Protein AF-A0A8J5MNU3-F1 (afdb_monomer_lite)

Radius of gyration: 29.32 Å; chains: 1; bounding box: 78×86×75 Å

Structure (mmCIF, N/CA/C/O backbone):
data_AF-A0A8J5MNU3-F1
#
_entry.id   AF-A0A8J5MNU3-F1
#
loop_
_atom_site.group_PDB
_atom_site.id
_atom_site.type_symbol
_atom_site.label_atom_id
_atom_site.label_alt_id
_atom_site.label_comp_id
_atom_site.label_asym_id
_atom_site.label_entity_id
_atom_site.label_seq_id
_atom_site.pdbx_PDB_ins_code
_atom_site.Cartn_x
_atom_site.Cartn_y
_atom_site.Cartn_z
_atom_site.occupancy
_atom_site.B_iso_or_equiv
_atom_site.auth_seq_id
_atom_site.auth_comp_id
_atom_site.auth_asym_id
_atom_site.auth_atom_id
_atom_site.pdbx_PDB_model_num
ATOM 1 N N . MET A 1 1 ? -39.053 -19.309 34.374 1.00 37.97 1 MET A N 1
ATOM 2 C CA . MET A 1 1 ? -39.693 -18.197 33.636 1.00 37.97 1 MET A CA 1
ATOM 3 C C . MET A 1 1 ? -39.287 -16.808 34.149 1.00 37.97 1 MET A C 1
ATOM 5 O O . MET A 1 1 ? -39.331 -15.891 33.351 1.00 37.97 1 MET A O 1
ATOM 9 N N . ALA A 1 2 ? -38.875 -16.617 35.416 1.00 39.12 2 ALA A N 1
ATOM 10 C CA . ALA A 1 2 ? -38.415 -15.305 35.912 1.00 39.12 2 ALA A CA 1
ATOM 11 C C . ALA A 1 2 ? -36.931 -14.970 35.604 1.00 39.12 2 ALA A C 1
ATOM 13 O O . ALA A 1 2 ? -36.588 -13.795 35.562 1.00 39.12 2 ALA A O 1
ATOM 14 N N . ASP A 1 3 ? -36.072 -15.970 35.352 1.00 49.69 3 ASP A N 1
ATOM 15 C CA . ASP A 1 3 ? -34.642 -15.746 35.058 1.00 49.69 3 ASP A CA 1
ATOM 16 C C . ASP A 1 3 ? -34.383 -15.204 33.642 1.00 49.69 3 ASP A C 1
ATOM 18 O O . ASP A 1 3 ? -33.615 -14.257 33.486 1.00 49.69 3 ASP A O 1
ATOM 22 N N . GLU A 1 4 ? -35.068 -15.725 32.615 1.00 47.81 4 GLU A N 1
ATOM 23 C CA . GLU A 1 4 ? -34.841 -15.342 31.206 1.00 47.81 4 GLU A CA 1
ATOM 24 C C . GLU A 1 4 ? -35.091 -13.845 30.943 1.00 47.81 4 GLU A C 1
ATOM 26 O O . GLU A 1 4 ? -34.334 -13.215 30.209 1.00 47.81 4 GLU A O 1
ATOM 31 N N . GLY A 1 5 ? -36.084 -13.239 31.608 1.00 55.91 5 GLY A N 1
ATOM 32 C CA . GLY A 1 5 ? -36.366 -11.802 31.486 1.00 55.91 5 GLY A CA 1
ATOM 33 C C . GLY A 1 5 ? -35.295 -10.894 32.105 1.00 55.91 5 GLY A C 1
ATOM 34 O O . GLY A 1 5 ? -35.147 -9.752 31.683 1.00 55.91 5 GLY A O 1
ATOM 35 N N . SER A 1 6 ? -34.524 -11.393 33.079 1.00 66.56 6 SER A N 1
ATOM 36 C CA . SER A 1 6 ? -33.448 -10.626 33.725 1.00 66.56 6 SER A CA 1
ATOM 37 C C . SER A 1 6 ? -32.132 -10.669 32.943 1.00 66.56 6 SER A C 1
ATOM 39 O O . SER A 1 6 ? -31.375 -9.697 32.962 1.00 66.56 6 SER A O 1
ATOM 41 N N . HIS A 1 7 ? -31.880 -11.769 32.222 1.00 76.38 7 HIS A N 1
ATOM 42 C CA . HIS A 1 7 ? -30.719 -11.916 31.345 1.00 76.38 7 HIS A CA 1
ATOM 43 C C . HIS A 1 7 ? -30.853 -11.056 30.083 1.00 76.38 7 HIS A C 1
ATOM 45 O O . HIS A 1 7 ? -29.865 -10.450 29.670 1.00 76.38 7 HIS A O 1
ATOM 51 N N . GLU A 1 8 ? -32.055 -10.944 29.509 1.00 78.94 8 GLU A N 1
ATOM 52 C CA . GLU A 1 8 ? -32.279 -10.098 28.330 1.00 78.94 8 GLU A CA 1
ATOM 53 C C . GLU A 1 8 ? -32.210 -8.596 28.675 1.00 78.94 8 GLU A C 1
ATOM 55 O O . GLU A 1 8 ? -31.521 -7.856 27.979 1.00 78.94 8 GLU A O 1
ATOM 60 N N . ASP A 1 9 ? -32.788 -8.146 29.803 1.00 82.44 9 ASP A N 1
ATOM 61 C CA . ASP A 1 9 ? -32.654 -6.749 30.288 1.00 82.44 9 ASP A CA 1
ATOM 62 C C . ASP A 1 9 ? -31.181 -6.387 30.576 1.00 82.44 9 ASP A C 1
ATOM 64 O O . ASP A 1 9 ? -30.699 -5.302 30.238 1.00 82.44 9 ASP A O 1
ATOM 68 N N . LEU A 1 10 ? -30.407 -7.315 31.154 1.00 86.06 10 LEU A N 1
ATOM 69 C CA . LEU A 1 10 ? -28.972 -7.111 31.378 1.00 86.06 10 LEU A CA 1
ATOM 70 C C . LEU A 1 10 ? -28.184 -7.054 30.056 1.00 86.06 10 LEU A C 1
ATOM 72 O O . LEU A 1 10 ? -27.324 -6.185 29.894 1.00 86.06 10 LEU A O 1
ATOM 76 N N . LYS A 1 11 ? -28.503 -7.931 29.094 1.00 86.19 11 LYS A N 1
ATOM 77 C CA . LYS A 1 11 ? -27.911 -7.942 27.746 1.00 86.19 11 LYS A CA 1
ATOM 78 C C . LYS A 1 11 ? -28.176 -6.637 27.001 1.00 86.19 11 LYS A C 1
ATOM 80 O O . LYS A 1 11 ? -27.247 -6.059 26.432 1.00 86.19 11 LYS A O 1
ATOM 85 N N . GLU A 1 12 ? -29.425 -6.177 26.993 1.00 84.88 12 GLU A N 1
ATOM 86 C CA . GLU A 1 12 ? -29.840 -4.932 26.344 1.00 84.88 12 GLU A CA 1
ATOM 87 C C . GLU A 1 12 ? -29.181 -3.712 26.991 1.00 84.88 12 GLU A C 1
ATOM 89 O O . GLU A 1 12 ? -28.696 -2.838 26.272 1.00 84.88 12 GLU A O 1
ATOM 94 N N . SER A 1 13 ? -29.085 -3.678 28.325 1.00 85.62 13 SER A N 1
ATOM 95 C CA . SER A 1 13 ? -28.406 -2.603 29.063 1.00 85.62 13 SER A CA 1
ATOM 96 C C . SER A 1 13 ? -26.931 -2.487 28.670 1.00 85.62 13 SER A C 1
ATOM 98 O O . SER A 1 13 ? -26.477 -1.412 28.275 1.00 85.62 13 SER A O 1
ATOM 100 N N . ILE A 1 14 ? -26.197 -3.607 28.690 1.00 86.94 14 ILE A N 1
ATOM 101 C CA . ILE A 1 14 ? -24.770 -3.645 28.331 1.00 86.94 14 ILE A CA 1
ATOM 102 C C . ILE A 1 14 ? -24.570 -3.241 26.865 1.00 86.94 14 ILE A C 1
ATOM 104 O O . ILE A 1 14 ? -23.750 -2.373 26.560 1.00 86.94 14 ILE A O 1
ATOM 108 N N . ASN A 1 15 ? -25.338 -3.829 25.942 1.00 86.62 15 ASN A N 1
ATOM 109 C CA . ASN A 1 15 ? -25.236 -3.503 24.517 1.00 86.62 15 ASN A CA 1
ATOM 110 C C . ASN A 1 15 ? -25.642 -2.051 24.218 1.00 86.62 15 ASN A C 1
ATOM 112 O O . ASN A 1 15 ? -25.094 -1.446 23.295 1.00 86.62 15 ASN A O 1
ATOM 116 N N . GLY A 1 16 ? -26.577 -1.487 24.986 1.00 84.94 16 GLY A N 1
ATOM 117 C CA . GLY A 1 16 ? -26.999 -0.093 24.888 1.00 84.94 16 GLY A CA 1
ATOM 118 C C . GLY A 1 16 ? -25.879 0.887 25.232 1.00 84.94 16 GLY A C 1
ATOM 119 O O . GLY A 1 16 ? -25.637 1.813 24.465 1.00 84.94 16 GLY A O 1
ATOM 120 N N . GLU A 1 17 ? -25.153 0.667 26.329 1.00 86.19 17 GLU A N 1
ATOM 121 C CA . GLU A 1 17 ? -24.032 1.540 26.721 1.00 86.19 17 GLU A CA 1
ATOM 122 C C . GLU A 1 17 ? -22.835 1.423 25.773 1.00 86.19 17 GLU A C 1
ATOM 124 O O . GLU A 1 17 ? -22.240 2.426 25.374 1.00 86.19 17 GLU A O 1
ATOM 129 N N . LEU A 1 18 ? -22.510 0.201 25.344 1.00 86.88 18 LEU A N 1
ATOM 130 C CA . LEU A 1 18 ? -21.407 -0.034 24.412 1.00 86.88 18 LEU A CA 1
ATOM 131 C C . LEU A 1 18 ? -21.685 0.533 23.013 1.00 86.88 18 LEU A C 1
ATOM 133 O O . LEU A 1 18 ? -20.750 0.924 22.314 1.00 86.88 18 LEU A O 1
ATOM 137 N N . ARG A 1 19 ? -22.959 0.630 22.609 1.00 86.25 19 ARG A N 1
ATOM 138 C CA . ARG A 1 19 ? -23.373 1.197 21.316 1.00 86.25 19 ARG A CA 1
ATOM 139 C C . ARG A 1 19 ? -22.882 2.630 21.132 1.00 86.25 19 ARG A C 1
ATOM 141 O O . ARG A 1 19 ? -22.325 2.929 20.076 1.00 86.25 19 ARG A O 1
ATOM 148 N N . ASP A 1 20 ? -23.056 3.488 22.133 1.00 80.81 20 ASP A N 1
ATOM 149 C CA . ASP A 1 20 ? -22.653 4.898 22.054 1.00 80.81 20 ASP A CA 1
ATOM 150 C C . ASP A 1 20 ? -21.136 5.017 21.869 1.00 80.81 20 ASP A C 1
ATOM 152 O O . ASP A 1 20 ? -20.651 5.753 21.003 1.00 80.81 20 ASP A O 1
ATOM 156 N N . TYR A 1 21 ? -20.381 4.219 22.626 1.00 84.06 21 TYR A N 1
ATOM 157 C CA . TYR A 1 21 ? -18.932 4.138 22.492 1.00 84.06 21 TYR A CA 1
ATOM 158 C C . TYR A 1 21 ? -18.526 3.677 21.085 1.00 84.06 21 TYR A C 1
ATOM 160 O O . TYR A 1 21 ? -17.703 4.320 20.432 1.00 84.06 21 TYR A O 1
ATOM 168 N N . TYR A 1 22 ? -19.142 2.620 20.554 1.00 87.56 22 TYR A N 1
ATOM 169 C CA . TYR A 1 22 ? -18.817 2.110 19.218 1.00 87.56 22 TYR A CA 1
ATOM 170 C C . TYR A 1 22 ? -19.164 3.092 18.108 1.00 87.56 22 TYR A C 1
ATOM 172 O O . TYR A 1 22 ? -18.375 3.240 17.176 1.00 87.56 22 TYR A O 1
ATOM 180 N N . GLN A 1 23 ? -20.291 3.799 18.202 1.00 84.12 23 GLN A N 1
ATOM 181 C CA . GLN A 1 23 ? -20.647 4.840 17.235 1.00 84.12 23 GLN A CA 1
ATOM 182 C C . GLN A 1 23 ? -19.579 5.935 17.185 1.00 84.12 23 GLN A C 1
ATOM 184 O O . GLN A 1 23 ? -19.186 6.363 16.096 1.00 84.12 23 GLN A O 1
ATOM 189 N N . GLN A 1 24 ? -19.055 6.343 18.345 1.00 81.06 24 GLN A N 1
ATOM 190 C CA . GLN A 1 24 ? -17.949 7.297 18.412 1.00 81.06 24 GLN A CA 1
ATOM 191 C C . GLN A 1 24 ? -16.680 6.742 17.755 1.00 81.06 24 GLN A C 1
ATOM 193 O O . GLN A 1 24 ? -16.053 7.450 16.966 1.00 81.06 24 GLN A O 1
ATOM 198 N N . LEU A 1 25 ? -16.324 5.477 18.008 1.00 83.50 25 LEU A N 1
ATOM 199 C CA . LEU A 1 25 ? -15.143 4.855 17.396 1.00 83.50 25 LEU A CA 1
ATOM 200 C C . LEU A 1 25 ? -15.258 4.723 15.875 1.00 83.50 25 LEU A C 1
ATOM 202 O O . LEU A 1 25 ? -14.302 5.015 15.156 1.00 83.50 25 LEU A O 1
ATOM 206 N N . VAL A 1 26 ? -16.421 4.308 15.371 1.00 84.06 26 VAL A N 1
ATOM 207 C CA . VAL A 1 26 ? -16.677 4.188 13.929 1.00 84.06 26 VAL A CA 1
ATOM 208 C C . VAL A 1 26 ? -16.564 5.551 13.261 1.00 84.06 26 VAL A C 1
ATOM 210 O O . VAL A 1 26 ? -15.799 5.700 12.310 1.00 84.06 26 VAL A O 1
ATOM 213 N N . LYS A 1 27 ? -17.242 6.565 13.810 1.00 79.62 27 LYS A N 1
ATOM 214 C CA . LYS A 1 27 ? -17.164 7.950 13.330 1.00 79.62 27 LYS A CA 1
ATOM 215 C C . LYS A 1 27 ? -15.727 8.464 13.295 1.00 79.62 27 LYS A C 1
ATOM 217 O O . LYS A 1 27 ? -15.323 9.165 12.368 1.00 79.62 27 LYS A O 1
ATOM 222 N N . LEU A 1 28 ? -14.951 8.121 14.316 1.00 77.75 28 LEU A N 1
ATOM 223 C CA . LEU A 1 28 ? -13.578 8.562 14.444 1.00 77.75 28 LEU A CA 1
ATOM 224 C C . LEU A 1 28 ? -12.666 7.939 13.381 1.00 77.75 28 LEU A C 1
ATOM 226 O O . LEU A 1 28 ? -11.888 8.659 12.751 1.00 77.75 28 LEU A O 1
ATOM 230 N N . TYR A 1 29 ? -12.741 6.625 13.182 1.00 78.69 29 TYR A N 1
ATOM 231 C CA . TYR A 1 29 ? -11.795 5.881 12.345 1.00 78.69 29 TYR A CA 1
ATOM 232 C C . TYR A 1 29 ? -12.215 5.722 10.889 1.00 78.69 29 TYR A C 1
ATOM 234 O O . TYR A 1 29 ? -11.355 5.533 10.027 1.00 78.69 29 TYR A O 1
ATOM 242 N N . ARG A 1 30 ? -13.516 5.782 10.611 1.00 78.69 30 ARG A N 1
ATOM 243 C CA . ARG A 1 30 ? -14.109 5.553 9.292 1.00 78.69 30 ARG A CA 1
ATOM 244 C C . ARG A 1 30 ? -15.221 6.569 9.016 1.00 78.69 30 ARG A C 1
ATOM 246 O O . ARG A 1 30 ? -16.396 6.205 8.992 1.00 78.69 30 ARG A O 1
ATOM 253 N N . PRO A 1 31 ? -14.872 7.854 8.814 1.00 74.50 31 PRO A N 1
ATOM 254 C CA . PRO A 1 31 ? -15.858 8.880 8.471 1.00 74.50 31 PRO A CA 1
ATOM 255 C C . PRO A 1 31 ? -16.601 8.569 7.161 1.00 74.50 31 PRO A C 1
ATOM 257 O O . PRO A 1 31 ? -17.751 8.953 7.006 1.00 74.50 31 PRO A O 1
ATOM 260 N N . ASP A 1 32 ? -15.987 7.813 6.253 1.00 76.75 32 ASP A N 1
ATOM 261 C CA . ASP A 1 32 ? -16.626 7.289 5.045 1.00 76.75 32 ASP A CA 1
ATOM 262 C C . ASP A 1 32 ? -17.803 6.341 5.353 1.00 76.75 32 ASP A C 1
ATOM 264 O O . ASP A 1 32 ? -18.804 6.358 4.646 1.00 76.75 32 ASP A O 1
ATOM 268 N N . LEU A 1 33 ? -17.747 5.571 6.447 1.00 77.44 33 LEU A N 1
ATOM 269 C CA . LEU A 1 33 ? -18.886 4.754 6.885 1.00 77.44 33 LEU A CA 1
ATOM 270 C C . LEU A 1 33 ? -20.000 5.610 7.502 1.00 77.44 33 LEU A C 1
ATOM 272 O O . LEU A 1 33 ? -21.162 5.222 7.454 1.00 77.44 33 LEU A O 1
ATOM 276 N N . GLN A 1 34 ? -19.678 6.778 8.069 1.00 77.19 34 GLN A N 1
ATOM 277 C CA . GLN A 1 34 ? -20.703 7.725 8.517 1.00 77.19 34 GLN A CA 1
ATOM 278 C C . GLN A 1 34 ? -21.492 8.268 7.318 1.00 77.19 34 GLN A C 1
ATOM 280 O O . GLN A 1 34 ? -22.718 8.329 7.384 1.00 77.19 34 GLN A O 1
ATOM 285 N N . ASP A 1 35 ? -20.807 8.597 6.219 1.00 75.94 35 ASP A N 1
ATOM 286 C CA . ASP A 1 35 ? -21.452 9.037 4.977 1.00 75.94 35 ASP A CA 1
ATOM 287 C C . ASP A 1 35 ? -22.447 7.992 4.443 1.00 75.94 35 ASP A C 1
ATOM 289 O O . ASP A 1 35 ? -23.515 8.353 3.952 1.00 75.94 35 ASP A O 1
ATOM 293 N N . GLU A 1 36 ? -22.123 6.700 4.559 1.00 74.50 36 GLU A N 1
ATOM 294 C CA . GLU A 1 36 ? -23.030 5.605 4.191 1.00 74.50 36 GLU A CA 1
ATOM 295 C C . GLU A 1 36 ? -24.297 5.600 5.048 1.00 74.50 36 GLU A C 1
ATOM 297 O O . GLU A 1 36 ? -25.406 5.559 4.511 1.00 74.50 36 GLU A O 1
ATOM 302 N N . VAL A 1 37 ? -24.144 5.703 6.371 1.00 74.38 37 VAL A N 1
ATOM 303 C CA . VAL A 1 37 ? -25.278 5.751 7.307 1.00 74.38 37 VAL A CA 1
ATOM 304 C C . VAL A 1 37 ? -26.171 6.954 7.019 1.00 74.38 37 VAL A C 1
ATOM 306 O O . VAL A 1 37 ? -27.391 6.811 6.956 1.00 74.38 37 VAL A O 1
ATOM 309 N N . GLU A 1 38 ? -25.579 8.130 6.805 1.00 73.56 38 GLU A N 1
ATOM 310 C CA . GLU A 1 38 ? -26.306 9.362 6.473 1.00 73.56 38 GLU A CA 1
ATOM 311 C C . GLU A 1 38 ? -27.035 9.261 5.128 1.00 73.56 38 GLU A C 1
ATOM 313 O O . GLU A 1 38 ? -28.137 9.790 4.975 1.00 73.56 38 GLU A O 1
ATOM 318 N N . ALA A 1 39 ? -26.467 8.530 4.168 1.00 67.50 39 ALA A N 1
ATOM 319 C CA . ALA A 1 39 ? -27.104 8.236 2.889 1.00 67.50 39 ALA A CA 1
ATOM 320 C C . ALA A 1 39 ? -28.203 7.155 2.982 1.00 67.50 39 ALA A C 1
ATOM 322 O O . ALA A 1 39 ? -28.840 6.847 1.971 1.00 67.50 39 ALA A O 1
ATOM 323 N N . GLY A 1 40 ? -28.438 6.569 4.164 1.00 63.31 40 GLY A N 1
ATOM 324 C CA . GLY A 1 40 ? -29.361 5.446 4.355 1.00 63.31 40 GLY A CA 1
ATOM 325 C C . GLY A 1 40 ? -28.877 4.154 3.693 1.00 63.31 40 GLY A C 1
ATOM 326 O O . GLY A 1 40 ? -29.671 3.249 3.428 1.00 63.31 40 GLY A O 1
ATOM 327 N N . ILE A 1 41 ? -27.583 4.080 3.391 1.00 66.31 41 ILE A N 1
ATOM 328 C CA . ILE A 1 41 ? -26.946 2.943 2.748 1.00 66.31 41 ILE A CA 1
ATOM 329 C C . ILE A 1 41 ? -26.543 1.954 3.827 1.00 66.31 41 ILE A C 1
ATOM 331 O O . ILE A 1 41 ? -25.962 2.285 4.857 1.00 66.31 41 ILE A O 1
ATOM 335 N N . LEU A 1 42 ? -26.903 0.708 3.581 1.00 61.38 42 LEU A N 1
ATOM 336 C CA . LEU A 1 42 ? -26.628 -0.379 4.490 1.00 61.38 42 LEU A CA 1
ATOM 337 C C . LEU A 1 42 ? -25.213 -0.935 4.242 1.00 61.38 42 LEU A C 1
ATOM 339 O O . LEU A 1 42 ? -24.778 -0.938 3.089 1.00 61.38 42 LEU A O 1
ATOM 343 N N . PRO A 1 43 ? -24.513 -1.438 5.278 1.00 60.22 43 PRO A N 1
ATOM 344 C CA . PRO A 1 43 ? -23.164 -1.976 5.123 1.00 60.22 43 PRO A CA 1
ATOM 345 C C . PRO A 1 43 ? -23.072 -3.038 4.003 1.00 60.22 43 PRO A C 1
ATOM 347 O O . PRO A 1 43 ? -23.725 -4.079 4.084 1.00 60.22 43 PRO A O 1
ATOM 350 N N . PHE A 1 44 ? -22.255 -2.777 2.972 1.00 60.78 44 PHE A N 1
ATOM 351 C CA . PHE A 1 44 ? -21.959 -3.697 1.851 1.00 60.78 44 PHE A CA 1
ATOM 352 C C . PHE A 1 44 ? -20.988 -4.816 2.237 1.00 60.78 44 PHE A C 1
ATOM 354 O O . PHE A 1 44 ? -20.621 -4.917 3.397 1.00 60.78 44 PHE A O 1
ATOM 361 N N . ASP A 1 45 ? -20.499 -5.621 1.290 1.00 58.56 45 ASP A N 1
ATOM 362 C CA . ASP A 1 45 ? -19.326 -6.470 1.525 1.00 58.56 45 ASP A CA 1
ATOM 363 C C . ASP A 1 45 ? -18.090 -5.621 1.912 1.00 58.56 45 ASP A C 1
ATOM 365 O O . ASP A 1 45 ? -17.915 -4.487 1.434 1.00 58.56 45 ASP A O 1
ATOM 369 N N . PRO A 1 46 ? -17.227 -6.123 2.813 1.00 63.25 46 PRO A N 1
ATOM 370 C CA . PRO A 1 46 ? -16.056 -5.389 3.267 1.00 63.25 46 PRO A CA 1
ATOM 371 C C . PRO A 1 46 ? -15.019 -5.274 2.142 1.00 63.25 46 PRO A C 1
ATOM 373 O O . PRO A 1 46 ? -14.513 -6.277 1.646 1.00 63.25 46 PRO A O 1
ATOM 376 N N . ILE A 1 47 ? -14.641 -4.043 1.782 1.00 70.00 47 ILE A N 1
ATOM 377 C CA . ILE A 1 47 ? -13.525 -3.796 0.857 1.00 70.00 47 ILE A CA 1
ATOM 378 C C . ILE A 1 47 ? -12.232 -3.827 1.666 1.00 70.00 47 ILE A C 1
ATOM 380 O O . ILE A 1 47 ? -11.797 -2.814 2.214 1.00 70.00 47 ILE A O 1
ATOM 384 N N . PHE A 1 48 ? -11.658 -5.020 1.800 1.00 67.75 48 PHE A N 1
ATOM 385 C CA . PHE A 1 48 ? -10.440 -5.260 2.565 1.00 67.75 48 PHE A CA 1
ATOM 386 C C . PHE A 1 48 ? -9.510 -6.231 1.854 1.00 67.75 48 PHE A C 1
ATOM 388 O O . PHE A 1 48 ? -9.952 -7.106 1.116 1.00 67.75 48 PHE A O 1
ATOM 395 N N . HIS A 1 49 ? -8.211 -6.091 2.115 1.00 62.88 49 HIS A N 1
ATOM 396 C CA . HIS A 1 49 ? -7.247 -7.101 1.700 1.00 62.88 49 HIS A CA 1
ATOM 397 C C . HIS A 1 49 ? -7.470 -8.401 2.462 1.00 62.88 49 HIS A C 1
ATOM 399 O O . HIS A 1 49 ? -7.759 -8.381 3.661 1.00 62.88 49 HIS A O 1
ATOM 405 N N . ASP A 1 50 ? -7.240 -9.512 1.772 1.00 62.25 50 ASP A N 1
ATOM 406 C CA . ASP A 1 50 ? -7.120 -10.806 2.424 1.00 62.25 50 ASP A CA 1
ATOM 407 C C . ASP A 1 50 ? -5.960 -10.796 3.432 1.00 62.25 50 ASP A C 1
ATOM 409 O O . ASP A 1 50 ? -4.935 -10.132 3.237 1.00 62.25 50 ASP A O 1
ATOM 413 N N . LEU A 1 51 ? -6.137 -11.543 4.517 1.00 63.84 51 LEU A N 1
ATOM 414 C CA . LEU A 1 51 ? -5.155 -11.731 5.579 1.00 63.84 51 LEU A CA 1
ATOM 415 C C . LEU A 1 51 ? -4.277 -12.949 5.280 1.00 63.84 51 LEU A C 1
ATOM 417 O O . LEU A 1 51 ? -4.754 -13.921 4.705 1.00 63.84 51 LEU A O 1
ATOM 421 N N . SER A 1 52 ? -3.021 -12.936 5.719 1.00 61.00 52 SER A N 1
ATOM 422 C CA . SER A 1 52 ? -2.075 -14.055 5.560 1.00 61.00 52 SER A CA 1
ATOM 423 C C . SER A 1 52 ? -1.537 -14.519 6.915 1.00 61.00 52 SER A C 1
ATOM 425 O O . SER A 1 52 ? -1.329 -13.675 7.774 1.00 61.00 52 SER A O 1
ATOM 427 N N . PRO A 1 53 ? -1.278 -15.807 7.174 1.00 55.03 53 PRO A N 1
ATOM 428 C CA . PRO A 1 53 ? -0.633 -16.237 8.418 1.00 55.03 53 PRO A CA 1
ATOM 429 C C . PRO A 1 53 ? 0.759 -15.611 8.639 1.00 55.03 53 PRO A C 1
ATOM 431 O O . PRO A 1 53 ? 1.525 -15.455 7.692 1.00 55.03 53 PRO A O 1
ATOM 434 N N . HIS A 1 54 ? 1.097 -15.258 9.886 1.00 53.22 54 HIS A N 1
ATOM 435 C CA . HIS A 1 54 ? 2.427 -14.756 10.270 1.00 53.22 54 HIS A CA 1
ATOM 436 C C . HIS A 1 54 ? 3.286 -15.853 10.906 1.00 53.22 54 HIS A C 1
ATOM 438 O O . HIS A 1 54 ? 2.827 -16.530 11.827 1.00 53.22 54 HIS A O 1
ATOM 444 N N . HIS A 1 55 ? 4.567 -15.932 10.531 1.00 52.03 55 HIS A N 1
ATOM 445 C CA . HIS A 1 55 ? 5.512 -16.888 11.114 1.00 52.03 55 HIS A CA 1
ATOM 446 C C . HIS A 1 55 ? 6.762 -16.222 11.687 1.00 52.03 55 HIS A C 1
ATOM 448 O O . HIS A 1 55 ? 7.358 -15.331 11.081 1.00 52.03 55 HIS A O 1
ATOM 454 N N . PHE A 1 56 ? 7.185 -16.716 12.851 1.00 44.38 56 PHE A N 1
ATOM 455 C CA . PHE A 1 56 ? 8.444 -16.344 13.479 1.00 44.38 56 PHE A CA 1
ATOM 456 C C . PHE A 1 56 ? 9.615 -17.022 12.760 1.00 44.38 56 PHE A C 1
ATOM 458 O O . PHE A 1 56 ? 9.610 -18.246 12.613 1.00 44.38 56 PHE A O 1
ATOM 465 N N . PRO A 1 57 ? 10.643 -16.277 12.329 1.00 40.38 57 PRO A N 1
ATOM 466 C CA . PRO A 1 57 ? 11.846 -16.887 11.796 1.00 40.38 57 PRO A CA 1
ATOM 467 C C . PRO A 1 57 ? 12.648 -17.503 12.947 1.00 40.38 57 PRO A C 1
ATOM 469 O O . PRO A 1 57 ? 13.345 -16.797 13.672 1.00 40.38 57 PRO A O 1
ATOM 472 N N . GLU A 1 58 ? 12.597 -18.822 13.118 1.00 38.91 58 GLU A N 1
ATOM 473 C CA . GLU A 1 58 ? 13.583 -19.493 13.966 1.00 38.91 58 GLU A CA 1
ATOM 474 C C . GLU A 1 58 ? 14.961 -19.455 13.287 1.00 38.91 58 GLU A C 1
ATOM 476 O O . GLU A 1 58 ? 15.093 -19.647 12.070 1.00 38.91 58 GLU A O 1
ATOM 481 N N . LYS A 1 59 ? 16.001 -19.146 14.074 1.00 33.44 59 LYS A N 1
ATOM 482 C CA . LYS A 1 59 ? 17.381 -18.980 13.590 1.00 33.44 59 LYS A CA 1
ATOM 483 C C . LYS A 1 59 ? 17.992 -20.278 13.040 1.00 33.44 59 LYS A C 1
ATOM 485 O O . LYS A 1 59 ? 18.867 -20.173 12.189 1.00 33.44 59 LYS A O 1
ATOM 490 N N . ASP A 1 60 ? 17.461 -21.449 13.401 1.00 28.50 60 ASP A N 1
ATOM 491 C CA . ASP A 1 60 ? 18.063 -22.751 13.065 1.00 28.50 60 ASP A CA 1
ATOM 492 C C . ASP A 1 60 ? 17.160 -23.725 12.294 1.00 28.50 60 ASP A C 1
ATOM 494 O O . ASP A 1 60 ? 17.579 -24.838 11.975 1.00 28.50 60 ASP A O 1
ATOM 498 N N . LEU A 1 61 ? 15.948 -23.324 11.905 1.00 33.75 61 LEU A N 1
ATOM 499 C CA . LEU A 1 61 ? 15.081 -24.182 11.102 1.00 33.75 61 LEU A CA 1
ATOM 500 C C . LEU A 1 61 ? 15.006 -23.686 9.658 1.00 33.75 61 LEU A C 1
ATOM 502 O O . LEU A 1 61 ? 14.374 -22.686 9.308 1.00 33.75 61 LEU A O 1
ATOM 506 N N . ILE A 1 62 ? 15.669 -24.443 8.780 1.00 32.94 62 ILE A N 1
ATOM 507 C CA . ILE A 1 62 ? 15.275 -24.560 7.378 1.00 32.94 62 ILE A CA 1
ATOM 508 C C . ILE A 1 62 ? 13.820 -25.035 7.405 1.00 32.94 62 ILE A C 1
ATOM 510 O O . ILE A 1 62 ? 13.565 -26.234 7.499 1.00 32.94 62 ILE A O 1
ATOM 514 N N . LEU A 1 63 ? 12.876 -24.089 7.366 1.00 31.67 63 LEU A N 1
ATOM 515 C CA . LEU A 1 63 ? 11.451 -24.402 7.305 1.00 31.67 63 LEU A CA 1
ATOM 516 C C . LEU A 1 63 ? 11.224 -25.408 6.183 1.00 31.67 63 LEU A C 1
ATOM 518 O O . LEU A 1 63 ? 11.648 -25.187 5.032 1.00 31.67 63 LEU A O 1
ATOM 522 N N . LYS A 1 64 ? 10.574 -26.522 6.521 1.00 33.50 64 LYS A N 1
ATOM 523 C CA . LYS A 1 64 ? 10.236 -27.542 5.531 1.00 33.50 64 LYS 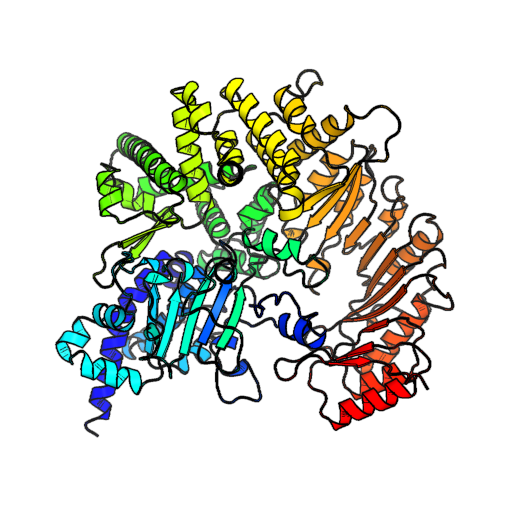A CA 1
ATOM 524 C C . LYS A 1 64 ? 9.314 -26.881 4.494 1.00 33.50 64 LYS A C 1
ATOM 526 O O . LYS A 1 64 ? 8.505 -26.026 4.849 1.00 33.50 64 LYS A O 1
ATOM 531 N N . PRO A 1 65 ? 9.372 -27.254 3.202 1.00 31.78 65 PRO A N 1
ATOM 532 C CA . PRO A 1 65 ? 8.492 -26.695 2.163 1.00 31.78 65 PRO A CA 1
ATOM 533 C C . PRO A 1 65 ? 6.990 -26.728 2.506 1.00 31.78 65 PRO A C 1
ATOM 535 O O . PRO A 1 65 ? 6.221 -25.951 1.948 1.00 31.78 65 PRO A O 1
ATOM 538 N N . GLN A 1 66 ? 6.622 -27.638 3.413 1.00 32.34 66 GLN A N 1
ATOM 539 C CA . GLN A 1 66 ? 5.306 -27.919 3.984 1.00 32.34 66 GLN A CA 1
ATOM 540 C C . GLN A 1 66 ? 4.807 -26.830 4.949 1.00 32.34 66 GLN A C 1
ATOM 542 O O . GLN A 1 66 ? 3.614 -26.536 4.985 1.00 32.34 66 GLN A O 1
ATOM 547 N N . GLU A 1 67 ? 5.726 -26.221 5.704 1.00 33.69 67 GLU A N 1
ATOM 548 C CA . GLU A 1 67 ? 5.458 -25.074 6.576 1.00 33.69 67 GLU A CA 1
ATOM 549 C C . GLU A 1 67 ? 5.282 -23.835 5.698 1.00 33.69 67 GLU A C 1
ATOM 551 O O . GLU A 1 67 ? 4.208 -23.258 5.714 1.00 33.69 67 GLU A O 1
ATOM 556 N N . LYS A 1 68 ? 6.204 -23.600 4.751 1.00 34.84 68 LYS A N 1
ATOM 557 C CA . LYS A 1 68 ? 6.190 -22.453 3.819 1.00 34.84 68 LYS A CA 1
ATOM 558 C C . LYS A 1 68 ? 4.908 -22.214 3.004 1.00 34.84 68 LYS A C 1
ATOM 560 O O . LYS A 1 68 ? 4.757 -21.129 2.469 1.00 34.84 68 LYS A O 1
ATOM 565 N N . GLU A 1 69 ? 4.024 -23.200 2.823 1.00 38.16 69 GLU A N 1
ATOM 566 C CA . GLU A 1 69 ? 2.755 -23.015 2.085 1.00 38.16 69 GLU A CA 1
ATOM 567 C C . GLU A 1 69 ? 1.507 -22.951 2.973 1.00 38.16 69 GLU A C 1
ATOM 569 O O . GLU A 1 69 ? 0.479 -22.457 2.509 1.00 38.16 69 GLU A O 1
ATOM 574 N N . LYS A 1 70 ? 1.578 -23.345 4.257 1.00 37.62 70 LYS A N 1
ATOM 575 C CA . LYS A 1 70 ? 0.564 -22.903 5.237 1.00 37.62 70 LYS A CA 1
ATOM 576 C C . LYS A 1 70 ? 0.568 -21.368 5.347 1.00 37.62 70 LYS A C 1
ATOM 578 O O . LYS A 1 70 ? -0.488 -20.779 5.559 1.00 37.62 70 LYS A O 1
ATOM 583 N N . ASP A 1 71 ? 1.720 -20.759 5.076 1.00 42.88 71 ASP A N 1
ATOM 584 C CA . ASP A 1 71 ? 2.026 -19.325 5.113 1.00 42.88 71 ASP A CA 1
ATOM 585 C C . ASP A 1 71 ? 1.353 -18.486 4.000 1.00 42.88 71 ASP A C 1
ATOM 587 O O . ASP A 1 71 ? 1.416 -17.260 4.033 1.00 42.88 71 ASP A O 1
ATOM 591 N N . HIS A 1 72 ? 0.719 -19.105 2.992 1.00 43.38 72 HIS A N 1
ATOM 592 C CA . HIS A 1 72 ? 0.144 -18.406 1.822 1.00 43.38 72 HIS A CA 1
ATOM 593 C C . HIS A 1 72 ? -1.393 -18.391 1.788 1.00 43.38 72 HIS A C 1
ATOM 595 O O . HIS A 1 72 ? -1.995 -18.024 0.777 1.00 43.38 72 HIS A O 1
ATOM 601 N N . ARG A 1 73 ? -2.046 -18.808 2.879 1.00 47.94 73 ARG A N 1
ATOM 602 C CA . ARG A 1 73 ? -3.511 -18.804 2.996 1.00 47.94 73 ARG A CA 1
ATOM 603 C C . ARG A 1 73 ? -4.018 -17.365 2.991 1.00 47.94 73 ARG A C 1
ATOM 605 O O . ARG A 1 73 ? -3.716 -16.618 3.912 1.00 47.94 73 ARG A O 1
ATOM 612 N N . LYS A 1 74 ? -4.805 -16.994 1.983 1.00 52.19 74 LYS A N 1
ATOM 613 C CA . LYS A 1 74 ? -5.617 -15.777 2.012 1.00 52.19 74 LYS A CA 1
ATOM 614 C C . LYS A 1 74 ? -6.858 -16.054 2.848 1.00 52.19 74 LYS A C 1
ATOM 616 O O . LYS A 1 74 ? -7.618 -16.967 2.546 1.00 52.19 74 LYS A O 1
ATOM 621 N N . ILE A 1 75 ? -7.011 -15.309 3.928 1.00 56.41 75 ILE A N 1
ATOM 622 C CA . ILE A 1 75 ? -8.085 -15.453 4.901 1.00 56.41 75 ILE A CA 1
ATOM 623 C C . ILE A 1 75 ? -8.910 -14.192 4.798 1.00 56.41 75 ILE A C 1
ATOM 625 O O . ILE A 1 75 ? -8.414 -13.095 5.071 1.00 56.41 75 ILE A O 1
ATOM 629 N N . ARG A 1 76 ? -10.166 -14.325 4.379 1.00 59.09 76 ARG A N 1
ATOM 630 C CA . ARG A 1 76 ? -11.039 -13.160 4.324 1.00 59.09 76 ARG A CA 1
ATOM 631 C C . ARG A 1 76 ? -11.291 -12.702 5.747 1.00 59.09 76 ARG A C 1
ATOM 633 O O . ARG A 1 76 ? -11.307 -13.488 6.695 1.00 59.09 76 ARG A O 1
ATOM 640 N N . VAL A 1 77 ? -11.572 -11.416 5.888 1.00 64.31 77 VAL A N 1
ATOM 641 C CA . VAL A 1 77 ? -11.961 -10.824 7.171 1.00 64.31 77 VAL A CA 1
ATOM 642 C C . VAL A 1 77 ? -13.107 -11.600 7.839 1.00 64.31 77 VAL A C 1
ATOM 644 O O . VAL A 1 77 ? -13.155 -11.753 9.054 1.00 64.31 77 VAL A O 1
ATOM 647 N N . VAL A 1 78 ? -14.020 -12.133 7.030 1.00 60.78 78 VAL A N 1
ATOM 648 C CA . VAL A 1 78 ? -15.172 -12.903 7.498 1.00 60.78 78 VAL A CA 1
ATOM 649 C C . VAL A 1 78 ? -14.797 -14.281 8.023 1.00 60.78 78 VAL A C 1
ATOM 651 O O . VAL A 1 78 ? -15.416 -14.779 8.965 1.00 60.78 78 VAL A O 1
ATOM 654 N N . ASP A 1 79 ? -13.774 -14.896 7.441 1.00 58.88 79 ASP A N 1
ATOM 655 C CA . ASP A 1 79 ? -13.421 -16.272 7.753 1.00 58.88 79 ASP A CA 1
ATOM 656 C C . ASP A 1 79 ? -12.927 -16.357 9.197 1.00 58.88 79 ASP A C 1
ATOM 658 O O . ASP A 1 79 ? -13.320 -17.267 9.906 1.00 58.88 79 ASP A O 1
ATOM 662 N N . PHE A 1 80 ? -12.198 -15.358 9.713 1.00 67.25 80 PHE A N 1
ATOM 663 C CA . PHE A 1 80 ? -11.771 -15.379 11.116 1.00 67.25 80 PHE A CA 1
ATOM 664 C C . PHE A 1 80 ? -12.861 -15.002 12.127 1.00 67.25 80 PHE A C 1
ATOM 666 O O . PHE A 1 80 ? -12.653 -15.174 13.326 1.00 67.25 80 PHE A O 1
ATOM 673 N N . LEU A 1 81 ? -14.016 -14.502 11.694 1.00 63.00 81 LEU A N 1
ATOM 674 C CA . LEU A 1 81 ? -15.176 -14.289 12.568 1.00 63.00 81 LEU A CA 1
ATOM 675 C C . LEU A 1 81 ? -16.167 -15.462 12.512 1.00 63.00 81 LEU A C 1
ATOM 677 O O . LEU A 1 81 ? -17.077 -15.530 13.332 1.00 63.00 81 LEU A O 1
ATOM 681 N N . THR A 1 82 ? -15.990 -16.394 11.572 1.00 55.22 82 THR A N 1
ATOM 682 C CA . THR A 1 82 ? -16.878 -17.541 11.333 1.00 55.22 82 THR A CA 1
ATOM 683 C C . THR A 1 82 ? -16.133 -18.859 11.550 1.00 55.22 82 THR A C 1
ATOM 685 O O . THR A 1 82 ? -14.919 -18.933 11.411 1.00 55.22 82 THR A O 1
ATOM 688 N N . THR A 1 83 ? -16.837 -19.949 11.859 1.00 48.06 83 THR A N 1
ATOM 689 C CA . THR A 1 83 ? -16.262 -21.305 12.033 1.00 48.06 83 THR A CA 1
ATOM 690 C C . THR A 1 83 ? -15.559 -21.871 10.787 1.00 48.06 83 THR A C 1
ATOM 692 O O . THR A 1 83 ? -15.084 -23.000 10.805 1.00 48.06 83 THR A O 1
ATOM 695 N N . GLN A 1 84 ? -15.453 -21.099 9.703 1.00 45.84 84 GLN A N 1
ATOM 696 C CA . GLN A 1 84 ? -14.941 -21.536 8.407 1.00 45.84 84 GLN A CA 1
ATOM 697 C C . GLN A 1 84 ? -13.406 -21.543 8.305 1.00 45.84 84 GLN A C 1
ATOM 699 O O . GLN A 1 84 ? -12.879 -21.921 7.261 1.00 45.84 84 GLN A O 1
ATOM 704 N N . LEU A 1 85 ? -12.677 -21.182 9.372 1.00 47.88 85 LEU A N 1
ATOM 705 C CA . LEU A 1 85 ? -11.209 -21.249 9.377 1.00 47.88 85 LEU A CA 1
ATOM 706 C C . LEU A 1 85 ? -10.653 -22.671 9.245 1.00 47.88 85 LEU A C 1
ATOM 708 O O . LEU A 1 85 ? -9.524 -22.793 8.788 1.00 47.88 85 LEU A O 1
ATOM 712 N N . GLU A 1 86 ? -11.399 -23.719 9.619 1.00 40.38 86 GLU A N 1
ATOM 713 C CA . GLU A 1 86 ? -11.026 -25.128 9.421 1.00 40.38 86 GLU A CA 1
ATOM 714 C C . GLU A 1 86 ? -12.291 -25.989 9.262 1.00 40.38 86 GLU A C 1
ATOM 716 O O . GLU A 1 86 ? -13.033 -26.189 10.214 1.00 40.38 86 GLU A O 1
ATOM 721 N N . SER A 1 87 ? -12.538 -26.573 8.085 1.00 36.91 87 SER A N 1
ATOM 722 C CA . SER A 1 87 ? -13.726 -27.416 7.822 1.00 36.91 87 SER A CA 1
ATOM 723 C C . SER A 1 87 ? -13.767 -28.751 8.599 1.00 36.91 87 SER A C 1
ATOM 725 O O . SER A 1 87 ? -14.624 -29.587 8.329 1.00 36.91 87 SER A O 1
ATOM 727 N N . GLU A 1 88 ? -12.821 -28.989 9.511 1.00 36.56 88 GLU A N 1
ATOM 728 C CA . GLU A 1 88 ? -12.715 -30.198 10.346 1.00 36.56 88 GLU A CA 1
ATOM 729 C C . GLU A 1 88 ? -12.704 -29.901 11.856 1.00 36.56 88 GLU A C 1
ATOM 731 O O . GLU A 1 88 ? -12.851 -30.822 12.655 1.00 36.56 88 GLU A O 1
ATOM 736 N N . SER A 1 89 ? -12.579 -28.629 12.255 1.00 43.84 89 SER A N 1
ATOM 737 C CA . SER A 1 89 ? -12.700 -28.206 13.649 1.00 43.84 89 SER A CA 1
ATOM 738 C C . SER A 1 89 ? -14.053 -27.532 13.841 1.00 43.84 89 SER A C 1
ATOM 740 O O . SER A 1 89 ? -14.340 -26.503 13.236 1.00 43.84 89 SER A O 1
ATOM 742 N N . SER A 1 90 ? -14.887 -28.074 14.727 1.00 45.25 90 SER A N 1
ATOM 743 C CA . SER A 1 90 ? -16.065 -27.352 15.223 1.00 45.25 90 SER A CA 1
ATOM 744 C C . SER A 1 90 ? -15.684 -26.144 16.090 1.00 45.25 90 SER A C 1
ATOM 746 O O . SER A 1 90 ? -16.547 -25.339 16.435 1.00 45.25 90 SER A O 1
ATOM 748 N N . GLU A 1 91 ? -14.406 -26.025 16.467 1.00 53.47 91 GLU A N 1
ATOM 749 C CA . GLU A 1 91 ? -13.886 -25.019 17.384 1.00 53.47 91 GLU A CA 1
ATOM 750 C C . GLU A 1 91 ? -13.061 -23.954 16.654 1.00 53.47 91 GLU A C 1
ATOM 752 O O . GLU A 1 91 ? -12.137 -24.224 15.888 1.00 53.47 91 GLU A O 1
ATOM 757 N N . LEU A 1 92 ? -13.415 -22.712 16.944 1.00 61.03 92 LEU A N 1
ATOM 758 C CA . LEU A 1 92 ? -12.835 -21.480 16.439 1.00 61.03 92 LEU A CA 1
ATOM 759 C C . LEU A 1 92 ? -11.573 -21.112 17.272 1.00 61.03 92 LEU A C 1
ATOM 761 O O . LEU A 1 92 ? -11.666 -21.142 18.497 1.00 61.03 92 LEU A O 1
ATOM 765 N N . PRO A 1 93 ? -10.427 -20.671 16.689 1.00 67.94 93 PRO A N 1
ATOM 766 C CA . PRO A 1 93 ? -9.214 -20.328 17.462 1.00 67.94 93 PRO A CA 1
ATOM 767 C C . PRO A 1 93 ? -9.433 -19.183 18.462 1.00 67.94 93 PRO A C 1
ATOM 769 O O . PRO A 1 93 ? -9.663 -18.044 18.070 1.00 67.94 93 PRO A O 1
ATOM 772 N N . LYS A 1 94 ? -9.376 -19.443 19.765 1.00 77.94 94 LYS A N 1
ATOM 773 C CA . LYS A 1 94 ? -9.773 -18.476 20.806 1.00 77.94 94 LYS A CA 1
ATOM 774 C C . LYS A 1 94 ? -9.090 -17.109 20.695 1.00 77.94 94 LYS A C 1
ATOM 776 O O . LYS A 1 94 ? -9.744 -16.101 20.953 1.00 77.94 94 LYS A O 1
ATOM 781 N N . ARG A 1 95 ? -7.823 -17.041 20.277 1.00 83.44 95 ARG A N 1
ATOM 782 C CA . ARG A 1 95 ? -7.074 -15.778 20.169 1.00 83.44 95 ARG A CA 1
ATOM 783 C C . ARG A 1 95 ? -6.526 -15.562 18.766 1.00 83.44 95 ARG A C 1
ATOM 785 O O . ARG A 1 95 ? -5.936 -16.463 18.178 1.00 83.44 95 ARG A O 1
ATOM 792 N N . ILE A 1 96 ? -6.691 -14.355 18.241 1.00 84.94 96 ILE A N 1
ATOM 793 C CA . ILE A 1 96 ? -6.150 -13.925 16.952 1.00 84.94 96 ILE A CA 1
ATOM 794 C C . ILE A 1 96 ? -5.299 -12.680 17.167 1.00 84.94 96 ILE A C 1
ATOM 796 O O . ILE A 1 96 ? -5.791 -11.688 17.695 1.00 84.94 96 ILE A O 1
ATOM 800 N N . LEU A 1 97 ? -4.055 -12.701 16.703 1.00 85.50 97 LEU A N 1
ATOM 801 C CA . LEU A 1 97 ? -3.174 -11.541 16.630 1.00 85.50 97 LEU A CA 1
ATOM 802 C C . LEU A 1 97 ? -3.044 -11.117 15.167 1.00 85.50 97 LEU A C 1
ATOM 804 O O . LEU A 1 97 ? -2.401 -11.794 14.374 1.00 85.50 97 LEU A O 1
ATOM 808 N N . LEU A 1 98 ? -3.666 -10.002 14.804 1.00 85.94 98 LEU A N 1
ATOM 809 C CA . LEU A 1 98 ? -3.640 -9.406 13.477 1.00 85.94 98 LEU A CA 1
ATOM 810 C C . LEU A 1 98 ? -2.564 -8.319 13.410 1.00 85.94 98 LEU A C 1
ATOM 812 O O . LEU A 1 98 ? -2.704 -7.204 13.913 1.00 85.94 98 LEU A O 1
ATOM 816 N N . LEU A 1 99 ? -1.481 -8.665 12.738 1.00 82.88 99 LEU A N 1
ATOM 817 C CA . LEU A 1 99 ? -0.337 -7.822 12.459 1.00 82.88 99 LEU A CA 1
ATOM 818 C C . LEU A 1 99 ? -0.534 -7.072 11.151 1.00 82.88 99 LEU A C 1
ATOM 820 O O . LEU A 1 99 ? -1.198 -7.540 10.235 1.00 82.88 99 LEU A O 1
ATOM 824 N N . GLY A 1 100 ? 0.095 -5.920 10.994 1.00 76.25 100 GLY A N 1
ATOM 825 C CA . GLY A 1 100 ? 0.031 -5.210 9.723 1.00 76.25 100 GLY A CA 1
ATOM 826 C C . GLY A 1 100 ? 0.974 -4.033 9.675 1.00 76.25 100 GLY A C 1
ATOM 827 O O . GLY A 1 100 ? 1.330 -3.463 10.711 1.00 76.25 100 GLY A O 1
ATOM 828 N N . ARG A 1 101 ? 1.349 -3.643 8.462 1.00 73.75 101 ARG A N 1
ATOM 829 C CA . ARG A 1 101 ? 2.207 -2.479 8.225 1.00 73.75 101 ARG A CA 1
ATOM 830 C C . ARG A 1 101 ? 1.512 -1.176 8.650 1.00 73.75 101 ARG A C 1
ATOM 832 O O . ARG A 1 101 ? 0.285 -1.167 8.841 1.00 73.75 101 ARG A O 1
ATOM 839 N N . PRO A 1 102 ? 2.250 -0.070 8.834 1.00 70.25 102 PRO A N 1
ATOM 840 C CA . PRO A 1 102 ? 1.634 1.246 8.933 1.00 70.25 102 PRO A CA 1
ATOM 841 C C . PRO A 1 102 ? 0.649 1.461 7.775 1.00 70.25 102 PRO A C 1
ATOM 843 O O . PRO A 1 102 ? 0.932 1.101 6.633 1.00 70.25 102 PRO A O 1
ATOM 846 N N . GLU A 1 103 ? -0.531 1.998 8.089 1.00 72.50 103 GLU A N 1
ATOM 847 C CA . GLU A 1 103 ? -1.558 2.360 7.095 1.00 72.50 103 GLU A CA 1
ATOM 848 C C . GLU A 1 103 ? -2.150 1.179 6.294 1.00 72.50 103 GLU A C 1
ATOM 850 O O . GLU A 1 103 ? -2.936 1.390 5.378 1.00 72.50 103 GLU A O 1
ATOM 855 N N . SER A 1 104 ? -1.886 -0.077 6.686 1.00 70.94 104 SER A N 1
ATOM 856 C CA . SER A 1 104 ? -2.444 -1.262 6.009 1.00 70.94 104 SER A CA 1
ATOM 857 C C . SER A 1 104 ? -3.956 -1.460 6.182 1.00 70.94 104 SER A C 1
ATOM 859 O O . SER A 1 104 ? -4.526 -2.355 5.566 1.00 70.94 104 SER A O 1
ATOM 861 N N . GLY A 1 105 ? -4.602 -0.643 7.023 1.00 75.94 105 GLY A N 1
ATOM 862 C CA . GLY A 1 105 ? -6.040 -0.694 7.289 1.00 75.94 105 GLY A CA 1
ATOM 863 C C . GLY A 1 105 ? -6.443 -1.378 8.600 1.00 75.94 105 GLY A C 1
ATOM 864 O O . GLY A 1 105 ? -7.626 -1.557 8.829 1.00 75.94 105 GLY A O 1
ATOM 865 N N . LYS A 1 106 ? -5.526 -1.736 9.509 1.00 83.06 106 LYS A N 1
ATOM 866 C CA . LYS A 1 106 ? -5.880 -2.431 10.774 1.00 83.06 106 LYS A CA 1
ATOM 867 C C . LYS A 1 106 ? -6.989 -1.741 11.581 1.00 83.06 106 LYS A C 1
ATOM 869 O O . LYS A 1 106 ? -8.023 -2.340 11.846 1.00 83.06 106 LYS A O 1
ATOM 874 N N . THR A 1 107 ? -6.810 -0.460 11.895 1.00 81.25 107 THR A N 1
ATOM 875 C CA . THR A 1 107 ? -7.797 0.329 12.647 1.00 81.25 107 THR A CA 1
ATOM 876 C C . THR A 1 107 ? -9.087 0.541 11.843 1.00 81.25 107 THR A C 1
ATOM 878 O O . THR A 1 107 ? -10.181 0.565 12.399 1.00 81.25 107 THR A O 1
ATOM 881 N N . ALA A 1 108 ? -8.980 0.618 10.512 1.00 80.06 108 ALA A N 1
ATOM 882 C CA . ALA A 1 108 ? -10.134 0.662 9.619 1.00 80.06 108 ALA A CA 1
ATOM 883 C C . ALA A 1 108 ? -10.931 -0.652 9.633 1.00 80.06 108 ALA A C 1
ATOM 885 O O . ALA A 1 108 ? -12.154 -0.597 9.537 1.00 80.06 108 ALA A O 1
ATOM 886 N N . LEU A 1 109 ? -10.266 -1.804 9.778 1.00 82.50 109 LEU A N 1
ATOM 887 C CA . LEU A 1 109 ? -10.892 -3.114 9.944 1.00 82.50 109 LEU A CA 1
ATOM 888 C C . LEU A 1 109 ? -11.555 -3.238 11.317 1.00 82.50 109 LEU A C 1
ATOM 890 O O . LEU A 1 109 ? -12.704 -3.655 11.403 1.00 82.50 109 LEU A O 1
ATOM 894 N N . PHE A 1 110 ? -10.862 -2.823 12.377 1.00 86.81 110 PHE A N 1
ATOM 895 C CA . PHE A 1 110 ? -11.431 -2.740 13.721 1.00 86.81 110 PHE A CA 1
ATOM 896 C C . PHE A 1 110 ? -12.739 -1.930 13.717 1.00 86.81 110 PHE A C 1
ATOM 898 O O . PHE A 1 110 ? -13.783 -2.432 14.125 1.00 86.81 110 PHE A O 1
ATOM 905 N N . ALA A 1 111 ? -12.714 -0.716 13.160 1.00 85.44 111 ALA A N 1
ATOM 906 C CA . ALA A 1 111 ? -13.893 0.140 13.048 1.00 85.44 111 ALA A CA 1
ATOM 907 C C . ALA A 1 111 ? -14.978 -0.460 12.148 1.00 85.44 111 ALA A C 1
ATOM 909 O O . ALA A 1 111 ? -16.164 -0.319 12.425 1.00 85.44 111 ALA A O 1
ATOM 910 N N . LEU A 1 112 ? -14.585 -1.161 11.086 1.00 81.56 112 LEU A N 1
ATOM 911 C CA . LEU A 1 112 ? -15.521 -1.842 10.209 1.00 81.56 112 LEU A CA 1
ATOM 912 C C . LEU A 1 112 ? -16.299 -2.927 10.967 1.00 81.56 112 LEU A C 1
ATOM 914 O O . LEU A 1 112 ? -17.520 -2.949 10.879 1.00 81.56 112 LEU A O 1
ATOM 918 N N . ILE A 1 113 ? -15.634 -3.764 11.772 1.00 84.50 113 ILE A N 1
ATOM 919 C CA . ILE A 1 113 ? -16.305 -4.788 12.596 1.00 84.50 113 ILE A CA 1
ATOM 920 C C . ILE A 1 113 ? -17.322 -4.142 13.550 1.00 84.50 113 ILE A C 1
ATOM 922 O O . ILE A 1 113 ? -18.454 -4.617 13.648 1.00 84.50 113 ILE A O 1
ATOM 926 N N . LEU A 1 114 ? -16.955 -3.028 14.194 1.00 86.94 114 LEU A N 1
ATOM 927 C CA . LEU A 1 114 ? -17.875 -2.264 15.045 1.00 86.94 114 LEU A CA 1
ATOM 928 C C . LEU A 1 114 ? -19.069 -1.715 14.262 1.00 86.94 114 LEU A C 1
ATOM 930 O O . LEU A 1 114 ? -20.198 -1.780 14.736 1.00 86.94 114 LEU A O 1
ATOM 934 N N . HIS A 1 115 ? -18.836 -1.202 13.055 1.00 82.94 115 HIS A N 1
ATOM 935 C CA . HIS A 1 115 ? -19.896 -0.697 12.191 1.00 82.94 115 HIS A CA 1
ATOM 936 C C . HIS A 1 115 ? -20.912 -1.796 11.846 1.00 82.94 115 HIS A C 1
ATOM 938 O O . HIS A 1 115 ? -22.110 -1.583 12.011 1.00 82.94 115 HIS A O 1
ATOM 944 N N . TYR A 1 116 ? -20.476 -3.002 11.469 1.00 78.38 116 TYR A N 1
ATOM 945 C CA . TYR A 1 116 ? -21.426 -4.102 11.245 1.00 78.38 116 TYR A CA 1
ATOM 946 C C . TYR A 1 116 ? -22.162 -4.513 12.519 1.00 78.38 116 TYR A C 1
ATOM 948 O O . TYR A 1 116 ? -23.358 -4.771 12.442 1.00 78.38 116 TYR A O 1
ATOM 956 N N . TRP A 1 117 ? -21.496 -4.531 13.679 1.00 82.62 117 TRP A N 1
ATOM 957 C CA . TRP A 1 117 ? -22.158 -4.811 14.960 1.00 82.62 117 TRP A CA 1
ATOM 958 C C . TRP A 1 117 ? -23.281 -3.810 15.263 1.00 82.62 117 TRP A C 1
ATOM 960 O O . TRP A 1 117 ? -24.366 -4.195 15.690 1.00 82.62 117 TRP A O 1
ATOM 970 N N . LEU A 1 118 ? -23.043 -2.521 15.005 1.00 79.12 118 LEU A N 1
ATOM 971 C CA . LEU A 1 118 ? -24.021 -1.449 15.215 1.00 79.12 118 LEU A CA 1
ATOM 972 C C . LEU A 1 118 ? -25.237 -1.535 14.286 1.00 79.12 118 LEU A C 1
ATOM 974 O O . LEU A 1 118 ? -26.321 -1.086 14.660 1.00 79.12 118 LEU A O 1
ATOM 978 N N . HIS A 1 119 ? -25.052 -2.075 13.082 1.00 71.56 119 HIS A N 1
ATOM 979 C CA . HIS A 1 119 ? -26.072 -2.136 12.032 1.00 71.56 119 HIS A CA 1
ATOM 980 C C . HIS A 1 119 ? -26.608 -3.552 11.778 1.00 71.56 119 HIS A C 1
ATOM 982 O O . HIS A 1 119 ? -27.329 -3.779 10.799 1.00 71.56 119 HIS A O 1
ATOM 988 N N . ASP A 1 120 ? -26.293 -4.494 12.667 1.00 67.94 120 ASP A N 1
ATOM 989 C CA . ASP A 1 120 ? -26.914 -5.809 12.713 1.00 67.94 120 ASP A CA 1
ATOM 990 C C . ASP A 1 120 ? -28.377 -5.681 13.167 1.00 67.94 120 ASP A C 1
ATOM 992 O O . ASP A 1 120 ? -28.702 -5.289 14.293 1.00 67.94 120 ASP A O 1
ATOM 996 N N . LYS A 1 121 ? -29.284 -6.013 12.247 1.00 53.28 121 LYS A N 1
ATOM 997 C CA . LYS A 1 121 ? -30.735 -5.854 12.404 1.00 53.28 121 LYS A CA 1
ATOM 998 C C . LYS A 1 121 ? -31.351 -6.825 13.403 1.00 53.28 121 LYS A C 1
ATOM 1000 O O . LYS A 1 121 ? -32.486 -6.600 13.804 1.00 53.28 121 LYS A O 1
ATOM 1005 N N . THR A 1 122 ? -30.633 -7.866 13.821 1.00 51.50 122 THR A N 1
ATOM 1006 C CA . THR A 1 122 ? -31.108 -8.773 14.881 1.00 51.50 122 THR A CA 1
ATOM 1007 C C . THR A 1 122 ? -30.771 -8.270 16.288 1.00 51.50 122 THR A C 1
ATOM 1009 O O . THR A 1 122 ? -31.369 -8.736 17.253 1.00 51.50 122 THR A O 1
ATOM 1012 N N . LYS A 1 123 ? -29.879 -7.273 16.412 1.00 47.84 123 LYS A N 1
ATOM 1013 C CA . LYS A 1 123 ? -29.430 -6.679 17.690 1.00 47.84 123 LYS A CA 1
ATOM 1014 C C . LYS A 1 123 ? -29.902 -5.235 17.898 1.00 47.84 123 LYS A C 1
ATOM 1016 O O . LYS A 1 123 ? -29.741 -4.663 18.979 1.00 47.84 123 LYS A O 1
ATOM 1021 N N . ALA A 1 124 ? -30.489 -4.618 16.874 1.00 39.25 124 ALA A N 1
ATOM 1022 C CA . ALA A 1 124 ? -31.156 -3.327 16.973 1.00 39.25 124 ALA A CA 1
ATOM 1023 C C . ALA A 1 124 ? -32.644 -3.531 17.311 1.00 39.25 124 ALA A C 1
ATOM 1025 O O . ALA A 1 124 ? -33.335 -4.269 16.618 1.00 39.25 124 ALA A O 1
ATOM 1026 N N . SER A 1 125 ? -33.116 -2.867 18.373 1.00 37.12 125 SER A N 1
ATOM 1027 C CA . SER A 1 125 ? -34.495 -2.886 18.894 1.00 37.12 125 SER A CA 1
ATOM 1028 C C . SER A 1 125 ? -35.584 -3.177 17.831 1.00 37.12 125 SER A C 1
ATOM 1030 O O . SER A 1 125 ? -35.617 -2.490 16.800 1.00 37.12 125 SER A O 1
ATOM 1032 N N . PRO A 1 126 ? -36.535 -4.103 18.092 1.00 38.00 126 PRO A N 1
ATOM 1033 C CA . PRO A 1 126 ? -37.574 -4.508 17.134 1.00 38.00 126 PRO A CA 1
ATOM 1034 C C . PRO A 1 126 ? -38.410 -3.350 16.560 1.00 38.00 126 PRO A C 1
ATOM 1036 O O . PRO A 1 126 ? -38.918 -3.433 15.441 1.00 38.00 126 PRO A O 1
ATOM 1039 N N . ILE A 1 127 ? -38.536 -2.248 17.305 1.00 40.31 127 ILE A N 1
ATOM 1040 C CA . ILE A 1 127 ? -39.398 -1.107 16.964 1.00 40.31 127 ILE A CA 1
ATOM 1041 C C . ILE A 1 127 ? -38.787 -0.236 15.852 1.00 40.31 127 ILE A C 1
ATOM 1043 O O . ILE A 1 127 ? -39.525 0.337 15.050 1.00 40.31 127 ILE A O 1
ATOM 1047 N N . LEU A 1 128 ? -37.455 -0.186 15.724 1.00 36.31 128 LEU A N 1
ATOM 1048 C CA . LEU A 1 128 ? -36.793 0.577 14.654 1.00 36.31 128 LEU A CA 1
ATOM 1049 C C . LEU A 1 128 ? -36.843 -0.160 13.300 1.00 36.31 128 LEU A C 1
ATOM 1051 O O . LEU A 1 128 ? -36.882 0.470 12.242 1.00 36.31 128 LEU A O 1
ATOM 1055 N N . CYS A 1 129 ? -36.896 -1.497 13.327 1.00 36.69 129 CYS A N 1
ATOM 1056 C CA . CYS A 1 129 ? -36.916 -2.335 12.126 1.00 36.69 129 CYS A CA 1
ATOM 1057 C C . CYS A 1 129 ? -38.217 -2.192 11.316 1.00 36.69 129 CYS A C 1
ATOM 1059 O O . CYS A 1 129 ? -38.181 -2.214 10.085 1.00 36.69 129 CYS A O 1
ATOM 1061 N N . LEU A 1 130 ? -39.358 -1.968 11.973 1.00 37.28 130 LEU A N 1
ATOM 1062 C CA . LEU A 1 130 ? -40.668 -1.882 11.312 1.00 37.28 130 LEU A CA 1
ATOM 1063 C C . LEU A 1 130 ? -40.863 -0.619 10.457 1.00 37.28 130 LEU A C 1
ATOM 1065 O O . LEU A 1 130 ? -41.630 -0.654 9.497 1.00 37.28 130 LEU A O 1
ATOM 1069 N N . HIS A 1 131 ? -40.154 0.477 10.745 1.00 38.72 131 HIS A N 1
ATOM 1070 C CA . HIS A 1 131 ? -40.283 1.714 9.963 1.00 38.72 131 HIS A CA 1
ATOM 1071 C C . HIS A 1 131 ? -39.406 1.717 8.696 1.00 38.72 131 HIS A C 1
ATOM 1073 O O . HIS A 1 131 ? -39.752 2.351 7.702 1.00 38.72 131 HIS A O 1
ATOM 1079 N N . ILE A 1 132 ? -38.297 0.969 8.701 1.00 40.56 132 ILE A N 1
ATOM 1080 C CA . ILE A 1 132 ? -37.321 0.918 7.597 1.00 40.56 132 ILE A CA 1
ATOM 1081 C C . ILE A 1 132 ? -37.658 -0.197 6.584 1.00 40.56 132 ILE A C 1
ATOM 1083 O O . ILE A 1 132 ? -37.317 -0.096 5.405 1.00 40.56 132 ILE A O 1
ATOM 1087 N N . LEU A 1 133 ? -38.373 -1.249 7.002 1.00 40.66 133 LEU A N 1
ATOM 1088 C CA . LEU A 1 133 ? -38.697 -2.409 6.155 1.00 40.66 133 LEU A CA 1
ATOM 1089 C C . LEU A 1 133 ? -39.738 -2.142 5.050 1.00 40.66 133 LEU A C 1
ATOM 1091 O O . LEU A 1 133 ? -39.814 -2.917 4.100 1.00 40.66 133 LEU A O 1
ATOM 1095 N N . ASN A 1 134 ? -40.497 -1.044 5.110 1.00 39.56 134 ASN A N 1
ATOM 1096 C CA . ASN A 1 134 ? -41.590 -0.789 4.162 1.00 39.56 134 ASN A CA 1
ATOM 1097 C C . ASN A 1 134 ? -41.190 -0.047 2.871 1.00 39.56 134 ASN A C 1
ATOM 1099 O O . ASN A 1 134 ? -42.060 0.208 2.040 1.00 39.56 134 ASN A O 1
ATOM 1103 N N . THR A 1 135 ? -39.912 0.295 2.655 1.00 41.66 135 THR A N 1
ATOM 1104 C CA . THR A 1 135 ? -39.528 1.174 1.527 1.00 41.66 135 THR A CA 1
ATOM 1105 C C . THR A 1 135 ? -38.373 0.710 0.628 1.00 41.66 135 THR A C 1
ATOM 1107 O O . THR A 1 135 ? -38.192 1.321 -0.422 1.00 41.66 135 THR A O 1
ATOM 1110 N N . TRP A 1 136 ? -37.603 -0.348 0.934 1.00 42.00 136 TRP A N 1
ATOM 1111 C CA . TRP A 1 136 ? -36.349 -0.618 0.192 1.00 42.00 136 TRP A CA 1
ATOM 1112 C C . TRP A 1 136 ? -36.159 -2.084 -0.235 1.00 42.00 136 TRP A C 1
ATOM 1114 O O . TRP A 1 136 ? -36.052 -2.990 0.584 1.00 42.00 136 TRP A O 1
ATOM 1124 N N . LYS A 1 137 ? -36.083 -2.299 -1.559 1.00 36.84 137 LYS A N 1
ATOM 1125 C CA . LYS A 1 137 ? -36.010 -3.603 -2.249 1.00 36.84 137 LYS A CA 1
ATOM 1126 C C . LYS A 1 137 ? -34.613 -4.231 -2.519 1.00 36.84 137 LYS A C 1
ATOM 1128 O O . LYS A 1 137 ? -34.613 -5.275 -3.168 1.00 36.84 137 LYS A O 1
ATOM 1133 N N . PRO A 1 138 ? -33.439 -3.737 -2.060 1.00 40.28 138 PRO A N 1
ATOM 1134 C CA . PRO A 1 138 ? -32.172 -4.449 -2.264 1.00 40.28 138 PRO A CA 1
ATOM 1135 C C . PRO A 1 138 ? -31.678 -5.109 -0.960 1.00 40.28 138 PRO A C 1
ATOM 1137 O O . PRO A 1 138 ? -30.741 -4.633 -0.334 1.00 40.28 138 PRO A O 1
ATOM 1140 N N . TYR A 1 139 ? -32.311 -6.202 -0.520 1.00 42.78 139 TYR A N 1
ATOM 1141 C CA . TYR A 1 139 ? -31.946 -6.901 0.733 1.00 42.78 139 TYR A CA 1
ATOM 1142 C C . TYR A 1 139 ? -31.232 -8.252 0.547 1.00 42.78 139 TYR A C 1
ATOM 1144 O O . TYR A 1 139 ? -30.965 -8.942 1.526 1.00 42.78 139 TYR A O 1
ATOM 1152 N N . ILE A 1 140 ? -30.889 -8.648 -0.682 1.00 40.97 140 ILE A N 1
ATOM 1153 C CA . ILE A 1 140 ? -30.358 -10.001 -0.954 1.00 40.97 140 ILE A CA 1
ATOM 1154 C C . ILE A 1 140 ? -28.811 -10.083 -0.904 1.00 40.97 140 ILE A C 1
ATOM 1156 O O . ILE A 1 140 ? -28.258 -11.175 -0.929 1.00 40.97 140 ILE A O 1
ATOM 1160 N N . GLN A 1 141 ? -28.090 -8.973 -0.705 1.00 41.34 141 GLN A N 1
ATOM 1161 C CA . GLN A 1 141 ? -26.619 -8.967 -0.531 1.00 41.34 141 GLN A CA 1
ATOM 1162 C C . GLN A 1 141 ? -26.154 -8.548 0.877 1.00 41.34 141 GLN A C 1
ATOM 1164 O O . GLN A 1 141 ? -25.051 -8.053 1.063 1.00 41.34 141 GLN A O 1
ATOM 1169 N N . TYR A 1 142 ? -26.979 -8.783 1.899 1.00 50.06 142 TYR A N 1
ATOM 1170 C CA . TYR A 1 142 ? -26.540 -8.759 3.298 1.00 50.06 142 TYR A CA 1
ATOM 1171 C C . TYR A 1 142 ? -25.904 -10.104 3.639 1.00 50.06 142 TYR A C 1
ATOM 1173 O O . TYR A 1 142 ? -26.604 -11.031 4.056 1.00 50.06 142 TYR A O 1
ATOM 1181 N N . SER A 1 143 ? -24.611 -10.284 3.369 1.00 53.53 143 SER A N 1
ATOM 1182 C CA . SER A 1 143 ? -24.062 -11.639 3.376 1.00 53.53 143 SER A CA 1
ATOM 1183 C C . SER A 1 143 ? -22.712 -11.786 4.087 1.00 53.53 143 SER A C 1
ATOM 1185 O O . SER A 1 143 ? -21.764 -11.040 3.899 1.00 53.53 143 SER A O 1
ATOM 1187 N N . ILE A 1 144 ? -22.662 -12.827 4.922 1.00 49.25 144 ILE A N 1
ATOM 1188 C CA . ILE A 1 144 ? -21.502 -13.485 5.541 1.00 49.25 144 ILE A CA 1
ATOM 1189 C C . ILE A 1 144 ? -20.861 -12.806 6.776 1.00 49.25 144 ILE A C 1
ATOM 1191 O O . ILE A 1 144 ? -20.781 -13.487 7.796 1.00 49.25 144 ILE A O 1
ATOM 1195 N N . LEU A 1 145 ? -20.458 -11.521 6.787 1.00 53.38 145 LEU A N 1
ATOM 1196 C CA . LEU A 1 145 ? -19.817 -10.942 8.002 1.00 53.38 145 LEU A CA 1
ATOM 1197 C C . LEU A 1 145 ? -20.791 -10.826 9.188 1.00 53.38 145 LEU A C 1
ATOM 1199 O O . LEU A 1 145 ? -20.454 -11.223 10.302 1.00 53.38 145 LEU A O 1
ATOM 1203 N N . VAL A 1 146 ? -22.014 -10.346 8.930 1.00 58.53 146 VAL A N 1
ATOM 1204 C CA . VAL A 1 146 ? -23.098 -10.286 9.931 1.00 58.53 146 VAL A CA 1
ATOM 1205 C C . VAL A 1 146 ? -23.368 -11.686 10.501 1.00 58.53 146 VAL A C 1
ATOM 1207 O O . VAL A 1 146 ? -23.348 -11.860 11.710 1.00 58.53 146 VAL A O 1
ATOM 1210 N N . LYS A 1 147 ? -23.409 -12.719 9.643 1.00 60.81 147 LYS A N 1
ATOM 1211 C CA . LYS A 1 147 ? -23.557 -14.126 10.066 1.00 60.81 147 LYS A CA 1
ATOM 1212 C C . LYS A 1 147 ? -22.430 -14.633 10.974 1.00 60.81 147 LYS A C 1
ATOM 1214 O O . LYS A 1 147 ? -22.643 -15.545 11.766 1.00 60.81 147 LYS A O 1
ATOM 1219 N N . GLY A 1 148 ? -21.218 -14.089 10.851 1.00 63.94 148 GLY A N 1
ATOM 1220 C CA . GLY A 1 148 ? -20.123 -14.385 11.780 1.00 63.94 148 GLY A CA 1
ATOM 1221 C C . GLY A 1 148 ? -20.346 -13.771 13.157 1.00 63.94 148 GLY A C 1
ATOM 1222 O O . GLY A 1 148 ? -20.123 -14.436 14.169 1.00 63.94 148 GLY A O 1
ATOM 1223 N N . LEU A 1 149 ? -20.843 -12.533 13.188 1.00 73.69 149 LEU A N 1
ATOM 1224 C CA . LEU A 1 149 ? -21.151 -11.791 14.411 1.00 73.69 149 LEU A CA 1
ATOM 1225 C C . LEU A 1 149 ? -22.410 -12.300 15.136 1.00 73.69 149 LEU A C 1
ATOM 1227 O O . LEU A 1 149 ? -22.512 -12.106 16.350 1.00 73.69 149 LEU A O 1
ATOM 1231 N N . ASP A 1 150 ? -23.319 -12.998 14.446 1.00 71.38 150 ASP A N 1
ATOM 1232 C CA . ASP A 1 150 ? -24.496 -13.664 15.038 1.00 71.38 150 ASP A CA 1
ATOM 1233 C C . ASP A 1 150 ? -24.113 -14.676 16.134 1.00 71.38 150 ASP A C 1
ATOM 1235 O O . ASP A 1 150 ? -24.895 -14.951 17.040 1.00 71.38 150 ASP A O 1
ATOM 1239 N N . ASN A 1 151 ? -22.887 -15.213 16.096 1.00 73.94 151 ASN A N 1
ATOM 1240 C CA . ASN A 1 151 ? -22.409 -16.182 17.084 1.00 73.94 151 ASN A CA 1
ATOM 1241 C C . ASN A 1 151 ? -22.077 -15.572 18.453 1.00 73.94 151 ASN A C 1
ATOM 1243 O O . ASN A 1 151 ? -21.755 -16.325 19.373 1.00 73.94 151 ASN A O 1
ATOM 1247 N N . PHE A 1 152 ? -22.110 -14.245 18.590 1.00 82.62 152 PHE A N 1
ATOM 1248 C CA . PHE A 1 152 ? -21.713 -13.541 19.807 1.00 82.62 152 PHE A CA 1
ATOM 1249 C C . PHE A 1 152 ? -22.870 -12.720 20.374 1.00 82.62 152 PHE A C 1
ATOM 1251 O O . PHE A 1 152 ? -23.506 -11.939 19.666 1.00 82.62 152 PHE A O 1
ATOM 1258 N N . ASP A 1 153 ? -23.101 -12.847 21.674 1.00 84.81 153 ASP A N 1
ATOM 1259 C CA . ASP A 1 153 ? -24.123 -12.101 22.410 1.00 84.81 153 ASP A CA 1
ATOM 1260 C C . ASP A 1 153 ? -23.672 -10.681 22.747 1.00 84.81 153 ASP A C 1
ATOM 1262 O O . ASP A 1 153 ? -24.488 -9.756 22.784 1.00 84.81 153 ASP A O 1
ATOM 1266 N N . ILE A 1 154 ? -22.368 -10.519 22.991 1.00 87.44 154 ILE A N 1
ATOM 1267 C CA . ILE A 1 154 ? -21.742 -9.262 23.399 1.00 87.44 154 ILE A CA 1
ATOM 1268 C C . ILE A 1 154 ? -20.431 -9.090 22.632 1.00 87.44 154 ILE A C 1
ATOM 1270 O O . ILE A 1 154 ? -19.633 -10.022 22.513 1.00 87.44 154 ILE A O 1
ATOM 1274 N N . LEU A 1 155 ? -20.194 -7.879 22.142 1.00 89.62 155 LEU A N 1
ATOM 1275 C CA . LEU A 1 155 ? -18.895 -7.435 21.655 1.00 89.62 155 LEU A CA 1
ATOM 1276 C C . LEU A 1 155 ? -18.298 -6.503 22.707 1.00 89.62 155 LEU A C 1
ATOM 1278 O O . LEU A 1 155 ? -19.034 -5.757 23.338 1.00 89.62 155 LEU A O 1
ATOM 1282 N N . VAL A 1 156 ? -16.987 -6.563 22.916 1.00 89.38 156 VAL A N 1
ATOM 1283 C CA . VAL A 1 156 ? -16.215 -5.638 23.749 1.00 89.38 156 VAL A CA 1
ATOM 1284 C C . VAL A 1 156 ? -15.077 -5.096 22.902 1.00 89.38 156 VAL A C 1
ATOM 1286 O O . VAL A 1 156 ? -14.317 -5.867 22.328 1.00 89.38 156 VAL A O 1
ATOM 1289 N N . ALA A 1 157 ? -14.936 -3.777 22.832 1.00 90.25 157 ALA A N 1
ATOM 1290 C CA . ALA A 1 157 ? -13.865 -3.130 22.088 1.00 90.25 157 ALA A CA 1
ATOM 1291 C C . ALA A 1 157 ? -12.983 -2.341 23.054 1.00 90.25 157 ALA A C 1
ATOM 1293 O O . ALA A 1 157 ? -13.496 -1.579 23.869 1.00 90.25 157 ALA A O 1
ATOM 1294 N N . ILE A 1 158 ? -11.670 -2.528 22.963 1.00 87.12 158 ILE A N 1
ATOM 1295 C CA . ILE A 1 158 ? -10.673 -1.885 23.815 1.00 87.12 158 ILE A CA 1
ATOM 1296 C C . ILE A 1 158 ? -9.642 -1.214 22.917 1.00 87.12 158 ILE A C 1
ATOM 1298 O O . ILE A 1 158 ? -9.126 -1.816 21.975 1.00 87.12 158 ILE A O 1
ATOM 1302 N N . GLN A 1 159 ? -9.323 0.035 23.233 1.00 87.00 159 GLN A N 1
ATOM 1303 C CA . GLN A 1 159 ? -8.253 0.781 22.583 1.00 87.00 159 GLN A CA 1
ATOM 1304 C C . GLN A 1 159 ? -7.104 0.940 23.558 1.00 87.00 159 GLN A C 1
ATOM 1306 O O . GLN A 1 159 ? -7.236 1.663 24.545 1.00 87.00 159 GLN A O 1
ATOM 1311 N N . CYS A 1 160 ? -5.965 0.319 23.276 1.00 86.94 160 CYS A N 1
ATOM 1312 C CA . CYS A 1 160 ? -4.807 0.389 24.164 1.00 86.94 160 CYS A CA 1
ATOM 1313 C C . CYS A 1 160 ? -4.317 1.827 24.382 1.00 86.94 160 CYS A C 1
ATOM 1315 O O . CYS A 1 160 ? -3.950 2.195 25.491 1.00 86.94 160 CYS A O 1
ATOM 1317 N N . LEU A 1 161 ? -4.402 2.666 23.347 1.00 82.56 161 LEU A N 1
ATOM 1318 C CA . LEU A 1 161 ? -4.062 4.092 23.402 1.00 82.56 161 LEU A CA 1
ATOM 1319 C C . LEU A 1 161 ? -5.015 4.930 24.271 1.00 82.56 161 LEU A C 1
ATOM 1321 O O . LEU A 1 161 ? -4.693 6.066 24.605 1.00 82.56 161 LEU A O 1
ATOM 1325 N N . SER A 1 162 ? -6.180 4.391 24.640 1.00 79.88 162 SER A N 1
ATOM 1326 C CA . SER A 1 162 ? -7.113 5.051 25.560 1.00 79.88 162 SER A CA 1
ATOM 1327 C C . SER A 1 162 ? -6.844 4.753 27.037 1.00 79.88 162 SER A C 1
ATOM 1329 O O . SER A 1 162 ? -7.500 5.326 27.906 1.00 79.88 162 SER A O 1
ATOM 1331 N N . LEU A 1 163 ? -5.905 3.847 27.320 1.00 79.81 163 LEU A N 1
ATOM 1332 C CA . LEU A 1 163 ? -5.585 3.399 28.669 1.00 79.81 163 LEU A CA 1
ATOM 1333 C C . LEU A 1 163 ? -4.571 4.335 29.327 1.00 79.81 163 LEU A C 1
ATOM 1335 O O . LEU A 1 163 ? -3.758 4.977 28.660 1.00 79.81 163 LEU A O 1
ATOM 1339 N N . ASP A 1 164 ? -4.594 4.386 30.656 1.00 71.88 164 ASP A N 1
ATOM 1340 C CA . ASP A 1 164 ? -3.585 5.111 31.422 1.00 71.88 164 ASP A CA 1
ATOM 1341 C C . ASP A 1 164 ? -2.292 4.284 31.506 1.00 71.88 164 ASP A C 1
ATOM 1343 O O . ASP A 1 164 ? -2.123 3.423 32.369 1.00 71.88 164 ASP A O 1
ATOM 1347 N N . LEU A 1 165 ? -1.398 4.501 30.540 1.00 70.25 165 LEU A N 1
ATOM 1348 C CA . LEU A 1 165 ? -0.182 3.709 30.330 1.00 70.25 165 LEU A CA 1
ATOM 1349 C C . LEU A 1 165 ? 1.022 4.236 31.130 1.00 70.25 165 LEU A C 1
ATOM 1351 O O . LEU A 1 165 ? 2.125 4.369 30.594 1.00 70.25 165 LEU A O 1
ATOM 1355 N N . GLN A 1 166 ? 0.838 4.543 32.417 1.00 69.38 166 GLN A N 1
ATOM 1356 C CA . GLN A 1 166 ? 1.973 4.905 33.270 1.00 69.38 166 GLN A CA 1
ATOM 1357 C C . GLN A 1 166 ? 2.830 3.673 33.602 1.00 69.38 166 GLN A C 1
ATOM 1359 O O . GLN A 1 166 ? 2.276 2.613 33.888 1.00 69.38 166 GLN A O 1
ATOM 1364 N N . PRO A 1 167 ? 4.173 3.795 33.658 1.00 64.19 167 PRO A N 1
ATOM 1365 C CA . PRO A 1 167 ? 5.068 2.664 33.931 1.00 64.19 167 PRO A CA 1
ATOM 1366 C C . PRO A 1 167 ? 4.797 1.919 35.249 1.00 64.19 167 PRO A C 1
ATOM 1368 O O . PRO A 1 167 ? 5.210 0.775 35.398 1.00 64.19 167 PRO A O 1
ATOM 1371 N N . SER A 1 168 ? 4.137 2.569 36.211 1.00 67.75 168 SER A N 1
ATOM 1372 C CA . SER A 1 168 ? 3.791 2.025 37.528 1.00 67.75 168 SER A CA 1
ATOM 1373 C C . SER A 1 168 ? 2.418 1.348 37.591 1.00 67.75 168 SER A C 1
ATOM 1375 O O . SER A 1 168 ? 2.106 0.718 38.602 1.00 67.75 168 SER A O 1
ATOM 1377 N N . ILE A 1 169 ? 1.584 1.485 36.557 1.00 73.75 169 ILE A N 1
ATOM 1378 C CA . ILE A 1 169 ? 0.198 1.012 36.559 1.00 73.75 169 ILE A CA 1
ATOM 1379 C C . ILE A 1 169 ? 0.102 -0.256 35.714 1.00 73.75 169 ILE A C 1
ATOM 1381 O O . ILE A 1 169 ? 0.425 -0.261 34.528 1.00 73.75 169 ILE A O 1
ATOM 1385 N N . ILE A 1 170 ? -0.372 -1.340 36.329 1.00 79.06 170 ILE A N 1
ATOM 1386 C CA . ILE A 1 170 ? -0.696 -2.573 35.610 1.00 79.06 170 ILE A CA 1
ATOM 1387 C C . ILE A 1 170 ? -2.037 -2.377 34.900 1.00 79.06 170 ILE A C 1
ATOM 1389 O O . ILE A 1 170 ? -3.043 -2.043 35.529 1.00 79.06 170 ILE A O 1
ATOM 1393 N N . VAL A 1 171 ? -2.048 -2.606 33.591 1.00 79.94 171 VAL A N 1
ATOM 1394 C CA . VAL A 1 171 ? -3.244 -2.567 32.757 1.00 79.94 171 VAL A CA 1
ATOM 1395 C C . VAL A 1 171 ? -4.153 -3.744 33.103 1.00 79.94 171 VAL A C 1
ATOM 1397 O O . VAL A 1 171 ? -3.770 -4.912 32.985 1.00 79.94 171 VAL A O 1
ATOM 1400 N N . ASP A 1 172 ? -5.391 -3.416 33.470 1.00 80.88 172 ASP A N 1
ATOM 1401 C CA . ASP A 1 172 ? -6.464 -4.373 33.712 1.00 80.88 172 ASP A CA 1
ATOM 1402 C C . ASP A 1 172 ? -7.642 -4.111 32.761 1.00 80.88 172 ASP A C 1
ATOM 1404 O O . ASP A 1 172 ? -8.456 -3.207 32.969 1.00 80.88 172 ASP A O 1
ATOM 1408 N N . PHE A 1 173 ? -7.750 -4.933 31.714 1.00 81.88 173 PHE A N 1
ATOM 1409 C CA . PHE A 1 173 ? -8.842 -4.850 30.742 1.00 81.88 173 PHE A CA 1
ATOM 1410 C C . PHE A 1 173 ? -10.219 -5.128 31.354 1.00 81.88 173 PHE A C 1
ATOM 1412 O O . PHE A 1 173 ? -11.218 -4.621 30.847 1.00 81.88 173 PHE A O 1
ATOM 1419 N N . LYS A 1 174 ? -10.297 -5.906 32.444 1.00 85.44 174 LYS A N 1
ATOM 1420 C CA . LYS A 1 174 ? -11.557 -6.133 33.166 1.00 85.44 174 LYS A CA 1
ATOM 1421 C C . LYS A 1 174 ? -12.050 -4.819 33.768 1.00 85.44 174 LYS A C 1
ATOM 1423 O O . LYS A 1 174 ? -13.220 -4.477 33.618 1.00 85.44 174 LYS A O 1
ATOM 1428 N N . LYS A 1 175 ? -11.157 -4.087 34.434 1.00 83.81 175 LYS A N 1
ATOM 1429 C CA . LYS A 1 175 ? -11.480 -2.793 35.040 1.00 83.81 175 LYS A CA 1
ATOM 1430 C C . LYS A 1 175 ? -11.853 -1.751 33.985 1.00 83.81 175 LYS A C 1
ATOM 1432 O O . LYS A 1 175 ? -12.821 -1.025 34.187 1.00 83.81 175 LYS A O 1
ATOM 1437 N N . ASP A 1 176 ? -11.131 -1.703 32.862 1.00 83.31 176 ASP A N 1
ATOM 1438 C CA . ASP A 1 176 ? -11.463 -0.787 31.758 1.00 83.31 176 ASP A CA 1
ATOM 1439 C C . ASP A 1 176 ? -12.856 -1.069 31.177 1.00 83.31 176 ASP A C 1
ATOM 1441 O O . ASP A 1 176 ? -13.634 -0.142 30.976 1.00 83.31 176 ASP A O 1
ATOM 1445 N N . LEU A 1 177 ? -13.210 -2.343 30.977 1.00 85.75 177 LEU A N 1
ATOM 1446 C CA . LEU A 1 177 ? -14.545 -2.732 30.520 1.00 85.75 177 LEU A CA 1
ATOM 1447 C C . LEU A 1 177 ? -15.645 -2.268 31.481 1.00 85.75 177 LEU A C 1
ATOM 1449 O O . LEU A 1 177 ? -16.613 -1.656 31.040 1.00 85.75 177 LEU A O 1
ATOM 1453 N N . LEU A 1 178 ? -15.510 -2.557 32.778 1.00 88.06 178 LEU A N 1
ATOM 1454 C CA . LEU A 1 178 ? -16.518 -2.170 33.772 1.00 88.06 178 LEU A CA 1
ATOM 1455 C C . LEU A 1 178 ? -16.682 -0.651 33.840 1.00 88.06 178 LEU A C 1
ATOM 1457 O O . LEU A 1 178 ? -17.802 -0.156 33.900 1.00 88.06 178 LEU A O 1
ATOM 1461 N N . ALA A 1 179 ? -15.581 0.092 33.726 1.00 85.94 179 ALA A N 1
ATOM 1462 C CA . ALA A 1 179 ? -15.619 1.548 33.688 1.00 85.94 179 ALA A CA 1
ATOM 1463 C C . ALA A 1 179 ? -16.370 2.106 32.460 1.00 85.94 179 ALA A C 1
ATOM 1465 O O . ALA A 1 179 ? -16.816 3.250 32.496 1.00 85.94 179 ALA A O 1
ATOM 1466 N N . ARG A 1 180 ? -16.526 1.322 31.381 1.00 85.00 180 ARG A N 1
ATOM 1467 C CA . ARG A 1 180 ? -17.325 1.675 30.190 1.00 85.00 180 ARG A CA 1
ATOM 1468 C C . ARG A 1 180 ? -18.806 1.305 30.318 1.00 85.00 180 ARG A C 1
ATOM 1470 O O . ARG A 1 180 ? -19.568 1.596 29.401 1.00 85.00 180 ARG A O 1
ATOM 1477 N N . LEU A 1 181 ? -19.211 0.677 31.423 1.00 89.06 181 LEU A N 1
ATOM 1478 C CA . LEU A 1 181 ? -20.580 0.229 31.697 1.00 89.06 181 LEU A CA 1
ATOM 1479 C C . LEU A 1 181 ? -21.175 0.872 32.968 1.00 89.06 181 LEU A C 1
ATOM 1481 O O . LEU A 1 181 ? -21.782 0.150 33.762 1.00 89.06 181 LEU A O 1
ATOM 1485 N N . PRO A 1 182 ? -21.013 2.191 33.207 1.00 87.94 182 PRO A N 1
ATOM 1486 C CA . PRO A 1 182 ? -21.358 2.807 34.487 1.00 87.94 182 PRO A CA 1
ATOM 1487 C C . PRO A 1 182 ? -22.828 2.605 34.883 1.00 87.94 182 PRO A C 1
ATOM 1489 O O . PRO A 1 182 ? -23.123 2.320 36.041 1.00 87.94 182 PRO A O 1
ATOM 1492 N N . LYS A 1 183 ? -23.775 2.688 33.938 1.00 88.12 183 LYS A N 1
ATOM 1493 C CA . LYS A 1 183 ? -25.208 2.551 34.261 1.00 88.12 183 LYS A CA 1
ATOM 1494 C C . LYS A 1 183 ? -25.549 1.111 34.620 1.00 88.12 183 LYS A C 1
ATOM 1496 O O . LYS A 1 183 ? -26.319 0.870 35.549 1.00 88.12 183 LYS A O 1
ATOM 1501 N N . SER A 1 184 ? -24.983 0.151 33.895 1.00 89.00 184 SER A N 1
ATOM 1502 C CA . SER A 1 184 ? -25.168 -1.267 34.175 1.00 89.00 184 SER A CA 1
ATOM 1503 C C . SER A 1 184 ? -24.514 -1.637 35.504 1.00 89.00 184 SER A C 1
ATOM 1505 O O . SER A 1 184 ? -25.135 -2.352 36.292 1.00 89.00 184 SER A O 1
ATOM 1507 N N . THR A 1 185 ? -23.298 -1.154 35.791 1.00 90.00 185 THR A N 1
ATOM 1508 C CA . THR A 1 185 ? -22.612 -1.431 37.066 1.00 90.00 185 THR A CA 1
ATOM 1509 C C . THR A 1 185 ? -23.382 -0.852 38.241 1.00 90.00 185 THR A C 1
ATOM 1511 O O . THR A 1 185 ? -23.555 -1.550 39.237 1.00 90.00 185 THR A O 1
ATOM 1514 N N . ASP A 1 186 ? -23.932 0.355 38.100 1.00 89.50 186 ASP A N 1
ATOM 1515 C CA . ASP A 1 186 ? -24.754 0.987 39.134 1.00 89.50 186 ASP A CA 1
ATOM 1516 C C . ASP A 1 186 ? -26.082 0.239 39.351 1.00 89.50 186 ASP A C 1
ATOM 1518 O O . ASP A 1 186 ? -26.530 0.083 40.487 1.00 89.50 186 ASP A O 1
ATOM 1522 N N . LYS A 1 187 ? -26.716 -0.260 38.276 1.00 90.75 187 LYS A N 1
ATOM 1523 C CA . LYS A 1 187 ? -28.007 -0.973 38.343 1.00 90.75 187 LYS A CA 1
ATOM 1524 C C . LYS A 1 187 ? -27.876 -2.408 38.867 1.00 90.75 187 LYS A C 1
ATOM 1526 O O . LYS A 1 187 ? -28.752 -2.868 39.598 1.00 90.75 187 LYS A O 1
ATOM 1531 N N . TYR A 1 188 ? -26.835 -3.136 38.467 1.00 89.25 188 TYR A N 1
ATOM 1532 C CA . TYR A 1 188 ? -26.744 -4.590 38.662 1.00 89.25 188 TYR A CA 1
ATOM 1533 C C . TYR A 1 188 ? -25.553 -5.052 39.510 1.00 89.25 188 TYR A C 1
ATOM 1535 O O . TYR A 1 188 ? -25.563 -6.193 39.975 1.00 89.25 188 TYR A O 1
ATOM 1543 N N . GLY A 1 189 ? -24.555 -4.192 39.724 1.00 91.00 189 GLY A N 1
ATOM 1544 C CA . GLY A 1 189 ? -23.294 -4.520 40.387 1.00 91.00 189 GLY A CA 1
ATOM 1545 C C . GLY A 1 189 ? -22.258 -5.155 39.452 1.00 91.00 189 GLY A C 1
ATOM 1546 O O . GLY A 1 189 ? -22.590 -5.922 38.544 1.00 91.00 189 GLY A O 1
ATOM 1547 N N . GLU A 1 190 ? -20.977 -4.864 39.699 1.00 90.81 190 GLU A N 1
ATOM 1548 C CA . GLU A 1 190 ? -19.850 -5.363 38.895 1.00 90.81 190 GLU A CA 1
ATOM 1549 C C . GLU A 1 190 ? -19.798 -6.898 38.836 1.00 90.81 190 GLU A C 1
ATOM 1551 O O . GLU A 1 190 ? -19.664 -7.473 37.756 1.00 90.81 190 GLU A O 1
ATOM 1556 N N . ASP A 1 191 ? -19.956 -7.577 39.977 1.00 88.62 191 ASP A N 1
ATOM 1557 C CA . ASP A 1 191 ? -19.869 -9.041 40.060 1.00 88.62 191 ASP A CA 1
ATOM 1558 C C . ASP A 1 191 ? -20.927 -9.739 39.202 1.00 88.62 191 ASP A C 1
ATOM 1560 O O . ASP A 1 191 ? -20.630 -10.725 38.522 1.00 88.62 191 ASP A O 1
ATOM 1564 N N . LYS A 1 192 ? -22.151 -9.196 39.176 1.00 89.00 192 LYS A N 1
ATOM 1565 C CA . LYS A 1 192 ? -23.253 -9.750 38.385 1.00 89.00 192 LYS A CA 1
ATOM 1566 C C . LYS A 1 192 ? -23.003 -9.589 36.887 1.00 89.00 192 LYS A C 1
ATOM 1568 O O . LYS A 1 192 ? -23.251 -10.526 36.133 1.00 89.00 192 LYS A O 1
ATOM 1573 N N . ILE A 1 193 ? -22.462 -8.447 36.459 1.00 88.88 193 ILE A N 1
ATOM 1574 C CA . ILE A 1 193 ? -22.076 -8.212 35.058 1.00 88.88 193 ILE A CA 1
ATOM 1575 C C . ILE A 1 193 ? -20.979 -9.182 34.635 1.00 88.88 193 ILE A C 1
ATOM 1577 O O . ILE A 1 193 ? -21.074 -9.805 33.583 1.00 88.88 193 ILE A O 1
ATOM 1581 N N . LEU A 1 194 ? -19.943 -9.347 35.456 1.00 87.31 194 LEU A N 1
ATOM 1582 C CA . LEU A 1 194 ? -18.832 -10.243 35.139 1.00 87.31 194 LEU A CA 1
ATOM 1583 C C . LEU A 1 194 ? -19.284 -11.698 35.053 1.00 87.31 194 LEU A C 1
ATOM 1585 O O . LEU A 1 194 ? -18.861 -12.412 34.146 1.00 87.31 194 LEU A O 1
ATOM 1589 N N . GLN A 1 195 ? -20.132 -12.136 35.984 1.00 87.38 195 GLN A N 1
ATOM 1590 C CA . GLN A 1 195 ? -20.701 -13.480 35.969 1.00 87.38 195 GLN A CA 1
ATOM 1591 C C . GLN A 1 195 ? -21.549 -13.698 34.711 1.00 87.38 195 GLN A C 1
ATOM 1593 O O . GLN A 1 195 ? -21.352 -14.677 33.996 1.00 87.38 195 GLN A O 1
ATOM 1598 N N . PHE A 1 196 ? -22.396 -12.728 34.373 1.00 89.00 196 PHE A N 1
ATOM 1599 C CA . PHE A 1 196 ? -23.191 -12.748 33.151 1.00 89.00 196 PHE A CA 1
ATOM 1600 C C . PHE A 1 196 ? -22.325 -12.824 31.883 1.00 89.00 196 PHE A C 1
ATOM 1602 O O . PHE A 1 196 ? -22.556 -13.658 31.011 1.00 89.00 196 PHE A O 1
ATOM 1609 N N . MET A 1 197 ? -21.269 -12.012 31.778 1.00 85.75 197 MET A N 1
ATOM 1610 C CA . MET A 1 197 ? -20.370 -12.035 30.616 1.00 85.75 197 MET A CA 1
ATOM 1611 C C . MET A 1 197 ? -19.555 -13.331 30.517 1.00 85.75 197 MET A C 1
ATOM 1613 O O . MET A 1 197 ? -19.194 -13.739 29.412 1.00 85.75 197 MET A O 1
ATOM 1617 N N . LYS A 1 198 ? -19.285 -14.012 31.637 1.00 85.00 198 LYS A N 1
ATOM 1618 C CA . LYS A 1 198 ? -18.696 -15.361 31.630 1.00 85.00 198 LYS A CA 1
ATOM 1619 C C . LYS A 1 198 ? -19.656 -16.415 31.083 1.00 85.00 198 LYS A C 1
ATOM 1621 O O . LYS A 1 198 ? -19.189 -17.363 30.465 1.00 85.00 198 LYS A O 1
ATOM 1626 N N . GLU A 1 199 ? -20.959 -16.251 31.250 1.00 86.62 199 GLU A N 1
ATOM 1627 C CA . GLU A 1 199 ? -21.965 -17.191 30.733 1.00 86.62 199 GLU A CA 1
ATOM 1628 C C . GLU A 1 199 ? -22.283 -16.949 29.246 1.00 86.62 199 GLU A C 1
ATOM 1630 O O . GLU A 1 199 ? -22.650 -17.877 28.527 1.00 86.62 199 GLU A O 1
ATOM 1635 N N . MET A 1 200 ? -22.072 -15.723 28.761 1.00 85.50 200 MET A N 1
ATOM 1636 C CA . MET A 1 200 ? -22.366 -15.314 27.385 1.00 85.50 200 MET A CA 1
ATOM 1637 C C . MET A 1 200 ? -21.226 -15.590 26.391 1.00 85.50 200 MET A C 1
ATOM 1639 O O . MET A 1 200 ? -20.045 -15.719 26.749 1.00 85.50 200 MET A O 1
ATOM 1643 N N . LYS A 1 201 ? -21.564 -15.626 25.093 1.00 85.56 201 LYS A N 1
ATOM 1644 C CA . LYS A 1 201 ? -20.569 -15.660 24.010 1.00 85.56 201 LYS A CA 1
ATOM 1645 C C . LYS A 1 201 ? -20.055 -14.248 23.734 1.00 85.56 201 LYS A C 1
ATOM 1647 O O . LYS A 1 201 ? -20.727 -13.454 23.079 1.00 85.56 201 LYS A O 1
ATOM 1652 N N . VAL A 1 202 ? -18.855 -13.940 24.223 1.00 87.56 202 VAL A N 1
ATOM 1653 C CA . VAL A 1 202 ? -18.240 -12.606 24.107 1.00 87.56 202 VAL A CA 1
ATOM 1654 C C . VAL A 1 202 ? -17.144 -12.587 23.038 1.00 87.56 202 VAL A C 1
ATOM 1656 O O . VAL A 1 202 ? -16.266 -13.457 23.029 1.00 87.56 202 VAL A O 1
ATOM 1659 N N . LEU A 1 203 ? -17.176 -11.575 22.167 1.00 88.56 203 LEU A N 1
ATOM 1660 C CA . LEU A 1 203 ? -16.086 -11.215 21.256 1.00 88.56 203 LEU A CA 1
ATOM 1661 C C . LEU A 1 203 ? -15.342 -9.990 21.794 1.00 88.56 203 LEU A C 1
ATOM 1663 O O . LEU A 1 203 ? -15.943 -8.937 21.964 1.00 88.56 203 LEU A O 1
ATOM 1667 N N . ILE A 1 204 ? -14.035 -10.101 22.004 1.00 90.06 204 ILE A N 1
ATOM 1668 C CA . ILE A 1 204 ? -13.177 -9.010 22.471 1.00 90.06 204 ILE A CA 1
ATOM 1669 C C . ILE A 1 204 ? -12.283 -8.546 21.320 1.00 90.06 204 ILE A C 1
ATOM 1671 O O . ILE A 1 204 ? -11.549 -9.342 20.737 1.00 90.06 204 ILE A O 1
ATOM 1675 N N . LEU A 1 205 ? -12.316 -7.255 21.009 1.00 92.06 205 LEU A N 1
ATOM 1676 C CA . LEU A 1 205 ? -11.436 -6.595 20.052 1.00 92.06 205 LEU A CA 1
ATOM 1677 C C . LEU A 1 205 ? -10.469 -5.681 20.809 1.00 92.06 205 LEU A C 1
ATOM 1679 O O . LEU A 1 205 ? -10.912 -4.824 21.569 1.00 92.06 205 LEU A O 1
ATOM 1683 N N . ILE A 1 206 ? -9.166 -5.831 20.587 1.00 90.88 206 ILE A N 1
ATOM 1684 C CA . ILE A 1 206 ? -8.121 -5.010 21.213 1.00 90.88 206 ILE A CA 1
ATOM 1685 C C . ILE A 1 206 ? -7.320 -4.329 20.107 1.00 90.88 206 ILE A C 1
ATOM 1687 O O . ILE A 1 206 ? -6.601 -5.004 19.376 1.00 90.88 206 ILE A O 1
ATOM 1691 N N . ASP A 1 207 ? -7.429 -3.011 19.970 1.00 90.25 207 ASP A N 1
ATOM 1692 C CA . ASP A 1 207 ? -6.664 -2.251 18.978 1.00 90.25 207 ASP A CA 1
ATOM 1693 C C . ASP A 1 207 ? -5.370 -1.666 19.555 1.00 90.25 207 ASP A C 1
ATOM 1695 O O . ASP A 1 207 ? -5.332 -1.230 20.708 1.00 90.25 207 ASP A O 1
ATOM 1699 N N . SER A 1 208 ? -4.335 -1.588 18.711 1.00 86.62 208 SER A N 1
ATOM 1700 C CA . SER A 1 208 ? -3.080 -0.885 19.002 1.00 86.62 208 SER A CA 1
ATOM 1701 C C . SER A 1 208 ? -2.275 -1.491 20.172 1.00 86.62 208 SER A C 1
ATOM 1703 O O . SER A 1 208 ? -1.751 -0.769 21.018 1.00 86.62 208 SER A O 1
ATOM 1705 N N . LEU A 1 209 ? -2.161 -2.828 20.238 1.00 88.50 209 LEU A N 1
ATOM 1706 C CA . LEU A 1 209 ? -1.472 -3.538 21.337 1.00 88.50 209 LEU A CA 1
ATOM 1707 C C . LEU A 1 209 ? -0.022 -3.089 21.556 1.00 88.50 209 LEU A C 1
ATOM 1709 O O . LEU A 1 209 ? 0.422 -2.978 22.692 1.00 88.50 209 LEU A O 1
ATOM 1713 N N . ASP A 1 210 ? 0.701 -2.819 20.477 1.00 84.44 210 ASP A N 1
ATOM 1714 C CA . ASP A 1 210 ? 2.120 -2.442 20.480 1.00 84.44 210 ASP A CA 1
ATOM 1715 C C . ASP A 1 210 ? 2.433 -1.138 21.221 1.00 84.44 210 ASP A C 1
ATOM 1717 O O . ASP A 1 210 ? 3.603 -0.832 21.441 1.00 84.44 210 ASP A O 1
ATOM 1721 N N . TYR A 1 211 ? 1.410 -0.389 21.630 1.00 81.25 211 TYR A N 1
ATOM 1722 C CA . TYR A 1 211 ? 1.568 0.792 22.468 1.00 81.25 211 TYR A CA 1
ATOM 1723 C C . TYR A 1 211 ? 1.582 0.487 23.962 1.00 81.25 211 TYR A C 1
ATOM 1725 O O . TYR A 1 211 ? 1.950 1.369 24.733 1.00 81.25 211 TYR A O 1
ATOM 1733 N N . I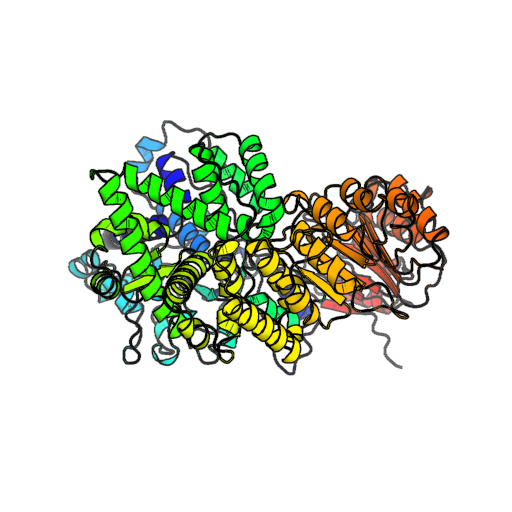LE A 1 212 ? 1.205 -0.723 24.388 1.00 82.19 212 ILE A N 1
ATOM 1734 C CA . ILE A 1 212 ? 1.298 -1.108 25.795 1.00 82.19 212 ILE A CA 1
ATOM 1735 C C . ILE A 1 212 ? 2.729 -1.573 26.093 1.00 82.19 212 ILE A C 1
ATOM 1737 O O . ILE A 1 212 ? 3.188 -2.559 25.511 1.00 82.19 212 ILE A O 1
ATOM 1741 N N . PRO A 1 213 ? 3.456 -0.906 27.009 1.00 79.94 213 PRO A N 1
ATOM 1742 C CA . PRO A 1 213 ? 4.764 -1.383 27.432 1.00 79.94 213 PRO A CA 1
ATOM 1743 C C . PRO A 1 213 ? 4.677 -2.781 28.053 1.00 79.94 213 PRO A C 1
ATOM 1745 O O . PRO A 1 213 ? 3.806 -3.059 28.869 1.00 79.94 213 PRO A O 1
ATOM 1748 N N . THR A 1 214 ? 5.650 -3.647 27.767 1.00 80.25 214 THR A N 1
ATOM 1749 C CA . THR A 1 214 ? 5.724 -4.995 28.365 1.00 80.25 214 THR A CA 1
ATOM 1750 C C . THR A 1 214 ? 5.629 -4.976 29.897 1.00 80.25 214 THR A C 1
ATOM 1752 O O . THR A 1 214 ? 5.039 -5.875 30.484 1.00 80.25 214 THR A O 1
ATOM 1755 N N . ALA A 1 215 ? 6.188 -3.947 30.544 1.00 75.69 215 ALA A N 1
ATOM 1756 C CA . ALA A 1 215 ? 6.208 -3.811 32.000 1.00 75.69 215 ALA A CA 1
ATOM 1757 C C . ALA A 1 215 ? 4.831 -3.517 32.628 1.00 75.69 215 ALA A C 1
ATOM 1759 O O . ALA A 1 215 ? 4.659 -3.747 33.821 1.00 75.69 215 ALA A O 1
ATOM 1760 N N . THR A 1 216 ? 3.860 -3.022 31.853 1.00 79.06 216 THR A N 1
ATOM 1761 C CA . THR A 1 216 ? 2.528 -2.654 32.358 1.00 79.06 216 THR A CA 1
ATOM 1762 C C . THR A 1 216 ? 1.486 -3.752 32.140 1.00 79.06 216 THR A C 1
ATOM 1764 O O . THR A 1 216 ? 0.324 -3.564 32.489 1.00 79.06 216 THR A O 1
ATOM 1767 N N . LEU A 1 217 ? 1.867 -4.920 31.610 1.00 78.75 217 LEU A N 1
ATOM 1768 C CA . LEU A 1 217 ? 0.977 -6.072 31.441 1.00 78.75 217 LEU A CA 1
ATOM 1769 C C . LEU A 1 217 ? 1.400 -7.252 32.309 1.00 78.75 217 LEU A C 1
ATOM 1771 O O . LEU A 1 217 ? 2.574 -7.607 32.386 1.00 78.75 217 LEU A O 1
ATOM 1775 N N . SER A 1 218 ? 0.407 -7.911 32.901 1.00 76.69 218 SER A N 1
ATOM 1776 C CA . SER A 1 218 ? 0.578 -9.196 33.573 1.00 76.69 218 SER A CA 1
ATOM 1777 C C . SER A 1 218 ? 0.271 -10.344 32.607 1.00 76.69 218 SER A C 1
ATOM 1779 O O . SER A 1 218 ? -0.528 -10.204 31.679 1.00 76.69 218 SER A O 1
ATOM 1781 N N . GLN A 1 219 ? 0.854 -11.521 32.850 1.00 68.88 219 GLN A N 1
ATOM 1782 C CA . GLN A 1 219 ? 0.443 -12.753 32.162 1.00 68.88 219 GLN A CA 1
ATOM 1783 C C . GLN A 1 219 ? -1.030 -13.103 32.434 1.00 68.88 219 GLN A C 1
ATOM 1785 O O . GLN A 1 219 ? -1.687 -13.708 31.589 1.00 68.88 219 GLN A O 1
ATOM 1790 N N . ASP A 1 220 ? -1.574 -12.656 33.569 1.00 73.19 220 ASP A N 1
ATOM 1791 C CA . ASP A 1 220 ? -2.965 -12.892 33.957 1.00 73.19 220 ASP A CA 1
ATOM 1792 C C . ASP A 1 220 ? -3.955 -11.860 33.377 1.00 73.19 220 ASP A C 1
ATOM 1794 O O . ASP A 1 220 ? -5.159 -11.992 33.596 1.00 73.19 220 ASP A O 1
ATOM 1798 N N . THR A 1 221 ? -3.506 -10.849 32.618 1.00 75.75 221 THR A N 1
ATOM 1799 C CA . THR A 1 221 ? -4.374 -9.744 32.151 1.00 75.75 221 THR A CA 1
ATOM 1800 C C . THR A 1 221 ? -5.579 -10.224 31.317 1.00 75.75 221 THR A C 1
ATOM 1802 O O . THR A 1 221 ? -6.633 -9.591 31.335 1.00 75.75 221 THR A O 1
ATOM 1805 N N . LEU A 1 222 ? -5.472 -11.361 30.617 1.00 76.88 222 LEU A N 1
ATOM 1806 C CA . LEU A 1 222 ? -6.584 -11.968 29.862 1.00 76.88 222 LEU A CA 1
ATOM 1807 C C . LEU A 1 222 ? -7.207 -13.199 30.532 1.00 76.88 222 LEU A C 1
ATOM 1809 O O . LEU A 1 222 ? -8.105 -13.807 29.954 1.00 76.88 222 LEU A O 1
ATOM 1813 N N . LYS A 1 223 ? -6.776 -13.571 31.740 1.00 77.44 223 LYS A N 1
ATOM 1814 C CA . LYS A 1 223 ? -7.291 -14.744 32.463 1.00 77.44 223 LYS A CA 1
ATOM 1815 C C . LYS A 1 223 ? -8.812 -14.729 32.675 1.00 77.44 223 LYS A C 1
ATOM 1817 O O . LYS A 1 223 ? -9.423 -15.781 32.511 1.00 77.44 223 LYS A O 1
ATOM 1822 N N . PRO A 1 224 ? -9.468 -13.582 32.961 1.00 74.75 224 PRO A N 1
ATOM 1823 C CA . PRO A 1 224 ? -10.931 -13.538 33.062 1.00 74.75 224 PRO A CA 1
ATOM 1824 C C . PRO A 1 224 ? -11.666 -13.872 31.756 1.00 74.75 224 PRO A C 1
ATOM 1826 O O . PRO A 1 224 ? -12.872 -14.092 31.790 1.00 74.75 224 PRO A O 1
ATOM 1829 N N . TRP A 1 225 ? -10.948 -13.887 30.630 1.00 78.44 225 TRP A N 1
ATOM 1830 C CA . TRP A 1 225 ? -11.471 -14.004 29.271 1.00 78.44 225 TRP A CA 1
ATOM 1831 C C . TRP A 1 225 ? -10.868 -15.194 28.512 1.00 78.44 225 TRP A C 1
ATOM 1833 O O . TRP A 1 225 ? -10.898 -15.228 27.284 1.00 78.44 225 TRP A O 1
ATOM 1843 N N . GLU A 1 226 ? -10.260 -16.149 29.218 1.00 78.19 226 GLU A N 1
ATOM 1844 C CA . GLU A 1 226 ? -9.509 -17.253 28.611 1.00 78.19 226 GLU A CA 1
ATOM 1845 C C . GLU A 1 226 ? -10.378 -18.181 27.743 1.00 78.19 226 GLU A C 1
ATOM 1847 O O . GLU A 1 226 ? -9.889 -18.786 26.787 1.00 78.19 226 GLU A O 1
ATOM 1852 N N . ASP A 1 227 ? -11.675 -18.250 28.035 1.00 77.50 227 ASP A N 1
ATOM 1853 C CA . ASP A 1 227 ? -12.688 -18.986 27.281 1.00 77.50 227 ASP A CA 1
ATOM 1854 C C . ASP A 1 227 ? -13.346 -18.158 26.160 1.00 77.50 227 ASP A C 1
ATOM 1856 O O . ASP A 1 227 ? -14.122 -18.705 25.374 1.00 77.50 227 ASP A O 1
ATOM 1860 N N . LYS A 1 228 ? -13.048 -16.855 26.062 1.00 85.44 228 LYS A N 1
ATOM 1861 C CA . LYS A 1 228 ? -13.671 -15.932 25.101 1.00 85.44 228 LYS A CA 1
ATOM 1862 C C . LYS A 1 228 ? -12.853 -15.776 23.826 1.00 85.44 228 LYS A C 1
ATOM 1864 O O . LYS A 1 228 ? -11.661 -16.080 23.769 1.00 85.44 228 LYS A O 1
ATOM 1869 N N . ARG A 1 229 ? -13.511 -15.269 22.778 1.00 85.25 229 ARG A N 1
ATOM 1870 C CA . ARG A 1 229 ? -12.857 -14.957 21.503 1.00 85.25 229 ARG A CA 1
ATOM 1871 C C . ARG A 1 229 ? -12.180 -13.597 21.599 1.00 85.25 229 ARG A C 1
ATOM 1873 O O . ARG A 1 229 ? -12.839 -12.618 21.931 1.00 85.25 229 ARG A O 1
ATOM 1880 N N . ILE A 1 230 ? -10.897 -13.524 21.256 1.00 88.06 230 ILE A N 1
ATOM 1881 C CA . ILE A 1 230 ? -10.100 -12.295 21.335 1.00 88.06 230 ILE A CA 1
ATOM 1882 C C . ILE A 1 230 ? -9.415 -12.041 19.994 1.00 88.06 230 ILE A C 1
ATOM 1884 O O . ILE A 1 230 ? -8.722 -12.913 19.478 1.00 88.06 230 ILE A O 1
ATOM 1888 N N . VAL A 1 231 ? -9.579 -10.842 19.442 1.00 89.31 231 VAL A N 1
ATOM 1889 C CA . VAL A 1 231 ? -8.892 -10.376 18.232 1.00 89.31 231 VAL A CA 1
ATOM 1890 C C . VAL A 1 231 ? -8.084 -9.140 18.588 1.00 89.31 231 VAL A C 1
ATOM 1892 O O . VAL A 1 231 ? -8.629 -8.131 19.026 1.00 89.31 231 VAL A O 1
ATOM 1895 N N . ILE A 1 232 ? -6.776 -9.224 18.406 1.00 90.75 232 ILE A N 1
ATOM 1896 C CA . ILE A 1 232 ? -5.812 -8.212 18.814 1.00 90.75 232 ILE A CA 1
ATOM 1897 C C . ILE A 1 232 ? -5.150 -7.636 17.570 1.00 90.75 232 ILE A C 1
ATOM 1899 O O . ILE A 1 232 ? -4.624 -8.388 16.760 1.00 90.75 232 ILE A O 1
ATOM 1903 N N . PHE A 1 233 ? -5.137 -6.318 17.420 1.00 91.00 233 PHE A N 1
ATOM 1904 C CA . PHE A 1 233 ? -4.505 -5.624 16.305 1.00 91.00 233 PHE A CA 1
ATOM 1905 C C . PHE A 1 233 ? -3.174 -5.024 16.751 1.00 91.00 233 PHE A C 1
ATOM 1907 O O . PHE A 1 233 ? -3.092 -4.371 17.794 1.00 91.00 233 PHE A O 1
ATOM 1914 N N . SER A 1 234 ? -2.127 -5.223 15.949 1.00 88.88 234 SER A N 1
ATOM 1915 C CA . SER A 1 234 ? -0.803 -4.678 16.244 1.00 88.88 234 SER A CA 1
ATOM 1916 C C . SER A 1 234 ? 0.036 -4.390 14.995 1.00 88.88 234 SER A C 1
ATOM 1918 O O . SER A 1 234 ? -0.258 -4.856 13.888 1.00 88.88 234 SER A O 1
ATOM 1920 N N . ARG A 1 235 ? 1.081 -3.569 15.126 1.00 82.94 235 ARG A N 1
ATOM 1921 C CA . ARG A 1 235 ? 2.078 -3.355 14.064 1.00 82.94 235 ARG A CA 1
ATOM 1922 C C . ARG A 1 235 ? 2.857 -4.633 13.766 1.00 82.94 235 ARG A C 1
ATOM 1924 O O . ARG A 1 235 ? 3.132 -5.433 14.647 1.00 82.94 235 ARG A O 1
ATOM 1931 N N . LEU A 1 236 ? 3.281 -4.797 12.514 1.00 76.62 236 LEU A N 1
ATOM 1932 C CA . LEU A 1 236 ? 4.073 -5.959 12.099 1.00 76.62 236 LEU A CA 1
ATOM 1933 C C . LEU A 1 236 ? 5.381 -6.114 12.903 1.00 76.62 236 LEU A C 1
ATOM 1935 O O . LEU A 1 236 ? 5.745 -7.231 13.260 1.00 76.62 236 LEU A O 1
ATOM 1939 N N . LYS A 1 237 ? 6.030 -4.998 13.259 1.00 74.69 237 LYS A N 1
ATOM 1940 C CA . LYS A 1 237 ? 7.267 -4.964 14.056 1.00 74.69 237 LYS A CA 1
ATOM 1941 C C . LYS A 1 237 ? 7.117 -5.363 15.519 1.00 74.69 237 LYS A C 1
ATOM 1943 O O . LYS A 1 237 ? 8.112 -5.711 16.146 1.00 74.69 237 LYS A O 1
ATOM 1948 N N . PHE A 1 238 ? 5.894 -5.394 16.047 1.00 80.88 238 PHE A N 1
ATOM 1949 C CA . PHE A 1 238 ? 5.616 -5.829 17.418 1.00 80.88 238 PHE A CA 1
ATOM 1950 C C . PHE A 1 238 ? 6.267 -7.179 17.748 1.00 80.88 238 PHE A C 1
ATOM 1952 O O . PHE A 1 238 ? 6.777 -7.402 18.845 1.00 80.88 238 PHE A O 1
ATOM 1959 N N . MET A 1 239 ? 6.312 -8.069 16.757 1.00 75.50 239 MET A N 1
ATOM 1960 C CA . MET A 1 239 ? 6.877 -9.405 16.901 1.00 75.50 239 MET A CA 1
ATOM 1961 C C . MET A 1 239 ? 8.390 -9.400 17.117 1.00 75.50 239 MET A C 1
ATOM 1963 O O . MET A 1 239 ? 8.908 -10.314 17.763 1.00 75.50 239 MET A O 1
ATOM 1967 N N . GLU A 1 240 ? 9.086 -8.381 16.625 1.00 73.81 240 GLU A N 1
ATOM 1968 C CA . GLU A 1 240 ? 10.535 -8.215 16.747 1.00 73.81 240 GLU A CA 1
ATOM 1969 C C . GLU A 1 240 ? 10.892 -7.335 17.954 1.00 73.81 240 GLU A C 1
ATOM 1971 O O . GLU A 1 240 ? 11.758 -7.702 18.746 1.00 73.81 240 GLU A O 1
ATOM 1976 N N . GLU A 1 241 ? 10.187 -6.216 18.134 1.00 74.88 241 GLU A N 1
ATOM 1977 C CA . GLU A 1 241 ? 10.510 -5.175 19.121 1.00 74.88 241 GLU A CA 1
ATOM 1978 C C . GLU A 1 241 ? 10.075 -5.522 20.552 1.00 74.88 241 GLU A C 1
ATOM 1980 O O . GLU A 1 241 ? 10.686 -5.052 21.513 1.00 74.88 241 GLU A O 1
ATOM 1985 N N . ALA A 1 242 ? 9.055 -6.370 20.720 1.00 78.12 242 ALA A N 1
ATOM 1986 C CA . ALA A 1 242 ? 8.492 -6.706 22.028 1.00 78.12 242 ALA A CA 1
ATOM 1987 C C . ALA A 1 242 ? 8.596 -8.216 22.337 1.00 78.12 242 ALA A C 1
ATOM 1989 O O . ALA A 1 242 ? 7.582 -8.902 22.493 1.00 78.12 242 ALA A O 1
ATOM 1990 N N . PRO A 1 243 ? 9.816 -8.792 22.436 1.00 74.75 243 PRO A N 1
ATOM 1991 C CA . PRO A 1 243 ? 10.003 -10.239 22.511 1.00 74.75 243 PRO A CA 1
ATOM 1992 C C . PRO A 1 243 ? 9.369 -10.898 23.738 1.00 74.75 243 PRO A C 1
ATOM 1994 O O . PRO A 1 243 ? 8.936 -12.042 23.633 1.00 74.75 243 PRO A O 1
ATOM 1997 N N . ASN A 1 244 ? 9.268 -10.163 24.847 1.00 81.12 244 ASN A N 1
ATOM 1998 C CA . ASN A 1 244 ? 8.771 -10.651 26.135 1.00 81.12 244 ASN A CA 1
ATOM 1999 C C . ASN A 1 244 ? 7.340 -10.185 26.446 1.00 81.12 244 ASN A C 1
ATOM 2001 O O . ASN A 1 244 ? 6.906 -10.260 27.593 1.00 81.12 244 ASN A O 1
ATOM 2005 N N . HIS A 1 245 ? 6.618 -9.648 25.461 1.00 83.88 245 HIS A N 1
ATOM 2006 C CA . HIS A 1 245 ? 5.274 -9.130 25.687 1.00 83.88 245 HIS A CA 1
ATOM 2007 C C . HIS A 1 245 ? 4.294 -10.273 26.041 1.00 83.88 245 HIS A C 1
ATOM 2009 O O . HIS A 1 245 ? 4.202 -11.226 25.267 1.00 83.88 245 HIS A O 1
ATOM 2015 N N . PRO A 1 246 ? 3.505 -10.202 27.136 1.00 80.38 246 PRO A N 1
ATOM 2016 C CA . PRO A 1 246 ? 2.669 -11.327 27.595 1.00 80.38 246 PRO A CA 1
ATOM 2017 C C . PRO A 1 246 ? 1.612 -11.795 26.588 1.00 80.38 246 PRO A C 1
ATOM 2019 O O . PRO A 1 246 ? 1.196 -12.948 26.591 1.00 80.38 246 PRO A O 1
ATOM 2022 N N . LEU A 1 247 ? 1.173 -10.883 25.718 1.00 83.19 247 LEU A N 1
ATOM 2023 C CA . LEU A 1 247 ? 0.181 -11.145 24.667 1.00 83.19 247 LEU A CA 1
ATOM 2024 C C . LEU A 1 247 ? 0.794 -11.437 23.292 1.00 83.19 247 LEU A C 1
ATOM 2026 O O . LEU A 1 247 ? 0.077 -11.503 22.297 1.00 83.19 247 LEU A O 1
ATOM 2030 N N . LYS A 1 248 ? 2.115 -11.622 23.231 1.00 82.75 248 LYS A N 1
ATOM 2031 C CA . LYS A 1 248 ? 2.798 -12.158 22.058 1.00 82.75 248 LYS A CA 1
ATOM 2032 C C . LYS A 1 248 ? 2.769 -13.682 22.140 1.00 82.75 248 LYS A C 1
ATOM 2034 O O . LYS A 1 248 ? 3.291 -14.267 23.083 1.00 82.75 248 LYS A O 1
ATOM 2039 N N . TYR A 1 249 ? 2.191 -14.329 21.136 1.00 75.88 249 TYR A N 1
ATOM 2040 C CA . TYR A 1 249 ? 2.112 -15.787 21.066 1.00 75.88 249 TYR A CA 1
ATOM 2041 C C . TYR A 1 249 ? 2.454 -16.307 19.673 1.00 75.88 249 TYR A C 1
ATOM 2043 O O . TYR A 1 249 ? 2.315 -15.608 18.669 1.00 75.88 249 TYR A O 1
ATOM 2051 N N . GLN A 1 250 ? 2.924 -17.551 19.635 1.00 67.75 250 GLN A N 1
ATOM 2052 C CA . GLN A 1 250 ? 3.114 -18.310 18.405 1.00 67.75 250 GLN A CA 1
ATOM 2053 C C . GLN A 1 250 ? 1.793 -18.937 17.947 1.00 67.75 250 GLN A C 1
ATOM 2055 O O . GLN A 1 250 ? 0.849 -19.080 18.728 1.00 67.75 250 GLN A O 1
ATOM 2060 N N . GLN A 1 251 ? 1.732 -19.301 16.668 1.00 65.69 251 GLN A N 1
ATOM 2061 C CA . GLN A 1 251 ? 0.575 -19.973 16.092 1.00 65.69 251 GLN A CA 1
ATOM 2062 C C . GLN A 1 251 ? 0.381 -21.366 16.717 1.00 65.69 251 GLN A C 1
ATOM 2064 O O . GLN A 1 251 ? 1.324 -22.149 16.814 1.00 65.69 251 GLN A O 1
ATOM 2069 N N . SER A 1 252 ? -0.847 -21.677 17.131 1.00 64.94 252 SER A N 1
ATOM 2070 C CA . SER A 1 252 ? -1.273 -22.946 17.731 1.00 64.94 252 SER A CA 1
ATOM 2071 C C . SER A 1 252 ? -2.731 -23.263 17.349 1.00 64.94 252 SER A C 1
ATOM 2073 O O . SER A 1 252 ? -3.332 -22.546 16.552 1.00 64.94 252 SER A O 1
ATOM 2075 N N . LYS A 1 253 ? -3.321 -24.334 17.904 1.00 64.38 253 LYS A N 1
ATOM 2076 C CA . LYS A 1 253 ? -4.753 -24.641 17.711 1.00 64.38 253 LYS A CA 1
ATOM 2077 C C . LYS A 1 253 ? -5.655 -23.532 18.281 1.00 64.38 253 LYS A C 1
ATOM 2079 O O . LYS A 1 253 ? -6.640 -23.148 17.661 1.00 64.38 253 LYS A O 1
ATOM 2084 N N . ASP A 1 254 ? -5.295 -22.999 19.448 1.00 68.31 254 ASP A N 1
ATOM 2085 C CA . ASP A 1 254 ? -6.079 -21.978 20.154 1.00 68.31 254 ASP A CA 1
ATOM 2086 C C . ASP A 1 254 ? -5.685 -20.541 19.781 1.00 68.31 254 ASP A C 1
ATOM 2088 O O . ASP A 1 254 ? -6.451 -19.610 20.036 1.00 68.31 254 ASP A O 1
ATOM 2092 N N . ASN A 1 255 ? -4.509 -20.352 19.173 1.00 75.38 255 ASN A N 1
ATOM 2093 C CA . ASN A 1 255 ? -3.943 -19.044 18.862 1.00 75.38 255 ASN A CA 1
ATOM 2094 C C . ASN A 1 255 ? -3.575 -18.924 17.383 1.00 75.38 255 ASN A C 1
ATOM 2096 O O . ASN A 1 255 ? -2.826 -19.729 16.839 1.00 75.38 255 ASN A O 1
ATOM 2100 N N . MET A 1 256 ? -4.002 -17.849 16.742 1.00 76.31 256 MET A N 1
ATOM 2101 C CA . MET A 1 256 ? -3.724 -17.582 15.341 1.00 76.31 256 MET A CA 1
ATOM 2102 C C . MET A 1 256 ? -3.004 -16.250 15.197 1.00 76.31 256 MET A C 1
ATOM 2104 O O . MET A 1 256 ? -3.372 -15.275 15.844 1.00 76.31 256 MET A O 1
ATOM 2108 N N . VAL A 1 257 ? -1.997 -16.182 14.330 1.00 74.62 257 VAL A N 1
ATOM 2109 C CA . VAL A 1 257 ? -1.334 -14.919 14.003 1.00 74.62 257 VAL A CA 1
ATOM 2110 C C . VAL A 1 257 ? -1.510 -14.650 12.518 1.00 74.62 257 VAL A C 1
ATOM 2112 O O . VAL A 1 257 ? -1.163 -15.487 11.688 1.00 74.62 257 VAL A O 1
ATOM 2115 N N . LEU A 1 258 ? -2.077 -13.494 12.197 1.00 75.25 258 LEU A N 1
ATOM 2116 C CA . LEU A 1 258 ? -2.426 -13.053 10.854 1.00 75.25 258 LEU A CA 1
ATOM 2117 C C . LEU A 1 258 ? -1.690 -11.766 10.503 1.00 75.25 258 LEU A C 1
ATOM 2119 O O . LEU A 1 258 ? -1.273 -11.016 11.374 1.00 75.25 258 LEU A O 1
ATOM 2123 N N . GLN A 1 259 ? -1.554 -11.497 9.216 1.00 73.56 259 GLN A N 1
ATOM 2124 C CA . GLN A 1 259 ? -0.897 -10.347 8.627 1.00 73.56 259 GLN A CA 1
ATOM 2125 C C . GLN A 1 259 ? -1.845 -9.694 7.636 1.00 73.56 259 GLN A C 1
ATOM 2127 O O . GLN A 1 259 ? -2.392 -10.343 6.749 1.00 73.56 259 GLN A O 1
ATOM 2132 N N . LEU A 1 260 ? -1.979 -8.384 7.752 1.00 73.31 260 LEU A N 1
ATOM 2133 C CA . LEU A 1 260 ? -2.659 -7.520 6.812 1.00 73.31 260 LEU A CA 1
ATOM 2134 C C . LEU A 1 260 ? -1.597 -6.734 6.042 1.00 73.31 260 LEU A C 1
ATOM 2136 O O . LEU A 1 260 ? -1.063 -5.733 6.537 1.00 73.31 260 LEU A O 1
ATOM 2140 N N . TRP A 1 261 ? -1.280 -7.214 4.839 1.00 64.12 261 TRP A N 1
ATOM 2141 C CA . TRP A 1 261 ? -0.193 -6.687 4.012 1.00 64.12 261 TRP A CA 1
ATOM 2142 C C . TRP A 1 261 ? -0.502 -5.338 3.358 1.00 64.12 261 TRP A C 1
ATOM 2144 O O . TRP A 1 261 ? 0.421 -4.562 3.124 1.00 64.12 261 TRP A O 1
ATOM 2154 N N . GLY A 1 262 ? -1.779 -5.029 3.108 1.00 58.75 262 GLY A N 1
ATOM 2155 C CA . GLY A 1 262 ? -2.175 -3.751 2.517 1.00 58.75 262 GLY A CA 1
ATOM 2156 C C . GLY A 1 262 ? -1.663 -3.575 1.085 1.00 58.75 262 GLY A C 1
ATOM 2157 O O . GLY A 1 262 ? -0.917 -2.637 0.847 1.00 58.75 262 GLY A O 1
ATOM 2158 N N . GLY A 1 263 ? -1.981 -4.505 0.173 1.00 53.22 263 GLY A N 1
ATOM 2159 C CA . GLY A 1 263 ? -1.868 -4.383 -1.296 1.00 53.22 263 GLY A CA 1
ATOM 2160 C C . GLY A 1 263 ? -0.497 -4.124 -1.938 1.00 53.22 263 GLY A C 1
ATOM 2161 O O . GLY A 1 263 ? -0.359 -4.328 -3.146 1.00 53.22 263 GLY A O 1
ATOM 2162 N N . VAL A 1 264 ? 0.520 -3.731 -1.171 1.00 49.47 264 VAL A N 1
ATOM 2163 C CA . VAL A 1 264 ? 1.897 -3.510 -1.617 1.00 49.47 264 VAL A CA 1
ATOM 2164 C C . VAL A 1 264 ? 2.701 -4.763 -1.295 1.00 49.47 264 VAL A C 1
ATOM 2166 O O . VAL A 1 264 ? 3.122 -4.973 -0.158 1.00 49.47 264 VAL A O 1
ATOM 2169 N N . LEU A 1 265 ? 2.925 -5.588 -2.319 1.00 47.72 265 LEU A N 1
ATOM 2170 C CA . LEU A 1 265 ? 3.744 -6.802 -2.257 1.00 47.72 265 LEU A CA 1
ATOM 2171 C C . LEU A 1 265 ? 3.297 -7.792 -1.168 1.00 47.72 265 LEU A C 1
ATOM 2173 O O . LEU A 1 265 ? 3.910 -7.885 -0.104 1.00 47.72 265 LEU A O 1
ATOM 2177 N N . ASP A 1 266 ? 2.317 -8.626 -1.507 1.00 42.06 266 ASP A N 1
ATOM 2178 C CA . ASP A 1 266 ? 2.444 -10.045 -1.189 1.00 42.06 266 ASP A CA 1
ATOM 2179 C C . ASP A 1 266 ? 3.306 -10.640 -2.313 1.00 42.06 266 ASP A C 1
ATOM 2181 O O . ASP A 1 266 ? 2.812 -10.952 -3.398 1.00 42.06 266 ASP A O 1
ATOM 2185 N N . ASN A 1 267 ? 4.631 -10.653 -2.137 1.00 37.53 267 ASN A N 1
ATOM 2186 C CA . ASN A 1 267 ? 5.509 -11.408 -3.030 1.00 37.53 267 ASN A CA 1
ATOM 2187 C C . ASN A 1 267 ? 5.944 -12.692 -2.314 1.00 37.53 267 ASN A C 1
ATOM 2189 O O . ASN A 1 267 ? 7.010 -12.714 -1.692 1.00 37.53 267 ASN A O 1
ATOM 2193 N N . PRO A 1 268 ? 5.145 -13.768 -2.412 1.00 34.84 268 PRO A N 1
ATOM 2194 C CA . PRO A 1 268 ? 5.451 -15.041 -1.771 1.00 34.84 268 PRO A CA 1
ATOM 2195 C C . PRO A 1 268 ? 6.655 -15.775 -2.385 1.00 34.84 268 PRO A C 1
ATOM 2197 O O . PRO A 1 268 ? 7.067 -16.816 -1.877 1.00 34.84 268 PRO A O 1
ATOM 2200 N N . TYR A 1 269 ? 7.265 -15.267 -3.462 1.00 38.25 269 TYR A N 1
ATOM 2201 C CA . TYR A 1 269 ? 8.286 -16.005 -4.199 1.00 38.25 269 TYR A CA 1
ATOM 2202 C C . TYR A 1 269 ? 9.576 -15.189 -4.360 1.00 38.25 269 TYR A C 1
ATOM 2204 O O . TYR A 1 269 ? 9.754 -14.447 -5.318 1.00 38.25 269 TYR A O 1
ATOM 2212 N N . SER A 1 270 ? 10.510 -15.438 -3.433 1.00 33.47 270 SER A N 1
ATOM 2213 C CA . SER A 1 270 ? 11.959 -15.175 -3.534 1.00 33.47 270 SER A CA 1
ATOM 2214 C C . SER A 1 270 ? 12.509 -13.788 -3.181 1.00 33.47 270 SER A C 1
ATOM 2216 O O . SER A 1 270 ? 13.589 -13.436 -3.660 1.00 33.47 270 SER A O 1
ATOM 2218 N N . LEU A 1 271 ? 11.854 -13.012 -2.322 1.00 36.22 271 LEU A N 1
ATOM 2219 C CA . LEU A 1 271 ? 12.567 -11.938 -1.623 1.00 36.22 271 LEU A CA 1
ATOM 2220 C C . LEU A 1 271 ? 13.381 -12.573 -0.476 1.00 36.22 271 LEU A C 1
ATOM 2222 O O . LEU A 1 271 ? 12.877 -13.426 0.253 1.00 36.22 271 LEU A O 1
ATOM 2226 N N . SER A 1 272 ? 14.675 -12.252 -0.378 1.00 35.22 272 SER A N 1
ATOM 2227 C CA . SER A 1 272 ? 15.572 -12.761 0.670 1.00 35.22 272 SER A CA 1
ATOM 2228 C C . SER A 1 272 ? 15.020 -12.452 2.073 1.00 35.22 272 SER A C 1
ATOM 2230 O O . SER A 1 272 ? 14.262 -11.503 2.238 1.00 35.22 272 SER A O 1
ATOM 2232 N N . LYS A 1 273 ? 15.417 -13.207 3.114 1.00 36.12 273 LYS A N 1
ATOM 2233 C CA . LYS A 1 273 ? 15.040 -12.920 4.523 1.00 36.12 273 LYS A CA 1
ATOM 2234 C C . LYS A 1 273 ? 15.299 -11.454 4.933 1.00 36.12 273 LYS A C 1
ATOM 2236 O O . LYS A 1 273 ? 14.577 -10.919 5.761 1.00 36.12 273 LYS A O 1
ATOM 2241 N N . PHE A 1 274 ? 16.294 -10.803 4.327 1.00 33.44 274 PHE A N 1
ATOM 2242 C CA . PHE A 1 274 ? 16.613 -9.388 4.548 1.00 33.44 274 PHE A CA 1
ATOM 2243 C C . PHE A 1 274 ? 15.533 -8.429 4.023 1.00 33.44 274 PHE A C 1
ATOM 2245 O O . PHE A 1 274 ? 15.294 -7.378 4.606 1.00 33.44 274 PHE A O 1
ATOM 2252 N N . LEU A 1 275 ? 14.815 -8.819 2.972 1.00 37.72 275 LEU A N 1
ATOM 2253 C CA . LEU A 1 275 ? 13.786 -7.999 2.343 1.00 37.72 275 LEU A CA 1
ATOM 2254 C C . LEU A 1 275 ? 12.468 -7.955 3.119 1.00 37.72 275 LEU A C 1
ATOM 2256 O O . LEU A 1 275 ? 11.743 -6.974 3.011 1.00 37.72 275 LEU A O 1
ATOM 2260 N N . SER A 1 276 ? 12.133 -8.977 3.912 1.00 39.41 276 SER A N 1
ATOM 2261 C CA . SER A 1 276 ? 10.870 -8.982 4.667 1.00 39.41 276 SER A CA 1
ATOM 2262 C C . SER A 1 276 ? 10.881 -8.030 5.867 1.00 39.41 276 SER A C 1
ATOM 2264 O O . SER A 1 276 ? 9.853 -7.413 6.139 1.00 39.41 276 SER A O 1
ATOM 2266 N N . ALA A 1 277 ? 12.023 -7.879 6.550 1.00 38.25 277 ALA A N 1
ATOM 2267 C CA . ALA A 1 277 ? 12.182 -6.956 7.679 1.00 38.25 277 ALA A CA 1
ATOM 2268 C C . ALA A 1 277 ? 12.188 -5.490 7.207 1.00 38.25 277 ALA A C 1
ATOM 2270 O O . ALA A 1 277 ? 11.431 -4.671 7.725 1.00 38.25 277 ALA A O 1
ATOM 2271 N N . ALA A 1 278 ? 12.933 -5.200 6.134 1.00 41.31 278 ALA A N 1
ATOM 2272 C CA . ALA A 1 278 ? 12.945 -3.924 5.412 1.00 41.31 278 ALA A CA 1
ATOM 2273 C C . ALA A 1 278 ? 11.546 -3.440 4.992 1.00 41.31 278 ALA A C 1
ATOM 2275 O O . ALA A 1 278 ? 11.179 -2.277 5.145 1.00 41.31 278 ALA A O 1
ATOM 2276 N N . ASN A 1 279 ? 10.745 -4.370 4.463 1.00 44.94 279 ASN A N 1
ATOM 2277 C CA . ASN A 1 279 ? 9.419 -4.089 3.926 1.00 44.94 279 ASN A CA 1
ATOM 2278 C C . ASN A 1 279 ? 8.356 -3.890 5.015 1.00 44.94 279 ASN A C 1
ATOM 2280 O O . ASN A 1 279 ? 7.243 -3.480 4.689 1.00 44.94 279 ASN A O 1
ATOM 2284 N N . SER A 1 280 ? 8.651 -4.185 6.286 1.00 43.66 280 SER A N 1
ATOM 2285 C CA . SER A 1 280 ? 7.691 -4.019 7.387 1.00 43.66 280 SER A CA 1
ATOM 2286 C C . SER A 1 280 ? 7.344 -2.551 7.675 1.00 43.66 280 SER A C 1
ATOM 2288 O O . SER A 1 280 ? 6.239 -2.273 8.148 1.00 43.66 280 SER A O 1
ATOM 2290 N N . ASP A 1 281 ? 8.246 -1.634 7.307 1.00 46.38 281 ASP A N 1
ATOM 2291 C CA . ASP A 1 281 ? 8.086 -0.178 7.408 1.00 46.38 281 ASP A CA 1
ATOM 2292 C C . ASP A 1 281 ? 7.433 0.463 6.178 1.00 46.38 281 ASP A C 1
ATOM 2294 O O . ASP A 1 281 ? 7.037 1.629 6.229 1.00 46.38 281 ASP A O 1
ATOM 2298 N N . LEU A 1 282 ? 7.308 -0.270 5.066 1.00 54.03 282 LEU A N 1
ATOM 2299 C CA . LEU A 1 282 ? 6.668 0.258 3.864 1.00 54.03 282 LEU A CA 1
ATOM 2300 C C . LEU A 1 282 ? 5.159 0.405 4.087 1.00 54.03 282 LEU A C 1
ATOM 2302 O O . LEU A 1 282 ? 4.496 -0.505 4.587 1.00 54.03 282 LEU A O 1
ATOM 2306 N N . PHE A 1 283 ? 4.606 1.546 3.682 1.00 58.47 283 PHE A N 1
ATOM 2307 C CA . PHE A 1 283 ? 3.178 1.830 3.816 1.00 58.47 283 PHE A CA 1
ATOM 2308 C C . PHE A 1 283 ? 2.318 0.823 3.038 1.00 58.47 283 PHE A C 1
ATOM 2310 O O . PHE A 1 283 ? 2.650 0.445 1.911 1.00 58.47 283 PHE A O 1
ATOM 2317 N N . GLY A 1 284 ? 1.199 0.404 3.636 1.00 61.59 284 GLY A N 1
ATOM 2318 C CA . GLY A 1 284 ? 0.147 -0.328 2.927 1.00 61.59 284 GLY A CA 1
ATOM 2319 C C . GLY A 1 284 ? -0.759 0.602 2.102 1.00 61.59 284 GLY A C 1
ATOM 2320 O O . GLY A 1 284 ? -0.885 1.786 2.402 1.00 61.59 284 GLY A O 1
ATOM 2321 N N . GLY A 1 285 ? -1.412 0.064 1.071 1.00 70.88 285 GLY A N 1
ATOM 2322 C CA . GLY A 1 285 ? -2.421 0.734 0.246 1.00 70.88 285 GLY A CA 1
ATOM 2323 C C . GLY A 1 285 ? -3.289 -0.260 -0.536 1.00 70.88 285 GLY A C 1
ATOM 2324 O O . GLY A 1 285 ? -2.904 -1.407 -0.739 1.00 70.88 285 GLY A O 1
ATOM 2325 N N . LEU A 1 286 ? -4.465 0.176 -0.987 1.00 76.81 286 LEU A N 1
ATOM 2326 C CA . LEU A 1 286 ? -5.364 -0.627 -1.815 1.00 76.81 286 LEU A CA 1
ATOM 2327 C C . LEU A 1 286 ? -4.733 -0.924 -3.177 1.00 76.81 286 LEU A C 1
ATOM 2329 O O . LEU A 1 286 ? -4.033 -0.087 -3.742 1.00 76.81 286 LEU A O 1
ATOM 2333 N N . SER A 1 287 ? -4.999 -2.112 -3.714 1.00 73.69 287 SER A N 1
ATOM 2334 C CA . SER A 1 287 ? -4.539 -2.500 -5.045 1.00 73.69 287 SER A CA 1
ATOM 2335 C C . SER A 1 287 ? -5.502 -3.467 -5.729 1.00 73.69 287 SER A C 1
ATOM 2337 O O . SER A 1 287 ? -6.344 -4.109 -5.093 1.00 73.69 287 SER A O 1
ATOM 2339 N N . GLY A 1 288 ? -5.376 -3.559 -7.046 1.00 74.38 288 GLY A N 1
ATOM 2340 C CA . GLY A 1 288 ? -6.247 -4.306 -7.926 1.00 74.38 288 GLY A CA 1
ATOM 2341 C C . GLY A 1 288 ? -7.708 -3.890 -7.808 1.00 74.38 288 GLY A C 1
ATOM 2342 O O . GLY A 1 288 ? -8.062 -2.720 -7.664 1.00 74.38 288 GLY A O 1
ATOM 2343 N N . LYS A 1 289 ? -8.565 -4.909 -7.815 1.00 74.81 289 LYS A N 1
ATOM 2344 C CA . LYS A 1 289 ? -10.012 -4.763 -7.681 1.00 74.81 289 LYS A CA 1
ATOM 2345 C C . LYS A 1 289 ? -10.421 -4.007 -6.408 1.00 74.81 289 LYS A C 1
ATOM 2347 O O . LYS A 1 289 ? -11.361 -3.232 -6.455 1.00 74.81 289 LYS A O 1
ATOM 2352 N N . LEU A 1 290 ? -9.685 -4.147 -5.300 1.00 76.38 290 LEU A N 1
ATOM 2353 C CA . LEU A 1 290 ? -10.015 -3.461 -4.042 1.00 76.38 290 LEU A CA 1
ATOM 2354 C C . LEU A 1 290 ? -9.879 -1.937 -4.143 1.00 76.38 290 LEU A C 1
ATOM 2356 O O . LEU A 1 290 ? -10.656 -1.212 -3.526 1.00 76.38 290 LEU A O 1
ATOM 2360 N N . PHE A 1 291 ? -8.903 -1.444 -4.912 1.00 82.25 291 PHE A N 1
ATOM 2361 C CA . PHE A 1 291 ? -8.758 -0.010 -5.167 1.00 82.25 291 PHE A CA 1
ATOM 2362 C C . PHE A 1 291 ? -9.944 0.522 -5.982 1.00 82.25 291 PHE A C 1
ATOM 2364 O O . PHE A 1 291 ? -10.551 1.526 -5.608 1.00 82.25 291 PHE A O 1
ATOM 2371 N N . GLU A 1 292 ? -10.302 -0.173 -7.066 1.00 84.25 292 GLU A N 1
ATOM 2372 C CA . GLU A 1 292 ? -11.426 0.208 -7.929 1.00 84.25 292 GLU A CA 1
ATOM 2373 C C . GLU A 1 292 ? -12.768 0.122 -7.190 1.00 84.25 292 GLU A C 1
ATOM 2375 O O . GLU A 1 292 ? -13.545 1.076 -7.237 1.00 84.25 292 GLU A O 1
ATOM 2380 N N . ASP A 1 293 ? -13.007 -0.960 -6.445 1.00 83.44 293 ASP A N 1
ATOM 2381 C CA . ASP A 1 293 ? -14.221 -1.164 -5.651 1.00 83.44 293 ASP A CA 1
ATOM 2382 C C . ASP A 1 293 ? -14.380 -0.060 -4.595 1.00 83.44 293 ASP A C 1
ATOM 2384 O O . ASP A 1 293 ? -15.485 0.449 -4.401 1.00 83.44 293 ASP A O 1
ATOM 2388 N N . TYR A 1 294 ? -13.294 0.363 -3.932 1.00 86.31 294 TYR A N 1
ATOM 2389 C CA . TYR A 1 294 ? -13.368 1.428 -2.926 1.00 86.31 294 TYR A CA 1
ATOM 2390 C C . TYR A 1 294 ? -13.712 2.782 -3.553 1.00 86.31 294 TYR A C 1
ATOM 2392 O O . TYR A 1 294 ? -14.617 3.471 -3.084 1.00 86.31 294 TYR A O 1
ATOM 2400 N N . CYS A 1 295 ? -13.051 3.143 -4.656 1.00 90.19 295 CYS A N 1
ATOM 2401 C CA . CYS A 1 295 ? -13.371 4.353 -5.417 1.00 90.19 295 CYS A CA 1
ATOM 2402 C C . CYS A 1 295 ? -14.824 4.344 -5.915 1.00 90.19 295 CYS A C 1
ATOM 2404 O O . CYS A 1 295 ? -15.521 5.358 -5.829 1.00 90.19 295 CYS A O 1
ATOM 2406 N N . LYS A 1 296 ? -15.294 3.194 -6.407 1.00 89.25 296 LYS A N 1
ATOM 2407 C CA . LYS A 1 296 ? -16.669 3.008 -6.873 1.00 89.25 296 LYS A CA 1
ATOM 2408 C C . LYS A 1 296 ? -17.673 3.177 -5.739 1.00 89.25 296 LYS A C 1
ATOM 2410 O O . LYS A 1 296 ? -18.634 3.922 -5.909 1.00 89.25 296 LYS A O 1
ATOM 2415 N N . ARG A 1 297 ? -17.408 2.583 -4.573 1.00 85.56 297 ARG A N 1
ATOM 2416 C CA . ARG A 1 297 ? -18.254 2.706 -3.377 1.00 85.56 297 ARG A CA 1
ATOM 2417 C C . ARG A 1 297 ? -18.428 4.161 -2.947 1.00 85.56 297 ARG A C 1
ATOM 2419 O O . ARG A 1 297 ? -19.556 4.593 -2.743 1.00 85.56 297 ARG A O 1
ATOM 2426 N N . LEU A 1 298 ? -17.350 4.945 -2.889 1.00 88.38 298 LEU A N 1
ATOM 2427 C CA . LEU A 1 298 ? -17.441 6.380 -2.573 1.00 88.38 298 LEU A CA 1
ATOM 2428 C C . LEU A 1 298 ? -18.346 7.134 -3.564 1.00 88.38 298 LEU A C 1
ATOM 2430 O O . LEU A 1 298 ? -19.196 7.931 -3.162 1.00 88.38 298 LEU A O 1
ATOM 2434 N N . CYS A 1 299 ? -18.206 6.838 -4.860 1.00 90.00 299 CYS A N 1
ATOM 2435 C CA . CYS A 1 299 ? -19.026 7.437 -5.911 1.00 90.00 299 CYS A CA 1
ATOM 2436 C C . CYS A 1 299 ? -20.503 7.040 -5.794 1.00 90.00 299 CYS A C 1
ATOM 2438 O O . CYS A 1 299 ? -21.372 7.899 -5.933 1.00 90.00 299 CYS A O 1
ATOM 2440 N N . GLU A 1 300 ? -20.798 5.771 -5.507 1.00 85.62 300 GLU A N 1
ATOM 2441 C CA . GLU A 1 300 ? -22.162 5.271 -5.304 1.00 85.62 300 GLU A CA 1
ATOM 2442 C C . GLU A 1 300 ? -22.837 5.957 -4.111 1.00 85.62 300 GLU A C 1
ATOM 2444 O O . GLU A 1 300 ? -23.966 6.436 -4.239 1.00 85.62 300 GLU A O 1
ATOM 2449 N N . VAL A 1 301 ? -22.122 6.089 -2.988 1.00 83.75 301 VAL A N 1
ATOM 2450 C CA . VAL A 1 301 ? -22.634 6.709 -1.755 1.00 83.75 301 VAL A CA 1
ATOM 2451 C C . VAL A 1 301 ? -23.048 8.161 -1.973 1.00 83.75 301 VAL A C 1
ATOM 2453 O O . VAL A 1 301 ? -24.122 8.572 -1.534 1.00 83.75 301 VAL A O 1
ATOM 2456 N N . LYS A 1 302 ? -22.243 8.940 -2.703 1.00 84.62 302 LYS A N 1
ATOM 2457 C CA . LYS A 1 302 ? -22.552 10.349 -3.006 1.00 84.62 302 LYS A CA 1
ATOM 2458 C C . LYS A 1 302 ? -23.247 10.564 -4.354 1.00 84.62 302 LYS A C 1
ATOM 2460 O O . LYS A 1 302 ? -23.460 11.708 -4.749 1.00 84.62 302 LYS A O 1
ATOM 2465 N N . LYS A 1 303 ? -23.616 9.494 -5.069 1.00 87.00 303 LYS A N 1
ATOM 2466 C CA . LYS A 1 303 ? -24.249 9.543 -6.403 1.00 87.00 303 LYS A CA 1
ATOM 2467 C C . LYS A 1 303 ? -23.449 10.376 -7.422 1.00 87.00 303 LYS A C 1
ATOM 2469 O O . LYS A 1 303 ? -24.013 11.181 -8.163 1.00 87.00 303 LYS A O 1
ATOM 2474 N N . ARG A 1 304 ? -22.127 10.195 -7.452 1.00 90.06 304 ARG A N 1
ATOM 2475 C CA . ARG A 1 304 ? -21.193 10.852 -8.387 1.00 90.06 304 ARG A CA 1
ATOM 2476 C C . ARG A 1 304 ? -20.699 9.867 -9.457 1.00 90.06 304 ARG A C 1
ATOM 2478 O O . ARG A 1 304 ? -20.817 8.654 -9.301 1.00 90.06 304 ARG A O 1
ATOM 2485 N N . SER A 1 305 ? -20.145 10.388 -10.554 1.00 93.75 305 SER A N 1
ATOM 2486 C CA . SER A 1 305 ? -19.619 9.566 -11.653 1.00 93.75 305 SER A CA 1
ATOM 2487 C C . SER A 1 305 ? -18.297 8.887 -11.279 1.00 93.75 305 SER A C 1
ATOM 2489 O O . SER A 1 305 ? -17.297 9.557 -11.015 1.00 93.75 305 SER A O 1
ATOM 2491 N N . PHE A 1 306 ? -18.279 7.552 -11.314 1.00 93.62 306 PHE A N 1
ATOM 2492 C CA . PHE A 1 306 ? -17.065 6.759 -11.099 1.00 93.62 306 PHE A CA 1
ATOM 2493 C C . PHE A 1 306 ? -16.001 7.022 -12.169 1.00 93.62 306 PHE A C 1
ATOM 2495 O O . PHE A 1 306 ? -14.831 7.201 -11.838 1.00 93.62 306 PHE A O 1
ATOM 2502 N N . ASP A 1 307 ? -16.392 7.097 -13.442 1.00 93.81 307 ASP A N 1
ATOM 2503 C CA . ASP A 1 307 ? -15.444 7.269 -14.547 1.00 93.81 307 ASP A CA 1
ATOM 2504 C C . ASP A 1 307 ? -14.725 8.623 -14.483 1.00 93.81 307 ASP A C 1
ATOM 2506 O O . ASP A 1 307 ? -13.518 8.709 -14.726 1.00 93.81 307 ASP A O 1
ATOM 2510 N N . GLU A 1 308 ? -15.445 9.684 -14.107 1.00 93.88 308 GLU A N 1
ATOM 2511 C CA . GLU A 1 308 ? -14.864 11.017 -13.926 1.00 93.88 308 GLU A CA 1
ATOM 2512 C C . GLU A 1 308 ? -13.901 11.052 -12.737 1.00 93.88 308 GLU A C 1
ATOM 2514 O O . GLU A 1 308 ? -12.778 11.550 -12.871 1.00 93.88 308 GLU A O 1
ATOM 2519 N N . PHE A 1 309 ? -14.291 10.460 -11.603 1.00 93.94 309 PHE A N 1
ATOM 2520 C CA . PHE A 1 309 ? -13.416 10.366 -10.439 1.00 93.94 309 PHE A CA 1
ATOM 2521 C C . PHE A 1 309 ? -12.162 9.536 -10.738 1.00 93.94 309 PHE A C 1
ATOM 2523 O O . PHE A 1 309 ? -11.049 9.940 -10.404 1.00 93.94 309 PHE A O 1
ATOM 2530 N N . MET A 1 310 ? -12.295 8.418 -11.451 1.00 92.81 310 MET A N 1
ATOM 2531 C CA . MET A 1 310 ? -11.151 7.595 -11.843 1.00 92.81 310 MET A CA 1
ATOM 2532 C C . MET A 1 310 ? -10.212 8.310 -12.813 1.00 92.81 310 MET A C 1
ATOM 2534 O O . MET A 1 310 ? -9.004 8.081 -12.770 1.00 92.81 310 MET A O 1
ATOM 2538 N N . ASN A 1 311 ? -10.719 9.192 -13.676 1.00 91.81 311 ASN A N 1
ATOM 2539 C CA . ASN A 1 311 ? -9.862 10.034 -14.509 1.00 91.81 311 ASN A CA 1
ATOM 2540 C C . ASN A 1 311 ? -9.072 11.045 -13.668 1.00 91.81 311 ASN A C 1
ATOM 2542 O O . ASN A 1 311 ? -7.875 11.207 -13.898 1.00 91.81 311 ASN A O 1
ATOM 2546 N N . HIS A 1 312 ? -9.693 11.641 -12.646 1.00 92.31 312 HIS A N 1
ATOM 2547 C CA . HIS A 1 312 ? -8.981 12.471 -11.672 1.00 92.31 312 HIS A CA 1
ATOM 2548 C C . HIS A 1 312 ? -7.910 11.670 -10.908 1.00 92.31 312 HIS A C 1
ATOM 2550 O O . HIS A 1 312 ? -6.750 12.083 -10.842 1.00 92.31 312 HIS A O 1
ATOM 2556 N N . MET A 1 313 ? -8.260 10.480 -10.413 1.00 92.75 313 MET A N 1
ATOM 2557 C CA . MET A 1 313 ? -7.333 9.597 -9.699 1.00 92.75 313 MET A CA 1
ATOM 2558 C C . MET A 1 313 ? -6.149 9.167 -10.565 1.00 92.75 313 MET A C 1
ATOM 2560 O O . MET A 1 313 ? -5.024 9.143 -10.075 1.00 92.75 313 MET A O 1
ATOM 2564 N N . LYS A 1 314 ? -6.355 8.875 -11.857 1.00 90.69 314 LYS A N 1
ATOM 2565 C CA . LYS A 1 314 ? -5.259 8.536 -12.782 1.00 90.69 314 LYS A CA 1
ATOM 2566 C C . LYS A 1 314 ? -4.222 9.651 -12.880 1.00 90.69 314 LYS A C 1
ATOM 2568 O O . LYS A 1 314 ? -3.036 9.342 -12.921 1.00 90.69 314 LYS A O 1
ATOM 2573 N N . GLU A 1 315 ? -4.634 10.918 -12.907 1.00 90.69 315 GLU A N 1
ATOM 2574 C CA . GLU A 1 315 ? -3.690 12.043 -12.950 1.00 90.69 315 GLU A CA 1
ATOM 2575 C C . GLU A 1 315 ? -2.834 12.121 -11.684 1.00 90.69 315 GLU A C 1
ATOM 2577 O O . GLU A 1 315 ? -1.618 12.296 -11.777 1.00 90.69 315 GLU A O 1
ATOM 2582 N N . LEU A 1 316 ? -3.434 11.908 -10.511 1.00 91.19 316 LEU A N 1
ATOM 2583 C CA . LEU A 1 316 ? -2.705 11.856 -9.244 1.00 91.19 316 LEU A CA 1
ATOM 2584 C C . LEU A 1 316 ? -1.768 10.635 -9.170 1.00 91.19 316 LEU A C 1
ATOM 2586 O O . LEU A 1 316 ? -0.589 10.766 -8.832 1.00 91.19 316 LEU A O 1
ATOM 2590 N N . LEU A 1 317 ? -2.251 9.453 -9.565 1.00 88.75 317 LEU A N 1
ATOM 2591 C CA . LEU A 1 317 ? -1.489 8.198 -9.572 1.00 88.75 317 LEU A CA 1
ATOM 2592 C C . LEU A 1 317 ? -0.259 8.233 -10.493 1.00 88.75 317 LEU A C 1
ATOM 2594 O O . LEU A 1 317 ? 0.668 7.457 -10.273 1.00 88.75 317 LEU A O 1
ATOM 2598 N N . LYS A 1 318 ? -0.200 9.122 -11.500 1.00 87.56 318 LYS A N 1
ATOM 2599 C CA . LYS A 1 318 ? 0.981 9.246 -12.381 1.00 87.56 318 LYS A CA 1
ATOM 2600 C C . LYS A 1 318 ? 2.268 9.496 -11.601 1.00 87.56 318 LYS A C 1
ATOM 2602 O O . LYS A 1 318 ? 3.286 8.906 -11.949 1.00 87.56 318 LYS A O 1
ATOM 2607 N N . ASN A 1 319 ? 2.205 10.347 -10.575 1.00 85.75 319 ASN A N 1
ATOM 2608 C CA . ASN A 1 319 ? 3.372 10.728 -9.774 1.00 85.75 319 ASN A CA 1
ATOM 2609 C C . ASN A 1 319 ? 3.269 10.269 -8.314 1.00 85.75 319 ASN A C 1
ATOM 2611 O O . ASN A 1 319 ? 4.294 10.121 -7.656 1.00 85.75 319 ASN A O 1
ATOM 2615 N N . LEU A 1 320 ? 2.054 10.033 -7.806 1.00 85.88 320 LEU A N 1
ATOM 2616 C CA . LEU A 1 320 ? 1.775 9.759 -6.393 1.00 85.88 320 LEU A CA 1
ATOM 2617 C C . LEU A 1 320 ? 1.181 8.359 -6.174 1.00 85.88 320 LEU A C 1
ATOM 2619 O O . LEU A 1 320 ? 0.334 8.166 -5.305 1.00 85.88 320 LEU A O 1
ATOM 2623 N N . ALA A 1 321 ? 1.596 7.375 -6.979 1.00 80.50 321 ALA A N 1
ATOM 2624 C CA . ALA A 1 321 ? 1.029 6.023 -6.978 1.00 80.50 321 ALA A CA 1
ATOM 2625 C C . ALA A 1 321 ? 0.966 5.372 -5.583 1.00 80.50 321 ALA A C 1
ATOM 2627 O O . ALA A 1 321 ? 0.003 4.679 -5.259 1.00 80.50 321 ALA A O 1
ATOM 2628 N N . THR A 1 322 ? 1.979 5.579 -4.737 1.00 77.50 322 THR A N 1
ATOM 2629 C CA . THR A 1 322 ? 2.014 4.985 -3.392 1.00 77.50 322 THR A CA 1
ATOM 2630 C C . THR A 1 322 ? 1.165 5.776 -2.399 1.00 77.50 322 THR A C 1
ATOM 2632 O O . THR A 1 322 ? 0.426 5.168 -1.629 1.00 77.50 322 THR A O 1
ATOM 2635 N N . GLU A 1 323 ? 1.183 7.113 -2.438 1.00 81.25 323 GLU A N 1
ATOM 2636 C CA . GLU A 1 323 ? 0.325 7.916 -1.550 1.00 81.25 323 GLU A CA 1
ATOM 2637 C C . GLU A 1 323 ? -1.160 7.779 -1.881 1.00 81.25 323 GLU A C 1
ATOM 2639 O O . GLU A 1 323 ? -1.985 7.684 -0.974 1.00 81.25 323 GLU A O 1
ATOM 2644 N N . MET A 1 324 ? -1.519 7.743 -3.163 1.00 86.69 324 MET A N 1
ATOM 2645 C CA . MET A 1 324 ? -2.919 7.763 -3.593 1.00 86.69 324 MET A CA 1
ATOM 2646 C C . MET A 1 324 ? -3.630 6.426 -3.466 1.00 86.69 324 MET A C 1
ATOM 2648 O O . MET A 1 324 ? -4.851 6.389 -3.543 1.00 86.69 324 MET A O 1
ATOM 2652 N N . ARG A 1 325 ? -2.899 5.332 -3.250 1.00 82.00 325 ARG A N 1
ATOM 2653 C CA . ARG A 1 325 ? -3.495 4.025 -2.950 1.00 82.00 325 ARG A CA 1
ATOM 2654 C C . ARG A 1 325 ? -3.917 3.891 -1.486 1.00 82.00 325 ARG A C 1
ATOM 2656 O O . ARG A 1 325 ? -4.600 2.935 -1.132 1.00 82.00 325 ARG A O 1
ATOM 2663 N N . LYS A 1 326 ? -3.556 4.837 -0.616 1.00 81.31 326 LYS A N 1
ATOM 2664 C CA . LYS A 1 326 ? -3.963 4.817 0.795 1.00 81.31 326 LYS A CA 1
ATOM 2665 C C . LYS A 1 326 ? -5.458 5.158 0.912 1.00 81.31 326 LYS A C 1
ATOM 2667 O O . LYS A 1 326 ? -5.854 6.215 0.419 1.00 81.31 326 LYS A O 1
ATOM 2672 N N . PRO A 1 327 ? -6.287 4.352 1.607 1.00 80.12 327 PRO A N 1
ATOM 2673 C CA . PRO A 1 327 ? -7.735 4.583 1.705 1.00 80.12 327 PRO A CA 1
ATOM 2674 C C . PRO A 1 327 ? -8.124 6.002 2.139 1.00 80.12 327 PRO A C 1
ATOM 2676 O O . PRO A 1 327 ? -9.016 6.614 1.554 1.00 80.12 327 PRO A O 1
ATOM 2679 N N . PHE A 1 328 ? -7.421 6.554 3.133 1.00 79.56 328 PHE A N 1
ATOM 2680 C CA . PHE A 1 328 ? -7.677 7.911 3.618 1.00 79.56 328 PHE A CA 1
ATOM 2681 C C . PHE A 1 328 ? -7.397 8.974 2.547 1.00 79.56 328 PHE A C 1
ATOM 2683 O O . PHE A 1 328 ? -8.171 9.913 2.387 1.00 79.56 328 PHE A O 1
ATOM 2690 N N . ASN A 1 329 ? -6.328 8.803 1.770 1.00 85.69 329 ASN A N 1
ATOM 2691 C CA . ASN A 1 329 ? -5.966 9.726 0.698 1.00 85.69 329 ASN A CA 1
ATOM 2692 C C . ASN A 1 329 ? -6.926 9.642 -0.494 1.00 85.69 329 ASN A C 1
ATOM 2694 O O . ASN A 1 329 ? -7.234 10.671 -1.091 1.00 85.69 329 ASN A O 1
ATOM 2698 N N . ILE A 1 330 ? -7.447 8.449 -0.800 1.00 88.12 330 ILE A N 1
ATOM 2699 C CA . ILE A 1 330 ? -8.524 8.268 -1.786 1.00 88.12 330 ILE A CA 1
ATOM 2700 C C . ILE A 1 330 ? -9.766 9.041 -1.339 1.00 88.12 330 ILE A C 1
ATOM 2702 O O . ILE A 1 330 ? -10.305 9.832 -2.109 1.00 88.12 330 ILE A O 1
ATOM 2706 N N . TYR A 1 331 ? -10.183 8.863 -0.081 1.00 86.44 331 TYR A N 1
ATOM 2707 C CA . TYR A 1 331 ? -11.326 9.578 0.491 1.00 86.44 331 TYR A CA 1
ATOM 2708 C C . TYR A 1 331 ? -11.124 11.100 0.464 1.00 86.44 331 TYR A C 1
ATOM 2710 O O . TYR A 1 331 ? -12.026 11.843 0.086 1.00 86.44 331 TYR A O 1
ATOM 2718 N N . MET A 1 332 ? -9.921 11.575 0.790 1.00 85.25 332 MET A N 1
ATOM 2719 C CA . MET A 1 332 ? -9.572 12.995 0.731 1.00 85.25 332 MET A CA 1
ATOM 2720 C C . MET A 1 332 ? -9.623 13.570 -0.687 1.00 85.25 332 MET A C 1
ATOM 2722 O O . MET A 1 332 ? -10.196 14.641 -0.888 1.00 85.25 332 MET A O 1
ATOM 2726 N N . ALA A 1 333 ? -9.059 12.869 -1.674 1.00 90.81 333 ALA A N 1
ATOM 2727 C CA . ALA A 1 333 ? -9.141 13.286 -3.071 1.00 90.81 333 ALA A CA 1
ATOM 2728 C C . ALA A 1 333 ? -10.586 13.279 -3.580 1.00 90.81 333 ALA A C 1
ATOM 2730 O O . ALA A 1 333 ? -10.987 14.204 -4.283 1.00 90.81 333 ALA A O 1
ATOM 2731 N N . PHE A 1 334 ? -11.383 12.291 -3.169 1.00 91.12 334 PHE A N 1
ATOM 2732 C CA . PHE A 1 334 ? -12.805 12.230 -3.480 1.00 91.12 334 PHE A CA 1
ATOM 2733 C C . PHE A 1 334 ? -13.570 13.426 -2.903 1.00 91.12 334 PHE A C 1
ATOM 2735 O O . PHE A 1 334 ? -14.245 14.119 -3.652 1.00 91.12 334 PHE A O 1
ATOM 2742 N N . GLN A 1 335 ? -13.395 13.737 -1.616 1.00 86.38 335 GLN A N 1
ATOM 2743 C CA . GLN A 1 335 ? -14.019 14.896 -0.958 1.00 86.38 335 GLN A CA 1
ATOM 2744 C C . GLN A 1 335 ? -13.640 16.228 -1.623 1.00 86.38 335 GLN A C 1
ATOM 2746 O O . GLN A 1 335 ? -14.462 17.135 -1.734 1.00 86.38 335 GLN A O 1
ATOM 2751 N N . ALA A 1 336 ? -12.389 16.362 -2.068 1.00 87.38 336 ALA A N 1
ATOM 2752 C CA . ALA A 1 336 ? -11.925 17.548 -2.780 1.00 87.38 336 ALA A CA 1
ATOM 2753 C C . ALA A 1 336 ? -12.571 17.671 -4.167 1.00 87.38 336 ALA A C 1
ATOM 2755 O O . ALA A 1 336 ? -13.024 18.749 -4.557 1.00 87.38 336 ALA A O 1
ATOM 2756 N N . TRP A 1 337 ? -12.613 16.560 -4.904 1.00 91.38 337 TRP A N 1
ATOM 2757 C CA . TRP A 1 337 ? -13.196 16.464 -6.239 1.00 91.38 337 TRP A CA 1
ATOM 2758 C C . TRP A 1 337 ? -14.722 16.627 -6.224 1.00 91.38 337 TRP A C 1
ATOM 2760 O O . TRP A 1 337 ? -15.278 17.288 -7.095 1.00 91.38 337 TRP A O 1
ATOM 2770 N N . GLU A 1 338 ? -15.403 16.094 -5.209 1.00 86.31 338 GLU A N 1
ATOM 2771 C CA . GLU A 1 338 ? -16.846 16.253 -4.999 1.00 86.31 338 GLU A CA 1
ATOM 2772 C C . GLU A 1 338 ? -17.243 17.733 -4.879 1.00 86.31 338 GLU A C 1
ATOM 2774 O O . GLU A 1 338 ? -18.305 18.127 -5.353 1.00 86.31 338 GLU A O 1
ATOM 2779 N N . LYS A 1 339 ? -16.365 18.558 -4.297 1.00 83.19 339 LYS A N 1
ATOM 2780 C CA . LYS A 1 339 ? -16.567 20.001 -4.093 1.00 83.19 339 LYS A CA 1
ATOM 2781 C C . LYS A 1 339 ? -15.997 20.874 -5.214 1.00 83.19 339 LYS A C 1
ATOM 2783 O O . LYS A 1 339 ? -15.826 22.073 -5.014 1.00 83.19 339 LYS A O 1
ATOM 2788 N N . ASP A 1 340 ? -15.632 20.279 -6.349 1.00 82.00 340 ASP A N 1
ATOM 2789 C CA . ASP A 1 340 ? -14.993 20.950 -7.491 1.00 82.00 340 ASP A CA 1
ATOM 2790 C C . ASP A 1 340 ? -13.662 21.660 -7.136 1.00 82.00 340 ASP A C 1
ATOM 2792 O O . ASP A 1 340 ? -13.164 22.525 -7.856 1.00 82.00 340 ASP A O 1
ATOM 2796 N N . THR A 1 341 ? -13.028 21.240 -6.036 1.00 81.62 341 THR A N 1
ATOM 2797 C CA . THR A 1 341 ? -11.726 21.713 -5.526 1.00 81.62 341 THR A CA 1
ATOM 2798 C C . THR A 1 341 ? -10.629 20.672 -5.760 1.00 81.62 341 THR A C 1
ATOM 2800 O O . THR A 1 341 ? -9.845 20.349 -4.869 1.00 81.62 341 THR A O 1
ATOM 2803 N N . ALA A 1 342 ? -10.604 20.090 -6.961 1.00 79.25 342 ALA A N 1
ATOM 2804 C CA . ALA A 1 342 ? -9.756 18.950 -7.304 1.00 79.25 342 ALA A CA 1
ATOM 2805 C C . ALA A 1 342 ? -8.276 19.145 -6.900 1.00 79.25 342 ALA A C 1
ATOM 2807 O O . ALA A 1 342 ? -7.635 20.156 -7.215 1.00 79.25 342 ALA A O 1
ATOM 2808 N N . ILE A 1 343 ? -7.704 18.138 -6.232 1.00 84.94 343 ILE A N 1
ATOM 2809 C CA . ILE A 1 343 ? -6.295 18.152 -5.828 1.00 84.94 343 ILE A CA 1
ATOM 2810 C C . ILE A 1 343 ? -5.441 17.860 -7.060 1.00 84.94 343 ILE A C 1
ATOM 2812 O O . ILE A 1 343 ? -5.364 16.734 -7.524 1.00 84.94 343 ILE A O 1
ATOM 2816 N N . ASN A 1 344 ? -4.764 18.876 -7.589 1.00 86.81 344 ASN A N 1
ATOM 2817 C CA . ASN A 1 344 ? -3.821 18.713 -8.703 1.00 86.81 344 ASN A CA 1
ATOM 2818 C C . ASN A 1 344 ? -2.375 18.728 -8.186 1.00 86.81 344 ASN A C 1
ATOM 2820 O O . ASN A 1 344 ? -1.698 19.748 -8.327 1.00 86.81 344 ASN A O 1
ATOM 2824 N N . ALA A 1 345 ? -1.938 17.673 -7.500 1.00 89.81 345 ALA A N 1
ATOM 2825 C CA . ALA A 1 345 ? -0.602 17.583 -6.902 1.00 89.81 345 ALA A CA 1
ATOM 2826 C C . ALA A 1 345 ? 0.318 16.647 -7.696 1.00 89.81 345 ALA A C 1
ATOM 2828 O O . ALA A 1 345 ? -0.129 15.636 -8.238 1.00 89.81 345 ALA A O 1
ATOM 2829 N N . LYS A 1 346 ? 1.609 16.982 -7.762 1.00 88.12 346 LYS A N 1
ATOM 2830 C CA . LYS A 1 346 ? 2.656 16.152 -8.379 1.00 88.12 346 LYS A CA 1
ATOM 2831 C C . LYS A 1 346 ? 3.634 15.591 -7.359 1.00 88.12 346 LYS A C 1
ATOM 2833 O O . LYS A 1 346 ? 4.233 14.553 -7.625 1.00 88.12 346 LYS A O 1
ATOM 2838 N N . THR A 1 347 ? 3.800 16.265 -6.225 1.00 87.75 347 THR A N 1
ATOM 2839 C CA . THR A 1 347 ? 4.668 15.820 -5.134 1.00 87.75 347 THR A CA 1
ATOM 2840 C C . THR A 1 347 ? 3.874 15.568 -3.856 1.00 87.75 347 THR A C 1
ATOM 2842 O O . THR A 1 347 ? 2.696 15.929 -3.745 1.00 87.75 347 THR A O 1
ATOM 2845 N N . VAL A 1 348 ? 4.505 14.890 -2.899 1.00 85.75 348 VAL A N 1
ATOM 2846 C CA . VAL A 1 348 ? 3.861 14.521 -1.638 1.00 85.75 348 VAL A CA 1
ATOM 2847 C C . VAL A 1 348 ? 3.595 15.790 -0.826 1.00 85.75 348 VAL A C 1
ATOM 2849 O O . VAL A 1 348 ? 2.493 15.965 -0.307 1.00 85.75 348 VAL A O 1
ATOM 2852 N N . SER A 1 349 ? 4.549 16.725 -0.784 1.00 88.62 349 SER A N 1
ATOM 2853 C CA . SER A 1 349 ? 4.360 18.007 -0.090 1.00 88.62 349 SER A CA 1
ATOM 2854 C C . SER A 1 349 ? 3.236 18.861 -0.689 1.00 88.62 349 SER A C 1
ATOM 2856 O O . SER A 1 349 ? 2.424 19.414 0.060 1.00 88.62 349 SER A O 1
ATOM 2858 N N . GLU A 1 350 ? 3.116 18.915 -2.020 1.00 90.12 350 GLU A N 1
ATOM 2859 C CA . GLU A 1 350 ? 2.025 19.615 -2.708 1.00 90.12 350 GLU A CA 1
ATOM 2860 C C . GLU A 1 350 ? 0.662 19.019 -2.346 1.00 90.12 350 GLU A C 1
ATOM 2862 O O . GLU A 1 350 ? -0.291 19.756 -2.087 1.00 90.12 350 GLU A O 1
ATOM 2867 N N . MET A 1 351 ? 0.567 17.688 -2.305 1.00 90.00 351 MET A N 1
ATOM 2868 C CA . MET A 1 351 ? -0.664 16.985 -1.953 1.00 90.00 351 MET A CA 1
ATOM 2869 C C . MET A 1 351 ? -1.126 17.355 -0.546 1.00 90.00 351 MET A C 1
ATOM 2871 O O . MET A 1 351 ? -2.263 17.793 -0.375 1.00 90.00 351 MET A O 1
ATOM 2875 N N . TYR A 1 352 ? -0.251 17.240 0.455 1.00 88.44 352 TYR A N 1
ATOM 2876 C CA . TYR A 1 352 ? -0.625 17.542 1.839 1.00 88.44 352 TYR A CA 1
ATOM 2877 C C . TYR A 1 352 ? -0.852 19.036 2.084 1.00 88.44 352 TYR A C 1
ATOM 2879 O O . TYR A 1 352 ? -1.732 19.388 2.868 1.00 88.44 352 TYR A O 1
ATOM 2887 N N . THR A 1 353 ? -0.161 19.916 1.353 1.00 88.06 353 THR A N 1
ATOM 2888 C CA . THR A 1 353 ? -0.462 21.357 1.352 1.00 88.06 353 THR A CA 1
ATOM 2889 C C . THR A 1 353 ? -1.885 21.614 0.853 1.00 88.06 353 THR A C 1
ATOM 2891 O O . THR A 1 353 ? -2.653 22.306 1.520 1.00 88.06 353 THR A O 1
ATOM 2894 N N . LYS A 1 354 ? -2.291 20.988 -0.260 1.00 88.75 354 LYS A N 1
ATOM 2895 C CA . LYS A 1 354 ? -3.655 21.116 -0.805 1.00 88.75 354 LYS A CA 1
ATOM 2896 C C . LYS A 1 354 ? -4.720 20.489 0.092 1.00 88.75 354 LYS A C 1
ATOM 2898 O O . LYS A 1 354 ? -5.780 21.083 0.276 1.00 88.75 354 LYS A O 1
ATOM 2903 N N . CYS A 1 355 ? -4.446 19.334 0.698 1.00 84.88 355 CYS A N 1
ATOM 2904 C CA . CYS A 1 355 ? -5.334 18.743 1.706 1.00 84.88 355 CYS A CA 1
ATOM 2905 C C . CYS A 1 355 ? -5.560 19.708 2.878 1.00 84.88 355 CYS A C 1
ATOM 2907 O O . CYS A 1 355 ? -6.691 19.907 3.323 1.00 84.88 355 CYS A O 1
ATOM 2909 N N . PHE A 1 356 ? -4.492 20.355 3.344 1.00 82.12 356 PHE A N 1
ATOM 2910 C CA . PHE A 1 356 ? -4.553 21.322 4.431 1.00 82.12 356 PHE A CA 1
ATOM 2911 C C . PHE A 1 356 ? -5.341 22.590 4.052 1.00 82.12 356 PHE A C 1
ATOM 2913 O O . PHE A 1 356 ? -6.141 23.094 4.849 1.00 82.12 356 PHE A O 1
ATOM 2920 N N . GLU A 1 357 ? -5.176 23.086 2.825 1.00 80.62 357 GLU A N 1
ATOM 2921 C CA . GLU A 1 357 ? -5.983 24.181 2.272 1.00 80.62 357 GLU A CA 1
ATOM 2922 C C . GLU A 1 357 ? -7.472 23.815 2.206 1.00 80.62 357 GLU A C 1
ATOM 2924 O O . GLU A 1 357 ? -8.318 24.608 2.627 1.00 80.62 357 GLU A O 1
ATOM 2929 N N . LEU A 1 358 ? -7.796 22.599 1.761 1.00 80.25 358 LEU A N 1
ATOM 2930 C CA . LEU A 1 358 ? -9.168 22.093 1.705 1.00 80.25 358 LEU A CA 1
ATOM 2931 C C . LEU A 1 358 ? -9.808 22.013 3.097 1.00 80.25 358 LEU A C 1
ATOM 2933 O O . LEU A 1 358 ? -10.937 22.467 3.288 1.00 80.25 358 LEU A O 1
ATOM 2937 N N . TRP A 1 359 ? -9.107 21.476 4.099 1.00 79.12 359 TRP A N 1
ATOM 2938 C CA . TRP A 1 359 ? -9.625 21.452 5.474 1.00 79.12 359 TRP A CA 1
ATOM 2939 C C . TRP A 1 359 ? -9.816 22.851 6.038 1.00 79.12 359 TRP A C 1
ATOM 2941 O O . TRP A 1 359 ? -10.809 23.110 6.713 1.00 79.12 359 TRP A O 1
ATOM 2951 N N . THR A 1 360 ? -8.907 23.770 5.713 1.00 76.25 360 THR A N 1
ATOM 2952 C CA . THR A 1 360 ? -9.021 25.176 6.105 1.00 76.25 360 THR A CA 1
ATOM 2953 C C . THR A 1 360 ? -10.291 25.794 5.521 1.00 76.25 360 THR A C 1
ATOM 2955 O O . THR A 1 360 ? -11.008 26.511 6.216 1.00 76.25 360 THR A O 1
ATOM 2958 N N . GLN A 1 361 ? -10.609 25.502 4.258 1.00 74.31 361 GLN A N 1
ATOM 2959 C CA . GLN A 1 361 ? -11.848 25.952 3.617 1.00 74.31 361 GLN A CA 1
ATOM 2960 C C . GLN A 1 361 ? -13.089 25.315 4.252 1.00 74.31 361 GLN A C 1
ATOM 2962 O O . GLN A 1 361 ? -14.024 26.030 4.606 1.00 74.31 361 GLN A O 1
ATOM 2967 N N . ASN A 1 362 ? -13.080 23.999 4.474 1.00 72.44 362 ASN A N 1
ATOM 2968 C CA . ASN A 1 362 ? -14.186 23.292 5.124 1.00 72.44 362 ASN A CA 1
ATOM 2969 C C . ASN A 1 362 ? -14.462 23.836 6.532 1.00 72.44 362 ASN A C 1
ATOM 2971 O O . ASN A 1 362 ? -15.614 24.048 6.904 1.00 72.44 362 ASN A O 1
ATOM 2975 N N . TYR A 1 363 ? -13.415 24.115 7.303 1.00 71.25 363 TYR A N 1
ATOM 2976 C CA . TYR A 1 363 ? -13.536 24.679 8.640 1.00 71.25 363 TYR A CA 1
ATOM 2977 C C . TYR A 1 363 ? -14.123 26.099 8.624 1.00 71.25 363 TYR A C 1
ATOM 2979 O O . TYR A 1 363 ? -15.002 26.404 9.428 1.00 71.25 363 TYR A O 1
ATOM 2987 N N . LYS A 1 364 ? -13.740 26.940 7.650 1.00 64.31 364 LYS A N 1
ATOM 2988 C CA . LYS A 1 364 ? -14.317 28.289 7.487 1.00 64.31 364 LYS A CA 1
ATOM 2989 C C . LYS A 1 364 ? -15.835 28.286 7.311 1.00 64.31 364 LYS A C 1
ATOM 2991 O O . LYS A 1 364 ? -16.483 29.233 7.729 1.00 64.31 364 LYS A O 1
ATOM 2996 N N . THR A 1 365 ? -16.405 27.236 6.721 1.00 59.84 365 THR A N 1
ATOM 2997 C CA . THR A 1 365 ? -17.866 27.130 6.550 1.00 59.84 365 THR A CA 1
ATOM 2998 C C . THR A 1 365 ? -18.616 26.758 7.834 1.00 59.84 365 THR A C 1
ATOM 3000 O O . THR A 1 365 ? -19.829 26.931 7.892 1.00 59.84 365 THR A O 1
ATOM 3003 N N . LYS A 1 366 ? -17.915 26.267 8.866 1.00 61.34 366 LYS A N 1
ATOM 3004 C CA . LYS A 1 366 ? -18.512 25.769 10.118 1.00 61.34 366 LYS A CA 1
ATOM 3005 C C . LYS A 1 366 ? -18.416 26.741 11.293 1.00 61.34 366 LYS A C 1
ATOM 3007 O O . LYS A 1 366 ? -19.086 26.522 12.296 1.00 61.34 366 LYS A O 1
ATOM 3012 N N . VAL A 1 367 ? -17.589 27.781 11.195 1.00 60.16 367 VAL A N 1
ATOM 3013 C CA . VAL A 1 367 ? -17.330 28.705 12.305 1.00 60.16 367 VAL A CA 1
ATOM 3014 C C . VAL A 1 367 ? -17.778 30.110 11.928 1.00 60.16 367 VAL A C 1
ATOM 3016 O O . VAL A 1 367 ? -17.306 30.682 10.951 1.00 60.16 367 VAL A O 1
ATOM 3019 N N . HIS A 1 368 ? -18.692 30.672 12.719 1.00 60.69 368 HIS A N 1
ATOM 3020 C CA . HIS A 1 368 ? -19.297 31.992 12.510 1.00 60.69 368 HIS A CA 1
ATOM 3021 C C . HIS A 1 368 ? -18.368 33.154 12.924 1.00 60.69 368 HIS A C 1
ATOM 3023 O O . HIS A 1 368 ? -18.787 34.066 13.631 1.00 60.69 368 HIS A O 1
ATOM 3029 N N . LEU A 1 369 ? -17.099 33.119 12.510 1.00 65.06 369 LEU A N 1
ATOM 3030 C CA . LEU A 1 369 ? -16.117 34.188 12.738 1.00 65.06 369 LEU A CA 1
ATOM 3031 C C . LEU A 1 369 ? -15.750 34.884 11.413 1.00 65.06 369 LEU A C 1
ATOM 3033 O O . LEU A 1 369 ? -15.848 34.265 10.347 1.00 65.06 369 LEU A O 1
ATOM 3037 N N . PRO A 1 370 ? -15.286 36.149 11.439 1.00 64.38 370 PRO A N 1
ATOM 3038 C CA . PRO A 1 370 ? -14.759 36.815 10.250 1.00 64.38 370 PRO A CA 1
ATOM 3039 C C . PRO A 1 370 ? -13.622 36.014 9.591 1.00 64.38 370 PRO A C 1
ATOM 3041 O O . PRO A 1 370 ? -12.790 35.388 10.251 1.00 64.38 370 PRO A O 1
ATOM 3044 N N . THR A 1 371 ? -13.553 36.033 8.256 1.00 63.88 371 THR A N 1
ATOM 3045 C CA . THR A 1 371 ? -12.623 35.181 7.483 1.00 63.88 371 THR A CA 1
ATOM 3046 C C . THR A 1 371 ? -11.141 35.469 7.759 1.00 63.88 371 THR A C 1
ATOM 3048 O O . THR A 1 371 ? -10.316 34.553 7.677 1.00 63.88 371 THR A O 1
ATOM 3051 N N . SER A 1 372 ? -10.792 36.720 8.074 1.00 61.84 372 SER A N 1
ATOM 3052 C CA . SER A 1 372 ? -9.440 37.129 8.484 1.00 61.84 372 SER A CA 1
ATOM 3053 C C . SER A 1 372 ? -9.008 36.444 9.777 1.00 61.84 372 SER A C 1
ATOM 3055 O O . SER A 1 372 ? -7.896 35.923 9.864 1.00 61.84 372 SER A O 1
ATOM 3057 N N . ASP A 1 373 ? -9.919 36.379 10.741 1.00 69.25 373 ASP A N 1
ATOM 3058 C CA . ASP A 1 373 ? -9.647 35.921 12.101 1.00 69.25 373 ASP A CA 1
ATOM 3059 C C . ASP A 1 373 ? -9.483 34.403 12.107 1.00 69.25 373 ASP A C 1
ATOM 3061 O O . ASP A 1 373 ? -8.515 33.875 12.650 1.00 69.25 373 ASP A O 1
ATOM 3065 N N . LEU A 1 374 ? -10.335 33.700 11.352 1.00 71.44 374 LEU A N 1
ATOM 3066 C CA . LEU A 1 374 ? -10.218 32.259 11.120 1.00 71.44 374 LEU A CA 1
ATOM 3067 C C . LEU A 1 374 ? -8.886 31.873 10.478 1.00 71.44 374 LEU A C 1
ATOM 3069 O O . LEU A 1 374 ? -8.267 30.886 10.869 1.00 71.44 374 LEU A O 1
ATOM 3073 N N . ARG A 1 375 ? -8.423 32.642 9.486 1.00 73.50 375 ARG A N 1
ATOM 3074 C CA . ARG A 1 375 ? -7.140 32.367 8.828 1.00 73.50 375 ARG A CA 1
ATOM 3075 C C . ARG A 1 375 ? -5.976 32.533 9.806 1.00 73.50 375 ARG A C 1
ATOM 3077 O O . ARG A 1 375 ? -5.098 31.674 9.832 1.00 73.50 375 ARG A O 1
ATOM 3084 N N . ASN A 1 376 ? -5.981 33.598 10.603 1.00 78.69 376 ASN A N 1
ATOM 3085 C CA . ASN A 1 376 ? -4.936 33.860 11.591 1.00 78.69 376 ASN A CA 1
ATOM 3086 C C . ASN A 1 376 ? -4.920 32.803 12.705 1.00 78.69 376 ASN A C 1
ATOM 3088 O O . ASN A 1 376 ? -3.841 32.324 13.063 1.00 78.69 376 ASN A O 1
ATOM 3092 N N . LEU A 1 377 ? -6.094 32.377 13.183 1.00 77.44 377 LEU A N 1
ATOM 3093 C CA . LEU A 1 377 ? -6.238 31.305 14.174 1.00 77.44 377 LEU A CA 1
ATOM 3094 C C . LEU A 1 377 ? -5.673 29.979 13.658 1.00 77.44 377 LEU A C 1
ATOM 3096 O O . LEU A 1 377 ? -4.845 29.363 14.323 1.00 77.44 377 LEU A O 1
ATOM 3100 N N . ILE A 1 378 ? -6.043 29.567 12.441 1.00 77.31 378 ILE A N 1
ATOM 3101 C CA . ILE A 1 378 ? -5.561 28.309 11.849 1.00 77.31 378 ILE A CA 1
ATOM 3102 C C . ILE A 1 378 ? -4.047 28.338 11.655 1.00 77.31 378 ILE A C 1
ATOM 3104 O O . ILE A 1 378 ? -3.374 27.358 11.972 1.00 77.31 378 ILE A O 1
ATOM 3108 N N . VAL A 1 379 ? -3.490 29.443 11.147 1.00 80.69 379 VAL A N 1
ATOM 3109 C CA . VAL A 1 379 ? -2.038 29.573 10.946 1.00 80.69 379 VAL A CA 1
ATOM 3110 C C . VAL A 1 379 ? -1.301 29.489 12.280 1.00 80.69 379 VAL A C 1
ATOM 3112 O O . VAL A 1 379 ? -0.378 28.683 12.407 1.00 80.69 379 VAL A O 1
ATOM 3115 N N . THR A 1 380 ? -1.736 30.265 13.275 1.00 81.00 380 THR A N 1
ATOM 3116 C CA . THR A 1 380 ? -1.118 30.307 14.609 1.00 81.00 380 THR A CA 1
ATOM 3117 C C . THR A 1 380 ? -1.204 28.952 15.301 1.00 81.00 380 THR A C 1
ATOM 3119 O O . THR A 1 380 ? -0.178 28.390 15.686 1.00 81.00 380 THR A O 1
ATOM 3122 N N . GLY A 1 381 ? -2.405 28.375 15.364 1.00 79.69 381 GLY A N 1
ATOM 3123 C CA . GLY A 1 381 ? -2.647 27.069 15.968 1.00 79.69 381 GLY A CA 1
ATOM 3124 C C . GLY A 1 381 ? -1.879 25.946 15.275 1.00 79.69 381 GLY A C 1
ATOM 3125 O O . GLY A 1 381 ? -1.298 25.083 15.922 1.00 79.69 381 GLY A O 1
ATOM 3126 N N . SER A 1 382 ? -1.765 25.994 13.948 1.00 81.94 382 SER A N 1
ATOM 3127 C CA . SER A 1 382 ? -0.989 24.997 13.205 1.00 81.94 382 SER A CA 1
ATOM 3128 C C . SER A 1 382 ? 0.514 25.138 13.404 1.00 81.94 382 SER A C 1
ATOM 3130 O O . SER A 1 382 ? 1.230 24.148 13.272 1.00 81.94 382 SER A O 1
ATOM 3132 N N . ASN A 1 383 ? 1.023 26.342 13.672 1.00 83.94 383 ASN A N 1
ATOM 3133 C CA . ASN A 1 383 ? 2.433 26.537 14.010 1.00 83.94 383 ASN A CA 1
ATOM 3134 C C . ASN A 1 383 ? 2.728 25.992 15.414 1.00 83.94 383 ASN A C 1
ATOM 3136 O O . ASN A 1 383 ? 3.690 25.247 15.569 1.00 83.94 383 ASN A O 1
ATOM 3140 N N . GLN A 1 384 ? 1.858 26.262 16.392 1.00 83.69 384 GLN A N 1
ATOM 3141 C CA . GLN A 1 384 ? 1.950 25.677 17.738 1.00 83.69 384 GLN A CA 1
ATOM 3142 C C . GLN A 1 384 ? 1.880 24.145 17.696 1.00 83.69 384 GLN A C 1
ATOM 3144 O O . GLN A 1 384 ? 2.735 23.469 18.267 1.00 83.69 384 GLN A O 1
ATOM 3149 N N . LEU A 1 385 ? 0.941 23.590 16.922 1.00 83.38 385 LEU A N 1
ATOM 3150 C CA . LEU A 1 385 ? 0.857 22.148 16.696 1.00 83.38 385 LEU A CA 1
ATOM 3151 C C . LEU A 1 385 ? 2.142 21.594 16.064 1.00 83.38 385 LEU A C 1
ATOM 3153 O O . LEU A 1 385 ? 2.604 20.534 16.469 1.00 83.38 385 LEU A O 1
ATOM 3157 N N . SER A 1 386 ? 2.751 22.307 15.109 1.00 88.31 386 SER A N 1
ATOM 3158 C CA . SER A 1 386 ? 4.019 21.881 14.491 1.00 88.31 386 SER A CA 1
ATOM 3159 C C . SER A 1 386 ? 5.140 21.765 15.529 1.00 88.31 386 SER A C 1
ATOM 3161 O O . SER A 1 386 ? 5.858 20.768 15.531 1.00 88.31 386 SER A O 1
ATOM 3163 N N . THR A 1 387 ? 5.257 22.740 16.436 1.00 86.81 387 THR A N 1
ATOM 3164 C CA . THR A 1 387 ? 6.228 22.721 17.545 1.00 86.81 387 THR A CA 1
ATOM 3165 C C . THR A 1 387 ? 6.019 21.521 18.453 1.00 86.81 387 THR A C 1
ATOM 3167 O O . THR A 1 387 ? 6.945 20.748 18.697 1.00 86.81 387 THR A O 1
ATOM 3170 N N . PHE A 1 388 ? 4.786 21.314 18.903 1.00 83.31 388 PHE A N 1
ATOM 3171 C CA . PHE A 1 388 ? 4.456 20.200 19.782 1.00 83.31 388 PHE A CA 1
ATOM 3172 C C . PHE A 1 388 ? 4.743 18.838 19.129 1.00 83.31 388 PHE A C 1
ATOM 3174 O O . PHE A 1 388 ? 5.354 17.956 19.732 1.00 83.31 388 PHE A O 1
ATOM 3181 N N . VAL A 1 389 ? 4.373 18.686 17.857 1.00 86.12 389 VAL A N 1
ATOM 3182 C CA . VAL A 1 389 ? 4.599 17.460 17.082 1.00 86.12 389 VAL A CA 1
ATOM 3183 C C . VAL A 1 389 ? 6.084 17.211 16.841 1.00 86.12 389 VAL A C 1
ATOM 3185 O O . VAL A 1 389 ? 6.520 16.061 16.911 1.00 86.12 389 VAL A O 1
ATOM 3188 N N . TYR A 1 390 ? 6.867 18.263 16.592 1.00 87.44 390 TYR A N 1
ATOM 3189 C CA . TYR A 1 390 ? 8.318 18.156 16.478 1.00 87.44 390 TYR A CA 1
ATOM 3190 C C . TYR A 1 390 ? 8.945 17.663 17.785 1.00 87.44 390 TYR A C 1
ATOM 3192 O O . TYR A 1 390 ? 9.733 16.724 17.758 1.00 87.44 390 TYR A O 1
ATOM 3200 N N . HIS A 1 391 ? 8.555 18.214 18.938 1.00 85.44 391 HIS A N 1
ATOM 3201 C CA . HIS A 1 391 ? 9.074 17.752 20.229 1.00 85.44 391 HIS A CA 1
ATOM 3202 C C . HIS A 1 391 ? 8.712 16.297 20.532 1.00 85.44 391 HIS A C 1
ATOM 3204 O O . HIS A 1 391 ? 9.539 15.561 21.071 1.00 85.44 391 HIS A O 1
ATOM 3210 N N . ALA A 1 392 ? 7.503 15.860 20.170 1.00 81.94 392 ALA A N 1
ATOM 3211 C CA . ALA A 1 392 ? 7.128 14.453 20.266 1.00 81.94 392 ALA A CA 1
ATOM 3212 C C . ALA A 1 392 ? 8.012 13.583 19.354 1.00 81.94 392 ALA A C 1
ATOM 3214 O O . ALA A 1 392 ? 8.555 12.574 19.796 1.00 81.94 392 ALA A O 1
ATOM 3215 N N . PHE A 1 393 ? 8.220 14.002 18.104 1.00 82.50 393 PHE A N 1
ATOM 3216 C CA . PHE A 1 393 ? 9.083 13.310 17.144 1.00 82.50 393 PHE A CA 1
ATOM 3217 C C . PHE A 1 393 ? 10.540 13.193 17.625 1.00 82.50 393 PHE A C 1
ATOM 3219 O O . PHE A 1 393 ? 11.104 12.097 17.589 1.00 82.50 393 PHE A O 1
ATOM 3226 N N . ASP A 1 394 ? 11.114 14.284 18.131 1.00 81.19 394 ASP A N 1
ATOM 3227 C CA . ASP A 1 394 ? 12.479 14.358 18.667 1.00 81.19 394 ASP A CA 1
ATOM 3228 C C . ASP A 1 394 ? 12.664 13.435 19.884 1.00 81.19 394 ASP A C 1
ATOM 3230 O O . ASP A 1 394 ? 13.624 12.670 19.978 1.00 81.19 394 ASP A O 1
ATOM 3234 N N . LYS A 1 395 ? 11.653 13.375 20.760 1.00 79.19 395 LYS A N 1
ATOM 3235 C CA . LYS A 1 395 ? 11.597 12.438 21.897 1.00 79.19 395 LYS A CA 1
ATOM 3236 C C . LYS A 1 395 ? 11.242 11.000 21.506 1.00 79.19 395 LYS A C 1
ATOM 3238 O O . LYS A 1 395 ? 11.065 10.161 22.388 1.00 79.19 395 LYS A O 1
ATOM 3243 N N . LYS A 1 396 ? 11.112 10.699 20.209 1.00 74.81 396 LYS A N 1
ATOM 3244 C CA . LYS A 1 396 ? 10.674 9.396 19.671 1.00 74.81 396 LYS A CA 1
ATOM 3245 C C . LYS A 1 396 ? 9.305 8.947 20.199 1.00 74.81 396 LYS A C 1
ATOM 3247 O O . LYS A 1 396 ? 9.020 7.755 20.269 1.00 74.81 396 LYS A O 1
ATOM 3252 N N . GLN A 1 397 ? 8.449 9.899 20.560 1.00 75.19 397 GLN A N 1
ATOM 3253 C CA . GLN A 1 397 ? 7.075 9.642 20.968 1.00 75.19 397 GLN A CA 1
ATOM 3254 C C . GLN A 1 397 ? 6.217 9.379 19.730 1.00 75.19 397 GLN A C 1
ATOM 3256 O O . GLN A 1 397 ? 6.121 10.194 18.809 1.00 75.19 397 GLN A O 1
ATOM 3261 N N . GLU A 1 398 ? 5.589 8.209 19.698 1.00 67.00 398 GLU A N 1
ATOM 3262 C CA . GLU A 1 398 ? 4.755 7.792 18.570 1.00 67.00 398 GLU A CA 1
ATOM 3263 C C . GLU A 1 398 ? 3.320 8.340 18.624 1.00 67.00 398 GLU A C 1
ATOM 3265 O O . GLU A 1 398 ? 2.629 8.351 17.606 1.00 67.00 398 GLU A O 1
ATOM 3270 N N . HIS A 1 399 ? 2.883 8.814 19.789 1.00 74.12 399 HIS A N 1
ATOM 3271 C CA . HIS A 1 399 ? 1.589 9.450 20.014 1.00 74.12 399 HIS A CA 1
ATOM 3272 C C . HIS A 1 399 ? 1.776 10.766 20.771 1.00 74.12 399 HIS A C 1
ATOM 3274 O O . HIS A 1 399 ? 2.788 10.993 21.433 1.00 74.12 399 HIS A O 1
ATOM 3280 N N . LEU A 1 400 ? 0.784 11.635 20.656 1.00 71.50 400 LEU A N 1
ATOM 3281 C CA . LEU A 1 400 ? 0.714 12.901 21.361 1.00 71.50 400 LEU A CA 1
ATOM 3282 C C . LEU A 1 400 ? -0.039 12.683 22.683 1.00 71.50 400 LEU A C 1
ATOM 3284 O O . LEU A 1 400 ? -1.133 12.113 22.677 1.00 71.50 400 LEU A O 1
ATOM 3288 N N . LEU A 1 401 ? 0.553 13.094 23.809 1.00 65.06 401 LEU A N 1
ATOM 3289 C CA . LEU A 1 401 ? -0.106 13.030 25.123 1.00 65.06 401 LEU A CA 1
ATOM 3290 C C . LEU A 1 401 ? -1.303 14.000 25.193 1.00 65.06 401 LEU A C 1
ATOM 3292 O O . LEU A 1 401 ? -1.383 14.917 24.377 1.00 65.06 401 LEU A O 1
ATOM 3296 N N . SER A 1 402 ? -2.209 13.718 26.141 1.00 68.00 402 SER A N 1
ATOM 3297 C CA . SER A 1 402 ? -3.609 14.163 26.306 1.00 68.00 402 SER A CA 1
ATOM 3298 C C . SER A 1 402 ? -4.013 15.562 25.809 1.00 68.00 402 SER A C 1
ATOM 3300 O O . SER A 1 402 ? -3.211 16.476 25.639 1.00 68.00 402 SER A O 1
ATOM 3302 N N . GLU A 1 403 ? -5.325 15.751 25.634 1.00 66.62 403 GLU A N 1
ATOM 3303 C CA . GLU A 1 403 ? -5.937 17.047 25.298 1.00 66.62 403 GLU A CA 1
ATOM 3304 C C . GLU A 1 403 ? -5.452 18.191 26.206 1.00 66.62 403 GLU A C 1
ATOM 3306 O O . GLU A 1 403 ? -5.168 19.272 25.704 1.00 66.62 403 GLU A O 1
ATOM 3311 N N . ASP A 1 404 ? -5.231 17.934 27.498 1.00 66.50 404 ASP A N 1
ATOM 3312 C CA . ASP A 1 404 ? -4.702 18.926 28.443 1.00 66.50 404 ASP A CA 1
ATOM 3313 C C . ASP A 1 404 ? -3.272 19.379 28.107 1.00 66.50 404 ASP A C 1
ATOM 3315 O O . ASP A 1 404 ? -2.914 20.537 28.325 1.00 66.50 404 ASP A O 1
ATOM 3319 N N . CYS A 1 405 ? -2.429 18.479 27.592 1.00 68.94 405 CYS A N 1
ATOM 3320 C CA . CYS A 1 405 ? -1.092 18.834 27.121 1.00 68.94 405 CYS A CA 1
ATOM 3321 C C . CYS A 1 405 ? -1.186 19.709 25.871 1.00 68.94 405 CYS A C 1
ATOM 3323 O O . CYS A 1 405 ? -0.526 20.740 25.792 1.00 68.94 405 CYS A O 1
ATOM 3325 N N . LEU A 1 406 ? -2.047 19.344 24.922 1.00 70.19 406 LEU A N 1
ATOM 3326 C CA . LEU A 1 406 ? -2.254 20.136 23.712 1.00 70.19 406 LEU A CA 1
ATOM 3327 C C . LEU A 1 406 ? -2.892 21.496 23.986 1.00 70.19 406 LEU A C 1
ATOM 3329 O O . LEU A 1 406 ? -2.473 22.469 23.374 1.00 70.19 406 LEU A O 1
ATOM 3333 N N . ALA A 1 407 ? -3.841 21.591 24.914 1.00 68.81 407 ALA A N 1
ATOM 3334 C CA . ALA A 1 407 ? -4.456 22.853 25.313 1.00 68.81 407 ALA A CA 1
ATOM 3335 C C . ALA A 1 407 ? -3.457 23.791 26.014 1.00 68.81 407 ALA A C 1
ATOM 3337 O O . ALA A 1 407 ? -3.510 25.002 25.820 1.00 68.81 407 ALA A O 1
ATOM 3338 N N . LYS A 1 408 ? -2.502 23.247 26.783 1.00 73.88 408 LYS A N 1
ATOM 3339 C CA . LYS A 1 408 ? -1.408 24.035 27.384 1.00 73.88 408 LYS A CA 1
ATOM 3340 C C . LYS A 1 408 ? -0.416 24.561 26.349 1.00 73.88 408 LYS A C 1
ATOM 3342 O O . LYS A 1 408 ? 0.082 25.670 26.494 1.00 73.88 408 LYS A O 1
ATOM 3347 N N . GLU A 1 409 ? -0.120 23.762 25.329 1.00 72.31 409 GLU A N 1
ATOM 3348 C CA . GLU A 1 409 ? 0.853 24.102 24.282 1.00 72.31 409 GLU A CA 1
ATOM 3349 C C . GLU A 1 409 ? 0.221 24.909 23.131 1.00 72.31 409 GLU A C 1
ATOM 3351 O O . GLU A 1 409 ? 0.913 25.589 22.367 1.00 72.31 409 GLU A O 1
ATOM 3356 N N . CYS A 1 410 ? -1.106 24.859 22.997 1.00 71.56 410 CYS A N 1
ATOM 3357 C CA . CYS A 1 410 ? -1.868 25.553 21.974 1.00 71.56 410 CYS A CA 1
ATOM 3358 C C . CYS A 1 410 ? -2.990 26.386 22.602 1.00 71.56 410 CYS A C 1
ATOM 3360 O O . CYS A 1 410 ? -4.099 25.911 22.826 1.00 71.56 410 CYS A O 1
ATOM 3362 N N . ASN A 1 411 ? -2.707 27.675 22.801 1.00 71.19 411 ASN A N 1
ATOM 3363 C CA . ASN A 1 411 ? -3.621 28.648 23.417 1.00 71.19 411 ASN A CA 1
ATOM 3364 C C . ASN A 1 411 ? -4.984 28.801 22.714 1.00 71.19 411 ASN A C 1
ATOM 3366 O O . ASN A 1 411 ? -5.874 29.422 23.280 1.00 71.19 411 ASN A O 1
ATOM 3370 N N . TYR A 1 412 ? -5.124 28.287 21.489 1.00 69.06 412 TYR A N 1
ATOM 3371 C CA . TYR A 1 412 ? -6.352 28.337 20.691 1.00 69.06 412 TYR A CA 1
ATOM 3372 C C . TYR A 1 412 ? -6.901 26.939 20.392 1.00 69.06 412 TYR A C 1
ATOM 3374 O O . TYR A 1 412 ? -7.559 26.736 19.369 1.00 69.06 412 TYR A O 1
ATOM 3382 N N . PHE A 1 413 ? -6.526 25.942 21.204 1.00 71.25 413 PHE A N 1
ATOM 3383 C CA . PHE A 1 413 ? -6.849 24.545 20.942 1.00 71.25 413 PHE A CA 1
ATOM 3384 C C . PHE A 1 413 ? -8.355 24.335 20.805 1.00 71.25 413 PHE A C 1
ATOM 3386 O O . PHE A 1 413 ? -8.771 23.682 19.854 1.00 71.25 413 PHE A O 1
ATOM 3393 N N . ASP A 1 414 ? -9.163 24.922 21.690 1.00 72.94 414 ASP A N 1
ATOM 3394 C CA . ASP A 1 414 ? -10.620 24.774 21.667 1.00 72.94 414 ASP A CA 1
ATOM 3395 C C . ASP A 1 414 ? -11.236 25.344 20.386 1.00 72.94 414 ASP A C 1
ATOM 3397 O O . ASP A 1 414 ? -12.104 24.710 19.777 1.00 72.94 414 ASP A O 1
ATOM 3401 N N . GLU A 1 415 ? -10.740 26.487 19.912 1.00 72.56 415 GLU A N 1
ATOM 3402 C CA . GLU A 1 415 ? -11.173 27.087 18.657 1.00 72.56 415 GLU A CA 1
ATOM 3403 C C . GLU A 1 415 ? -10.752 26.224 17.470 1.00 72.56 415 GLU A C 1
ATOM 3405 O O . GLU A 1 415 ? -11.574 25.926 16.613 1.00 72.56 415 GLU A O 1
ATOM 3410 N N . ILE A 1 416 ? -9.502 25.760 17.403 1.00 70.88 416 ILE A N 1
ATOM 3411 C CA . ILE A 1 416 ? -9.006 24.973 16.260 1.00 70.88 416 ILE A CA 1
ATOM 3412 C C . ILE A 1 416 ? -9.317 23.473 16.372 1.00 70.88 416 ILE A C 1
ATOM 3414 O O . ILE A 1 416 ? -9.011 22.716 15.447 1.00 70.88 416 ILE A O 1
ATOM 3418 N N . LYS A 1 417 ? -9.937 23.008 17.458 1.00 73.12 417 LYS A N 1
ATOM 3419 C CA . LYS A 1 417 ? -10.291 21.599 17.683 1.00 73.12 417 LYS A CA 1
ATOM 3420 C C . LYS A 1 417 ? -11.070 21.001 16.505 1.00 73.12 417 LYS A C 1
ATOM 3422 O O . LYS A 1 417 ? -10.661 19.941 16.024 1.00 73.12 417 LYS A O 1
ATOM 3427 N N . PRO A 1 418 ? -12.101 21.663 15.930 1.00 70.75 418 PRO A N 1
ATOM 3428 C CA . PRO A 1 418 ? -12.819 21.135 14.767 1.00 70.75 418 PRO A CA 1
ATOM 3429 C C . PRO A 1 418 ? -11.969 21.088 13.486 1.00 70.75 418 PRO A C 1
ATOM 3431 O O . PRO A 1 418 ? -12.309 20.360 12.556 1.00 70.75 418 PRO A O 1
ATOM 3434 N N . PHE A 1 419 ? -10.868 21.839 13.423 1.00 72.50 419 PHE A N 1
ATOM 3435 C CA . PHE A 1 419 ? -9.881 21.748 12.349 1.00 72.50 419 PHE A CA 1
ATOM 3436 C C . PHE A 1 419 ? -8.916 20.571 12.579 1.00 72.50 419 PHE A C 1
ATOM 3438 O O . PHE A 1 419 ? -8.683 19.764 11.678 1.00 72.50 419 PHE A O 1
ATOM 3445 N N . ILE A 1 420 ? -8.408 20.418 13.804 1.00 72.81 420 ILE A N 1
ATOM 3446 C CA . ILE A 1 420 ? -7.423 19.393 14.170 1.00 72.81 420 ILE A CA 1
ATOM 3447 C C . ILE A 1 420 ? -7.995 17.968 14.114 1.00 72.81 420 ILE A C 1
ATOM 3449 O O . ILE A 1 420 ? -7.255 17.042 13.791 1.00 72.81 420 ILE A O 1
ATOM 3453 N N . VAL A 1 421 ? -9.297 17.753 14.329 1.00 71.88 421 VAL A N 1
ATOM 3454 C CA . VAL A 1 421 ? -9.923 16.410 14.220 1.00 71.88 421 VAL A CA 1
ATOM 3455 C C . VAL A 1 421 ? -9.842 15.789 12.816 1.00 71.88 421 VAL A C 1
ATOM 3457 O O . VAL A 1 421 ? -10.012 14.576 12.656 1.00 71.88 421 VAL A O 1
ATOM 3460 N N . HIS A 1 422 ? -9.555 16.583 11.780 1.00 73.31 422 HIS A N 1
ATOM 3461 C CA . HIS A 1 422 ? -9.257 16.071 10.436 1.00 73.31 422 HIS A CA 1
ATOM 3462 C C . HIS A 1 422 ? -7.850 15.465 10.322 1.00 73.31 422 HIS A C 1
ATOM 3464 O O . HIS A 1 422 ? -7.577 14.722 9.384 1.00 73.31 422 HIS A O 1
ATOM 3470 N N . LEU A 1 423 ? -6.973 15.746 11.285 1.00 77.19 423 LEU A N 1
ATOM 3471 C CA . LEU A 1 423 ? -5.560 15.370 11.297 1.00 77.19 423 LEU A CA 1
ATOM 3472 C C . LEU A 1 423 ? -5.249 14.357 12.395 1.00 77.19 423 LEU A C 1
ATOM 3474 O O . LEU A 1 423 ? -4.541 13.374 12.146 1.00 77.19 423 LEU A O 1
ATOM 3478 N N . LEU A 1 424 ? -5.786 14.621 13.586 1.00 80.44 424 LEU A N 1
ATOM 3479 C CA . LEU A 1 424 ? -5.606 13.840 14.795 1.00 80.44 424 LEU A CA 1
ATOM 3480 C C . LEU A 1 424 ? -6.848 13.010 15.116 1.00 80.44 424 LEU A C 1
ATOM 3482 O O . LEU A 1 424 ? -7.985 13.369 14.813 1.00 80.44 424 LEU A O 1
ATOM 3486 N N . VAL A 1 425 ? -6.583 11.890 15.761 1.00 80.75 425 VAL A N 1
ATOM 3487 C CA . VAL A 1 425 ? -7.526 10.869 16.180 1.00 80.75 425 VAL A CA 1
ATOM 3488 C C . VAL A 1 425 ? -7.490 10.816 17.706 1.00 80.75 425 VAL A C 1
ATOM 3490 O O . VAL A 1 425 ? -6.482 10.359 18.252 1.00 80.75 425 VAL A O 1
ATOM 3493 N N . PRO A 1 426 ? -8.517 11.333 18.405 1.00 81.12 426 PRO A N 1
ATOM 3494 C CA . PRO A 1 426 ? -8.615 11.227 19.861 1.00 81.12 426 PRO A CA 1
ATOM 3495 C C . PRO A 1 426 ? -8.905 9.807 20.348 1.00 81.12 426 PRO A C 1
ATOM 3497 O O . PRO A 1 426 ? -9.822 9.159 19.860 1.00 81.12 426 PRO A O 1
ATOM 3500 N N . HIS A 1 427 ? -8.185 9.362 21.374 1.00 82.81 427 HIS A N 1
ATOM 3501 C CA . HIS A 1 427 ? -8.418 8.090 22.061 1.00 82.81 427 HIS A CA 1
ATOM 3502 C C . HIS A 1 427 ? -9.046 8.356 23.425 1.00 82.81 427 HIS A C 1
ATOM 3504 O O . HIS A 1 427 ? -8.414 8.963 24.292 1.00 82.81 427 HIS A O 1
ATOM 3510 N N . TYR A 1 428 ? -10.295 7.925 23.605 1.00 78.62 428 TYR A N 1
ATOM 3511 C CA . TYR A 1 428 ? -11.098 8.243 24.786 1.00 78.62 428 TYR A CA 1
ATOM 3512 C C . TYR A 1 428 ? -11.041 7.131 25.830 1.00 78.62 428 TYR A C 1
ATOM 3514 O O . TYR A 1 428 ? -11.402 5.983 25.541 1.00 78.62 428 TYR A O 1
ATOM 3522 N N . ASN A 1 429 ? -10.634 7.476 27.052 1.00 79.31 429 ASN A N 1
ATOM 3523 C CA . ASN A 1 429 ? -10.709 6.560 28.187 1.00 79.31 429 ASN A CA 1
ATOM 3524 C C . ASN A 1 429 ? -12.172 6.239 28.544 1.00 79.31 429 ASN A C 1
ATOM 3526 O O . ASN A 1 429 ? -13.110 6.825 27.999 1.00 79.31 429 ASN A O 1
ATOM 3530 N N . ALA A 1 430 ? -12.381 5.319 29.485 1.00 76.25 430 ALA A N 1
ATOM 3531 C CA . ALA A 1 430 ? -13.718 4.884 29.885 1.00 76.25 430 ALA A CA 1
ATOM 3532 C C . ALA A 1 430 ? -14.635 6.017 30.400 1.00 76.25 430 ALA A C 1
ATOM 3534 O O . ALA A 1 430 ? -15.849 5.936 30.258 1.00 76.25 430 ALA A O 1
ATOM 3535 N N . SER A 1 431 ? -14.063 7.110 30.921 1.00 75.50 431 SER A N 1
ATOM 3536 C CA . SER A 1 431 ? -14.815 8.301 31.352 1.00 75.50 431 SER A CA 1
ATOM 3537 C C . SER A 1 431 ? -15.153 9.282 30.217 1.00 75.50 431 SER A C 1
ATOM 3539 O O . SER A 1 431 ? -15.730 10.338 30.470 1.00 75.50 431 SER A O 1
ATOM 3541 N N . GLY A 1 432 ? -14.764 8.975 28.975 1.00 73.38 432 GLY A N 1
ATOM 3542 C CA . GLY A 1 432 ? -14.972 9.834 27.807 1.00 73.38 432 GLY A CA 1
ATOM 3543 C C . GLY A 1 432 ? -13.959 10.974 27.667 1.00 73.38 432 GLY A C 1
ATOM 3544 O O . GLY A 1 432 ? -14.163 11.867 26.846 1.00 73.38 432 GLY A O 1
ATOM 3545 N N . LYS A 1 433 ? -12.861 10.966 28.435 1.00 77.81 433 LYS A N 1
ATOM 3546 C CA . LYS A 1 433 ? -11.780 11.963 28.327 1.00 77.81 433 LYS A CA 1
ATOM 3547 C C . LYS A 1 433 ? -10.711 11.514 27.335 1.00 77.81 433 LYS A C 1
ATOM 3549 O O . LYS A 1 433 ? -10.402 10.326 27.260 1.00 77.81 433 LYS A O 1
ATOM 3554 N N . ILE A 1 434 ? -10.119 12.459 26.604 1.00 78.25 434 ILE A N 1
ATOM 3555 C CA . ILE A 1 434 ? -9.033 12.178 25.655 1.00 78.25 434 ILE A CA 1
ATOM 3556 C C . ILE A 1 434 ? -7.751 11.843 26.426 1.00 78.25 434 ILE A C 1
ATOM 3558 O O . ILE A 1 434 ? -7.152 12.711 27.059 1.00 78.25 434 ILE A O 1
ATOM 3562 N N . GLN A 1 435 ? -7.308 10.592 26.325 1.00 78.38 435 GLN A N 1
ATOM 3563 C CA . GLN A 1 435 ? -6.075 10.108 26.947 1.00 78.38 435 GLN A CA 1
ATOM 3564 C C . GLN A 1 435 ? -4.859 10.321 26.038 1.00 78.38 435 GLN A C 1
ATOM 3566 O O . GLN A 1 435 ? -3.797 10.740 26.498 1.00 78.38 435 GLN A O 1
ATOM 3571 N N . ALA A 1 436 ? -5.027 10.068 24.740 1.00 81.19 436 ALA A N 1
ATOM 3572 C CA . ALA A 1 436 ? -3.976 10.203 23.742 1.00 81.19 436 ALA A CA 1
ATOM 3573 C C . ALA A 1 436 ? -4.540 10.692 22.408 1.00 81.19 436 ALA A C 1
ATOM 3575 O O . ALA A 1 436 ? -5.727 10.536 22.112 1.00 81.19 436 ALA A O 1
ATOM 3576 N N . LEU A 1 437 ? -3.667 11.255 21.579 1.00 81.06 437 LEU A N 1
ATOM 3577 C CA . LEU A 1 437 ? -3.967 11.668 20.215 1.00 81.06 437 LEU A CA 1
ATOM 3578 C C . LEU A 1 437 ? -2.949 11.048 19.260 1.00 81.06 437 LEU A C 1
ATOM 3580 O O . LEU A 1 437 ? -1.740 11.133 19.468 1.00 81.06 437 LEU A O 1
ATOM 3584 N N . THR A 1 438 ? -3.428 10.438 18.181 1.00 81.19 438 THR A N 1
ATOM 3585 C CA . THR A 1 438 ? -2.564 9.929 17.106 1.00 81.19 438 THR A CA 1
ATOM 3586 C C . THR A 1 438 ? -2.868 10.626 15.798 1.00 81.19 438 THR A C 1
ATOM 3588 O O . THR A 1 438 ? -3.963 11.134 15.591 1.00 81.19 438 THR A O 1
ATOM 3591 N N . PHE A 1 439 ? -1.918 10.637 14.871 1.00 80.50 439 PHE A N 1
ATOM 3592 C CA . PHE A 1 439 ? -2.216 11.075 13.512 1.00 80.50 439 PHE A CA 1
ATOM 3593 C C . PHE A 1 439 ? -3.040 10.023 12.766 1.00 80.50 439 PHE A C 1
ATOM 3595 O O . PHE A 1 439 ? -2.816 8.826 12.934 1.00 80.50 439 PHE A O 1
ATOM 3602 N N . ARG A 1 440 ? -3.965 10.471 11.905 1.00 77.38 440 ARG A N 1
ATOM 3603 C CA . ARG A 1 440 ? -4.752 9.580 11.025 1.00 77.38 440 ARG A CA 1
ATOM 3604 C C . ARG A 1 440 ? -3.871 8.740 10.104 1.00 77.38 440 ARG A C 1
ATOM 3606 O O . ARG A 1 440 ? -4.156 7.569 9.880 1.00 77.38 440 ARG A O 1
ATOM 3613 N N . ILE A 1 441 ? -2.816 9.359 9.584 1.00 77.94 441 ILE A N 1
ATOM 3614 C CA . ILE A 1 441 ? -1.778 8.736 8.764 1.00 77.94 441 ILE A CA 1
ATOM 3615 C C . ILE A 1 441 ? -0.425 9.345 9.128 1.00 77.94 441 ILE A C 1
ATOM 3617 O O . ILE A 1 441 ? -0.343 10.511 9.527 1.00 77.94 441 ILE A O 1
ATOM 3621 N N . LYS A 1 442 ? 0.652 8.574 8.979 1.00 77.69 442 LYS A N 1
ATOM 3622 C CA . LYS A 1 442 ? 2.007 8.981 9.369 1.00 77.69 442 LYS A CA 1
ATOM 3623 C C . LYS A 1 442 ? 2.466 10.219 8.604 1.00 77.69 442 LYS A C 1
ATOM 3625 O O . LYS A 1 442 ? 3.135 11.074 9.175 1.00 77.69 442 LYS A O 1
ATOM 3630 N N . ALA A 1 443 ? 2.047 10.352 7.348 1.00 79.75 443 ALA A N 1
ATOM 3631 C CA . ALA A 1 443 ? 2.395 11.493 6.510 1.00 79.75 443 ALA A CA 1
ATOM 3632 C C . ALA A 1 443 ? 1.925 12.846 7.079 1.00 79.75 443 ALA A C 1
ATOM 3634 O O . ALA A 1 443 ? 2.602 13.851 6.873 1.00 79.75 443 ALA A O 1
ATOM 3635 N N . HIS A 1 444 ? 0.830 12.889 7.854 1.00 84.75 444 HIS A N 1
ATOM 3636 C CA . HIS A 1 444 ? 0.436 14.112 8.563 1.00 84.75 444 HIS A CA 1
ATOM 3637 C C . HIS A 1 444 ? 1.464 14.497 9.629 1.00 84.75 444 HIS A C 1
ATOM 3639 O O . HIS A 1 444 ? 1.859 15.656 9.695 1.00 84.75 444 HIS A O 1
ATOM 3645 N N . GLN A 1 445 ? 1.943 13.533 10.424 1.00 84.50 445 GLN A N 1
ATOM 3646 C CA . GLN A 1 445 ? 3.015 13.787 11.388 1.00 84.50 445 GLN A CA 1
ATOM 3647 C C . GLN A 1 445 ? 4.245 14.341 10.667 1.00 84.50 445 GLN A C 1
ATOM 3649 O O . GLN A 1 445 ? 4.751 15.395 11.041 1.00 84.50 445 GLN A O 1
ATOM 3654 N N . THR A 1 446 ? 4.669 13.677 9.588 1.00 85.25 446 THR A N 1
ATOM 3655 C CA . THR A 1 446 ? 5.800 14.101 8.755 1.00 85.25 446 THR A CA 1
ATOM 3656 C C . THR A 1 446 ? 5.630 15.532 8.243 1.00 85.25 446 THR A C 1
ATOM 3658 O O . THR A 1 446 ? 6.572 16.315 8.312 1.00 85.25 446 THR A O 1
ATOM 3661 N N . PHE A 1 447 ? 4.432 15.901 7.783 1.00 88.31 447 PHE A N 1
ATOM 3662 C CA . PHE A 1 447 ? 4.117 17.257 7.332 1.00 88.31 447 PHE A CA 1
ATOM 3663 C C . PHE A 1 447 ? 4.298 18.306 8.438 1.00 88.31 447 PHE A C 1
ATOM 3665 O O . PHE A 1 447 ? 4.922 19.337 8.200 1.00 88.31 447 PHE A O 1
ATOM 3672 N N . PHE A 1 448 ? 3.807 18.051 9.654 1.00 88.44 448 PHE A N 1
ATOM 3673 C CA . PHE A 1 448 ? 3.935 18.999 10.771 1.00 88.44 448 PHE A CA 1
ATOM 3674 C C . PHE A 1 448 ? 5.368 19.105 11.306 1.00 88.44 448 PHE A C 1
ATOM 3676 O O . PHE A 1 448 ? 5.825 20.214 11.584 1.00 88.44 448 PHE A O 1
ATOM 3683 N N . VAL A 1 449 ? 6.103 17.989 11.382 1.00 89.12 449 VAL A N 1
ATOM 3684 C CA . VAL A 1 449 ? 7.540 18.004 11.718 1.00 89.12 449 VAL A CA 1
ATOM 3685 C C . VAL A 1 449 ? 8.309 18.815 10.672 1.00 89.12 449 VAL A C 1
ATOM 3687 O O . VAL A 1 449 ? 9.059 19.724 11.025 1.00 89.12 449 VAL A O 1
ATOM 3690 N N . ALA A 1 450 ? 8.070 18.554 9.384 1.00 89.81 450 ALA A N 1
ATOM 3691 C CA . ALA A 1 450 ? 8.690 19.293 8.290 1.00 89.81 450 ALA A CA 1
ATOM 3692 C C . ALA A 1 450 ? 8.365 20.790 8.360 1.00 89.81 450 ALA A C 1
ATOM 3694 O O . ALA A 1 450 ? 9.262 21.623 8.262 1.00 89.81 450 ALA A O 1
ATOM 3695 N N . LYS A 1 451 ? 7.100 21.150 8.602 1.00 90.50 451 LYS A N 1
ATOM 3696 C CA . LYS A 1 451 ? 6.666 22.544 8.745 1.00 90.50 451 LYS A CA 1
ATOM 3697 C C . LYS A 1 451 ? 7.387 23.266 9.889 1.00 90.50 451 LYS A C 1
ATOM 3699 O O . LYS A 1 451 ? 7.789 24.419 9.713 1.00 90.50 451 LYS A O 1
ATOM 3704 N N . TYR A 1 452 ? 7.586 22.607 11.032 1.00 90.50 452 TYR A N 1
ATOM 3705 C CA . TYR A 1 452 ? 8.399 23.160 12.117 1.00 90.50 452 TYR A CA 1
ATOM 3706 C C . TYR A 1 452 ? 9.844 23.388 11.668 1.00 90.50 452 TYR A C 1
ATOM 3708 O O . TYR A 1 452 ? 10.345 24.502 11.805 1.00 90.50 452 TYR A O 1
ATOM 3716 N N . MET A 1 453 ? 10.485 22.379 11.066 1.00 88.88 453 MET A N 1
ATOM 3717 C CA . MET A 1 453 ? 11.866 22.493 10.582 1.00 88.88 453 MET A CA 1
ATOM 3718 C C . MET A 1 453 ? 12.028 23.651 9.593 1.00 88.88 453 MET A C 1
ATOM 3720 O O . MET A 1 453 ? 12.923 24.473 9.762 1.00 88.88 453 MET A O 1
ATOM 3724 N N . VAL A 1 454 ? 11.135 23.769 8.602 1.00 89.06 454 VAL A N 1
ATOM 3725 C CA . VAL A 1 454 ? 11.138 24.887 7.641 1.00 89.06 454 VAL A CA 1
ATOM 3726 C C . VAL A 1 454 ? 11.034 26.225 8.360 1.00 89.06 454 VAL A C 1
ATOM 3728 O O . VAL A 1 454 ? 11.762 27.160 8.025 1.00 89.06 454 VAL A O 1
ATOM 3731 N N . THR A 1 455 ? 10.158 26.317 9.362 1.00 86.62 455 THR A N 1
ATOM 3732 C CA . THR A 1 455 ? 9.995 27.535 10.158 1.00 86.62 455 THR A CA 1
ATOM 3733 C C . THR A 1 455 ? 11.298 27.877 10.878 1.00 86.62 455 THR A C 1
ATOM 3735 O O . THR A 1 455 ? 11.795 28.982 10.693 1.00 86.62 455 THR A O 1
ATOM 3738 N N . GLN A 1 456 ? 11.902 26.948 11.621 1.00 87.00 456 GLN A N 1
ATOM 3739 C CA . GLN A 1 456 ? 13.140 27.206 12.371 1.00 87.00 456 GLN A CA 1
ATOM 3740 C C . GLN A 1 456 ? 14.313 27.583 11.460 1.00 87.00 456 GLN A C 1
ATOM 3742 O O . GLN A 1 456 ? 14.951 28.610 11.677 1.00 87.00 456 GLN A O 1
ATOM 3747 N N . ILE A 1 457 ? 14.524 26.827 10.378 1.00 84.62 457 ILE A N 1
ATOM 3748 C CA . ILE A 1 457 ? 15.587 27.088 9.394 1.00 84.62 457 ILE A CA 1
ATOM 3749 C C . ILE A 1 457 ? 15.423 28.473 8.753 1.00 84.62 457 ILE A C 1
ATOM 3751 O O . ILE A 1 457 ? 16.410 29.156 8.492 1.00 84.62 457 ILE A O 1
ATOM 3755 N N . SER A 1 458 ? 14.181 28.903 8.507 1.00 81.44 458 SER A N 1
ATOM 3756 C CA . SER A 1 458 ? 13.901 30.220 7.919 1.00 81.44 458 SER A CA 1
ATOM 3757 C C . SER A 1 458 ? 14.163 31.381 8.885 1.00 81.44 458 SER A C 1
ATOM 3759 O O . SER A 1 458 ? 14.408 32.493 8.424 1.00 81.44 458 SER A O 1
ATOM 3761 N N . HIS A 1 459 ? 14.095 31.150 10.201 1.00 82.06 459 HIS A N 1
ATOM 3762 C CA . HIS A 1 459 ? 14.339 32.179 11.219 1.00 82.06 459 HIS A CA 1
ATOM 3763 C C . HIS A 1 459 ? 15.810 32.244 11.645 1.00 82.06 459 HIS A C 1
ATOM 3765 O O . HIS A 1 459 ? 16.314 33.337 11.896 1.00 82.06 459 HIS A O 1
ATOM 3771 N N . ASN A 1 460 ? 16.497 31.101 11.728 1.00 79.44 460 ASN A N 1
ATOM 3772 C CA . ASN A 1 460 ? 17.891 31.023 12.148 1.00 79.44 460 ASN A CA 1
ATOM 3773 C C . ASN A 1 460 ? 18.639 29.907 11.398 1.00 79.44 460 ASN A C 1
ATOM 3775 O O . ASN A 1 460 ? 18.331 28.726 11.550 1.00 79.44 460 ASN A O 1
ATOM 3779 N N . LEU A 1 461 ? 19.664 30.275 10.622 1.00 72.38 461 LEU A N 1
ATOM 3780 C CA . LEU A 1 461 ? 20.478 29.311 9.873 1.00 72.38 461 LEU A CA 1
ATOM 3781 C C . LEU A 1 461 ? 21.317 28.404 10.789 1.00 72.38 461 LEU A C 1
ATOM 3783 O O . LEU A 1 461 ? 21.555 27.253 10.426 1.00 72.38 461 LEU A O 1
ATOM 3787 N N . ASP A 1 462 ? 21.686 28.858 11.993 1.00 77.56 462 ASP A N 1
ATOM 3788 C CA . ASP A 1 462 ? 22.440 28.033 12.947 1.00 77.56 462 ASP A CA 1
ATOM 3789 C C . ASP A 1 462 ? 21.636 26.814 13.434 1.00 77.56 462 ASP A C 1
ATOM 3791 O O . ASP A 1 462 ? 22.223 25.779 13.762 1.00 77.56 462 ASP A O 1
ATOM 3795 N N . GLU A 1 463 ? 20.298 26.873 13.382 1.00 79.12 463 GLU A N 1
ATOM 3796 C CA . GLU A 1 463 ? 19.428 25.739 13.725 1.00 79.12 463 GLU A CA 1
ATOM 3797 C C . GLU A 1 463 ? 19.561 24.568 12.748 1.00 79.12 463 GLU A C 1
ATOM 3799 O O . GLU A 1 463 ? 19.242 23.436 13.104 1.00 79.12 463 GLU A O 1
ATOM 3804 N N . ILE A 1 464 ? 20.086 24.778 11.532 1.00 78.62 464 ILE A N 1
ATOM 3805 C CA . ILE A 1 464 ? 20.312 23.680 10.580 1.00 78.62 464 ILE A CA 1
ATOM 3806 C C . ILE A 1 464 ? 21.190 22.598 11.218 1.00 78.62 464 ILE A C 1
ATOM 3808 O O . ILE A 1 464 ? 20.904 21.413 11.055 1.00 78.62 464 ILE A O 1
ATOM 3812 N N . LYS A 1 465 ? 22.221 22.985 11.978 1.00 76.88 465 LYS A N 1
ATOM 3813 C CA . LYS A 1 465 ? 23.134 22.038 12.640 1.00 76.88 465 LYS A CA 1
ATOM 3814 C C . LYS A 1 465 ? 22.440 21.252 13.753 1.00 76.88 465 LYS A C 1
ATOM 3816 O O . LYS A 1 465 ? 22.719 20.067 13.906 1.00 76.88 465 LYS A O 1
ATOM 3821 N N . ASN A 1 466 ? 21.523 21.891 14.480 1.00 79.31 466 ASN A N 1
ATOM 3822 C CA . ASN A 1 466 ? 20.761 21.267 15.566 1.00 79.31 466 ASN A CA 1
ATOM 3823 C C . ASN A 1 466 ? 19.658 20.337 15.042 1.00 79.31 466 ASN A C 1
ATOM 3825 O O . ASN A 1 466 ? 19.355 19.323 15.660 1.00 79.31 466 ASN A O 1
ATOM 3829 N N . LEU A 1 467 ? 19.054 20.672 13.901 1.00 80.12 467 LEU A N 1
ATOM 3830 C CA . LEU A 1 467 ? 17.944 19.914 13.320 1.00 80.12 467 LEU A CA 1
ATOM 3831 C C . LEU A 1 467 ? 18.413 18.784 12.392 1.00 80.12 467 LEU A C 1
ATOM 3833 O O . LEU A 1 467 ? 17.711 17.791 12.236 1.00 80.12 467 LEU A O 1
ATOM 3837 N N . MET A 1 468 ? 19.586 18.915 11.763 1.00 76.88 468 MET A N 1
ATOM 3838 C CA . MET A 1 468 ? 20.141 17.945 10.804 1.00 76.88 468 MET A CA 1
ATOM 3839 C C . MET A 1 468 ? 21.288 17.119 11.410 1.00 76.88 468 MET A C 1
ATOM 3841 O O . MET A 1 468 ? 22.318 16.901 10.767 1.00 76.88 468 MET A O 1
ATOM 3845 N N . ILE A 1 469 ? 21.111 16.667 12.654 1.00 77.44 469 ILE A N 1
ATOM 3846 C CA . ILE A 1 469 ? 22.077 15.831 13.382 1.00 77.44 469 ILE A CA 1
ATOM 3847 C C . ILE A 1 469 ? 22.193 14.458 12.699 1.00 77.44 469 ILE A C 1
ATOM 3849 O O . ILE A 1 469 ? 21.199 13.745 12.534 1.00 77.44 469 ILE A O 1
ATOM 3853 N N . LEU A 1 470 ? 23.412 14.073 12.307 1.00 69.69 470 LEU A N 1
ATOM 3854 C CA . LEU A 1 470 ? 23.668 12.830 11.564 1.00 69.69 470 LEU A CA 1
ATOM 3855 C C . LEU A 1 470 ? 23.333 11.583 12.391 1.00 69.69 470 LEU A C 1
ATOM 3857 O O . LEU A 1 470 ? 22.869 10.594 11.836 1.00 69.69 470 LEU A O 1
ATOM 3861 N N . GLU A 1 471 ? 23.484 11.636 13.710 1.00 71.94 471 GLU A N 1
ATOM 3862 C CA . GLU A 1 471 ? 23.121 10.565 14.642 1.00 71.94 471 GLU A CA 1
ATOM 3863 C C . GLU A 1 471 ? 21.619 10.215 14.582 1.00 71.94 471 GLU A C 1
ATOM 3865 O O . GLU A 1 471 ? 21.239 9.075 14.849 1.00 71.94 471 GLU A O 1
ATOM 3870 N N . ASN A 1 472 ? 20.769 11.154 14.146 1.00 70.75 472 ASN A N 1
ATOM 3871 C CA . ASN A 1 472 ? 19.323 10.970 13.980 1.00 70.75 472 ASN A CA 1
ATOM 3872 C C . ASN A 1 472 ? 18.905 10.704 12.518 1.00 70.75 472 ASN A C 1
ATOM 3874 O O . ASN A 1 472 ? 17.720 10.803 12.178 1.00 70.75 472 ASN A O 1
ATOM 3878 N N . PHE A 1 473 ? 19.841 10.343 11.630 1.00 68.00 473 PHE A N 1
ATOM 3879 C CA . PHE A 1 473 ? 19.584 10.260 10.186 1.00 68.00 473 PHE A CA 1
ATOM 3880 C C . PHE A 1 473 ? 18.388 9.378 9.801 1.00 68.00 473 PHE A C 1
ATOM 3882 O O . PHE A 1 473 ? 17.643 9.747 8.897 1.00 68.00 473 PHE A O 1
ATOM 3889 N N . HIS A 1 474 ? 18.160 8.249 10.482 1.00 65.75 474 HIS A N 1
ATOM 3890 C CA . HIS A 1 474 ? 17.030 7.357 10.191 1.00 65.75 474 HIS A CA 1
ATOM 3891 C C . HIS A 1 474 ? 15.676 8.068 10.308 1.00 65.75 474 HIS A C 1
ATOM 3893 O O . HIS A 1 474 ? 14.794 7.871 9.474 1.00 65.75 474 HIS A O 1
ATOM 3899 N N . GLN A 1 475 ? 15.520 8.931 11.314 1.00 69.56 475 GLN A N 1
ATOM 3900 C CA . GLN A 1 475 ? 14.306 9.720 11.499 1.00 69.56 475 GLN A CA 1
ATOM 3901 C C . GLN A 1 475 ? 14.220 10.831 10.446 1.00 69.56 475 GLN A C 1
ATOM 3903 O O . GLN A 1 475 ? 13.173 11.011 9.818 1.00 69.56 475 GLN A O 1
ATOM 3908 N N . LEU A 1 476 ? 15.341 11.511 10.185 1.00 70.12 476 LEU A N 1
ATOM 3909 C CA . LEU A 1 476 ? 15.429 12.598 9.206 1.00 70.12 476 LEU A CA 1
ATOM 3910 C C . LEU A 1 476 ? 15.140 12.143 7.772 1.00 70.12 476 LEU A C 1
ATOM 3912 O O . LEU A 1 476 ? 14.497 12.883 7.032 1.00 70.12 476 LEU A O 1
ATOM 3916 N N . CYS A 1 477 ? 15.526 10.924 7.384 1.00 69.62 477 CYS A N 1
ATOM 3917 C CA . CYS A 1 477 ? 15.252 10.376 6.048 1.00 69.62 477 CYS A CA 1
ATOM 3918 C C . CYS A 1 477 ? 13.759 10.404 5.697 1.00 69.62 477 CYS A C 1
ATOM 3920 O O . CYS A 1 477 ? 13.398 10.673 4.554 1.00 69.62 477 CYS A O 1
ATOM 3922 N N . SER A 1 478 ? 12.890 10.164 6.683 1.00 72.12 478 SER A N 1
ATOM 3923 C CA . SER A 1 478 ? 11.438 10.135 6.478 1.00 72.12 478 SER A CA 1
ATOM 3924 C C . SER A 1 478 ? 10.801 11.523 6.335 1.00 72.12 478 SER A C 1
ATOM 3926 O O . SER A 1 478 ? 9.739 11.649 5.729 1.00 72.12 478 SER A O 1
ATOM 3928 N N . VAL A 1 479 ? 11.442 12.566 6.874 1.00 78.88 479 VAL A N 1
ATOM 3929 C CA . VAL A 1 479 ? 10.906 13.939 6.928 1.00 78.88 479 VAL A CA 1
ATOM 3930 C C . VAL A 1 479 ? 11.537 14.839 5.873 1.00 78.88 479 VAL A C 1
ATOM 3932 O O . VAL A 1 479 ? 10.878 15.735 5.348 1.00 78.88 479 VAL A O 1
ATOM 3935 N N . LEU A 1 480 ? 12.787 14.574 5.501 1.00 80.62 480 LEU A N 1
ATOM 3936 C CA . LEU A 1 480 ? 13.573 15.451 4.647 1.00 80.62 480 LEU A CA 1
ATOM 3937 C C . LEU A 1 480 ? 12.919 15.787 3.295 1.00 80.62 480 LEU A C 1
ATOM 3939 O O . LEU A 1 480 ? 12.909 16.971 2.954 1.00 80.62 480 LEU A O 1
ATOM 3943 N N . PRO A 1 481 ? 12.347 14.835 2.526 1.00 82.12 481 PRO A N 1
ATOM 3944 C CA . PRO A 1 481 ? 11.698 15.182 1.262 1.00 82.12 481 PRO A CA 1
ATOM 3945 C C . PRO A 1 481 ? 10.537 16.165 1.459 1.00 82.12 481 PRO A C 1
ATOM 3947 O O . PRO A 1 481 ? 10.401 17.121 0.701 1.00 82.12 481 PRO A O 1
ATOM 3950 N N . MET A 1 482 ? 9.747 15.979 2.521 1.00 85.88 482 MET A N 1
ATOM 3951 C CA . MET A 1 482 ? 8.657 16.885 2.881 1.00 85.88 482 MET A CA 1
ATOM 3952 C C . MET A 1 482 ? 9.189 18.268 3.276 1.00 85.88 482 MET A C 1
ATOM 3954 O O . MET A 1 482 ? 8.669 19.270 2.798 1.00 85.88 482 MET A O 1
ATOM 3958 N N . THR A 1 483 ? 10.246 18.340 4.095 1.00 87.19 483 THR A N 1
ATOM 3959 C CA . THR A 1 483 ? 10.891 19.613 4.470 1.00 87.19 483 THR A CA 1
ATOM 3960 C C . THR A 1 483 ? 11.364 20.365 3.234 1.00 87.19 483 THR A C 1
ATOM 3962 O O . THR A 1 483 ? 11.044 21.538 3.080 1.00 87.19 483 THR A O 1
ATOM 3965 N N . ILE A 1 484 ? 12.055 19.685 2.318 1.00 87.06 484 ILE A N 1
ATOM 3966 C CA . ILE A 1 484 ? 12.529 20.278 1.063 1.00 87.06 484 ILE A CA 1
ATOM 3967 C C . ILE A 1 484 ? 11.362 20.775 0.208 1.00 87.06 484 ILE A C 1
ATOM 3969 O O . ILE A 1 484 ? 11.446 21.881 -0.309 1.00 87.06 484 ILE A O 1
ATOM 3973 N N . GLY A 1 485 ? 10.286 19.997 0.078 1.00 87.62 485 GLY A N 1
ATOM 3974 C CA . GLY A 1 485 ? 9.121 20.383 -0.722 1.00 87.62 485 GLY A CA 1
ATOM 3975 C C . GLY A 1 485 ? 8.339 21.564 -0.142 1.00 87.62 485 GLY A C 1
ATOM 3976 O O . GLY A 1 485 ? 7.804 22.386 -0.883 1.00 87.62 485 GLY A O 1
ATOM 3977 N N . LEU A 1 486 ? 8.312 21.695 1.189 1.00 87.75 486 LEU A N 1
ATOM 3978 C CA . LEU A 1 486 ? 7.713 22.844 1.874 1.00 87.75 486 LEU A CA 1
ATOM 3979 C C . LEU A 1 486 ? 8.602 24.096 1.835 1.00 87.75 486 LEU A C 1
ATOM 3981 O O . LEU A 1 486 ? 8.088 25.215 1.925 1.00 87.75 486 LEU A O 1
ATOM 3985 N N . MET A 1 487 ? 9.919 23.941 1.681 1.00 84.62 487 MET A N 1
ATOM 3986 C CA . MET A 1 487 ? 10.818 25.058 1.393 1.00 84.62 487 MET A CA 1
ATOM 3987 C C . MET A 1 487 ? 10.620 25.497 -0.061 1.00 84.62 487 MET A C 1
ATOM 3989 O O . MET A 1 487 ? 10.782 24.726 -1.001 1.00 84.62 487 MET A O 1
ATOM 3993 N N . ARG A 1 488 ? 10.285 26.771 -0.285 1.00 67.94 488 ARG A N 1
ATOM 3994 C CA . ARG A 1 488 ? 10.180 27.312 -1.652 1.00 67.94 488 ARG A CA 1
ATOM 3995 C C . ARG A 1 488 ? 11.536 27.183 -2.352 1.00 67.94 488 ARG A C 1
ATOM 3997 O O . ARG A 1 488 ? 12.561 27.404 -1.711 1.00 67.94 488 ARG A O 1
ATOM 4004 N N . LYS A 1 489 ? 11.562 26.891 -3.657 1.00 63.47 489 LYS A N 1
ATOM 4005 C CA . LYS A 1 489 ? 12.809 26.627 -4.413 1.00 63.47 489 LYS A CA 1
ATOM 4006 C C . LYS A 1 489 ? 13.906 27.679 -4.192 1.00 63.47 489 LYS A C 1
ATOM 4008 O O . LYS A 1 489 ? 15.068 27.327 -4.009 1.00 63.47 489 LYS A O 1
ATOM 4013 N N . ASP A 1 490 ? 13.509 28.948 -4.118 1.00 59.84 490 ASP A N 1
ATOM 4014 C CA . ASP A 1 490 ? 14.406 30.101 -3.954 1.00 59.84 490 ASP A CA 1
ATOM 4015 C C . ASP A 1 490 ? 14.914 30.293 -2.510 1.00 59.84 490 ASP A C 1
ATOM 4017 O O . ASP A 1 490 ? 15.772 31.132 -2.255 1.00 59.84 490 ASP A O 1
ATOM 4021 N N . SER A 1 491 ? 14.395 29.516 -1.554 1.00 66.75 491 SER A N 1
ATOM 4022 C CA . SER A 1 491 ? 14.702 29.611 -0.117 1.00 66.75 491 SER A CA 1
ATOM 4023 C C . SER A 1 491 ? 15.644 28.517 0.402 1.00 66.75 491 SER A C 1
ATOM 4025 O O . SER A 1 491 ? 15.972 28.492 1.587 1.00 66.75 491 SER A O 1
ATOM 4027 N N . LEU A 1 492 ? 16.116 27.612 -0.465 1.00 76.19 492 LEU A N 1
ATOM 4028 C CA . LEU A 1 492 ? 17.073 26.570 -0.080 1.00 76.19 492 LEU A CA 1
ATOM 4029 C C . LEU A 1 492 ? 18.480 27.167 0.090 1.00 76.19 492 LEU A C 1
ATOM 4031 O O . LEU A 1 492 ? 19.213 27.337 -0.891 1.00 76.19 492 LEU A O 1
ATOM 4035 N N . SER A 1 493 ? 18.872 27.449 1.335 1.00 80.00 493 SER A N 1
ATOM 4036 C CA . SER A 1 493 ? 20.207 27.963 1.661 1.00 80.00 493 SER A CA 1
ATOM 4037 C C . SER A 1 493 ? 21.317 26.985 1.246 1.00 80.00 493 SER A C 1
ATOM 4039 O O . SER A 1 493 ? 21.135 25.763 1.214 1.00 80.00 493 SER A O 1
ATOM 4041 N N . SER A 1 494 ? 22.502 27.516 0.930 1.00 82.56 494 SER A N 1
ATOM 4042 C CA . SER A 1 494 ? 23.681 26.702 0.596 1.00 82.56 494 SER A CA 1
ATOM 4043 C C . SER A 1 494 ? 24.093 25.780 1.750 1.00 82.56 494 SER A C 1
ATOM 4045 O O . SER A 1 494 ? 24.519 24.648 1.514 1.00 82.56 494 SER A O 1
ATOM 4047 N N . GLU A 1 495 ? 23.917 26.235 2.992 1.00 83.38 495 GLU A N 1
ATOM 4048 C CA . GLU A 1 495 ? 24.179 25.450 4.196 1.00 83.38 495 GLU A CA 1
ATOM 4049 C C . GLU A 1 495 ? 23.227 24.259 4.323 1.00 83.38 495 GLU A C 1
ATOM 4051 O O . GLU A 1 495 ? 23.684 23.137 4.555 1.00 83.38 495 GLU A O 1
ATOM 4056 N N . PHE A 1 496 ? 21.926 24.460 4.103 1.00 83.44 496 PHE A N 1
ATOM 4057 C CA . PHE A 1 496 ? 20.951 23.372 4.141 1.00 83.44 496 PHE A CA 1
ATOM 4058 C C . PHE A 1 496 ? 21.216 22.353 3.026 1.00 83.44 496 PHE A C 1
ATOM 4060 O O . PHE A 1 496 ? 21.326 21.157 3.295 1.00 83.44 496 PHE A O 1
ATOM 4067 N N . LYS A 1 497 ? 21.445 22.826 1.790 1.00 86.75 497 LYS A N 1
ATOM 4068 C CA . LYS A 1 497 ? 21.853 21.986 0.649 1.00 86.75 497 LYS A CA 1
ATOM 4069 C C . LYS A 1 497 ? 23.087 21.134 0.980 1.00 86.75 497 LYS A C 1
ATOM 4071 O O . LYS A 1 497 ? 23.095 19.936 0.709 1.00 86.75 497 LYS A O 1
ATOM 4076 N N . SER A 1 498 ? 24.102 21.726 1.615 1.00 86.19 498 SER A N 1
ATOM 4077 C CA . SER A 1 498 ? 25.319 21.025 2.052 1.00 86.19 498 SER A CA 1
ATOM 4078 C C . SER A 1 498 ? 25.027 19.915 3.069 1.00 86.19 498 SER A C 1
ATOM 4080 O O . SER A 1 498 ? 25.552 18.811 2.932 1.00 86.19 498 SER A O 1
ATOM 4082 N N . HIS A 1 499 ? 24.152 20.154 4.051 1.00 83.31 499 HIS A N 1
ATOM 4083 C CA . HIS A 1 499 ? 23.753 19.124 5.020 1.00 83.31 499 HIS A CA 1
ATOM 4084 C C . HIS A 1 499 ? 22.958 17.986 4.373 1.00 83.31 499 HIS A C 1
ATOM 4086 O O . HIS A 1 499 ? 23.210 16.825 4.684 1.00 83.31 499 HIS A O 1
ATOM 4092 N N . VAL A 1 500 ? 22.070 18.289 3.423 1.00 82.94 500 VAL A N 1
ATOM 4093 C CA . VAL A 1 500 ? 21.353 17.265 2.642 1.00 82.94 500 VAL A CA 1
ATOM 4094 C C . VAL A 1 500 ? 22.324 16.380 1.859 1.00 82.94 500 VAL A C 1
ATOM 4096 O O . VAL A 1 500 ? 22.208 15.157 1.896 1.00 82.94 500 VAL A O 1
ATOM 4099 N N . ILE A 1 501 ? 23.325 16.977 1.207 1.00 85.00 501 ILE A N 1
ATOM 4100 C CA . ILE A 1 501 ? 24.375 16.238 0.489 1.00 85.00 501 ILE A CA 1
ATOM 4101 C C . ILE A 1 501 ? 25.186 15.367 1.463 1.00 85.00 501 ILE A C 1
ATOM 4103 O O . ILE A 1 501 ? 25.412 14.189 1.184 1.00 85.00 501 ILE A O 1
ATOM 4107 N N . LYS A 1 502 ? 25.589 15.906 2.624 1.00 82.38 502 LYS A N 1
ATOM 4108 C CA . LYS A 1 502 ? 26.301 15.143 3.670 1.00 82.38 502 LYS A CA 1
ATOM 4109 C C . LYS A 1 502 ? 25.482 13.953 4.165 1.00 82.38 502 LYS A C 1
ATOM 4111 O O . LYS A 1 502 ? 26.040 12.871 4.317 1.00 82.38 502 LYS A O 1
ATOM 4116 N N . LEU A 1 503 ? 24.179 14.135 4.375 1.00 75.25 503 LEU A N 1
ATOM 4117 C CA . LEU A 1 503 ? 23.269 13.065 4.774 1.00 75.25 503 LEU A CA 1
ATOM 4118 C C . LEU A 1 503 ? 23.184 11.987 3.686 1.00 75.25 503 LEU A C 1
ATOM 4120 O O . LEU A 1 503 ? 23.353 10.810 3.983 1.00 75.25 503 LEU A O 1
ATOM 4124 N N . GLY A 1 504 ? 23.001 12.378 2.420 1.00 74.38 504 GLY A N 1
ATOM 4125 C CA . GLY A 1 504 ? 22.990 11.447 1.286 1.00 74.38 504 GLY A CA 1
ATOM 4126 C C . GLY A 1 504 ? 24.279 10.625 1.186 1.00 74.38 504 GLY A C 1
ATOM 4127 O O . GLY A 1 504 ? 24.230 9.406 1.013 1.00 74.38 504 GLY A O 1
ATOM 4128 N N . LYS A 1 505 ? 25.434 11.272 1.383 1.00 77.25 505 LYS A N 1
ATOM 4129 C CA . LYS A 1 505 ? 26.738 10.602 1.464 1.00 77.25 505 LYS A CA 1
ATOM 4130 C C . LYS A 1 505 ? 26.810 9.622 2.635 1.00 77.25 505 LYS A C 1
ATOM 4132 O O . LYS A 1 505 ? 27.189 8.473 2.431 1.00 77.25 505 LYS A O 1
ATOM 4137 N N . PHE A 1 506 ? 26.404 10.052 3.829 1.00 74.69 506 PHE A N 1
ATOM 4138 C CA . PHE A 1 506 ? 26.387 9.216 5.029 1.00 74.69 506 PHE A CA 1
ATOM 4139 C C . PHE A 1 506 ? 25.512 7.967 4.839 1.00 74.69 506 PHE A C 1
ATOM 4141 O O . PHE A 1 506 ? 25.942 6.862 5.165 1.00 74.69 506 PHE A O 1
ATOM 4148 N N . ILE A 1 507 ? 24.321 8.106 4.248 1.00 67.75 507 ILE A N 1
ATOM 4149 C CA . ILE A 1 507 ? 23.428 6.970 3.967 1.00 67.75 507 ILE A CA 1
ATOM 4150 C C . ILE A 1 507 ? 24.076 6.007 2.960 1.00 67.75 507 ILE A C 1
ATOM 4152 O O . ILE A 1 507 ? 24.000 4.793 3.144 1.00 67.75 507 ILE A O 1
ATOM 4156 N N . SER A 1 508 ? 24.743 6.522 1.920 1.00 68.19 508 SER A N 1
ATOM 4157 C CA . SER A 1 508 ? 25.432 5.669 0.942 1.00 68.19 508 SER A CA 1
ATOM 4158 C C . SER A 1 508 ? 26.670 4.963 1.499 1.00 68.19 508 SER A C 1
ATOM 4160 O O . SER A 1 508 ? 27.077 3.953 0.928 1.00 68.19 508 SER A O 1
ATOM 4162 N N . GLU A 1 509 ? 27.312 5.498 2.538 1.00 70.25 509 GLU A N 1
ATOM 4163 C CA . GLU A 1 509 ? 28.561 4.959 3.095 1.00 70.25 509 GLU A CA 1
ATOM 4164 C C . GLU A 1 509 ? 28.344 3.947 4.222 1.00 70.25 509 GLU A C 1
ATOM 4166 O O . GLU A 1 509 ? 29.186 3.076 4.403 1.00 70.25 509 GLU A O 1
ATOM 4171 N N . ASN A 1 510 ? 27.216 4.004 4.933 1.00 60.66 510 ASN A N 1
ATOM 4172 C CA . ASN A 1 510 ? 26.938 3.125 6.077 1.00 60.66 510 ASN A CA 1
ATOM 4173 C C . ASN A 1 510 ? 26.189 1.826 5.722 1.00 60.66 510 ASN A C 1
ATOM 4175 O O . ASN A 1 510 ? 25.567 1.236 6.599 1.00 60.66 510 ASN A O 1
ATOM 4179 N N . GLU A 1 511 ? 26.191 1.398 4.453 1.00 52.16 511 GLU A N 1
ATOM 4180 C CA . GLU A 1 511 ? 25.610 0.120 3.977 1.00 52.16 511 GLU A CA 1
ATOM 4181 C C . GLU A 1 511 ? 24.170 -0.195 4.456 1.00 52.16 511 GLU A C 1
ATOM 4183 O O . GLU A 1 511 ? 23.673 -1.308 4.294 1.00 52.16 511 GLU A O 1
ATOM 4188 N N . VAL A 1 512 ? 23.408 0.814 4.904 1.00 48.88 512 VAL A N 1
ATOM 4189 C CA . VAL A 1 512 ? 21.951 0.734 5.172 1.00 48.88 512 VAL A CA 1
ATOM 4190 C C . VAL A 1 512 ? 21.170 0.320 3.904 1.00 48.88 512 VAL A C 1
ATOM 4192 O O . VAL A 1 512 ? 20.003 -0.063 3.949 1.00 48.88 512 VAL A O 1
ATOM 4195 N N . ILE A 1 513 ? 21.859 0.349 2.764 1.00 44.72 513 ILE A N 1
ATOM 4196 C CA . ILE A 1 513 ? 21.480 -0.113 1.431 1.00 44.72 513 ILE A CA 1
ATOM 4197 C C . ILE A 1 513 ? 21.027 -1.584 1.429 1.00 44.72 513 ILE A C 1
ATOM 4199 O O . ILE A 1 513 ? 20.000 -1.882 0.815 1.00 44.72 513 ILE A O 1
ATOM 4203 N N . ASP A 1 514 ? 21.722 -2.474 2.146 1.00 37.00 514 ASP A N 1
ATOM 4204 C CA . ASP A 1 514 ? 21.386 -3.909 2.196 1.00 37.00 514 ASP A CA 1
ATOM 4205 C C . ASP A 1 514 ? 20.155 -4.191 3.075 1.00 37.00 514 ASP A C 1
ATOM 4207 O O . ASP A 1 514 ? 19.457 -5.190 2.893 1.00 37.00 514 ASP A O 1
ATOM 4211 N N . TYR A 1 515 ? 19.856 -3.276 4.003 1.00 31.53 515 TYR A N 1
ATOM 4212 C CA . TYR A 1 515 ? 18.730 -3.362 4.934 1.00 31.53 515 TYR A CA 1
ATOM 4213 C C . TYR A 1 515 ? 17.403 -2.873 4.355 1.00 31.53 515 TYR A C 1
ATOM 4215 O O . TYR A 1 515 ? 16.372 -3.132 4.962 1.00 31.53 515 TYR A O 1
ATOM 4223 N N . PHE A 1 516 ? 17.405 -2.154 3.227 1.00 33.72 516 PHE A N 1
ATOM 4224 C CA . PHE A 1 516 ? 16.200 -1.498 2.703 1.00 33.72 516 PHE A CA 1
ATOM 4225 C C . PHE A 1 516 ? 15.958 -1.672 1.197 1.00 33.72 516 PHE A C 1
ATOM 4227 O O . PHE A 1 516 ? 14.951 -1.170 0.707 1.00 33.72 516 PHE A O 1
ATOM 4234 N N . ASN A 1 517 ? 16.840 -2.365 0.460 1.00 37.31 517 ASN A N 1
ATOM 4235 C CA . ASN A 1 517 ? 16.769 -2.519 -1.004 1.00 37.31 517 ASN A CA 1
ATOM 4236 C C . ASN A 1 517 ? 16.259 -1.262 -1.730 1.00 37.31 517 ASN A C 1
ATOM 4238 O O . ASN A 1 517 ? 15.301 -1.319 -2.498 1.00 37.31 517 ASN A O 1
ATOM 4242 N N . ASP A 1 518 ? 16.983 -0.161 -1.534 1.00 50.56 518 ASP A N 1
ATOM 4243 C CA . ASP A 1 518 ? 16.894 1.079 -2.318 1.00 50.56 518 ASP A CA 1
ATOM 4244 C C . ASP A 1 518 ? 16.046 2.257 -1.773 1.00 50.56 518 ASP A C 1
ATOM 4246 O O . ASP A 1 518 ? 15.282 2.891 -2.509 1.00 50.56 518 ASP A O 1
ATOM 4250 N N . PRO A 1 519 ? 16.223 2.667 -0.498 1.00 51.88 519 PRO A N 1
ATOM 4251 C CA . PRO A 1 519 ? 15.721 3.957 -0.054 1.00 51.88 519 PRO A CA 1
ATOM 4252 C C . PRO A 1 519 ? 16.532 5.097 -0.679 1.00 51.88 519 PRO A C 1
ATOM 4254 O O . PRO A 1 519 ? 16.000 6.188 -0.800 1.00 51.88 519 PRO A O 1
ATOM 4257 N N . ILE A 1 520 ? 17.785 4.896 -1.107 1.00 56.84 520 ILE A N 1
ATOM 4258 C CA . ILE A 1 520 ? 18.615 6.008 -1.595 1.00 56.84 520 ILE A CA 1
ATOM 4259 C C . ILE A 1 520 ? 18.126 6.516 -2.946 1.00 56.84 520 ILE A C 1
ATOM 4261 O O . ILE A 1 520 ? 17.954 7.725 -3.068 1.00 56.84 520 ILE A O 1
ATOM 4265 N N . ILE A 1 521 ? 17.872 5.662 -3.947 1.00 65.44 521 ILE A N 1
ATOM 4266 C CA . ILE A 1 521 ? 17.395 6.146 -5.252 1.00 65.44 521 ILE A CA 1
ATOM 4267 C C . ILE A 1 521 ? 15.986 6.712 -5.112 1.00 65.44 521 ILE A C 1
ATOM 4269 O O . ILE A 1 521 ? 15.758 7.837 -5.542 1.00 65.44 521 ILE A O 1
ATOM 4273 N N . ASN A 1 522 ? 15.066 6.005 -4.450 1.00 65.31 522 ASN A N 1
ATOM 4274 C CA . ASN A 1 522 ? 13.700 6.498 -4.252 1.00 65.31 522 ASN A CA 1
ATOM 4275 C C . ASN A 1 522 ? 13.670 7.807 -3.444 1.00 65.31 522 ASN A C 1
ATOM 4277 O O . ASN A 1 522 ? 13.021 8.763 -3.865 1.00 65.31 522 ASN A O 1
ATOM 4281 N N . SER A 1 523 ? 14.430 7.903 -2.348 1.00 67.12 523 SER A N 1
ATOM 4282 C CA . SER A 1 523 ? 14.507 9.133 -1.546 1.00 67.12 523 SER A CA 1
ATOM 4283 C C . SER A 1 523 ? 15.245 10.238 -2.286 1.00 67.12 523 SER A C 1
ATOM 4285 O O . SER A 1 523 ? 14.844 11.385 -2.176 1.00 67.12 523 SER A O 1
ATOM 4287 N N . THR A 1 524 ? 16.278 9.938 -3.079 1.00 73.94 524 THR A N 1
ATOM 4288 C CA . THR A 1 524 ? 16.972 10.956 -3.886 1.00 73.94 524 THR A CA 1
ATOM 4289 C C . THR A 1 524 ? 16.076 11.475 -5.001 1.00 73.94 524 THR A C 1
ATOM 4291 O O . THR A 1 524 ? 15.984 12.683 -5.185 1.00 73.94 524 THR A O 1
ATOM 4294 N N . VAL A 1 525 ? 15.361 10.599 -5.713 1.00 76.06 525 VAL A N 1
ATOM 4295 C CA . VAL A 1 525 ? 14.359 11.003 -6.710 1.00 76.06 525 VAL A CA 1
ATOM 4296 C C . VAL A 1 525 ? 13.267 11.837 -6.050 1.00 76.06 525 VAL A C 1
ATOM 4298 O O . VAL A 1 525 ? 12.885 12.861 -6.607 1.00 76.06 525 VAL A O 1
ATOM 4301 N N . GLN A 1 526 ? 12.806 11.459 -4.856 1.00 76.75 526 GLN A N 1
ATOM 4302 C CA . GLN A 1 526 ? 11.806 12.227 -4.122 1.00 76.75 526 GLN A CA 1
ATOM 4303 C C . GLN A 1 526 ? 12.357 13.582 -3.657 1.00 76.75 526 GLN A C 1
ATOM 4305 O O . GLN A 1 526 ? 11.716 14.596 -3.887 1.00 76.75 526 GLN A O 1
ATOM 4310 N N . VAL A 1 527 ? 13.565 13.641 -3.093 1.00 80.25 527 VAL A N 1
ATOM 4311 C CA . VAL A 1 527 ? 14.254 14.889 -2.718 1.00 80.25 527 VAL A CA 1
ATOM 4312 C C . VAL A 1 527 ? 14.417 15.805 -3.930 1.00 80.25 527 VAL A C 1
ATOM 4314 O O . VAL A 1 527 ? 14.132 16.998 -3.849 1.00 80.25 527 VAL A O 1
ATOM 4317 N N . LEU A 1 528 ? 14.833 15.260 -5.074 1.00 82.00 528 LEU A N 1
ATOM 4318 C CA . LEU A 1 528 ? 14.952 16.015 -6.316 1.00 82.00 528 LEU A CA 1
ATOM 4319 C C . LEU A 1 528 ? 13.588 16.514 -6.793 1.00 82.00 528 LEU A C 1
ATOM 4321 O O . LEU A 1 528 ? 13.468 17.693 -7.128 1.00 82.00 528 LEU A O 1
ATOM 4325 N N . ALA A 1 529 ? 12.567 15.655 -6.789 1.00 84.94 529 ALA A N 1
ATOM 4326 C CA . ALA A 1 529 ? 11.205 16.010 -7.172 1.00 84.94 529 ALA A CA 1
ATOM 4327 C C . ALA A 1 529 ? 10.656 17.149 -6.304 1.00 84.94 529 ALA A C 1
ATOM 4329 O O . ALA A 1 529 ? 10.186 18.147 -6.849 1.00 84.94 529 ALA A O 1
ATOM 4330 N N . GLU A 1 530 ? 10.793 17.027 -4.985 1.00 86.44 530 GLU A N 1
ATOM 4331 C CA . GLU A 1 530 ? 10.341 18.004 -3.991 1.00 86.44 530 GLU A CA 1
ATOM 4332 C C . GLU A 1 530 ? 11.140 19.315 -4.076 1.00 86.44 530 GLU A C 1
ATOM 4334 O O . GLU A 1 530 ? 10.557 20.392 -4.026 1.00 86.44 530 GLU A O 1
ATOM 4339 N N . SER A 1 531 ? 12.458 19.263 -4.315 1.00 84.62 531 SER A N 1
ATOM 4340 C CA . SER A 1 531 ? 13.266 20.481 -4.528 1.00 84.62 531 SER A CA 1
ATOM 4341 C C . SER A 1 531 ? 12.880 21.224 -5.808 1.00 84.62 531 SER A C 1
ATOM 4343 O O . SER A 1 531 ? 13.091 22.428 -5.948 1.00 84.62 531 SER A O 1
ATOM 4345 N N . GLY A 1 532 ? 12.379 20.484 -6.799 1.00 84.25 532 GLY A N 1
ATOM 4346 C CA . GLY A 1 532 ? 12.094 20.977 -8.132 1.00 84.25 532 GLY A CA 1
ATOM 4347 C C . GLY A 1 532 ? 13.293 21.559 -8.887 1.00 84.25 532 GLY A C 1
ATOM 4348 O O . GLY A 1 532 ? 13.069 22.324 -9.831 1.00 84.25 532 GLY A O 1
ATOM 4349 N N . LEU A 1 533 ? 14.525 21.215 -8.488 1.00 82.06 533 LEU A N 1
ATOM 4350 C CA . LEU A 1 533 ? 15.794 21.647 -9.098 1.00 82.06 533 LEU A CA 1
ATOM 4351 C C . LEU A 1 533 ? 16.292 20.700 -10.207 1.00 82.06 533 LEU A C 1
ATOM 4353 O O . LEU A 1 533 ? 17.429 20.795 -10.645 1.00 82.06 533 LEU A O 1
ATOM 4357 N N . TYR A 1 534 ? 15.449 19.789 -10.692 1.00 82.75 534 TYR A N 1
ATOM 4358 C CA . TYR A 1 534 ? 15.797 18.777 -11.698 1.00 82.75 534 TYR A CA 1
ATOM 4359 C C . TYR A 1 534 ? 15.848 19.294 -13.150 1.00 82.75 534 TYR A C 1
ATOM 4361 O O . TYR A 1 534 ? 16.096 18.509 -14.060 1.00 82.75 534 TYR A O 1
ATOM 4369 N N . ASN A 1 535 ? 15.578 20.578 -13.404 1.00 82.25 535 ASN A N 1
ATOM 4370 C CA . ASN A 1 535 ? 15.640 21.157 -14.751 1.00 82.25 535 ASN A CA 1
ATOM 4371 C C . ASN A 1 535 ? 17.040 21.710 -15.049 1.00 82.25 535 ASN A C 1
ATOM 4373 O O . ASN A 1 535 ? 17.713 22.217 -14.153 1.00 82.25 535 ASN A O 1
ATOM 4377 N N . LYS A 1 536 ? 17.454 21.658 -16.320 1.00 81.31 536 LYS A N 1
ATOM 4378 C CA . LYS A 1 536 ? 18.676 22.327 -16.783 1.00 81.31 536 LYS A CA 1
ATOM 4379 C C . LYS A 1 536 ? 18.428 23.821 -16.982 1.00 81.31 536 LYS A C 1
ATOM 4381 O O . LYS A 1 536 ? 17.394 24.205 -17.526 1.00 81.31 536 LYS A O 1
ATOM 4386 N N . VAL A 1 537 ? 19.405 24.633 -16.599 1.00 78.12 537 VAL A N 1
ATOM 4387 C CA . VAL A 1 537 ? 19.517 26.049 -16.970 1.00 78.12 537 VAL A CA 1
ATOM 4388 C C . VAL A 1 537 ? 20.816 26.182 -17.760 1.00 78.12 537 VAL A C 1
ATOM 4390 O O . VAL A 1 537 ? 21.850 25.696 -17.305 1.00 78.12 537 VAL A O 1
ATOM 4393 N N . ASP A 1 538 ? 20.753 26.747 -18.967 1.00 83.12 538 ASP A N 1
ATOM 4394 C CA . ASP A 1 538 ? 21.891 26.835 -19.898 1.00 83.12 538 ASP A CA 1
ATOM 4395 C C . ASP A 1 538 ? 22.608 25.483 -20.106 1.00 83.12 538 ASP A C 1
ATOM 4397 O O . ASP A 1 538 ? 23.826 25.361 -19.960 1.00 83.12 538 ASP A O 1
ATOM 4401 N N . ASP A 1 539 ? 21.816 24.435 -20.370 1.00 78.81 539 ASP A N 1
ATOM 4402 C CA . ASP A 1 539 ? 22.245 23.038 -20.549 1.00 78.81 539 ASP A CA 1
ATOM 4403 C C . ASP A 1 539 ? 22.981 22.399 -19.355 1.00 78.81 539 ASP A C 1
ATOM 4405 O O . ASP A 1 539 ? 23.513 21.290 -19.460 1.00 78.81 539 ASP A O 1
ATOM 4409 N N . LYS A 1 540 ? 22.961 23.036 -18.178 1.00 80.75 540 LYS A N 1
ATOM 4410 C CA . LYS A 1 540 ? 23.613 22.537 -16.961 1.00 80.75 540 LYS A CA 1
ATOM 4411 C C . LYS A 1 540 ? 22.604 22.280 -15.848 1.00 80.75 540 LYS A C 1
ATOM 4413 O O . LYS A 1 540 ? 21.698 23.071 -15.604 1.00 80.75 540 LYS A O 1
ATOM 4418 N N . TYR A 1 541 ? 22.789 21.166 -15.144 1.00 83.25 541 TYR A N 1
ATOM 4419 C CA . TYR A 1 541 ? 22.091 20.907 -13.885 1.00 83.25 541 TYR A CA 1
ATOM 4420 C C . TYR A 1 541 ? 22.667 21.753 -12.746 1.00 83.25 541 TYR A C 1
ATOM 4422 O O . TYR A 1 541 ? 23.875 22.015 -12.721 1.00 83.25 541 TYR A O 1
ATOM 4430 N N . ASP A 1 542 ? 21.809 22.129 -11.791 1.00 83.31 542 ASP A N 1
ATOM 4431 C CA . ASP A 1 542 ? 22.205 22.824 -10.562 1.00 83.31 542 ASP A CA 1
ATOM 4432 C C . ASP A 1 542 ? 23.285 22.026 -9.810 1.00 83.31 542 ASP A C 1
ATOM 4434 O O . ASP A 1 542 ? 23.264 20.790 -9.769 1.00 83.31 542 ASP A O 1
ATOM 4438 N N . LYS A 1 543 ? 24.241 22.734 -9.197 1.00 83.88 543 LYS A N 1
ATOM 4439 C CA . LYS A 1 543 ? 25.342 22.117 -8.448 1.00 83.88 543 LYS A CA 1
ATOM 4440 C C . LYS A 1 543 ? 24.832 21.176 -7.353 1.00 83.88 543 LYS A C 1
ATOM 4442 O O . LYS A 1 543 ? 25.393 20.102 -7.181 1.00 83.88 543 LYS A O 1
ATOM 4447 N N . PHE A 1 544 ? 23.747 21.535 -6.669 1.00 83.19 544 PHE A N 1
ATOM 4448 C CA . PHE A 1 544 ? 23.111 20.686 -5.663 1.00 83.19 544 PHE A CA 1
ATOM 4449 C C . PHE A 1 544 ? 22.697 19.328 -6.230 1.00 83.19 544 PHE A C 1
ATOM 4451 O O . PHE A 1 544 ? 22.927 18.307 -5.590 1.00 83.19 544 PHE A O 1
ATOM 4458 N N . VAL A 1 545 ? 22.129 19.306 -7.440 1.00 82.12 545 VAL A N 1
ATOM 4459 C CA . VAL A 1 545 ? 21.726 18.066 -8.114 1.00 82.12 545 VAL A CA 1
ATOM 4460 C C . VAL A 1 545 ? 22.950 17.216 -8.421 1.00 82.12 545 VAL A C 1
ATOM 4462 O O . VAL A 1 545 ? 22.968 16.034 -8.087 1.00 82.12 545 VAL A O 1
ATOM 4465 N N . LYS A 1 546 ? 23.999 17.817 -8.993 1.00 80.12 546 LYS A N 1
ATOM 4466 C CA . LYS A 1 546 ? 25.244 17.098 -9.298 1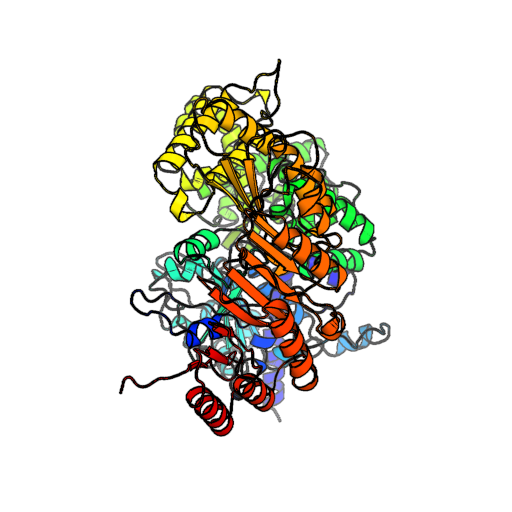.00 80.12 546 LYS A CA 1
ATOM 4467 C C . LYS A 1 546 ? 25.890 16.520 -8.036 1.00 80.12 546 LYS A C 1
ATOM 4469 O O . LYS A 1 546 ? 26.208 15.334 -8.012 1.00 80.12 546 LYS A O 1
ATOM 4474 N N . ASP A 1 547 ? 26.026 17.327 -6.986 1.00 82.94 547 ASP A N 1
ATOM 4475 C CA . ASP A 1 547 ? 26.670 16.935 -5.729 1.00 82.94 547 ASP A CA 1
ATOM 4476 C C . ASP A 1 547 ? 25.860 15.861 -4.980 1.00 82.94 547 ASP A C 1
ATOM 4478 O O . ASP A 1 547 ? 26.437 14.923 -4.433 1.00 82.94 547 ASP A O 1
ATOM 4482 N N . LEU A 1 548 ? 24.522 15.953 -4.974 1.00 78.75 548 LEU A N 1
ATOM 4483 C CA . LEU A 1 548 ? 23.653 14.940 -4.366 1.00 78.75 548 LEU A CA 1
ATOM 4484 C C . LEU A 1 548 ? 23.802 13.589 -5.080 1.00 78.75 548 LEU A C 1
ATOM 4486 O O . LEU A 1 548 ? 23.930 12.554 -4.427 1.00 78.75 548 LEU A O 1
ATOM 4490 N N . LEU A 1 549 ? 23.832 13.609 -6.414 1.00 74.38 549 LEU A N 1
ATOM 4491 C CA . LEU A 1 549 ? 23.876 12.412 -7.253 1.00 74.38 549 LEU A CA 1
ATOM 4492 C C . LEU A 1 549 ? 25.246 11.728 -7.276 1.00 74.38 549 LEU A C 1
ATOM 4494 O O . LEU A 1 549 ? 25.303 10.503 -7.372 1.00 74.38 549 LEU A O 1
ATOM 4498 N N . GLN A 1 550 ? 26.345 12.474 -7.123 1.00 71.69 550 GLN A N 1
ATOM 4499 C CA . GLN A 1 550 ? 27.696 11.903 -7.000 1.00 71.69 550 GLN A CA 1
ATOM 4500 C C . GLN A 1 550 ? 27.848 10.945 -5.809 1.00 71.69 550 GLN A C 1
ATOM 4502 O O . GLN A 1 550 ? 28.736 10.092 -5.815 1.00 71.69 550 GLN A O 1
ATOM 4507 N N . ASN A 1 551 ? 26.977 11.045 -4.802 1.00 71.06 551 ASN A N 1
ATOM 4508 C CA . ASN A 1 551 ? 27.007 10.163 -3.638 1.00 71.06 551 ASN A CA 1
ATOM 4509 C C . ASN A 1 551 ? 26.366 8.790 -3.888 1.00 71.06 551 ASN A C 1
ATOM 4511 O O . ASN A 1 551 ? 26.488 7.915 -3.039 1.00 71.06 551 ASN A O 1
ATOM 4515 N N . ILE A 1 552 ? 25.710 8.564 -5.030 1.00 69.12 552 ILE A N 1
ATOM 4516 C CA . ILE A 1 552 ? 25.060 7.288 -5.352 1.00 69.12 552 ILE A CA 1
ATOM 4517 C C . ILE A 1 552 ? 26.098 6.327 -5.954 1.00 69.12 552 ILE A C 1
ATOM 4519 O O . ILE A 1 552 ? 26.399 6.377 -7.146 1.00 69.12 552 ILE A O 1
ATOM 4523 N N . LYS A 1 553 ? 26.650 5.419 -5.137 1.00 59.47 553 LYS A N 1
ATOM 4524 C CA . LYS A 1 553 ? 27.763 4.527 -5.537 1.00 59.47 553 LYS A CA 1
ATOM 4525 C C . LYS A 1 553 ? 27.348 3.234 -6.275 1.00 59.47 553 LYS A C 1
ATOM 4527 O O . LYS A 1 553 ? 28.213 2.541 -6.813 1.00 59.47 553 LYS A O 1
ATOM 4532 N N . ASN A 1 554 ? 26.057 2.884 -6.335 1.00 60.81 554 ASN A N 1
ATOM 4533 C CA . ASN A 1 554 ? 25.614 1.560 -6.805 1.00 60.81 554 ASN A CA 1
ATOM 4534 C C . ASN A 1 554 ? 25.549 1.402 -8.336 1.00 60.81 554 ASN A C 1
ATOM 4536 O O . ASN A 1 554 ? 24.946 2.205 -9.047 1.00 60.81 554 ASN A O 1
ATOM 4540 N N . SER A 1 555 ? 26.091 0.284 -8.837 1.00 60.00 555 SER A N 1
ATOM 4541 C CA . SER A 1 555 ? 26.085 -0.108 -10.264 1.00 60.00 555 SER A CA 1
ATOM 4542 C C . SER A 1 555 ? 24.761 -0.716 -10.758 1.00 60.00 555 SER A C 1
ATOM 4544 O O . SER A 1 555 ? 24.550 -0.867 -11.965 1.00 60.00 555 SER A O 1
ATOM 4546 N N . ASN A 1 556 ? 23.859 -1.058 -9.833 1.00 65.38 556 ASN A N 1
ATOM 4547 C CA . ASN A 1 556 ? 22.484 -1.452 -10.119 1.00 65.38 556 ASN A CA 1
ATOM 4548 C C . ASN A 1 556 ? 21.546 -0.574 -9.286 1.00 65.38 556 ASN A C 1
ATOM 4550 O O . ASN A 1 556 ? 21.676 -0.522 -8.066 1.00 65.38 556 ASN A O 1
ATOM 4554 N N . TRP A 1 557 ? 20.610 0.092 -9.946 1.00 73.12 557 TRP A N 1
ATOM 4555 C CA . TRP A 1 557 ? 19.544 0.868 -9.322 1.00 73.12 557 TRP A CA 1
ATOM 4556 C C . TRP A 1 557 ? 18.251 0.060 -9.330 1.00 73.12 557 TRP A C 1
ATOM 4558 O O . TRP A 1 557 ? 17.960 -0.654 -10.295 1.00 73.12 557 TRP A O 1
ATOM 4568 N N . HIS A 1 558 ? 17.479 0.169 -8.263 1.00 68.44 558 HIS A N 1
ATOM 4569 C CA . HIS A 1 558 ? 16.220 -0.519 -8.043 1.00 68.44 558 HIS A CA 1
ATOM 4570 C C . HIS A 1 558 ? 15.152 0.500 -7.638 1.00 68.44 558 HIS A C 1
ATOM 4572 O O . HIS A 1 558 ? 15.209 1.129 -6.595 1.00 68.44 558 HIS A O 1
ATOM 4578 N N . ILE A 1 559 ? 14.127 0.651 -8.465 1.00 67.00 559 ILE A N 1
ATOM 4579 C CA . ILE A 1 559 ? 12.962 1.456 -8.106 1.00 67.00 559 ILE A CA 1
ATOM 4580 C C . ILE A 1 559 ? 11.836 0.485 -7.793 1.00 67.00 559 ILE A C 1
ATOM 4582 O O . ILE A 1 559 ? 11.366 -0.244 -8.673 1.00 67.00 559 ILE A O 1
ATOM 4586 N N . LEU A 1 560 ? 11.453 0.462 -6.521 1.00 61.44 560 LEU A N 1
ATOM 4587 C CA . LEU A 1 560 ? 10.266 -0.213 -6.005 1.00 61.44 560 LEU A CA 1
ATOM 4588 C C . LEU A 1 560 ? 9.140 0.812 -5.869 1.00 61.44 560 LEU A C 1
ATOM 4590 O O . LEU A 1 560 ? 9.440 1.968 -5.576 1.00 61.44 560 LEU A O 1
ATOM 4594 N N . ASP A 1 561 ? 7.889 0.386 -6.076 1.00 60.25 561 ASP A N 1
ATOM 4595 C CA . ASP A 1 561 ? 6.651 1.174 -5.911 1.00 60.25 561 ASP A CA 1
ATOM 4596 C C . ASP A 1 561 ? 6.817 2.481 -5.128 1.00 60.25 561 ASP A C 1
ATOM 4598 O O . ASP A 1 561 ? 6.863 2.496 -3.896 1.00 60.25 561 ASP A O 1
ATOM 4602 N N . GLY A 1 562 ? 6.894 3.595 -5.849 1.00 65.44 562 GLY A N 1
ATOM 4603 C CA . GLY A 1 562 ? 7.220 4.884 -5.260 1.00 65.44 562 GLY A CA 1
ATOM 4604 C C . GLY A 1 562 ? 6.430 6.020 -5.881 1.00 65.44 562 GLY A C 1
ATOM 4605 O O . GLY A 1 562 ? 5.895 5.910 -6.987 1.00 65.44 562 GLY A O 1
ATOM 4606 N N . ASN A 1 563 ? 6.399 7.136 -5.159 1.00 74.19 563 ASN A N 1
ATOM 4607 C CA . ASN A 1 563 ? 6.014 8.412 -5.739 1.00 74.19 563 ASN A CA 1
ATOM 4608 C C . ASN A 1 563 ? 7.188 8.885 -6.597 1.00 74.19 563 ASN A C 1
ATOM 4610 O O . ASN A 1 563 ? 8.278 9.131 -6.080 1.00 74.19 563 ASN A O 1
ATOM 4614 N N . LEU A 1 564 ? 6.994 8.938 -7.908 1.00 76.25 564 LEU A N 1
ATOM 4615 C CA . LEU A 1 564 ? 8.071 9.159 -8.862 1.00 76.25 564 LEU A CA 1
ATOM 4616 C C 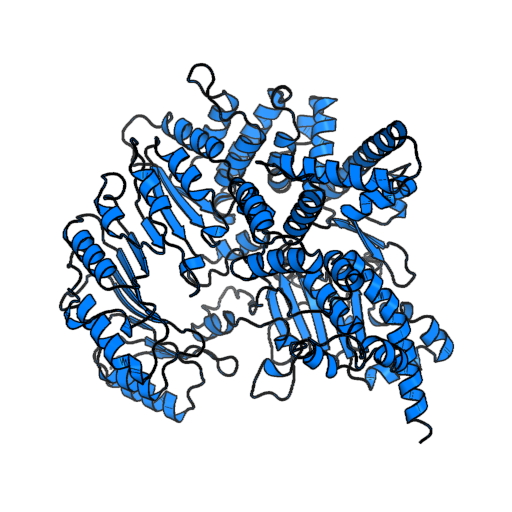. LEU A 1 564 ? 7.670 10.259 -9.821 1.00 76.25 564 LEU A C 1
ATOM 4618 O O . LEU A 1 564 ? 6.693 10.133 -10.554 1.00 76.25 564 LEU A O 1
ATOM 4622 N N . LEU A 1 565 ? 8.479 11.311 -9.849 1.00 85.56 565 LEU A N 1
ATOM 4623 C CA . LEU A 1 565 ? 8.375 12.349 -10.855 1.00 85.56 565 LEU A CA 1
ATOM 4624 C C . LEU A 1 565 ? 9.354 12.021 -11.997 1.00 85.56 565 LEU A C 1
ATOM 4626 O O . LEU A 1 565 ? 10.567 12.018 -11.757 1.00 85.56 565 LEU A O 1
ATOM 4630 N N . PRO A 1 566 ? 8.885 11.757 -13.232 1.00 86.81 566 PRO A N 1
ATOM 4631 C CA . PRO A 1 566 ? 9.751 11.342 -14.337 1.00 86.81 566 PRO A CA 1
ATOM 4632 C C . PRO A 1 566 ? 10.938 12.281 -14.585 1.00 86.81 566 PRO A C 1
ATOM 4634 O O . PRO A 1 566 ? 12.049 11.824 -14.834 1.00 86.81 566 PRO A O 1
ATOM 4637 N N . GLN A 1 567 ? 10.738 13.592 -14.447 1.00 86.69 567 GLN A N 1
ATOM 4638 C CA . GLN A 1 567 ? 11.781 14.600 -14.648 1.00 86.69 567 GLN A CA 1
ATOM 4639 C C . GLN A 1 567 ? 12.910 14.495 -13.610 1.00 86.69 567 GLN A C 1
ATOM 4641 O O . GLN A 1 567 ? 14.079 14.675 -13.944 1.00 86.69 567 GLN A O 1
ATOM 4646 N N . ALA A 1 568 ? 12.582 14.155 -12.360 1.00 85.56 568 ALA A N 1
ATOM 4647 C CA . ALA A 1 568 ? 13.583 13.938 -11.319 1.00 85.56 568 ALA A CA 1
ATOM 4648 C C . ALA A 1 568 ? 14.419 12.680 -11.606 1.00 85.56 568 ALA A C 1
ATOM 4650 O O . ALA A 1 568 ? 15.640 12.697 -11.446 1.00 85.56 568 ALA A O 1
ATOM 4651 N N . LEU A 1 569 ? 13.782 11.615 -12.107 1.00 84.25 569 LEU A N 1
ATOM 4652 C CA . LEU A 1 569 ? 14.491 10.413 -12.543 1.00 84.25 569 LEU A CA 1
ATOM 4653 C C . LEU A 1 569 ? 15.380 10.680 -13.767 1.00 84.25 569 LEU A C 1
ATOM 4655 O O . LEU A 1 569 ? 16.500 10.178 -13.819 1.00 84.25 569 LEU A O 1
ATOM 4659 N N . GLN A 1 570 ? 14.915 11.483 -14.728 1.00 86.31 570 GLN A N 1
ATOM 4660 C CA . GLN A 1 570 ? 15.723 11.902 -15.876 1.00 86.31 570 GLN A CA 1
ATOM 4661 C C . GLN A 1 570 ? 17.008 12.602 -15.419 1.00 86.31 570 GLN A C 1
ATOM 4663 O O . GLN A 1 570 ? 18.093 12.212 -15.840 1.00 86.31 570 GLN A O 1
ATOM 4668 N N . ALA A 1 571 ? 16.898 13.583 -14.516 1.00 84.00 571 ALA A N 1
ATOM 4669 C CA . ALA A 1 571 ? 18.055 14.295 -13.973 1.00 84.00 571 ALA A CA 1
ATOM 4670 C C . ALA A 1 571 ? 19.044 13.357 -13.267 1.00 84.00 571 ALA A C 1
ATOM 4672 O O . ALA A 1 571 ? 20.255 13.468 -13.470 1.00 84.00 571 ALA A O 1
ATOM 4673 N N . LEU A 1 572 ? 18.521 12.398 -12.495 1.00 80.38 572 LEU A N 1
ATOM 4674 C CA . LEU A 1 572 ? 19.316 11.359 -11.846 1.00 80.38 572 LEU A CA 1
ATOM 4675 C C . LEU A 1 572 ? 20.098 10.518 -12.866 1.00 80.38 572 LEU A C 1
ATOM 4677 O O . LEU A 1 572 ? 21.296 10.288 -12.699 1.00 80.38 572 LEU A O 1
ATOM 4681 N N . CYS A 1 573 ? 19.441 10.108 -13.949 1.00 78.00 573 CYS A N 1
ATOM 4682 C CA . CYS A 1 573 ? 20.063 9.299 -14.987 1.00 78.00 573 CYS A CA 1
ATOM 4683 C C . CYS A 1 573 ? 21.119 10.093 -15.768 1.00 78.00 573 CYS A C 1
ATOM 4685 O O . CYS A 1 573 ? 22.244 9.625 -15.908 1.00 78.00 573 CYS A O 1
ATOM 4687 N N . GLU A 1 574 ? 20.806 11.305 -16.230 1.00 79.25 574 GLU A N 1
ATOM 4688 C CA . GLU A 1 574 ? 21.738 12.120 -17.020 1.00 79.25 574 GLU A CA 1
ATOM 4689 C C . GLU A 1 574 ? 23.005 12.504 -16.232 1.00 79.25 574 GLU A C 1
ATOM 4691 O O . GLU A 1 574 ? 24.107 12.357 -16.760 1.00 79.25 574 GLU A O 1
ATOM 4696 N N . CYS A 1 575 ? 22.896 12.901 -14.956 1.00 73.69 575 CYS A N 1
ATOM 4697 C CA . CYS A 1 575 ? 24.078 13.256 -14.154 1.00 73.69 575 CYS A CA 1
ATOM 4698 C C . CYS A 1 575 ? 24.913 12.038 -13.733 1.00 73.69 575 CYS A C 1
ATOM 4700 O O . CYS A 1 575 ? 26.138 12.130 -13.667 1.00 73.69 575 CYS A O 1
ATOM 4702 N N . GLY A 1 576 ? 24.277 10.896 -13.439 1.00 65.12 576 GLY A N 1
ATOM 4703 C CA . GLY A 1 576 ? 24.989 9.670 -13.056 1.00 65.12 576 GLY A CA 1
ATOM 4704 C C . GLY A 1 576 ? 25.902 9.128 -14.166 1.00 65.12 576 GLY A C 1
ATOM 4705 O O . GLY A 1 576 ? 26.870 8.418 -13.886 1.00 65.12 576 GLY A O 1
ATOM 4706 N N . HIS A 1 577 ? 25.628 9.495 -15.422 1.00 61.50 577 HIS A N 1
ATOM 4707 C CA . HIS A 1 577 ? 26.431 9.116 -16.584 1.00 61.50 577 HIS A CA 1
ATOM 4708 C C . HIS A 1 577 ? 27.628 10.044 -16.850 1.00 61.50 577 HIS A C 1
ATOM 4710 O O . HIS A 1 577 ? 28.661 9.546 -17.297 1.00 61.50 577 HIS A O 1
ATOM 4716 N N . GLU A 1 578 ? 27.544 11.342 -16.527 1.00 55.47 578 GLU A N 1
ATOM 4717 C CA . GLU A 1 578 ? 28.646 12.306 -16.741 1.00 55.47 578 GLU A CA 1
ATOM 4718 C C . GLU A 1 578 ? 29.925 11.938 -15.953 1.00 55.47 578 GLU A C 1
ATOM 4720 O O . GLU A 1 578 ? 31.030 12.283 -16.361 1.00 55.47 578 GLU A O 1
ATOM 4725 N N . ALA A 1 579 ? 29.815 11.198 -14.842 1.00 48.03 579 ALA A N 1
ATOM 4726 C CA . ALA A 1 579 ? 30.944 10.896 -13.952 1.00 48.03 579 ALA A CA 1
ATOM 4727 C C . ALA A 1 579 ? 31.829 9.703 -14.382 1.00 48.03 579 ALA A C 1
ATOM 4729 O O . ALA A 1 579 ? 32.808 9.391 -13.707 1.00 48.03 579 ALA A O 1
ATOM 4730 N N . ASN A 1 580 ? 31.492 8.994 -15.466 1.00 50.62 580 ASN A N 1
ATOM 4731 C CA . ASN A 1 580 ? 32.035 7.660 -15.755 1.00 50.62 580 ASN A CA 1
ATOM 4732 C C . ASN A 1 580 ? 32.530 7.487 -17.203 1.00 50.62 580 ASN A C 1
ATOM 4734 O O . ASN A 1 580 ? 32.349 6.441 -17.829 1.00 50.62 580 ASN A O 1
ATOM 4738 N N . GLU A 1 581 ? 33.214 8.500 -17.731 1.00 49.62 581 GLU A N 1
ATOM 4739 C CA . GLU A 1 581 ? 33.892 8.434 -19.024 1.00 49.62 581 GLU A CA 1
ATOM 4740 C C . GLU A 1 581 ? 35.212 7.659 -18.921 1.00 49.62 581 GLU A C 1
ATOM 4742 O O . GLU A 1 581 ? 36.248 8.227 -18.577 1.00 49.62 581 GLU A O 1
ATOM 4747 N N . LYS A 1 582 ? 35.151 6.347 -19.190 1.00 43.69 582 LYS A N 1
ATOM 4748 C CA . LYS A 1 582 ? 36.182 5.485 -19.821 1.00 43.69 582 LYS A CA 1
ATOM 4749 C C . LYS A 1 582 ? 35.867 4.020 -19.468 1.00 43.69 582 LYS A C 1
ATOM 4751 O O . LYS A 1 582 ? 36.176 3.558 -18.377 1.00 43.69 582 LYS A O 1
ATOM 4756 N N . ASN A 1 583 ? 35.256 3.285 -20.406 1.00 51.06 583 ASN A N 1
ATOM 4757 C CA . ASN A 1 583 ? 35.021 1.823 -20.384 1.00 51.06 583 ASN A CA 1
ATOM 4758 C C . ASN A 1 583 ? 33.933 1.245 -19.449 1.00 51.06 583 ASN A C 1
ATOM 4760 O O . ASN A 1 583 ? 34.217 0.290 -18.724 1.00 51.06 583 ASN A O 1
ATOM 4764 N N . LYS A 1 584 ? 32.677 1.719 -19.470 1.00 61.09 584 LYS A N 1
ATOM 4765 C CA . LYS A 1 584 ? 31.644 1.161 -18.571 1.00 61.09 584 LYS A CA 1
ATOM 4766 C C . LYS A 1 584 ? 30.436 0.550 -19.274 1.00 61.09 584 LYS A C 1
ATOM 4768 O O . LYS A 1 584 ? 29.891 1.077 -20.233 1.00 61.09 584 LYS A O 1
ATOM 4773 N N . THR A 1 585 ? 30.048 -0.619 -18.767 1.00 61.94 585 THR A N 1
ATOM 4774 C CA . THR A 1 585 ? 28.775 -1.282 -19.045 1.00 61.94 585 THR A CA 1
ATOM 4775 C C . THR A 1 585 ? 27.606 -0.349 -18.714 1.00 61.94 585 THR A C 1
ATOM 4777 O O . THR A 1 585 ? 27.707 0.348 -17.703 1.00 61.94 585 THR A O 1
ATOM 4780 N N . PRO A 1 586 ? 26.489 -0.400 -19.466 1.00 67.56 586 PRO A N 1
ATOM 4781 C CA . PRO A 1 586 ? 25.304 0.408 -19.177 1.00 67.56 586 PRO A CA 1
ATOM 4782 C C . PRO A 1 586 ? 24.855 0.261 -17.721 1.00 67.56 586 PRO A C 1
ATOM 4784 O O . PRO A 1 586 ? 24.852 -0.863 -17.196 1.00 67.56 586 PRO A O 1
ATOM 4787 N N . GLN A 1 587 ? 24.430 1.365 -17.101 1.00 75.56 587 GLN A N 1
ATOM 4788 C CA . GLN A 1 587 ? 23.859 1.353 -15.751 1.00 75.56 587 GLN A CA 1
ATOM 4789 C C . GLN A 1 587 ? 22.609 0.469 -15.764 1.00 75.56 587 GLN A C 1
ATOM 4791 O O . GLN A 1 587 ? 21.785 0.563 -16.676 1.00 75.56 587 GLN A O 1
ATOM 4796 N N . LYS A 1 588 ? 22.443 -0.426 -14.788 1.00 73.94 588 LYS A N 1
ATOM 4797 C CA . LYS A 1 588 ? 21.227 -1.251 -14.724 1.00 73.94 588 LYS A CA 1
ATOM 4798 C C . LYS A 1 588 ? 20.195 -0.557 -13.852 1.00 73.94 588 LYS A C 1
ATOM 4800 O O . LYS A 1 588 ? 20.497 -0.232 -12.712 1.00 73.94 588 LYS A O 1
ATOM 4805 N N . LEU A 1 589 ? 18.987 -0.387 -14.374 1.00 77.00 589 LEU A N 1
ATOM 4806 C CA . LEU A 1 589 ? 17.832 0.117 -13.639 1.00 77.00 589 LEU A CA 1
ATOM 4807 C C . LEU A 1 589 ? 16.753 -0.962 -13.633 1.00 77.00 589 LEU A C 1
ATOM 4809 O O . LEU A 1 589 ? 16.207 -1.316 -14.676 1.00 77.00 589 LEU A O 1
ATOM 4813 N N . ASN A 1 590 ? 16.444 -1.504 -12.466 1.00 71.19 590 ASN A N 1
ATOM 4814 C CA . ASN A 1 590 ? 15.361 -2.457 -12.290 1.00 71.19 590 ASN A CA 1
ATOM 4815 C C . ASN A 1 590 ? 14.144 -1.712 -11.740 1.00 71.19 590 ASN A C 1
ATOM 4817 O O . ASN A 1 590 ? 14.154 -1.260 -10.602 1.00 71.19 590 ASN A O 1
ATOM 4821 N N . LEU A 1 591 ? 13.097 -1.601 -12.550 1.00 70.56 591 LEU A N 1
ATOM 4822 C CA . LEU A 1 591 ? 11.796 -1.079 -12.155 1.00 70.56 591 LEU A CA 1
ATOM 4823 C C . LEU A 1 591 ? 10.920 -2.263 -11.744 1.00 70.56 591 LEU A C 1
ATOM 4825 O O . LEU A 1 591 ? 10.566 -3.101 -12.579 1.00 70.56 591 LEU A O 1
ATOM 4829 N N . SER A 1 592 ? 10.609 -2.355 -10.456 1.00 65.12 592 SER A N 1
ATOM 4830 C CA . SER A 1 592 ? 9.761 -3.403 -9.888 1.00 65.12 592 SER A CA 1
ATOM 4831 C C . SER A 1 592 ? 8.484 -2.779 -9.350 1.00 65.12 592 SER A C 1
ATOM 4833 O O . SER A 1 592 ? 8.517 -1.984 -8.416 1.00 65.12 592 SER A O 1
ATOM 4835 N N . LEU A 1 593 ? 7.363 -3.136 -9.967 1.00 64.44 593 LEU A N 1
ATOM 4836 C CA . LEU A 1 593 ? 6.070 -2.496 -9.760 1.00 64.44 593 LEU A CA 1
ATOM 4837 C C . LEU A 1 593 ? 5.092 -3.543 -9.210 1.00 64.44 593 LEU A C 1
ATOM 4839 O O . LEU A 1 593 ? 4.892 -4.590 -9.836 1.00 64.44 593 LEU A O 1
ATOM 4843 N N . SER A 1 594 ? 4.523 -3.307 -8.025 1.00 54.72 594 SER A N 1
ATOM 4844 C CA . SER A 1 594 ? 3.560 -4.216 -7.380 1.00 54.72 594 SER A CA 1
ATOM 4845 C C . SER A 1 594 ? 2.118 -3.991 -7.797 1.00 54.72 594 SER A C 1
ATOM 4847 O O . SER A 1 594 ? 1.333 -4.934 -7.715 1.00 54.72 594 SER A O 1
ATOM 4849 N N . GLY A 1 595 ? 1.773 -2.790 -8.268 1.00 57.62 595 GLY A N 1
ATOM 4850 C CA . GLY A 1 595 ? 0.418 -2.455 -8.711 1.00 57.62 595 GLY A CA 1
ATOM 4851 C C . GLY A 1 595 ? 0.032 -3.041 -10.074 1.00 57.62 595 GLY A C 1
ATOM 4852 O O . GLY A 1 595 ? 0.859 -3.570 -10.830 1.00 57.62 595 GLY A O 1
ATOM 4853 N N . LEU A 1 596 ? -1.252 -2.931 -10.417 1.00 66.94 596 LEU A N 1
ATOM 4854 C CA . LEU A 1 596 ? -1.701 -3.081 -11.806 1.00 66.94 596 LEU A CA 1
ATOM 4855 C C . LEU A 1 596 ? -1.191 -1.902 -12.649 1.00 66.94 596 LEU A C 1
ATOM 4857 O O . LEU A 1 596 ? -0.934 -0.813 -12.140 1.00 66.94 596 LEU A O 1
ATOM 4861 N N . SER A 1 597 ? -1.091 -2.077 -13.969 1.00 70.38 597 SER A N 1
ATOM 4862 C CA . SER A 1 597 ? -0.704 -0.970 -14.862 1.00 70.38 597 SER A CA 1
ATOM 4863 C C . SER A 1 597 ? -1.671 0.221 -14.804 1.00 70.38 597 SER A C 1
ATOM 4865 O O . SER A 1 597 ? -1.263 1.350 -15.061 1.00 70.38 597 SER A O 1
ATOM 4867 N N . THR A 1 598 ? -2.932 -0.005 -14.422 1.00 70.44 598 THR A N 1
ATOM 4868 C CA . THR A 1 598 ? -3.938 1.044 -14.184 1.00 70.44 598 THR A CA 1
ATOM 4869 C C . THR A 1 598 ? -3.641 1.912 -12.965 1.00 70.44 598 THR A C 1
ATOM 4871 O O . THR A 1 598 ? -4.072 3.060 -12.925 1.00 70.44 598 THR A O 1
ATOM 4874 N N . GLU A 1 599 ? -2.887 1.390 -12.004 1.00 71.75 599 GLU A N 1
ATOM 4875 C CA . GLU A 1 599 ? -2.533 2.064 -10.750 1.00 71.75 599 GLU A CA 1
ATOM 4876 C C . GLU A 1 599 ? -1.202 2.805 -10.851 1.00 71.75 599 GLU A C 1
ATOM 4878 O O . GLU A 1 599 ? -0.844 3.586 -9.975 1.00 71.75 599 GLU A O 1
ATOM 4883 N N . MET A 1 600 ? -0.469 2.572 -11.940 1.00 78.31 600 MET A N 1
ATOM 4884 C CA . MET A 1 600 ? 0.775 3.258 -12.262 1.00 78.31 600 MET A CA 1
ATOM 4885 C C . MET A 1 600 ? 0.727 3.795 -13.698 1.00 78.31 600 MET A C 1
ATOM 4887 O O . MET A 1 600 ? 1.557 3.435 -14.537 1.00 78.31 600 MET A O 1
ATOM 4891 N N . PRO A 1 601 ? -0.226 4.689 -14.020 1.00 82.88 601 PRO A N 1
ATOM 4892 C CA . PRO A 1 601 ? -0.354 5.242 -15.366 1.00 82.88 601 PRO A CA 1
ATOM 4893 C C . PRO A 1 601 ? 0.869 6.070 -15.802 1.00 82.88 601 PRO A C 1
ATOM 4895 O O . PRO A 1 601 ? 1.004 6.363 -16.986 1.00 82.88 601 PRO A O 1
ATOM 4898 N N . GLY A 1 602 ? 1.771 6.427 -14.877 1.00 82.75 602 GLY A N 1
ATOM 4899 C CA . GLY A 1 602 ? 3.010 7.166 -15.144 1.00 82.75 602 GLY A CA 1
ATOM 4900 C C . GLY A 1 602 ? 4.176 6.337 -15.703 1.00 82.75 602 GLY A C 1
ATOM 4901 O O . GLY A 1 602 ? 5.178 6.924 -16.110 1.00 82.75 602 GLY A O 1
ATOM 4902 N N . ILE A 1 603 ? 4.083 4.997 -15.782 1.00 83.88 603 ILE A N 1
ATOM 4903 C CA . ILE A 1 603 ? 5.188 4.147 -16.289 1.00 83.88 603 ILE A CA 1
ATOM 4904 C C . ILE A 1 603 ? 5.690 4.587 -17.678 1.00 83.88 603 ILE A C 1
ATOM 4906 O O . ILE A 1 603 ? 6.908 4.680 -17.854 1.00 83.88 603 ILE A O 1
ATOM 4910 N N . PRO A 1 604 ? 4.826 4.890 -18.672 1.00 88.00 604 PRO A N 1
ATOM 4911 C CA . PRO A 1 604 ? 5.289 5.402 -19.958 1.00 88.00 604 PRO A CA 1
ATOM 4912 C C . PRO A 1 604 ? 6.167 6.647 -19.819 1.00 88.00 604 PRO A C 1
ATOM 4914 O O . PRO A 1 604 ? 7.172 6.765 -20.511 1.00 88.00 604 PRO A O 1
ATOM 4917 N N . ASP A 1 605 ? 5.823 7.570 -18.924 1.00 87.88 605 ASP A N 1
ATOM 4918 C CA . ASP A 1 605 ? 6.567 8.817 -18.756 1.00 87.88 605 ASP A CA 1
ATOM 4919 C C . ASP A 1 605 ? 7.903 8.587 -18.041 1.00 87.88 605 ASP A C 1
ATOM 4921 O O . ASP A 1 605 ? 8.914 9.161 -18.444 1.00 87.88 605 ASP A O 1
ATOM 4925 N N . ILE A 1 606 ? 7.947 7.656 -17.083 1.00 84.75 606 ILE A N 1
ATOM 4926 C CA . ILE A 1 606 ? 9.188 7.162 -16.462 1.00 84.75 606 ILE A CA 1
ATOM 4927 C C . ILE A 1 606 ? 10.129 6.580 -17.528 1.00 84.75 606 ILE A C 1
ATOM 4929 O O . ILE A 1 606 ? 11.311 6.919 -17.573 1.00 84.75 606 ILE A O 1
ATOM 4933 N N . LEU A 1 607 ? 9.618 5.734 -18.428 1.00 86.94 607 LEU A N 1
ATOM 4934 C CA . LEU A 1 607 ? 10.431 5.148 -19.497 1.00 86.94 607 LEU A CA 1
ATOM 4935 C C . LEU A 1 607 ? 10.887 6.190 -20.530 1.00 86.94 607 LEU A C 1
ATOM 4937 O O . LEU A 1 607 ? 11.998 6.078 -21.047 1.00 86.94 607 LEU A O 1
ATOM 4941 N N . LYS A 1 608 ? 10.071 7.218 -20.818 1.00 88.06 608 LYS A N 1
ATOM 4942 C CA . LYS A 1 608 ? 10.469 8.345 -21.686 1.00 88.06 608 LYS A CA 1
ATOM 4943 C C . LYS A 1 608 ? 11.620 9.122 -21.059 1.00 88.06 608 LYS A C 1
ATOM 4945 O O . LYS A 1 608 ? 12.582 9.425 -21.761 1.00 88.06 608 LYS A O 1
ATOM 4950 N N . ALA A 1 609 ? 11.520 9.407 -19.762 1.00 86.38 609 ALA A N 1
ATOM 4951 C CA . ALA A 1 609 ? 12.502 10.167 -18.997 1.00 86.38 609 ALA A CA 1
ATOM 4952 C C . ALA A 1 609 ? 13.895 9.525 -19.021 1.00 86.38 609 ALA A C 1
ATOM 4954 O O . ALA A 1 609 ? 14.890 10.224 -19.171 1.00 86.38 609 ALA A O 1
ATOM 4955 N N . VAL A 1 610 ? 13.979 8.195 -18.945 1.00 84.50 610 VAL A N 1
ATOM 4956 C CA . VAL A 1 610 ? 15.273 7.487 -18.945 1.00 84.50 610 VAL A CA 1
ATOM 4957 C C . VAL A 1 610 ? 15.775 7.108 -20.339 1.00 84.50 610 VAL A C 1
ATOM 4959 O O . VAL A 1 610 ? 16.884 6.596 -20.473 1.00 84.50 610 VAL A O 1
ATOM 4962 N N . ARG A 1 611 ? 14.987 7.338 -21.399 1.00 84.62 611 ARG A N 1
ATOM 4963 C CA . ARG A 1 611 ? 15.280 6.836 -22.755 1.00 84.62 611 ARG A CA 1
ATOM 4964 C C . ARG A 1 611 ? 16.607 7.350 -23.318 1.00 84.62 611 ARG A C 1
ATOM 4966 O O . ARG A 1 611 ? 17.288 6.625 -24.046 1.00 84.62 611 ARG A O 1
ATOM 4973 N N . GLY A 1 612 ? 16.953 8.600 -23.014 1.00 77.69 612 GLY A N 1
ATOM 4974 C CA . GLY A 1 612 ? 18.183 9.249 -23.480 1.00 77.69 612 GLY A CA 1
ATOM 4975 C C . GLY A 1 612 ? 19.457 8.724 -22.814 1.00 77.69 612 GLY A C 1
ATOM 4976 O O . GLY A 1 612 ? 20.544 8.949 -23.332 1.00 77.69 612 GLY A O 1
ATOM 4977 N N . CYS A 1 613 ? 19.331 7.995 -21.709 1.00 77.81 613 CYS A N 1
ATOM 4978 C CA . CYS A 1 613 ? 20.442 7.558 -20.873 1.00 77.81 613 CYS A CA 1
ATOM 4979 C C . CYS A 1 613 ? 20.913 6.147 -21.268 1.00 77.81 613 CYS A C 1
ATOM 4981 O O . CYS A 1 613 ? 20.112 5.338 -21.744 1.00 77.81 613 CYS A O 1
ATOM 4983 N N . ASP A 1 614 ? 22.196 5.817 -21.072 1.00 77.94 614 ASP A N 1
ATOM 4984 C CA . ASP A 1 614 ? 22.724 4.469 -21.351 1.00 77.94 614 ASP A CA 1
ATOM 4985 C C . ASP A 1 614 ? 22.367 3.496 -20.218 1.00 77.94 614 ASP A C 1
ATOM 4987 O O . ASP A 1 614 ? 23.190 3.098 -19.386 1.00 77.94 614 ASP A O 1
ATOM 4991 N N . ILE A 1 615 ? 21.080 3.152 -20.170 1.00 80.25 615 ILE A N 1
ATOM 4992 C CA . ILE A 1 615 ? 20.475 2.362 -19.104 1.00 80.25 615 ILE A CA 1
ATOM 4993 C C . ILE A 1 615 ? 19.946 1.042 -19.646 1.00 80.25 615 ILE A C 1
ATOM 4995 O O . ILE A 1 615 ? 19.277 0.970 -20.679 1.00 80.25 615 ILE A O 1
ATOM 4999 N N . ARG A 1 616 ? 20.191 -0.034 -18.902 1.00 84.75 616 ARG A N 1
ATOM 5000 C CA . ARG A 1 616 ? 19.530 -1.320 -19.105 1.00 84.75 616 ARG A CA 1
ATOM 5001 C C . ARG A 1 616 ? 18.372 -1.472 -18.131 1.00 84.75 616 ARG A C 1
ATOM 5003 O O . ARG A 1 616 ? 18.590 -1.645 -16.936 1.00 84.75 616 ARG A O 1
ATOM 5010 N N . ILE A 1 617 ? 17.161 -1.481 -18.669 1.00 85.81 617 ILE A N 1
ATOM 5011 C CA . ILE A 1 617 ? 15.911 -1.517 -17.918 1.00 85.81 617 ILE A CA 1
ATOM 5012 C C . ILE A 1 617 ? 15.475 -2.966 -17.695 1.00 85.81 617 ILE A C 1
ATOM 5014 O O . ILE A 1 617 ? 15.340 -3.744 -18.644 1.00 85.81 617 ILE A O 1
ATOM 5018 N N . GLY A 1 618 ? 15.243 -3.341 -16.444 1.00 82.69 618 GLY A N 1
ATOM 5019 C CA . GLY A 1 618 ? 14.448 -4.513 -16.093 1.00 82.69 618 GLY A CA 1
ATOM 5020 C C . GLY A 1 618 ? 13.061 -4.061 -15.666 1.00 82.69 618 GLY A C 1
ATOM 5021 O O . GLY A 1 618 ? 12.956 -3.419 -14.632 1.00 82.69 618 GLY A O 1
ATOM 5022 N N . LEU A 1 619 ? 12.020 -4.376 -16.439 1.00 80.12 619 LEU A N 1
ATOM 5023 C CA . LEU A 1 619 ? 10.635 -4.069 -16.073 1.00 80.12 619 LEU A CA 1
ATOM 5024 C C . LEU A 1 619 ? 9.960 -5.324 -15.515 1.00 80.12 619 LEU A C 1
ATOM 5026 O O . LEU A 1 619 ? 9.789 -6.314 -16.234 1.00 80.12 619 LEU A O 1
ATOM 5030 N N . LEU A 1 620 ? 9.588 -5.276 -14.238 1.00 74.44 620 LEU A N 1
ATOM 5031 C CA . LEU A 1 620 ? 8.923 -6.358 -13.523 1.00 74.44 620 LEU A CA 1
ATOM 5032 C C . LEU A 1 620 ? 7.550 -5.890 -13.027 1.00 74.44 620 LEU A C 1
ATOM 5034 O O . LEU A 1 620 ? 7.471 -5.124 -12.071 1.00 74.44 620 LEU A O 1
ATOM 5038 N N . MET A 1 621 ? 6.480 -6.378 -13.658 1.00 70.69 621 MET A N 1
ATOM 5039 C CA . MET A 1 621 ? 5.106 -6.184 -13.182 1.00 70.69 621 MET A CA 1
ATOM 5040 C C . MET A 1 621 ? 4.697 -7.370 -12.307 1.00 70.69 621 MET A C 1
ATOM 5042 O O . MET A 1 621 ? 4.396 -8.444 -12.828 1.00 70.69 621 MET A O 1
ATOM 5046 N N . ASN A 1 622 ? 4.693 -7.213 -10.984 1.00 57.09 622 ASN A N 1
ATOM 5047 C CA . ASN A 1 622 ? 4.424 -8.321 -10.057 1.00 57.09 622 ASN A CA 1
ATOM 5048 C C . ASN A 1 622 ? 2.953 -8.745 -10.020 1.00 57.09 622 ASN A C 1
ATOM 5050 O O . ASN A 1 622 ? 2.680 -9.927 -9.826 1.00 57.09 622 ASN A O 1
ATOM 5054 N N . SER A 1 623 ? 2.016 -7.826 -10.276 1.00 55.03 623 SER A N 1
ATOM 5055 C CA . SER A 1 623 ? 0.576 -8.121 -10.377 1.00 55.03 623 SER A CA 1
ATOM 5056 C C . SER A 1 623 ? 0.256 -9.208 -11.409 1.00 55.03 623 SER A C 1
ATOM 5058 O O . SER A 1 623 ? -0.717 -9.947 -11.280 1.00 55.03 623 SER A O 1
ATOM 5060 N N . SER A 1 624 ? 1.158 -9.400 -12.371 1.00 47.94 624 SER A N 1
ATOM 5061 C CA . SER A 1 624 ? 1.068 -10.469 -13.353 1.00 47.94 624 SER A CA 1
ATOM 5062 C C . SER A 1 624 ? 1.194 -11.887 -12.775 1.00 47.94 624 SER A C 1
ATOM 5064 O O . SER A 1 624 ? 0.838 -12.875 -13.418 1.00 47.94 624 SER A O 1
ATOM 5066 N N . PHE A 1 625 ? 1.710 -12.031 -11.554 1.00 47.31 625 PHE A N 1
ATOM 5067 C CA . PHE A 1 625 ? 1.835 -13.318 -10.879 1.00 47.31 625 PHE A CA 1
ATOM 5068 C C . PHE A 1 625 ? 0.617 -13.686 -10.017 1.00 47.31 625 PHE A C 1
ATOM 5070 O O . PHE A 1 625 ? 0.730 -14.625 -9.249 1.00 47.31 625 PHE A O 1
ATOM 5077 N N . MET A 1 626 ? -0.518 -12.983 -10.072 1.00 47.94 626 MET A N 1
ATOM 5078 C CA . MET A 1 626 ? -1.663 -13.263 -9.177 1.00 47.94 626 MET A CA 1
ATOM 5079 C C . MET A 1 626 ? -2.996 -13.514 -9.905 1.00 47.94 626 MET A C 1
ATOM 5081 O O . MET A 1 626 ? -4.038 -13.580 -9.264 1.00 47.94 626 MET A O 1
ATOM 5085 N N . GLY A 1 627 ? -2.971 -13.732 -11.225 1.00 49.62 627 GLY A N 1
ATOM 5086 C CA . GLY A 1 627 ? -4.081 -14.393 -11.925 1.00 49.62 627 GLY A CA 1
ATOM 5087 C C . GLY A 1 627 ? -5.279 -13.535 -12.353 1.00 49.62 627 GLY A C 1
ATOM 5088 O O . GLY A 1 627 ? -6.256 -14.112 -12.814 1.00 49.62 627 GLY A O 1
ATOM 5089 N N . THR A 1 628 ? -5.231 -12.199 -12.325 1.00 52.25 628 THR A N 1
ATOM 5090 C CA . THR A 1 628 ? -6.357 -11.347 -12.783 1.00 52.25 628 THR A CA 1
ATOM 5091 C C . THR A 1 628 ? -5.929 -10.227 -13.748 1.00 52.25 628 THR A C 1
ATOM 5093 O O . THR A 1 628 ? -4.807 -9.734 -13.687 1.00 52.25 628 THR A O 1
ATOM 5096 N N . ASP A 1 629 ? -6.802 -9.922 -14.720 1.00 56.16 629 ASP A N 1
ATOM 5097 C CA . ASP A 1 629 ? -6.887 -8.740 -15.607 1.00 56.16 629 ASP A CA 1
ATOM 5098 C C . ASP A 1 629 ? -5.620 -7.912 -15.912 1.00 56.16 629 ASP A C 1
ATOM 5100 O O . ASP A 1 629 ? -5.587 -6.685 -15.799 1.00 56.16 629 ASP A O 1
ATOM 5104 N N . GLU A 1 630 ? -4.574 -8.562 -16.425 1.00 68.88 630 GLU A N 1
ATOM 5105 C CA . GLU A 1 630 ? -3.441 -7.841 -17.011 1.00 68.88 630 GLU A CA 1
ATOM 5106 C C . GLU A 1 630 ? -3.841 -7.134 -18.315 1.00 68.88 630 GLU A C 1
ATOM 5108 O O . GLU A 1 630 ? -4.196 -7.776 -19.314 1.00 68.88 630 GLU A O 1
ATOM 5113 N N . LYS A 1 631 ? -3.709 -5.802 -18.329 1.00 77.81 631 LYS A N 1
ATOM 5114 C CA . LYS A 1 631 ? -3.765 -4.999 -19.556 1.00 77.81 631 LYS A CA 1
ATOM 5115 C C . LYS A 1 631 ? -2.451 -5.110 -20.342 1.00 77.81 631 LYS A C 1
ATOM 5117 O O . LYS A 1 631 ? -1.386 -5.199 -19.729 1.00 77.81 631 LYS A O 1
ATOM 5122 N N . PRO A 1 632 ? -2.515 -5.089 -21.685 1.00 86.50 632 PRO A N 1
ATOM 5123 C CA . PRO A 1 632 ? -1.327 -5.137 -22.529 1.00 86.50 632 PRO A CA 1
ATOM 5124 C C . PRO A 1 632 ? -0.397 -3.948 -22.256 1.00 86.50 632 PRO A C 1
ATOM 5126 O O . PRO A 1 632 ? -0.852 -2.812 -22.116 1.00 86.50 632 PRO A O 1
ATOM 5129 N N . LEU A 1 633 ? 0.908 -4.212 -22.200 1.00 88.06 633 LEU A N 1
ATOM 5130 C CA . LEU A 1 633 ? 1.961 -3.215 -21.955 1.00 88.06 633 LEU A CA 1
ATOM 5131 C C . LEU A 1 633 ? 2.636 -2.738 -23.246 1.00 88.06 633 LEU A C 1
ATOM 5133 O O . LEU A 1 633 ? 3.700 -2.126 -23.203 1.00 88.06 633 LEU A O 1
ATOM 5137 N N . ASP A 1 634 ? 2.029 -3.004 -24.399 1.00 90.75 634 ASP A N 1
ATOM 5138 C CA . ASP A 1 634 ? 2.538 -2.645 -25.720 1.00 90.75 634 ASP A CA 1
ATOM 5139 C C . ASP A 1 634 ? 2.945 -1.171 -25.786 1.00 90.75 634 ASP A C 1
ATOM 5141 O O . ASP A 1 634 ? 4.102 -0.858 -26.053 1.00 90.75 634 ASP A O 1
ATOM 5145 N N . GLU A 1 635 ? 2.030 -0.260 -25.449 1.00 88.88 635 GLU A N 1
ATOM 5146 C CA . GLU A 1 635 ? 2.288 1.186 -25.476 1.00 88.88 635 GLU A CA 1
ATOM 5147 C C . GLU A 1 635 ? 3.380 1.611 -24.486 1.00 88.88 635 GLU A C 1
ATOM 5149 O O . GLU A 1 635 ? 4.160 2.519 -24.771 1.00 88.88 635 GLU A O 1
ATOM 5154 N N . VAL A 1 636 ? 3.495 0.910 -23.355 1.00 87.50 636 VAL A N 1
ATOM 5155 C CA . VAL A 1 636 ? 4.564 1.136 -22.374 1.00 87.50 636 VAL A CA 1
ATOM 5156 C C . VAL A 1 636 ? 5.921 0.793 -22.990 1.00 87.50 636 VAL A C 1
ATOM 5158 O O . VAL A 1 636 ? 6.866 1.566 -22.869 1.00 87.50 636 VAL A O 1
ATOM 5161 N N . ILE A 1 637 ? 6.029 -0.331 -23.699 1.00 89.38 637 ILE A N 1
ATOM 5162 C CA . ILE A 1 637 ? 7.281 -0.745 -24.344 1.00 89.38 637 ILE A CA 1
ATOM 5163 C C . ILE A 1 637 ? 7.599 0.109 -25.580 1.00 89.38 637 ILE A C 1
ATOM 5165 O O . ILE A 1 637 ? 8.774 0.422 -25.803 1.00 89.38 637 ILE A O 1
ATOM 5169 N N . LYS A 1 638 ? 6.590 0.557 -26.346 1.00 90.56 638 LYS A N 1
ATOM 5170 C CA . LYS A 1 638 ? 6.784 1.418 -27.536 1.00 90.56 638 LYS A CA 1
ATOM 5171 C C . LYS A 1 638 ? 7.503 2.716 -27.202 1.00 90.56 638 LYS A C 1
ATOM 5173 O O . LYS A 1 638 ? 8.233 3.239 -28.039 1.00 90.56 638 LYS A O 1
ATOM 5178 N N . VAL A 1 639 ? 7.363 3.218 -25.977 1.00 88.88 639 VAL A N 1
ATOM 5179 C CA . VAL A 1 639 ? 8.089 4.405 -25.505 1.00 88.88 639 VAL A CA 1
ATOM 5180 C C . VAL A 1 639 ? 9.600 4.303 -25.744 1.00 88.88 639 VAL A C 1
ATOM 5182 O O . VAL A 1 639 ? 10.234 5.291 -26.135 1.00 88.88 639 VAL A O 1
ATOM 5185 N N . LEU A 1 640 ? 10.176 3.113 -25.546 1.00 86.88 640 LEU A N 1
ATOM 5186 C CA . LEU A 1 640 ? 11.608 2.871 -25.712 1.00 86.88 640 LEU A CA 1
ATOM 5187 C C . LEU A 1 640 ? 12.045 2.840 -27.183 1.00 86.88 640 LEU A C 1
ATOM 5189 O O . LEU A 1 640 ? 13.244 2.823 -27.447 1.00 86.88 640 LEU A O 1
ATOM 5193 N N . HIS A 1 641 ? 11.121 2.828 -28.150 1.00 88.56 641 HIS A N 1
ATOM 5194 C CA . HIS A 1 641 ? 11.434 2.814 -29.590 1.00 88.56 641 HIS A CA 1
ATOM 5195 C C . HIS A 1 641 ? 11.736 4.205 -30.163 1.00 88.56 641 HIS A C 1
ATOM 5197 O O . HIS A 1 641 ? 11.980 4.349 -31.356 1.00 88.56 641 HIS A O 1
ATOM 5203 N N . GLY A 1 642 ? 11.724 5.249 -29.334 1.00 81.69 642 GLY A N 1
ATOM 5204 C CA . GLY A 1 642 ? 12.231 6.560 -29.738 1.00 81.69 642 GLY A CA 1
ATOM 5205 C C . GLY A 1 642 ? 13.762 6.602 -29.826 1.00 81.69 642 GLY A C 1
ATOM 5206 O O . GLY A 1 642 ? 14.457 5.689 -29.381 1.00 81.69 642 GLY A O 1
ATOM 5207 N N . ARG A 1 643 ? 14.304 7.712 -30.347 1.00 78.94 643 ARG A N 1
ATOM 5208 C CA . ARG A 1 643 ? 15.753 7.980 -30.311 1.00 78.94 643 ARG A CA 1
ATOM 5209 C C . ARG A 1 643 ? 16.247 7.986 -28.856 1.00 78.94 643 ARG A C 1
ATOM 5211 O O . ARG A 1 643 ? 15.658 8.669 -28.013 1.00 78.94 643 ARG A O 1
ATOM 5218 N N . GLY A 1 644 ? 17.305 7.226 -28.575 1.00 80.62 644 GLY A N 1
ATOM 5219 C CA . GLY A 1 644 ? 17.911 7.111 -27.249 1.00 80.62 644 GLY A CA 1
ATOM 5220 C C . GLY A 1 644 ? 18.843 5.905 -27.117 1.00 80.62 644 GLY A C 1
ATOM 5221 O O . GLY A 1 644 ? 19.035 5.151 -28.074 1.00 80.62 644 GLY A O 1
ATOM 5222 N N . HIS A 1 645 ? 19.413 5.737 -25.924 1.00 82.06 645 HIS A N 1
ATOM 5223 C CA . HIS A 1 645 ? 20.397 4.695 -25.606 1.00 82.06 645 HIS A CA 1
ATOM 5224 C C . HIS A 1 645 ? 19.857 3.625 -24.651 1.00 82.06 645 HIS A C 1
ATOM 5226 O O . HIS A 1 645 ? 20.420 2.528 -24.582 1.00 82.06 645 HIS A O 1
ATOM 5232 N N . ALA A 1 646 ? 18.740 3.899 -23.971 1.00 85.06 646 ALA A N 1
ATOM 5233 C CA . ALA A 1 646 ? 18.152 2.951 -23.044 1.00 85.06 646 ALA A CA 1
ATOM 5234 C C . ALA A 1 646 ? 17.718 1.669 -23.761 1.00 85.06 646 ALA A C 1
ATOM 5236 O O . ALA A 1 646 ? 17.229 1.685 -24.894 1.00 85.06 646 ALA A O 1
ATOM 5237 N N . SER A 1 647 ? 17.873 0.538 -23.079 1.00 87.81 647 SER A N 1
ATOM 5238 C CA . SER A 1 647 ? 17.515 -0.769 -23.618 1.00 87.81 647 SER A CA 1
ATOM 5239 C C . SER A 1 647 ? 16.774 -1.635 -22.613 1.00 87.81 647 SER A C 1
ATOM 5241 O O . SER A 1 647 ? 17.096 -1.656 -21.428 1.00 87.81 647 SER A O 1
ATOM 5243 N N . LEU A 1 648 ? 15.795 -2.393 -23.095 1.00 89.69 648 LEU A N 1
ATOM 5244 C CA . LEU A 1 648 ? 15.052 -3.362 -22.305 1.00 89.69 648 LEU A CA 1
ATOM 5245 C C . LEU A 1 648 ? 15.890 -4.639 -22.159 1.00 89.69 648 LEU A C 1
ATOM 5247 O O . LEU A 1 648 ? 16.159 -5.343 -23.129 1.00 89.69 648 LEU A O 1
ATOM 5251 N N . GLY A 1 649 ? 16.336 -4.925 -20.937 1.00 86.25 649 GLY A N 1
ATOM 5252 C CA . GLY A 1 649 ? 17.126 -6.111 -20.603 1.00 86.25 649 GLY A CA 1
ATOM 5253 C C . GLY A 1 649 ? 16.295 -7.260 -20.034 1.00 86.25 649 GLY A C 1
ATOM 5254 O O . GLY A 1 649 ? 16.615 -8.425 -20.290 1.00 86.25 649 GLY A O 1
ATOM 5255 N N . LYS A 1 650 ? 15.240 -6.949 -19.274 1.00 87.00 650 LYS A N 1
ATOM 5256 C CA . LYS A 1 650 ? 14.286 -7.931 -18.741 1.00 87.00 650 LYS A CA 1
ATOM 5257 C C . LYS A 1 650 ? 12.862 -7.395 -18.840 1.00 87.00 650 LYS A C 1
ATOM 5259 O O . LYS A 1 650 ? 12.650 -6.205 -18.617 1.00 87.00 650 LYS A O 1
ATOM 5264 N N . PHE A 1 651 ? 11.908 -8.274 -19.118 1.00 88.00 651 PHE A N 1
ATOM 5265 C CA . PHE A 1 651 ? 10.490 -7.925 -19.171 1.00 88.00 651 PHE A CA 1
ATOM 5266 C C . PHE A 1 651 ? 9.630 -9.002 -18.513 1.00 88.00 651 PHE A C 1
ATOM 5268 O O . PHE A 1 651 ? 9.840 -10.188 -18.764 1.00 88.00 651 PHE A O 1
ATOM 5275 N N . THR A 1 652 ? 8.664 -8.594 -17.692 1.00 83.62 652 THR A N 1
ATOM 5276 C CA . THR A 1 652 ? 7.605 -9.458 -17.156 1.00 83.62 652 THR A CA 1
ATOM 5277 C C . THR A 1 652 ? 6.253 -8.764 -17.266 1.00 83.62 652 THR A C 1
ATOM 5279 O O . THR A 1 652 ? 6.087 -7.685 -16.699 1.00 83.62 652 THR A O 1
ATOM 5282 N N . GLY A 1 653 ? 5.297 -9.381 -17.965 1.00 82.25 653 GLY A N 1
ATOM 5283 C CA . GLY A 1 653 ? 3.936 -8.860 -18.130 1.00 82.25 653 GLY A CA 1
ATOM 5284 C C . GLY A 1 653 ? 3.187 -9.484 -19.312 1.00 82.25 653 GLY A C 1
ATOM 5285 O O . GLY A 1 653 ? 3.556 -10.554 -19.803 1.00 82.25 653 GLY A O 1
ATOM 5286 N N . TYR A 1 654 ? 2.145 -8.801 -19.781 1.00 86.50 654 TYR A N 1
ATOM 5287 C CA . TYR A 1 654 ? 1.356 -9.173 -20.958 1.00 86.50 654 TYR A CA 1
ATOM 5288 C C . TYR A 1 654 ? 1.612 -8.200 -22.120 1.00 86.50 654 TYR A C 1
ATOM 5290 O O . TYR A 1 654 ? 1.645 -6.984 -21.923 1.00 86.50 654 TYR A O 1
ATOM 5298 N N . LEU A 1 655 ? 1.791 -8.739 -23.329 1.00 89.88 655 LEU A N 1
ATOM 5299 C CA . LEU A 1 655 ? 1.896 -7.987 -24.582 1.00 89.88 655 LEU A CA 1
ATOM 5300 C C . LEU A 1 655 ? 0.945 -8.604 -25.596 1.00 89.88 655 LEU A C 1
ATOM 5302 O O . LEU A 1 655 ? 1.002 -9.814 -25.810 1.00 89.88 655 LEU A O 1
ATOM 5306 N N . LYS A 1 656 ? 0.133 -7.768 -26.239 1.00 90.75 656 LYS A N 1
ATOM 5307 C CA . LYS A 1 656 ? -0.744 -8.201 -27.329 1.00 90.75 656 LYS A CA 1
ATOM 5308 C C . LYS A 1 656 ? 0.055 -8.406 -28.622 1.00 90.75 656 LYS A C 1
ATOM 5310 O O . LYS A 1 656 ? -0.122 -9.400 -29.314 1.00 90.75 656 LYS A O 1
ATOM 5315 N N . ASP A 1 657 ? 0.971 -7.495 -28.941 1.00 93.44 657 ASP A N 1
ATOM 5316 C CA . ASP A 1 657 ? 1.911 -7.606 -30.056 1.00 93.44 657 ASP A CA 1
ATOM 5317 C C . ASP A 1 657 ? 3.332 -7.867 -29.547 1.00 93.44 657 ASP A C 1
ATOM 5319 O O . ASP A 1 657 ? 4.144 -6.962 -29.352 1.00 93.44 657 ASP A O 1
ATOM 5323 N N . VAL A 1 658 ? 3.671 -9.145 -29.383 1.00 93.69 658 VAL A N 1
ATOM 5324 C CA . VAL A 1 658 ? 5.003 -9.574 -28.925 1.00 93.69 658 VAL A CA 1
ATOM 5325 C C . VAL A 1 658 ? 6.126 -9.121 -29.882 1.00 93.69 658 VAL A C 1
ATOM 5327 O O . VAL A 1 658 ? 7.265 -8.945 -29.444 1.00 93.69 658 VAL A O 1
ATOM 5330 N N . ARG A 1 659 ? 5.840 -8.853 -31.170 1.00 92.19 659 ARG A N 1
ATOM 5331 C CA . ARG A 1 659 ? 6.853 -8.427 -32.167 1.00 92.19 659 ARG A CA 1
ATOM 5332 C C . ARG A 1 659 ? 7.509 -7.100 -31.809 1.00 92.19 659 ARG A C 1
ATOM 5334 O O . ARG A 1 659 ? 8.622 -6.831 -32.257 1.00 92.19 659 ARG A O 1
ATOM 5341 N N . ILE A 1 660 ? 6.871 -6.308 -30.950 1.00 92.19 660 ILE A N 1
ATOM 5342 C CA . ILE A 1 660 ? 7.424 -5.076 -30.386 1.00 92.19 660 ILE A CA 1
ATOM 5343 C C . ILE A 1 660 ? 8.801 -5.271 -29.718 1.00 92.19 660 ILE A C 1
ATOM 5345 O O . ILE A 1 660 ? 9.616 -4.346 -29.632 1.00 92.19 660 ILE A O 1
ATOM 5349 N N . LEU A 1 661 ? 9.088 -6.487 -29.249 1.00 91.31 661 LEU A N 1
ATOM 5350 C CA . LEU A 1 661 ? 10.358 -6.831 -28.613 1.00 91.31 661 LEU A CA 1
ATOM 5351 C C . LEU A 1 661 ? 11.503 -7.024 -29.622 1.00 91.31 661 LEU A C 1
ATOM 5353 O O . LEU A 1 661 ? 12.666 -6.987 -29.230 1.00 91.31 661 LEU A O 1
ATOM 5357 N N . ASP A 1 662 ? 11.194 -7.184 -30.911 1.00 88.69 662 ASP A N 1
ATOM 5358 C CA . ASP A 1 662 ? 12.172 -7.356 -31.995 1.00 88.69 662 ASP A CA 1
ATOM 5359 C C . ASP A 1 662 ? 12.029 -6.304 -33.108 1.00 88.69 662 ASP A C 1
ATOM 5361 O O . ASP A 1 662 ? 12.713 -6.357 -34.126 1.00 88.69 662 ASP A O 1
ATOM 5365 N N . SER A 1 663 ? 11.183 -5.289 -32.933 1.00 88.56 663 SER A N 1
ATOM 5366 C CA . SER A 1 663 ? 11.014 -4.229 -33.934 1.00 88.56 663 SER A CA 1
ATOM 5367 C C . SER A 1 663 ? 12.020 -3.079 -33.799 1.00 88.56 663 SER A C 1
ATOM 5369 O O . SER A 1 663 ? 12.165 -2.305 -34.742 1.00 88.56 663 SER A O 1
ATOM 5371 N N . HIS A 1 664 ? 12.736 -2.953 -32.672 1.00 90.38 664 HIS A N 1
ATOM 5372 C CA . HIS A 1 664 ? 13.648 -1.830 -32.421 1.00 90.38 664 HIS A CA 1
ATOM 5373 C C . HIS A 1 664 ? 14.939 -2.245 -31.675 1.00 90.38 664 HIS A C 1
ATOM 5375 O O . HIS A 1 664 ? 14.900 -3.124 -30.810 1.00 90.38 664 HIS A O 1
ATOM 5381 N N . PRO A 1 665 ? 16.107 -1.615 -31.938 1.00 87.50 665 PRO A N 1
ATOM 5382 C CA . PRO A 1 665 ? 17.365 -1.950 -31.255 1.00 87.50 665 PRO A CA 1
ATOM 5383 C C . PRO A 1 665 ? 17.327 -1.870 -29.720 1.00 87.50 665 PRO A C 1
ATOM 5385 O O . PRO A 1 665 ? 18.015 -2.646 -29.054 1.00 87.50 665 PRO A O 1
ATOM 5388 N N . SER A 1 666 ? 16.530 -0.955 -29.158 1.00 86.75 666 SER A N 1
ATOM 5389 C CA . SER A 1 666 ? 16.387 -0.781 -27.703 1.00 86.75 666 SER A CA 1
ATOM 5390 C C . SER A 1 666 ? 15.710 -1.975 -27.028 1.00 86.75 666 SER A C 1
ATOM 5392 O O . SER A 1 666 ? 16.008 -2.274 -25.877 1.00 86.75 666 SER A O 1
ATOM 5394 N N . THR A 1 667 ? 14.851 -2.709 -27.733 1.00 87.75 667 THR A N 1
ATOM 5395 C CA . THR A 1 667 ? 14.111 -3.857 -27.193 1.00 87.75 667 THR A CA 1
ATOM 5396 C C . THR A 1 667 ? 14.722 -5.201 -27.585 1.00 87.75 667 THR A C 1
ATOM 5398 O O . THR A 1 667 ? 14.570 -6.171 -26.855 1.00 87.75 667 THR A O 1
ATOM 5401 N N . ARG A 1 668 ? 15.551 -5.254 -28.635 1.00 86.12 668 ARG A N 1
ATOM 5402 C CA . ARG A 1 668 ? 16.267 -6.476 -29.062 1.00 86.12 668 ARG A CA 1
ATOM 5403 C C . ARG A 1 668 ? 17.329 -6.990 -28.085 1.00 86.12 668 ARG A C 1
ATOM 5405 O O . ARG A 1 668 ? 17.797 -8.119 -28.213 1.00 86.12 668 ARG A O 1
ATOM 5412 N N . ARG A 1 669 ? 17.757 -6.179 -27.111 1.00 82.44 669 ARG A N 1
ATOM 5413 C CA . ARG A 1 669 ? 18.811 -6.527 -26.133 1.00 82.44 669 ARG A CA 1
ATOM 5414 C C . ARG A 1 669 ? 18.270 -7.245 -24.884 1.00 82.44 669 ARG A C 1
ATOM 5416 O O . ARG A 1 669 ? 18.870 -7.136 -23.815 1.00 82.44 669 ARG A O 1
ATOM 5423 N N . LEU A 1 670 ? 17.181 -7.994 -25.033 1.00 86.94 670 LEU A N 1
ATOM 5424 C CA . LEU A 1 670 ? 16.548 -8.775 -23.973 1.00 86.94 670 LEU A CA 1
ATOM 5425 C C . LEU A 1 670 ? 17.341 -10.040 -23.633 1.00 86.94 670 LEU A C 1
ATOM 5427 O O . LEU A 1 670 ? 17.751 -10.789 -24.518 1.00 86.94 670 LEU A O 1
ATOM 5431 N N . TYR A 1 671 ? 17.500 -10.295 -22.336 1.00 88.00 671 TYR A N 1
ATOM 5432 C CA . TYR A 1 671 ? 18.135 -11.506 -21.801 1.00 88.00 671 TYR A CA 1
ATOM 5433 C C . TYR A 1 671 ? 17.121 -12.438 -21.129 1.00 88.00 671 TYR A C 1
ATOM 5435 O O . TYR A 1 671 ? 17.334 -13.649 -21.073 1.00 88.00 671 TYR A O 1
ATOM 5443 N N . SER A 1 672 ? 16.022 -11.872 -20.617 1.00 88.50 672 SER A N 1
ATOM 5444 C CA . SER A 1 672 ? 14.979 -12.597 -19.893 1.00 88.50 672 SER A CA 1
ATOM 5445 C C . SER A 1 672 ? 13.603 -12.033 -20.216 1.00 88.50 672 SER A C 1
ATOM 5447 O O . SER A 1 672 ? 13.399 -10.821 -20.135 1.00 88.50 672 SER A O 1
ATOM 5449 N N . ILE A 1 673 ? 12.652 -12.911 -20.516 1.00 90.88 673 ILE A N 1
ATOM 5450 C CA . ILE A 1 673 ? 11.262 -12.545 -20.796 1.00 90.88 673 ILE A CA 1
ATOM 5451 C C . ILE A 1 673 ? 10.332 -13.452 -19.989 1.00 90.88 673 ILE A C 1
ATOM 5453 O O . ILE A 1 673 ? 10.539 -14.661 -19.937 1.00 90.88 673 ILE A O 1
ATOM 5457 N N . SER A 1 674 ? 9.300 -12.868 -19.386 1.00 86.88 674 SER A N 1
ATOM 5458 C CA . SER A 1 674 ? 8.167 -13.571 -18.792 1.00 86.88 674 SER A CA 1
ATOM 5459 C C . SER A 1 674 ? 6.874 -13.032 -19.394 1.00 86.88 674 SER A C 1
ATOM 5461 O O . SER A 1 674 ? 6.517 -11.878 -19.155 1.00 86.88 674 SER A O 1
ATOM 5463 N N . LEU A 1 675 ? 6.204 -13.839 -20.215 1.00 88.12 675 LEU A N 1
ATOM 5464 C CA . LEU A 1 675 ? 5.012 -13.435 -20.961 1.00 88.12 675 LEU A CA 1
ATOM 5465 C C . LEU A 1 675 ? 3.794 -14.243 -20.553 1.00 88.12 675 LEU A C 1
ATOM 5467 O O . LEU A 1 675 ? 3.868 -15.457 -20.368 1.00 88.12 675 LEU A O 1
ATOM 5471 N N . ARG A 1 676 ? 2.652 -13.561 -20.481 1.00 85.38 676 ARG A N 1
ATOM 5472 C CA . ARG A 1 676 ? 1.343 -14.212 -20.559 1.00 85.38 676 ARG A CA 1
ATOM 5473 C C . ARG A 1 676 ? 0.957 -14.366 -22.032 1.00 85.38 676 ARG A C 1
ATOM 5475 O O . ARG A 1 676 ? 1.025 -13.390 -22.766 1.00 85.38 676 ARG A O 1
ATOM 5482 N N . ILE A 1 677 ? 0.604 -15.579 -22.442 1.00 88.44 677 ILE A N 1
ATOM 5483 C CA . ILE A 1 677 ? 0.263 -15.970 -23.813 1.00 88.44 677 ILE A CA 1
ATOM 5484 C C . ILE A 1 677 ? -1.199 -16.411 -23.809 1.00 88.44 677 ILE A C 1
ATOM 5486 O O . ILE A 1 677 ? -1.517 -17.494 -23.321 1.00 88.44 677 ILE A O 1
ATOM 5490 N N . LYS A 1 678 ? -2.083 -15.551 -24.306 1.00 86.56 678 LYS A N 1
ATOM 5491 C CA . LYS A 1 678 ? -3.525 -15.779 -24.438 1.00 86.56 678 LYS A CA 1
ATOM 5492 C C . LYS A 1 678 ? -3.878 -16.385 -25.790 1.00 86.56 678 LYS A C 1
ATOM 5494 O O . LYS A 1 678 ? -4.826 -17.161 -25.864 1.00 86.56 678 LYS A O 1
ATOM 5499 N N . GLU A 1 679 ? -3.115 -16.076 -26.833 1.00 87.31 679 GLU A N 1
ATOM 5500 C CA . GLU A 1 679 ? -3.394 -16.513 -28.201 1.00 87.31 679 GLU A CA 1
ATOM 5501 C C . GLU A 1 679 ? -2.184 -17.186 -28.864 1.00 87.31 679 GLU A C 1
ATOM 5503 O O . GLU A 1 679 ? -1.023 -16.948 -28.530 1.00 87.31 679 GLU A O 1
ATOM 5508 N N . TYR A 1 680 ? -2.450 -18.033 -29.863 1.00 87.62 680 TYR A N 1
ATOM 5509 C CA . TYR A 1 680 ? -1.393 -18.722 -30.609 1.00 87.62 680 TYR A CA 1
ATOM 5510 C C . TYR A 1 680 ? -0.428 -17.758 -31.327 1.00 87.62 680 TYR A C 1
ATOM 5512 O O . TYR A 1 680 ? 0.770 -18.034 -31.399 1.00 87.62 680 TYR A O 1
ATOM 5520 N N . GLU A 1 681 ? -0.928 -16.641 -31.861 1.00 89.88 681 GLU A N 1
ATOM 5521 C CA . GLU A 1 681 ? -0.102 -15.669 -32.591 1.00 89.88 681 GLU A CA 1
ATOM 5522 C C . GLU A 1 681 ? 0.998 -15.067 -31.699 1.00 89.88 681 GLU A C 1
ATOM 5524 O O . GLU A 1 681 ? 2.149 -14.928 -32.121 1.00 89.88 681 GLU A O 1
ATOM 5529 N N . GLU A 1 682 ? 0.678 -14.787 -30.435 1.00 91.81 682 GLU A N 1
ATOM 5530 C CA . GLU A 1 682 ? 1.624 -14.275 -29.440 1.00 91.81 682 GLU A CA 1
ATOM 5531 C C . GLU A 1 682 ? 2.773 -15.268 -29.211 1.00 91.81 682 GLU A C 1
ATOM 5533 O O . GLU A 1 682 ? 3.948 -14.884 -29.193 1.00 91.81 682 GLU A O 1
ATOM 5538 N N . TYR A 1 683 ? 2.450 -16.563 -29.122 1.00 92.31 683 TYR A N 1
ATOM 5539 C CA . TYR A 1 683 ? 3.449 -17.626 -29.028 1.00 92.31 683 TYR A CA 1
ATOM 5540 C C . TYR A 1 683 ? 4.322 -17.715 -30.283 1.00 92.31 683 TYR A C 1
ATOM 5542 O O . TYR A 1 683 ? 5.545 -17.835 -30.188 1.00 92.31 683 TYR A O 1
ATOM 5550 N N . GLU A 1 684 ? 3.716 -17.672 -31.472 1.00 91.94 684 GLU A N 1
ATOM 5551 C CA . GLU A 1 684 ? 4.462 -17.759 -32.730 1.00 91.94 684 GLU A CA 1
ATOM 5552 C C . GLU A 1 684 ? 5.487 -16.621 -32.845 1.00 91.94 684 GLU A C 1
ATOM 5554 O O . GLU A 1 684 ? 6.627 -16.832 -33.275 1.00 91.94 684 GLU A O 1
ATOM 5559 N N . ASN A 1 685 ? 5.105 -15.423 -32.408 1.00 93.25 685 ASN A N 1
ATOM 5560 C CA . ASN A 1 685 ? 5.990 -14.269 -32.355 1.00 93.25 685 ASN A CA 1
ATOM 5561 C C . ASN A 1 685 ? 7.110 -14.457 -31.319 1.00 93.25 685 ASN A C 1
ATOM 5563 O O . ASN A 1 685 ? 8.275 -14.230 -31.652 1.00 93.25 685 ASN A O 1
ATOM 5567 N N . LEU A 1 686 ? 6.812 -14.967 -30.117 1.00 94.25 686 LEU A N 1
ATOM 5568 C CA . LEU A 1 686 ? 7.837 -15.331 -29.127 1.00 94.25 686 LEU A CA 1
ATOM 5569 C C . LEU A 1 686 ? 8.839 -16.360 -29.678 1.00 94.25 686 LEU A C 1
ATOM 5571 O O . LEU A 1 686 ? 10.047 -16.220 -29.467 1.00 94.25 686 LEU A O 1
ATOM 5575 N N . TYR A 1 687 ? 8.367 -17.369 -30.414 1.00 93.25 687 TYR A N 1
ATOM 5576 C CA . TYR A 1 687 ? 9.231 -18.357 -31.065 1.00 93.25 687 TYR A CA 1
ATOM 5577 C C . TYR A 1 687 ? 10.186 -17.700 -32.074 1.00 93.25 687 TYR A C 1
ATOM 5579 O O . TYR A 1 687 ? 11.391 -17.958 -32.035 1.00 93.25 687 TYR A O 1
ATOM 5587 N N . LYS A 1 688 ? 9.679 -16.811 -32.942 1.00 92.38 688 LYS A N 1
ATOM 5588 C CA . LYS A 1 688 ? 10.505 -16.069 -33.917 1.00 92.38 688 LYS A CA 1
ATOM 5589 C C . LYS A 1 688 ? 11.582 -15.233 -33.220 1.00 92.38 688 LYS A C 1
ATOM 5591 O O . LYS A 1 688 ? 12.748 -15.304 -33.600 1.00 92.38 688 LYS A O 1
ATOM 5596 N N . ILE A 1 689 ? 11.215 -14.519 -32.157 1.00 92.12 689 ILE A N 1
ATOM 5597 C CA . ILE A 1 689 ? 12.142 -13.700 -31.360 1.00 92.12 689 ILE A CA 1
ATOM 5598 C C . ILE A 1 689 ? 13.217 -14.569 -30.709 1.00 92.12 689 ILE A C 1
ATOM 5600 O O . ILE A 1 689 ? 14.403 -14.251 -30.772 1.00 92.12 689 ILE A O 1
ATOM 5604 N N . SER A 1 690 ? 12.817 -15.698 -30.125 1.00 91.25 690 SER A N 1
ATOM 5605 C CA . SER A 1 690 ? 13.738 -16.638 -29.479 1.00 91.25 690 SER A CA 1
ATOM 5606 C C . SER A 1 690 ? 14.736 -17.241 -30.467 1.00 91.25 690 SER A C 1
ATOM 5608 O O . SER A 1 690 ? 15.885 -17.483 -30.108 1.00 91.25 690 SER A O 1
ATOM 5610 N N . LYS A 1 691 ? 14.314 -17.463 -31.718 1.00 90.50 691 LYS A N 1
ATOM 5611 C CA . LYS A 1 691 ? 15.171 -17.974 -32.796 1.00 90.50 691 LYS A CA 1
ATOM 5612 C C . LYS A 1 691 ? 16.187 -16.938 -33.277 1.00 90.50 691 LYS A C 1
ATOM 5614 O O . LYS A 1 691 ? 17.322 -17.299 -33.570 1.00 90.50 691 LYS A O 1
ATOM 5619 N N . ASN A 1 692 ? 15.776 -15.677 -33.366 1.00 87.88 692 ASN A N 1
ATOM 5620 C CA . ASN A 1 692 ? 16.603 -14.606 -33.922 1.00 87.88 692 ASN A CA 1
ATOM 5621 C C . ASN A 1 692 ? 17.512 -13.942 -32.874 1.00 87.88 692 ASN A C 1
ATOM 5623 O O . ASN A 1 692 ? 18.518 -13.331 -33.227 1.00 87.88 692 ASN A O 1
ATOM 5627 N N . SER A 1 693 ? 17.174 -14.035 -31.585 1.00 85.81 693 SER A N 1
ATOM 5628 C CA . SER A 1 693 ? 17.951 -13.408 -30.516 1.00 85.81 693 SER A CA 1
ATOM 5629 C C . SER A 1 693 ? 19.153 -14.254 -30.102 1.00 85.81 693 SER A C 1
ATOM 5631 O O . SER A 1 693 ? 19.020 -15.391 -29.658 1.00 85.81 693 SER A O 1
ATOM 5633 N N . HIS A 1 694 ? 20.340 -13.650 -30.139 1.00 81.75 694 HIS A N 1
ATOM 5634 C CA . HIS A 1 694 ? 21.571 -14.249 -29.609 1.00 81.75 694 HIS A CA 1
ATOM 5635 C C . HIS A 1 694 ? 21.774 -14.003 -28.103 1.00 81.75 694 HIS A C 1
ATOM 5637 O O . HIS A 1 694 ? 22.773 -14.446 -27.539 1.00 81.75 694 HIS A O 1
ATOM 5643 N N . LYS A 1 695 ? 20.874 -13.251 -27.451 1.00 87.19 695 LYS A N 1
ATOM 5644 C CA . LYS A 1 695 ? 21.013 -12.819 -26.046 1.00 87.19 695 LYS A CA 1
ATOM 5645 C C . LYS A 1 695 ? 19.941 -13.376 -25.119 1.00 87.19 695 LYS A C 1
ATOM 5647 O O . LYS A 1 695 ? 20.208 -13.530 -23.926 1.00 87.19 695 LYS A O 1
ATOM 5652 N N . LEU A 1 696 ? 18.752 -13.652 -25.649 1.00 90.81 696 LEU A N 1
ATOM 5653 C CA . LEU A 1 696 ? 17.648 -14.200 -24.876 1.00 90.81 696 LEU A CA 1
ATOM 5654 C C . LEU A 1 696 ? 17.994 -15.627 -24.452 1.00 90.81 696 LEU A C 1
ATOM 5656 O O . LEU A 1 696 ? 18.195 -16.491 -25.298 1.00 90.81 696 LEU A O 1
ATOM 5660 N N . SER A 1 697 ? 18.069 -15.861 -23.145 1.00 89.12 697 SER A N 1
ATOM 5661 C CA . SER A 1 697 ? 18.443 -17.164 -22.582 1.00 89.12 697 SER A CA 1
ATOM 5662 C C . SER A 1 697 ? 17.437 -17.688 -21.560 1.00 89.12 697 SER A C 1
ATOM 5664 O O . SER A 1 697 ? 17.415 -18.887 -21.289 1.00 89.12 697 SER A O 1
ATOM 5666 N N . CYS A 1 698 ? 16.585 -16.814 -21.018 1.00 88.94 698 CYS A N 1
ATOM 5667 C CA . CYS A 1 698 ? 15.554 -17.164 -20.049 1.00 88.94 698 CYS A CA 1
ATOM 5668 C C . CYS A 1 698 ? 14.166 -16.785 -20.574 1.00 88.94 698 CYS A C 1
ATOM 5670 O O . CYS A 1 698 ? 13.899 -15.612 -20.856 1.00 88.94 698 CYS A O 1
ATOM 5672 N N . VAL A 1 699 ? 13.286 -17.779 -20.689 1.00 90.44 699 VAL A N 1
ATOM 5673 C CA . VAL A 1 699 ? 11.901 -17.597 -21.128 1.00 90.44 699 VAL A CA 1
ATOM 5674 C C . VAL A 1 699 ? 10.958 -18.228 -20.113 1.00 90.44 699 VAL A C 1
ATOM 5676 O O . VAL A 1 699 ? 11.039 -19.419 -19.812 1.00 90.44 699 VAL A O 1
ATOM 5679 N N . VAL A 1 700 ? 10.035 -17.414 -19.614 1.00 87.19 700 VAL A N 1
ATOM 5680 C CA . VAL A 1 700 ? 8.890 -17.846 -18.820 1.00 87.19 700 VAL A CA 1
ATOM 5681 C C . VAL A 1 700 ? 7.626 -17.608 -19.644 1.00 87.19 700 VAL A C 1
ATOM 5683 O O . VAL A 1 700 ? 7.368 -16.492 -20.090 1.00 87.19 700 VAL A O 1
ATOM 5686 N N . ILE A 1 701 ? 6.838 -18.652 -19.860 1.00 88.94 701 ILE A N 1
ATOM 5687 C CA . ILE A 1 701 ? 5.552 -18.590 -20.558 1.00 88.94 701 ILE A CA 1
ATOM 5688 C C . ILE A 1 701 ? 4.454 -18.890 -19.549 1.00 88.94 701 ILE A C 1
ATOM 5690 O O . ILE A 1 701 ? 4.566 -19.851 -18.794 1.00 88.94 701 ILE A O 1
ATOM 5694 N N . ARG A 1 702 ? 3.388 -18.094 -19.549 1.00 84.50 702 ARG A N 1
ATOM 5695 C CA . ARG A 1 702 ? 2.171 -18.338 -18.768 1.00 84.50 702 ARG A CA 1
ATOM 5696 C C . ARG A 1 702 ? 0.983 -18.458 -19.703 1.00 84.50 702 ARG A C 1
ATOM 5698 O O . ARG A 1 702 ? 0.769 -17.563 -20.514 1.00 84.50 702 ARG A O 1
ATOM 5705 N N . ILE A 1 703 ? 0.232 -19.540 -19.592 1.00 86.56 703 ILE A N 1
ATOM 5706 C CA . ILE A 1 703 ? -0.900 -19.853 -20.463 1.00 86.56 703 ILE A CA 1
ATOM 5707 C C . ILE A 1 703 ? -2.147 -19.887 -19.582 1.00 86.56 703 ILE A C 1
ATOM 5709 O O . ILE A 1 703 ? -2.261 -20.813 -18.782 1.00 86.56 703 ILE A O 1
ATOM 5713 N N . PRO A 1 704 ? -3.043 -18.888 -19.679 1.00 79.00 704 PRO A N 1
ATOM 5714 C CA . PRO A 1 704 ? -4.201 -18.782 -18.802 1.00 79.00 704 PRO A CA 1
ATOM 5715 C C . PRO A 1 704 ? -5.343 -19.734 -19.166 1.00 79.00 704 PRO A C 1
ATOM 5717 O O . PRO A 1 704 ? -6.162 -20.067 -18.319 1.00 79.00 704 PRO A O 1
ATOM 5720 N N . ASP A 1 705 ? -5.417 -20.147 -20.431 1.00 79.00 705 ASP A N 1
ATOM 5721 C CA . ASP A 1 705 ? -6.444 -21.045 -20.944 1.00 79.00 705 ASP A CA 1
ATOM 5722 C C . ASP A 1 705 ? -5.813 -21.967 -21.990 1.00 79.00 705 ASP A C 1
ATOM 5724 O O . ASP A 1 705 ? -5.189 -21.517 -22.951 1.00 79.00 705 ASP A O 1
ATOM 5728 N N . VAL A 1 706 ? -5.939 -23.279 -21.800 1.00 81.69 706 VAL A N 1
ATOM 5729 C CA . VAL A 1 706 ? -5.389 -24.262 -22.743 1.00 81.69 706 VAL A CA 1
ATOM 5730 C C . VAL A 1 706 ? -6.214 -24.370 -24.023 1.00 81.69 706 VAL A C 1
ATOM 5732 O O . VAL A 1 706 ? -5.691 -24.800 -25.051 1.00 81.69 706 VAL A O 1
ATOM 5735 N N . SER A 1 707 ? -7.490 -23.978 -23.988 1.00 77.12 707 SER A N 1
ATOM 5736 C CA . SER A 1 707 ? -8.391 -24.054 -25.140 1.00 77.12 707 SER A CA 1
ATOM 5737 C C . SER A 1 707 ? -8.058 -23.010 -26.211 1.00 77.12 707 SER A C 1
ATOM 5739 O O . SER A 1 707 ? -8.277 -23.244 -27.403 1.00 77.12 707 SER A O 1
ATOM 5741 N N . SER A 1 708 ? -7.447 -21.891 -25.814 1.00 73.31 708 SER A N 1
ATOM 5742 C CA . SER A 1 708 ? -7.086 -20.798 -26.717 1.00 73.31 708 SER A CA 1
ATOM 5743 C C . SER A 1 708 ? -5.814 -21.074 -27.535 1.00 73.31 708 SER A C 1
ATOM 5745 O O . SER A 1 708 ? -5.545 -20.388 -28.528 1.00 73.31 708 SER A O 1
ATOM 5747 N N . ILE A 1 709 ? -5.045 -22.116 -27.189 1.00 79.69 709 ILE A N 1
ATOM 5748 C CA . ILE A 1 709 ? -3.777 -22.450 -27.846 1.00 79.69 709 ILE A CA 1
ATOM 5749 C C . ILE A 1 709 ? -3.884 -23.746 -28.658 1.00 79.69 709 ILE A C 1
ATOM 5751 O O . ILE A 1 709 ? -3.975 -24.860 -28.147 1.00 79.69 709 ILE A O 1
ATOM 5755 N N . LYS A 1 710 ? -3.775 -23.614 -29.984 1.00 80.06 710 LYS A N 1
ATOM 5756 C CA . LYS A 1 710 ? -3.810 -24.753 -30.917 1.00 80.06 710 LYS A CA 1
ATOM 5757 C C . LYS A 1 710 ? -2.471 -25.503 -30.938 1.00 80.06 710 LYS A C 1
ATOM 5759 O O . LYS A 1 710 ? -1.576 -25.145 -31.702 1.00 80.06 710 LYS A O 1
ATOM 5764 N N . VAL A 1 711 ? -2.374 -26.602 -30.184 1.00 78.31 711 VAL A N 1
ATOM 5765 C CA . VAL A 1 711 ? -1.159 -27.441 -30.037 1.00 78.31 711 VAL A CA 1
ATOM 5766 C C . VAL A 1 711 ? -0.482 -27.797 -31.360 1.00 78.31 711 VAL A C 1
ATOM 5768 O O . VAL A 1 711 ? 0.726 -27.635 -31.479 1.00 78.31 711 VAL A O 1
ATOM 5771 N N . LYS A 1 712 ? -1.242 -28.234 -32.379 1.00 75.12 712 LYS A N 1
ATOM 5772 C CA . LYS A 1 712 ? -0.687 -28.650 -33.688 1.00 75.12 712 LYS A CA 1
ATOM 5773 C C . LYS A 1 712 ? 0.137 -27.563 -34.384 1.00 75.12 712 LYS A C 1
ATOM 5775 O O . LYS A 1 712 ? 0.890 -27.866 -35.302 1.00 75.12 712 LYS A O 1
ATOM 5780 N N . LYS A 1 713 ? -0.045 -26.302 -33.995 1.00 75.94 713 LYS A N 1
ATOM 5781 C CA . LYS A 1 713 ? 0.674 -25.170 -34.569 1.00 75.94 713 LYS A CA 1
ATOM 5782 C C . LYS A 1 713 ? 1.884 -24.751 -33.721 1.00 75.94 713 LYS A C 1
ATOM 5784 O O . LYS A 1 713 ? 2.708 -23.974 -34.201 1.00 75.94 713 LYS A O 1
ATOM 5789 N N . LEU A 1 714 ? 2.010 -25.213 -32.476 1.00 85.12 714 LEU A N 1
ATOM 5790 C CA . LEU A 1 714 ? 3.117 -24.838 -31.594 1.00 85.12 714 LEU A CA 1
ATOM 5791 C C . LEU A 1 714 ? 4.446 -25.392 -32.121 1.00 85.12 714 LEU A C 1
ATOM 5793 O O . LEU A 1 714 ? 4.532 -26.526 -32.583 1.00 85.12 714 LEU A O 1
ATOM 5797 N N . LYS A 1 715 ? 5.480 -24.555 -32.050 1.00 88.44 715 LYS A N 1
ATOM 5798 C CA . LYS A 1 715 ? 6.856 -24.879 -32.435 1.00 88.44 715 LYS A CA 1
ATOM 5799 C C . LYS A 1 715 ? 7.732 -24.878 -31.197 1.00 88.44 715 LYS A C 1
A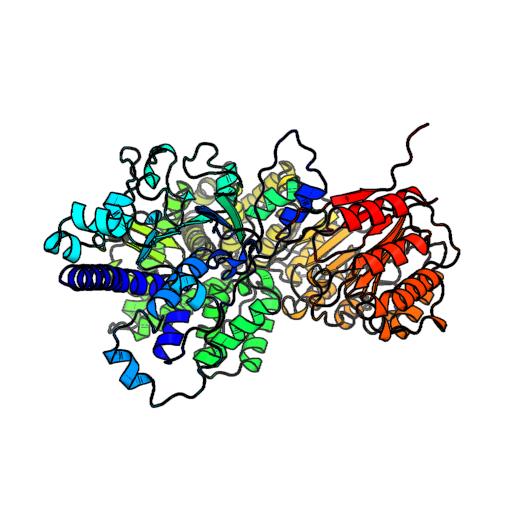TOM 5801 O O . LYS A 1 715 ? 7.593 -23.990 -30.367 1.00 88.44 715 LYS A O 1
ATOM 5806 N N . GLU A 1 716 ? 8.652 -25.818 -31.114 1.00 91.50 716 GLU A N 1
ATOM 5807 C CA . GLU A 1 716 ? 9.620 -25.921 -30.026 1.00 91.50 716 GLU A CA 1
ATOM 5808 C C . GLU A 1 716 ? 10.510 -24.674 -29.903 1.00 91.50 716 GLU A C 1
ATOM 5810 O O . GLU A 1 716 ? 11.011 -24.181 -30.910 1.00 91.50 716 GLU A O 1
ATOM 5815 N N . LEU A 1 717 ? 10.765 -24.181 -28.686 1.00 90.50 717 LEU A N 1
ATOM 5816 C CA . LEU A 1 717 ? 11.715 -23.080 -28.479 1.00 90.50 717 LEU A CA 1
ATOM 5817 C C . LEU A 1 717 ? 13.177 -23.522 -28.688 1.00 90.50 717 LEU A C 1
ATOM 5819 O O . LEU A 1 717 ? 13.560 -24.597 -28.224 1.00 90.50 717 LEU A O 1
ATOM 5823 N N . PRO A 1 718 ? 14.022 -22.681 -29.318 1.00 88.94 718 PRO A N 1
ATOM 5824 C CA . PRO A 1 718 ? 15.367 -23.066 -29.741 1.00 88.94 718 PRO A CA 1
ATOM 5825 C C . PRO A 1 718 ? 16.320 -23.372 -28.567 1.00 88.94 718 PRO A C 1
ATOM 5827 O O . PRO A 1 718 ? 16.136 -22.839 -27.469 1.00 88.94 718 PRO A O 1
ATOM 5830 N N . PRO A 1 719 ? 17.406 -24.137 -28.806 1.00 85.25 719 PRO A N 1
ATOM 5831 C CA . PRO A 1 719 ? 18.407 -24.478 -27.786 1.00 85.25 719 PRO A CA 1
ATOM 5832 C C . PRO A 1 719 ? 19.167 -23.294 -27.174 1.00 85.25 719 PRO A C 1
ATOM 5834 O O . PRO A 1 719 ? 19.806 -23.449 -26.135 1.00 85.25 719 PRO A O 1
ATOM 5837 N N . SER A 1 720 ? 19.117 -22.113 -27.803 1.00 86.06 720 SER A N 1
ATOM 5838 C CA . SER A 1 720 ? 19.663 -20.869 -27.243 1.00 86.06 720 SER A CA 1
ATOM 5839 C C . SER A 1 720 ? 18.970 -20.457 -25.940 1.00 86.06 720 SER A C 1
ATOM 5841 O O . SER A 1 720 ? 19.588 -19.808 -25.095 1.00 86.06 720 SER A O 1
ATOM 5843 N N . ILE A 1 721 ? 17.715 -20.872 -25.743 1.00 89.94 721 ILE A N 1
ATOM 5844 C CA . ILE A 1 721 ? 16.999 -20.710 -24.480 1.00 89.94 721 ILE A CA 1
ATOM 5845 C C . ILE A 1 721 ? 17.517 -21.763 -23.503 1.00 89.94 721 ILE A C 1
ATOM 5847 O O . ILE A 1 721 ? 17.218 -22.946 -23.643 1.00 89.94 721 ILE A O 1
ATOM 5851 N N . THR A 1 722 ? 18.300 -21.339 -22.511 1.00 85.19 722 THR A N 1
ATOM 5852 C CA . THR A 1 722 ? 18.927 -22.226 -21.518 1.00 85.19 722 THR A CA 1
ATOM 5853 C C . THR A 1 722 ? 18.059 -22.466 -20.286 1.00 85.19 722 THR A C 1
ATOM 5855 O O . THR A 1 722 ? 18.270 -23.464 -19.596 1.00 85.19 722 THR A O 1
ATOM 5858 N N . HIS A 1 723 ? 17.092 -21.579 -20.024 1.00 85.44 723 HIS A N 1
ATOM 5859 C CA . HIS A 1 723 ? 16.109 -21.703 -18.948 1.00 85.44 723 HIS A CA 1
ATOM 5860 C C . HIS A 1 723 ? 14.705 -21.523 -19.522 1.00 85.44 723 HIS A C 1
ATOM 5862 O O . HIS A 1 723 ? 14.371 -20.446 -20.028 1.00 85.44 723 HIS A O 1
ATOM 5868 N N . LEU A 1 724 ? 13.887 -22.570 -19.425 1.00 86.19 724 LEU A N 1
ATOM 5869 C CA . LEU A 1 724 ? 12.492 -22.546 -19.845 1.00 86.19 724 LEU A CA 1
ATOM 5870 C C . LEU A 1 724 ? 11.593 -22.850 -18.650 1.00 86.19 724 LEU A C 1
ATOM 5872 O O . LEU A 1 724 ? 11.701 -23.903 -18.022 1.00 86.19 724 LEU A O 1
ATOM 5876 N N . LYS A 1 725 ? 10.663 -21.939 -18.377 1.00 85.69 725 LYS A N 1
ATOM 5877 C CA . LYS A 1 725 ? 9.566 -22.160 -17.439 1.00 85.69 725 LYS A CA 1
ATOM 5878 C C . LYS A 1 725 ? 8.242 -22.024 -18.172 1.00 85.69 725 LYS A C 1
ATOM 5880 O O . LYS A 1 725 ? 7.978 -20.980 -18.757 1.00 85.69 725 LYS A O 1
ATOM 5885 N N . VAL A 1 726 ? 7.393 -23.038 -18.104 1.00 85.81 726 VAL A N 1
ATOM 5886 C CA . VAL A 1 726 ? 6.021 -22.962 -18.619 1.00 85.81 726 VAL A CA 1
ATOM 5887 C C . VAL A 1 726 ? 5.063 -23.108 -17.450 1.00 85.81 726 VAL A C 1
ATOM 5889 O O . VAL A 1 726 ? 5.111 -24.090 -16.719 1.00 85.81 726 VAL A O 1
ATOM 5892 N N . CYS A 1 727 ? 4.213 -22.108 -17.267 1.00 83.19 727 CYS A N 1
ATOM 5893 C CA . CYS A 1 727 ? 3.109 -22.109 -16.327 1.00 83.19 727 CYS A CA 1
ATOM 5894 C C . CYS A 1 727 ? 1.804 -22.268 -17.110 1.00 83.19 727 CYS A C 1
ATOM 5896 O O . CYS A 1 727 ? 1.563 -21.500 -18.040 1.00 83.19 727 CYS A O 1
ATOM 5898 N N . ILE A 1 728 ? 0.956 -23.214 -16.730 1.00 83.88 728 ILE A N 1
ATOM 5899 C CA . ILE A 1 728 ? -0.377 -23.392 -17.315 1.00 83.88 728 ILE A CA 1
ATOM 5900 C C . ILE A 1 728 ? -1.399 -23.200 -16.200 1.00 83.88 728 ILE A C 1
ATOM 5902 O O . ILE A 1 728 ? -1.347 -23.921 -15.208 1.00 83.88 728 ILE A O 1
ATOM 5906 N N . GLU A 1 729 ? -2.270 -22.206 -16.330 1.00 79.38 729 GLU A N 1
ATOM 5907 C CA . GLU A 1 729 ? -3.232 -21.798 -15.302 1.00 79.38 729 GLU A CA 1
ATOM 5908 C C . GLU A 1 729 ? -4.559 -22.558 -15.446 1.00 79.38 729 GLU A C 1
ATOM 5910 O O . GLU A 1 729 ? -4.979 -22.880 -16.557 1.00 79.38 729 GLU A O 1
ATOM 5915 N N . GLY A 1 730 ? -5.205 -22.861 -14.316 1.00 72.81 730 GLY A N 1
ATOM 5916 C CA . GLY A 1 730 ? -6.573 -23.380 -14.255 1.00 72.81 730 GLY A CA 1
ATOM 5917 C C . GLY A 1 730 ? -6.768 -24.751 -14.903 1.00 72.81 730 GLY A C 1
ATOM 5918 O O . GLY A 1 730 ? -7.763 -24.963 -15.594 1.00 72.81 730 GLY A O 1
ATOM 5919 N N . VAL A 1 731 ? -5.811 -25.668 -14.734 1.00 78.31 731 VAL A N 1
ATOM 5920 C CA . VAL A 1 731 ? -5.887 -27.015 -15.322 1.00 78.31 731 VAL A CA 1
ATOM 5921 C C . VAL A 1 731 ? -6.761 -27.934 -14.470 1.00 78.31 731 VAL A C 1
ATOM 5923 O O . VAL A 1 731 ? -6.579 -28.046 -13.262 1.00 78.31 731 VAL A O 1
ATOM 5926 N N . THR A 1 732 ? -7.673 -28.629 -15.142 1.00 80.25 732 THR A N 1
ATOM 5927 C CA . THR A 1 732 ? -8.594 -29.645 -14.617 1.00 80.25 732 THR A CA 1
ATOM 5928 C C . THR A 1 732 ? -8.282 -31.015 -15.215 1.00 80.25 732 THR A C 1
ATOM 5930 O O . THR A 1 732 ? -7.525 -31.121 -16.183 1.00 80.25 732 THR A O 1
ATOM 5933 N N . ASP A 1 733 ? -8.896 -32.074 -14.689 1.00 82.62 733 ASP A N 1
ATOM 5934 C CA . ASP A 1 733 ? -8.736 -33.435 -15.223 1.00 82.62 733 ASP A CA 1
ATOM 5935 C C . ASP A 1 733 ? -9.097 -33.531 -16.713 1.00 82.62 733 ASP A C 1
ATOM 5937 O O . ASP A 1 733 ? -8.417 -34.202 -17.483 1.00 82.62 733 ASP A O 1
ATOM 5941 N N . GLU A 1 734 ? -10.125 -32.803 -17.151 1.00 83.69 734 GLU A N 1
ATOM 5942 C CA . GLU A 1 734 ? -10.564 -32.780 -18.552 1.00 83.69 734 GLU A CA 1
ATOM 5943 C C . GLU A 1 734 ? -9.566 -32.058 -19.470 1.00 83.69 734 GLU A C 1
ATOM 5945 O O . GLU A 1 734 ? -9.420 -32.383 -20.650 1.00 83.69 734 GLU A O 1
ATOM 5950 N N . THR A 1 735 ? -8.850 -31.073 -18.928 1.00 85.88 735 THR A N 1
ATOM 5951 C CA . THR A 1 735 ? -7.956 -30.187 -19.685 1.00 85.88 735 THR A CA 1
ATOM 5952 C C . THR A 1 735 ? -6.478 -30.560 -19.547 1.00 85.88 735 THR A C 1
ATOM 5954 O O . THR A 1 735 ? -5.622 -29.981 -20.227 1.00 85.88 735 THR A O 1
ATOM 5957 N N . ILE A 1 736 ? -6.161 -31.591 -18.756 1.00 86.31 736 ILE A N 1
ATOM 5958 C CA . ILE A 1 736 ? -4.792 -32.054 -18.508 1.00 86.31 736 ILE A CA 1
ATOM 5959 C C . ILE A 1 736 ? -4.095 -32.561 -19.773 1.00 86.31 736 ILE A C 1
ATOM 5961 O O . ILE A 1 736 ? -2.933 -32.234 -20.019 1.00 86.31 736 ILE A O 1
ATOM 5965 N N . GLY A 1 737 ? -4.806 -33.320 -20.612 1.00 87.31 737 GLY A N 1
ATOM 5966 C CA . GLY A 1 737 ? -4.290 -33.839 -21.879 1.00 87.31 737 GLY A CA 1
ATOM 5967 C C . GLY A 1 737 ? -3.859 -32.708 -22.821 1.00 87.31 737 GLY A C 1
ATOM 5968 O O . GLY A 1 737 ? -2.700 -32.685 -23.248 1.00 87.31 737 GLY A O 1
ATOM 5969 N N . PRO A 1 738 ? -4.742 -31.729 -23.102 1.00 88.69 738 PRO A N 1
ATOM 5970 C CA . PRO A 1 738 ? -4.380 -30.498 -23.799 1.00 88.69 738 PRO A CA 1
ATOM 5971 C C . PRO A 1 738 ? -3.185 -29.759 -23.173 1.00 88.69 738 PRO A C 1
ATOM 5973 O O . PRO A 1 738 ? -2.253 -29.410 -23.897 1.00 88.69 738 PRO A O 1
ATOM 5976 N N . ALA A 1 739 ? -3.150 -29.582 -21.848 1.00 87.94 739 ALA A N 1
ATOM 5977 C CA . ALA A 1 739 ? -2.057 -28.897 -21.147 1.00 87.94 739 ALA A CA 1
ATOM 5978 C C . ALA A 1 739 ? -0.696 -29.597 -21.338 1.00 87.94 739 ALA A C 1
ATOM 5980 O O . ALA A 1 739 ? 0.313 -28.964 -21.664 1.00 87.94 739 ALA A O 1
ATOM 5981 N N . ILE A 1 740 ? -0.672 -30.926 -21.204 1.00 87.12 740 ILE A N 1
ATOM 5982 C CA . ILE A 1 740 ? 0.494 -31.774 -21.483 1.00 87.12 740 ILE A CA 1
ATOM 5983 C C . ILE A 1 740 ? 0.952 -31.604 -22.931 1.00 87.12 740 ILE A C 1
ATOM 5985 O O . ILE A 1 740 ? 2.151 -31.486 -23.198 1.00 87.12 740 ILE A O 1
ATOM 5989 N N . ALA A 1 741 ? 0.009 -31.625 -23.872 1.00 88.31 741 ALA A N 1
ATOM 5990 C CA . ALA A 1 741 ? 0.306 -31.538 -25.292 1.00 88.31 741 ALA A CA 1
ATOM 5991 C C . ALA A 1 741 ? 0.904 -30.167 -25.654 1.00 88.31 741 ALA A C 1
ATOM 5993 O O . ALA A 1 741 ? 1.875 -30.110 -26.410 1.00 88.31 741 ALA A O 1
ATOM 5994 N N . ILE A 1 742 ? 0.402 -29.085 -25.046 1.00 89.12 742 ILE A N 1
ATOM 5995 C CA . ILE A 1 742 ? 0.990 -27.741 -25.123 1.00 89.12 742 ILE A CA 1
ATOM 5996 C C . ILE A 1 742 ? 2.434 -27.759 -24.617 1.00 89.12 742 ILE A C 1
ATOM 5998 O O . ILE A 1 742 ? 3.340 -27.381 -25.358 1.00 89.12 742 ILE A O 1
ATOM 6002 N N . TRP A 1 743 ? 2.678 -28.235 -23.391 1.00 87.44 743 TRP A N 1
ATOM 6003 C CA . TRP A 1 743 ? 4.029 -28.285 -22.821 1.00 87.44 743 TRP A CA 1
ATOM 6004 C C . TRP A 1 743 ? 5.000 -29.077 -23.702 1.00 87.44 743 TRP A C 1
ATOM 6006 O O . TRP A 1 743 ? 6.080 -28.581 -24.026 1.00 87.44 743 TRP A O 1
ATOM 6016 N N . ARG A 1 744 ? 4.608 -30.283 -24.135 1.00 86.81 744 ARG A N 1
ATOM 6017 C CA . ARG A 1 744 ? 5.427 -31.129 -25.018 1.00 86.81 744 ARG A CA 1
ATOM 6018 C C . ARG A 1 744 ? 5.768 -30.413 -26.321 1.00 86.81 744 ARG A C 1
ATOM 6020 O O . ARG A 1 744 ? 6.910 -30.494 -26.758 1.00 86.81 744 ARG A O 1
ATOM 6027 N N . ALA A 1 745 ? 4.820 -29.688 -26.909 1.00 88.50 745 ALA A N 1
ATOM 6028 C CA . ALA A 1 745 ? 5.061 -28.942 -28.137 1.00 88.50 745 ALA A CA 1
ATOM 6029 C C . ALA A 1 745 ? 5.988 -27.726 -27.933 1.00 88.50 745 ALA A C 1
ATOM 6031 O O . ALA A 1 745 ? 6.815 -27.447 -28.798 1.00 88.50 745 ALA A O 1
ATOM 6032 N N . ILE A 1 746 ? 5.896 -27.027 -26.794 1.00 88.75 746 ILE A N 1
ATOM 6033 C CA . ILE A 1 746 ? 6.777 -25.888 -26.463 1.00 88.75 746 ILE A CA 1
ATOM 6034 C C . ILE A 1 746 ? 8.204 -26.359 -26.165 1.00 88.75 746 ILE A C 1
ATOM 6036 O O . ILE A 1 746 ? 9.175 -25.776 -26.654 1.00 88.75 746 ILE A O 1
ATOM 6040 N N . ARG A 1 747 ? 8.335 -27.408 -25.346 1.00 85.69 747 ARG A N 1
ATOM 6041 C CA . ARG A 1 747 ? 9.624 -27.962 -24.919 1.00 85.69 747 ARG A CA 1
ATOM 6042 C C . ARG A 1 747 ? 10.327 -28.679 -26.066 1.00 85.69 747 ARG A C 1
ATOM 6044 O O . ARG A 1 747 ? 11.536 -28.512 -26.195 1.00 85.69 747 ARG A O 1
ATOM 6051 N N . GLY A 1 748 ? 9.571 -29.459 -26.842 1.00 84.25 748 GLY A N 1
ATOM 6052 C CA . GLY A 1 748 ? 10.034 -30.305 -27.938 1.00 84.25 748 GLY A CA 1
ATOM 6053 C C . GLY A 1 748 ? 11.071 -31.351 -27.521 1.00 84.25 748 GLY A C 1
ATOM 6054 O O . GLY A 1 748 ? 10.928 -32.005 -26.480 1.00 84.25 748 GLY A O 1
ATOM 6055 N N . ASN A 1 749 ? 12.109 -31.529 -28.339 1.00 81.75 749 ASN A N 1
ATOM 6056 C CA . ASN A 1 749 ? 13.153 -32.543 -28.144 1.00 81.75 749 ASN A CA 1
ATOM 6057 C C . ASN A 1 749 ? 14.464 -31.986 -27.557 1.00 81.75 749 ASN A C 1
ATOM 6059 O O . ASN A 1 749 ? 15.381 -32.752 -27.264 1.00 81.75 749 ASN A O 1
ATOM 6063 N N . THR A 1 750 ? 14.562 -30.674 -27.362 1.00 78.88 750 THR A N 1
ATOM 6064 C CA . THR A 1 750 ? 15.749 -29.975 -26.868 1.00 78.88 750 THR A CA 1
ATOM 6065 C C . THR A 1 750 ? 16.009 -30.350 -25.418 1.00 78.88 750 THR A C 1
ATOM 6067 O O . THR A 1 750 ? 15.147 -30.203 -24.552 1.00 78.88 750 THR A O 1
ATOM 6070 N N . GLN A 1 751 ? 17.238 -30.784 -25.147 1.00 71.50 751 GLN A N 1
ATOM 6071 C CA . GLN A 1 751 ? 17.771 -30.925 -23.796 1.00 71.50 751 GLN A CA 1
ATOM 6072 C C . GLN A 1 751 ? 18.488 -29.625 -23.411 1.00 71.50 751 GLN A C 1
ATOM 6074 O O . GLN A 1 751 ? 19.438 -29.217 -24.084 1.00 71.50 751 GLN A O 1
ATOM 6079 N N . ARG A 1 752 ? 18.019 -28.942 -22.360 1.00 75.81 752 ARG A N 1
ATOM 6080 C CA . ARG A 1 752 ? 18.589 -27.663 -21.903 1.00 75.81 752 ARG A CA 1
ATOM 6081 C C . ARG A 1 752 ? 19.628 -27.882 -20.804 1.00 75.81 752 ARG A C 1
ATOM 6083 O O . ARG A 1 752 ? 19.536 -28.821 -20.027 1.00 75.81 752 ARG A O 1
ATOM 6090 N N . LYS A 1 753 ? 20.636 -27.001 -20.757 1.00 62.25 753 LYS A N 1
ATOM 6091 C CA . LYS A 1 753 ? 21.808 -27.140 -19.870 1.00 62.25 753 LYS A CA 1
ATOM 6092 C C . LYS A 1 753 ? 21.509 -26.927 -18.384 1.00 62.25 753 LYS A C 1
ATOM 6094 O O . LYS A 1 753 ? 22.211 -27.505 -17.563 1.00 62.25 753 LYS A O 1
ATOM 6099 N N . ASN A 1 754 ? 20.543 -26.065 -18.053 1.00 59.34 754 ASN A N 1
ATOM 6100 C CA . ASN A 1 754 ? 20.409 -25.556 -16.690 1.00 59.34 754 ASN A CA 1
ATOM 6101 C C . ASN A 1 754 ? 19.083 -25.934 -16.025 1.00 59.34 754 ASN A C 1
ATOM 6103 O O . ASN A 1 754 ? 19.142 -26.506 -14.941 1.00 59.34 754 ASN A O 1
ATOM 6107 N N . GLN A 1 755 ? 17.919 -25.584 -16.602 1.00 62.72 755 GLN A N 1
ATOM 6108 C CA . GLN A 1 755 ? 16.606 -25.861 -15.988 1.00 62.72 755 GLN A CA 1
ATOM 6109 C C . GLN A 1 755 ? 15.454 -25.912 -17.015 1.00 62.72 755 GLN A C 1
ATOM 6111 O O . GLN A 1 755 ? 15.184 -24.909 -17.684 1.00 62.72 755 GLN A O 1
ATOM 6116 N N . ASP A 1 756 ? 14.722 -27.031 -17.054 1.00 68.62 756 ASP A N 1
ATOM 6117 C CA . ASP A 1 756 ? 13.364 -27.137 -17.618 1.00 68.62 756 ASP A CA 1
ATOM 6118 C C . ASP A 1 756 ? 12.328 -27.253 -16.486 1.00 68.62 756 ASP A C 1
ATOM 6120 O O . ASP A 1 756 ? 12.343 -28.203 -15.697 1.00 68.62 756 ASP A O 1
ATOM 6124 N N . TYR A 1 757 ? 11.399 -26.298 -16.411 1.00 73.50 757 TYR A N 1
ATOM 6125 C CA . TYR A 1 757 ? 10.402 -26.234 -15.344 1.00 73.50 757 TYR A CA 1
ATOM 6126 C C . TYR A 1 757 ? 8.977 -26.116 -15.891 1.00 73.50 757 TYR A C 1
ATOM 6128 O O . TYR A 1 757 ? 8.642 -25.176 -16.611 1.00 73.50 757 TYR A O 1
ATOM 6136 N N . LEU A 1 758 ? 8.117 -27.052 -15.500 1.00 76.56 758 LEU A N 1
ATOM 6137 C CA . LEU A 1 758 ? 6.681 -27.002 -15.760 1.00 76.56 758 LEU A CA 1
ATOM 6138 C C . LEU A 1 758 ? 5.942 -26.709 -14.455 1.00 76.56 758 LEU A C 1
ATOM 6140 O O . LEU A 1 758 ? 6.197 -27.339 -13.432 1.00 76.56 758 LEU A O 1
ATOM 6144 N N . ARG A 1 759 ? 5.004 -25.771 -14.485 1.00 74.19 759 ARG A N 1
ATOM 6145 C CA . ARG A 1 759 ? 4.109 -25.476 -13.369 1.00 74.19 759 ARG A CA 1
ATOM 6146 C C . ARG A 1 759 ? 2.670 -25.517 -13.856 1.00 74.19 759 ARG A C 1
ATOM 6148 O O . ARG A 1 759 ? 2.310 -24.792 -14.774 1.00 74.19 759 ARG A O 1
ATOM 6155 N N . PHE A 1 760 ? 1.837 -26.300 -13.197 1.00 73.69 760 PHE A N 1
ATOM 6156 C CA . PHE A 1 760 ? 0.395 -26.106 -13.239 1.00 73.69 760 PHE A CA 1
ATOM 6157 C C . PHE A 1 760 ? 0.060 -25.050 -12.179 1.00 73.69 760 PHE A C 1
ATOM 6159 O O . PHE A 1 760 ? 0.623 -25.054 -11.082 1.00 73.69 760 PHE A O 1
ATOM 6166 N N . TRP A 1 761 ? -0.748 -24.060 -12.526 1.00 66.25 761 TRP A N 1
ATOM 6167 C CA . TRP A 1 761 ? -1.095 -22.951 -11.648 1.00 66.25 761 TRP A CA 1
ATOM 6168 C C . TRP A 1 761 ? -2.569 -23.057 -11.281 1.00 66.25 761 TRP A C 1
ATOM 6170 O O . TRP A 1 761 ? -3.420 -23.136 -12.157 1.00 66.25 761 TRP A O 1
ATOM 6180 N N . ASP A 1 762 ? -2.843 -23.072 -9.981 1.00 61.72 762 ASP A N 1
ATOM 6181 C CA . ASP A 1 762 ? -4.185 -22.987 -9.420 1.00 61.72 762 ASP A CA 1
ATOM 6182 C C . ASP A 1 762 ? -4.920 -21.696 -9.833 1.00 61.72 762 ASP A C 1
ATOM 6184 O O . ASP A 1 762 ? -4.386 -20.592 -9.699 1.00 61.72 762 ASP A O 1
ATOM 6188 N N . VAL A 1 763 ? -6.149 -21.848 -10.316 1.00 62.03 763 VAL A N 1
ATOM 6189 C CA . VAL A 1 763 ? -7.121 -20.769 -10.503 1.00 62.03 763 VAL A CA 1
ATOM 6190 C C . VAL A 1 763 ? -8.386 -21.205 -9.777 1.00 62.03 763 VAL A C 1
ATOM 6192 O O . VAL A 1 763 ? -8.740 -22.385 -9.814 1.00 62.03 763 VAL A O 1
ATOM 6195 N N . GLU A 1 764 ? -9.054 -20.260 -9.115 1.00 55.59 764 GLU A N 1
ATOM 6196 C CA . GLU A 1 764 ? -10.298 -20.508 -8.382 1.00 55.59 764 GLU A CA 1
ATOM 6197 C C . GLU A 1 764 ? -11.263 -21.361 -9.232 1.00 55.59 764 GLU A C 1
ATOM 6199 O O . GLU A 1 764 ? -11.452 -21.099 -10.421 1.00 55.59 764 GLU A O 1
ATOM 6204 N N . GLU A 1 765 ? -11.786 -22.442 -8.639 1.00 54.00 765 GLU A N 1
ATOM 6205 C CA . GLU A 1 765 ? -12.707 -23.414 -9.264 1.00 54.00 765 GLU A CA 1
ATOM 6206 C C . GLU A 1 765 ? -12.144 -24.301 -10.403 1.00 54.00 765 GLU A C 1
ATOM 6208 O O . GLU A 1 765 ? -12.863 -25.164 -10.909 1.00 54.00 765 GLU A O 1
ATOM 6213 N N . ARG A 1 766 ? -10.868 -24.174 -10.806 1.00 62.16 766 ARG A N 1
ATOM 6214 C CA . ARG A 1 766 ? -10.269 -24.951 -11.917 1.00 62.16 766 ARG A CA 1
ATOM 6215 C C . ARG A 1 766 ? -8.993 -25.689 -11.505 1.00 62.16 766 ARG A C 1
ATOM 6217 O O . ARG A 1 766 ? -7.888 -25.159 -11.638 1.00 62.16 766 ARG A O 1
ATOM 6224 N N . LYS A 1 767 ? -9.148 -26.922 -11.006 1.00 66.12 767 LYS A N 1
ATOM 6225 C CA . LYS A 1 767 ? -8.072 -27.679 -10.337 1.00 66.12 767 LYS A CA 1
ATOM 6226 C C . LYS A 1 767 ? -8.031 -29.155 -10.740 1.00 66.12 767 LYS A C 1
ATOM 6228 O O . LYS A 1 767 ? -9.032 -29.718 -11.182 1.00 66.12 767 LYS A O 1
ATOM 6233 N N . LEU A 1 768 ? -6.866 -29.780 -10.564 1.00 71.50 768 LEU A N 1
ATOM 6234 C CA . LEU A 1 768 ? -6.648 -31.208 -10.811 1.00 71.50 768 LEU A CA 1
ATOM 6235 C C . LEU A 1 768 ? -7.111 -32.056 -9.623 1.00 71.50 768 LEU A C 1
ATOM 6237 O O . LEU A 1 768 ? -6.885 -31.695 -8.468 1.00 71.50 768 LEU A O 1
ATOM 6241 N N . SER A 1 769 ? -7.697 -33.218 -9.908 1.00 75.06 769 SER A N 1
ATOM 6242 C CA . SER A 1 769 ? -7.952 -34.253 -8.908 1.00 75.06 769 SER A CA 1
ATOM 6243 C C . SER A 1 769 ? -6.694 -35.101 -8.657 1.00 75.06 769 SER A C 1
ATOM 6245 O O . SER A 1 769 ? -5.755 -35.092 -9.466 1.00 75.06 769 SER A O 1
ATOM 6247 N N . PRO A 1 770 ? -6.663 -35.919 -7.588 1.00 75.25 770 PRO A N 1
ATOM 6248 C CA . PRO A 1 770 ? -5.591 -36.893 -7.376 1.00 75.25 770 PRO A CA 1
ATOM 6249 C C . PRO A 1 770 ? -5.412 -37.855 -8.562 1.00 75.25 770 PRO A C 1
ATOM 6251 O O . PRO A 1 770 ? -4.289 -38.208 -8.926 1.00 75.25 770 PRO A O 1
ATOM 6254 N N . SER A 1 771 ? -6.511 -38.238 -9.220 1.00 80.31 771 SER A N 1
ATOM 6255 C CA . SER A 1 771 ? -6.469 -39.086 -10.416 1.00 80.31 771 SER A CA 1
ATOM 6256 C C . SER A 1 771 ? -5.834 -38.355 -11.599 1.00 80.31 771 SER A C 1
ATOM 6258 O O . SER A 1 771 ? -5.014 -38.947 -12.303 1.00 80.31 771 SER A O 1
ATOM 6260 N N . GLY A 1 772 ? -6.134 -37.066 -11.782 1.00 79.62 772 GLY A N 1
ATOM 6261 C CA . GLY A 1 772 ? -5.462 -36.210 -12.762 1.00 79.62 772 GLY A CA 1
ATOM 6262 C C . GLY A 1 772 ? -3.957 -36.089 -12.497 1.00 79.62 772 GLY A C 1
ATOM 6263 O O . GLY A 1 772 ? -3.146 -36.219 -13.413 1.00 79.62 772 GLY A O 1
ATOM 6264 N N . VAL A 1 773 ? -3.542 -35.948 -11.235 1.00 78.75 773 VAL A N 1
ATOM 6265 C CA . VAL A 1 773 ? -2.115 -35.943 -10.857 1.00 78.75 773 VAL A CA 1
ATOM 6266 C C . VAL A 1 773 ? -1.425 -37.258 -11.219 1.00 78.75 773 VAL A C 1
ATOM 6268 O O . VAL A 1 773 ? -0.347 -37.236 -11.814 1.00 78.75 773 VAL A O 1
ATOM 6271 N N . ILE A 1 774 ? -2.048 -38.402 -10.922 1.00 81.44 774 ILE A N 1
ATOM 6272 C CA . ILE A 1 774 ? -1.527 -39.722 -11.312 1.00 81.44 774 ILE A CA 1
ATOM 6273 C C . ILE A 1 774 ? -1.388 -39.823 -12.834 1.00 81.44 774 ILE A C 1
ATOM 6275 O O . ILE A 1 774 ? -0.352 -40.278 -13.327 1.00 81.44 774 ILE A O 1
ATOM 6279 N N . GLN A 1 775 ? -2.393 -39.368 -13.590 1.00 82.62 775 GLN A N 1
ATOM 6280 C CA . GLN A 1 775 ? -2.313 -39.315 -15.052 1.00 82.62 775 GLN A CA 1
ATOM 6281 C C . GLN A 1 775 ? -1.110 -38.484 -15.508 1.00 82.62 775 GLN A C 1
ATOM 6283 O O . GLN A 1 775 ? -0.366 -38.928 -16.381 1.00 82.62 775 GLN A O 1
ATOM 6288 N N . LEU A 1 776 ? -0.853 -37.331 -14.884 1.00 80.69 776 LEU A N 1
ATOM 6289 C CA . LEU A 1 776 ? 0.301 -36.498 -15.216 1.00 80.69 776 LEU A CA 1
ATOM 6290 C C . LEU A 1 776 ? 1.647 -37.182 -14.928 1.00 80.69 776 LEU A C 1
ATOM 6292 O O . LEU A 1 776 ? 2.589 -37.059 -15.713 1.00 80.69 776 LEU A O 1
ATOM 6296 N N . ILE A 1 777 ? 1.753 -37.893 -13.805 1.00 78.06 777 ILE A N 1
ATOM 6297 C CA . ILE A 1 777 ? 2.974 -38.615 -13.422 1.00 78.06 777 ILE A CA 1
ATOM 6298 C C . ILE A 1 777 ? 3.260 -39.733 -14.427 1.00 78.06 777 ILE A C 1
ATOM 6300 O O . ILE A 1 777 ? 4.385 -39.830 -14.923 1.00 78.06 777 ILE A O 1
ATOM 6304 N N . ASN A 1 778 ? 2.233 -40.508 -14.792 1.00 81.00 778 ASN A N 1
ATOM 6305 C CA . ASN A 1 778 ? 2.325 -41.624 -15.743 1.00 81.00 778 ASN A CA 1
ATOM 6306 C C . ASN A 1 778 ? 2.747 -41.189 -17.153 1.00 81.00 778 ASN A C 1
ATOM 6308 O O . ASN A 1 778 ? 3.299 -41.977 -17.915 1.00 81.00 778 ASN A O 1
ATOM 6312 N N . VAL A 1 779 ? 2.499 -39.929 -17.511 1.00 80.19 779 VAL A N 1
ATOM 6313 C CA . VAL A 1 779 ? 2.878 -39.344 -18.805 1.00 80.19 779 VAL A CA 1
ATOM 6314 C C . VAL A 1 779 ? 4.404 -39.136 -18.929 1.00 80.19 779 VAL A C 1
ATOM 6316 O O . VAL A 1 779 ? 4.880 -38.846 -20.030 1.00 80.19 779 VAL A O 1
ATOM 6319 N N . ASP A 1 780 ? 5.161 -39.301 -17.833 1.00 74.12 780 ASP A N 1
ATOM 6320 C CA . ASP A 1 780 ? 6.628 -39.196 -17.723 1.00 74.12 780 ASP A CA 1
ATOM 6321 C C . ASP A 1 780 ? 7.204 -37.981 -18.461 1.00 74.12 780 ASP A C 1
ATOM 6323 O O . ASP A 1 780 ? 7.988 -38.070 -19.406 1.00 74.12 780 ASP A O 1
ATOM 6327 N N . LEU A 1 781 ? 6.750 -36.794 -18.054 1.00 76.19 781 LEU A N 1
ATOM 6328 C CA . LEU A 1 781 ? 7.208 -35.551 -18.663 1.00 76.19 781 LEU A CA 1
ATOM 6329 C C . LEU A 1 781 ? 8.705 -35.310 -18.382 1.00 76.19 781 LEU A C 1
ATOM 6331 O O . LEU A 1 781 ? 9.112 -35.375 -17.217 1.00 76.19 781 LEU A O 1
ATOM 6335 N N . PRO A 1 782 ? 9.504 -34.960 -19.412 1.00 69.50 782 PRO A N 1
ATOM 6336 C CA . PRO A 1 782 ? 10.953 -34.798 -19.313 1.00 69.50 782 PRO A CA 1
ATOM 6337 C C . PRO A 1 782 ? 11.341 -33.386 -18.833 1.00 69.50 782 PRO A C 1
ATOM 6339 O O . PRO A 1 782 ? 12.093 -32.684 -19.507 1.00 69.50 782 PRO A O 1
ATOM 6342 N N . ALA A 1 783 ? 10.772 -32.946 -17.710 1.00 67.44 783 ALA A N 1
ATOM 6343 C CA . ALA A 1 783 ? 11.134 -31.695 -17.041 1.00 67.44 783 ALA A CA 1
ATOM 6344 C C . ALA A 1 783 ? 11.969 -31.999 -15.789 1.00 67.44 783 ALA A C 1
ATOM 6346 O O . ALA A 1 783 ? 11.681 -32.970 -15.090 1.00 67.44 783 ALA A O 1
ATOM 6347 N N . ASP A 1 784 ? 12.947 -31.147 -15.472 1.00 66.25 784 ASP A N 1
ATOM 6348 C CA . ASP A 1 784 ? 13.773 -31.289 -14.260 1.00 66.25 784 ASP A CA 1
ATOM 6349 C C . ASP A 1 784 ? 12.951 -31.061 -12.985 1.00 66.25 784 ASP A C 1
ATOM 6351 O O . ASP A 1 784 ? 13.287 -31.544 -11.899 1.00 66.25 784 ASP A O 1
ATOM 6355 N N . ARG A 1 785 ? 11.866 -30.290 -13.124 1.00 68.62 785 ARG A N 1
ATOM 6356 C CA . ARG A 1 785 ? 10.896 -29.995 -12.076 1.00 68.62 785 ARG A CA 1
ATOM 6357 C C . ARG A 1 785 ? 9.503 -29.814 -12.677 1.00 68.62 785 ARG A C 1
ATOM 6359 O O . ARG A 1 785 ? 9.329 -29.098 -13.661 1.00 68.62 785 ARG A O 1
ATOM 6366 N N . ILE A 1 786 ? 8.506 -30.419 -12.041 1.00 69.44 786 ILE A N 1
ATOM 6367 C CA . ILE A 1 786 ? 7.088 -30.264 -12.374 1.00 69.44 786 ILE A CA 1
ATOM 6368 C C . ILE A 1 786 ? 6.377 -29.893 -11.087 1.00 69.44 786 ILE A C 1
ATOM 6370 O O . ILE A 1 786 ? 6.409 -30.696 -10.173 1.00 69.44 786 ILE A O 1
ATOM 6374 N N . ASP A 1 787 ? 5.742 -28.733 -11.007 1.00 65.88 787 ASP A N 1
ATOM 6375 C CA . ASP A 1 787 ? 4.941 -28.338 -9.849 1.00 65.88 787 ASP A CA 1
ATOM 6376 C C . ASP A 1 787 ? 3.449 -28.475 -10.195 1.00 65.88 787 ASP A C 1
ATOM 6378 O O . ASP A 1 787 ? 3.018 -27.934 -11.213 1.00 65.88 787 ASP A O 1
ATOM 6382 N N . ILE A 1 788 ? 2.663 -29.179 -9.373 1.00 67.38 788 ILE A N 1
ATOM 6383 C CA . ILE A 1 788 ? 1.246 -29.478 -9.651 1.00 67.38 788 ILE A CA 1
ATOM 6384 C C . ILE A 1 788 ? 0.383 -29.098 -8.449 1.00 67.38 788 ILE A C 1
ATOM 6386 O O . ILE A 1 788 ? 0.564 -29.723 -7.418 1.00 67.38 788 ILE A O 1
ATOM 6390 N N . PRO A 1 789 ? -0.554 -28.146 -8.550 1.00 55.56 789 PRO A N 1
ATOM 6391 C CA . PRO A 1 789 ? -1.366 -27.720 -7.434 1.00 55.56 789 PRO A CA 1
ATOM 6392 C C . PRO A 1 789 ? -2.536 -28.680 -7.205 1.00 55.56 789 PRO A C 1
ATOM 6394 O O . PRO A 1 789 ? -3.135 -29.162 -8.164 1.00 55.56 789 PRO A O 1
ATOM 6397 N N . LEU A 1 790 ? -2.868 -28.935 -5.940 1.00 55.41 790 LEU A N 1
ATOM 6398 C CA . LEU A 1 790 ? -4.039 -29.707 -5.525 1.00 55.41 790 LEU A CA 1
ATOM 6399 C C . LEU A 1 790 ? -4.846 -28.911 -4.502 1.00 55.41 790 LEU A C 1
ATOM 6401 O O . LEU A 1 790 ? -4.275 -28.272 -3.633 1.00 55.41 790 LEU A O 1
ATOM 6405 N N . ASP A 1 791 ? -6.171 -28.956 -4.592 1.00 42.38 791 ASP A N 1
ATOM 6406 C CA . ASP A 1 791 ? -7.051 -28.156 -3.726 1.00 42.38 791 ASP A CA 1
ATOM 6407 C C . ASP A 1 791 ? -7.255 -28.742 -2.325 1.00 42.38 791 ASP A C 1
ATOM 6409 O O . ASP A 1 791 ? -7.713 -28.077 -1.398 1.00 42.38 791 ASP A O 1
ATOM 6413 N N . GLN A 1 792 ? -6.979 -30.034 -2.179 1.00 47.69 792 GLN A N 1
ATOM 6414 C CA . GLN A 1 792 ? -7.428 -30.816 -1.043 1.00 47.69 792 GLN A CA 1
ATOM 6415 C C . GLN A 1 792 ? -6.266 -31.540 -0.364 1.00 47.69 792 GLN A C 1
ATOM 6417 O O . GLN A 1 792 ? -5.228 -31.773 -0.989 1.00 47.69 792 GLN A O 1
ATOM 6422 N N . PRO A 1 793 ? -6.443 -31.958 0.906 1.00 49.00 793 PRO A N 1
ATOM 6423 C CA . PRO A 1 793 ? -5.753 -33.178 1.338 1.00 49.00 793 PRO A CA 1
ATOM 6424 C C . PRO A 1 793 ? -5.799 -34.231 0.249 1.00 49.00 793 PRO A C 1
ATOM 6426 O O . PRO A 1 793 ? -6.860 -34.509 -0.312 1.00 49.00 793 PRO A O 1
ATOM 6429 N N . LEU A 1 794 ? -4.703 -34.941 0.084 1.00 56.50 794 LEU A N 1
ATOM 6430 C CA . LEU A 1 794 ? -4.870 -36.331 -0.274 1.00 56.50 794 LEU A CA 1
ATOM 6431 C C . LEU A 1 794 ? -5.303 -37.077 0.987 1.00 56.50 794 LEU A C 1
ATOM 6433 O O . LEU A 1 794 ? -4.724 -36.878 2.053 1.00 56.50 794 LEU A O 1
ATOM 6437 N N . ASN A 1 795 ? -6.327 -37.920 0.878 1.00 61.81 795 ASN A N 1
ATOM 6438 C CA . ASN A 1 795 ? -6.488 -38.977 1.870 1.00 61.81 795 ASN A CA 1
ATOM 6439 C C . ASN A 1 795 ? -5.241 -39.891 1.809 1.00 61.81 795 ASN A C 1
ATOM 6441 O O . ASN A 1 795 ? -4.557 -39.943 0.781 1.00 61.81 795 ASN A O 1
ATOM 6445 N N . ASP A 1 796 ? -4.943 -40.621 2.888 1.00 66.75 796 ASP A N 1
ATOM 6446 C CA . ASP A 1 796 ? -3.742 -41.474 2.963 1.00 66.75 796 ASP A CA 1
ATOM 6447 C C . ASP A 1 796 ? -3.643 -42.464 1.786 1.00 66.75 796 ASP A C 1
ATOM 6449 O O . ASP A 1 796 ? -2.551 -42.819 1.338 1.00 66.75 796 ASP A O 1
ATOM 6453 N N . TYR A 1 797 ? -4.791 -42.889 1.252 1.00 74.62 797 TYR A N 1
ATOM 6454 C CA . TYR A 1 797 ? -4.879 -43.779 0.101 1.00 74.62 797 TYR A CA 1
ATOM 6455 C C . TYR A 1 797 ? -4.375 -43.119 -1.195 1.00 74.62 797 TYR A C 1
ATOM 6457 O O . TYR A 1 797 ? -3.536 -43.693 -1.891 1.00 74.62 797 TYR A O 1
ATOM 6465 N N . ASP A 1 798 ? -4.824 -41.908 -1.515 1.00 73.12 798 ASP A N 1
ATOM 6466 C CA . ASP A 1 798 ? -4.408 -41.175 -2.710 1.00 73.12 798 ASP A CA 1
ATOM 6467 C C . ASP A 1 798 ? -2.973 -40.643 -2.591 1.00 73.12 798 ASP A C 1
ATOM 6469 O O . ASP A 1 798 ? -2.242 -40.647 -3.585 1.00 73.12 798 ASP A O 1
ATOM 6473 N N . GLU A 1 799 ? -2.525 -40.267 -1.385 1.00 73.81 799 GLU A N 1
ATOM 6474 C CA . GLU A 1 799 ? -1.123 -39.900 -1.116 1.00 73.81 799 GLU A CA 1
ATOM 6475 C C . GLU A 1 799 ? -0.198 -41.076 -1.423 1.00 73.81 799 GLU A C 1
ATOM 6477 O O . GLU A 1 799 ? 0.758 -40.940 -2.194 1.00 73.81 799 GLU A O 1
ATOM 6482 N N . LYS A 1 800 ? -0.535 -42.258 -0.895 1.00 80.00 800 LYS A N 1
ATOM 6483 C CA . LYS A 1 800 ? 0.219 -43.487 -1.141 1.00 80.00 800 LYS A CA 1
ATOM 6484 C C . LYS A 1 800 ? 0.253 -43.840 -2.626 1.00 80.00 800 LYS A C 1
ATOM 6486 O O . LYS A 1 800 ? 1.330 -44.112 -3.149 1.00 80.00 800 LYS A O 1
ATOM 6491 N N . ARG A 1 801 ? -0.880 -43.760 -3.330 1.00 83.19 801 ARG A N 1
ATOM 6492 C CA . ARG A 1 801 ? -0.951 -44.030 -4.779 1.00 83.19 801 ARG A CA 1
ATOM 6493 C C . ARG A 1 801 ? -0.090 -43.075 -5.598 1.00 83.19 801 ARG A C 1
ATOM 6495 O O . ARG A 1 801 ? 0.594 -43.508 -6.525 1.00 83.19 801 ARG A O 1
ATOM 6502 N N . ILE A 1 802 ? -0.111 -41.782 -5.274 1.00 79.75 802 ILE A N 1
ATOM 6503 C CA . ILE A 1 802 ? 0.710 -40.780 -5.963 1.00 79.75 802 ILE A CA 1
ATOM 6504 C C . ILE A 1 802 ? 2.199 -41.015 -5.675 1.00 79.75 802 ILE A C 1
ATOM 6506 O O . ILE A 1 802 ? 3.008 -40.956 -6.602 1.00 79.75 802 ILE A O 1
ATOM 6510 N N . GLN A 1 803 ? 2.573 -41.336 -4.433 1.00 81.38 803 GLN A N 1
ATOM 6511 C CA . GLN A 1 803 ? 3.962 -41.632 -4.065 1.00 81.38 803 GLN A CA 1
ATOM 6512 C C . GLN A 1 803 ? 4.476 -42.936 -4.698 1.00 81.38 803 GLN A C 1
ATOM 6514 O O . GLN A 1 803 ? 5.603 -42.963 -5.191 1.00 81.38 803 GLN A O 1
ATOM 6519 N N . GLU A 1 804 ? 3.662 -43.995 -4.746 1.00 84.06 804 GLU A N 1
ATOM 6520 C CA . GLU A 1 804 ? 3.975 -45.243 -5.460 1.00 84.06 804 GLU A CA 1
ATOM 6521 C C . GLU A 1 804 ? 4.265 -44.958 -6.937 1.00 84.06 804 GLU A C 1
ATOM 6523 O O . GLU A 1 804 ? 5.311 -45.356 -7.452 1.00 84.06 804 GLU A O 1
ATOM 6528 N N . LYS A 1 805 ? 3.411 -44.166 -7.599 1.00 83.25 805 LYS A N 1
ATOM 6529 C CA . LYS A 1 805 ? 3.635 -43.759 -8.994 1.00 83.25 805 LYS A CA 1
ATOM 6530 C C . LYS A 1 805 ? 4.838 -42.856 -9.195 1.00 83.25 805 LYS A C 1
ATOM 6532 O O . LYS A 1 805 ? 5.510 -42.968 -10.218 1.00 83.25 805 LYS A O 1
ATOM 6537 N N . LEU A 1 806 ? 5.159 -41.995 -8.235 1.00 77.88 806 LEU A N 1
ATOM 6538 C CA . LEU A 1 806 ? 6.398 -41.227 -8.289 1.00 77.88 806 LEU A CA 1
ATOM 6539 C C . LEU A 1 806 ? 7.624 -42.131 -8.226 1.00 77.88 806 LEU A C 1
ATOM 6541 O O . LEU A 1 806 ? 8.538 -41.931 -9.019 1.00 77.88 806 LEU A O 1
ATOM 6545 N N . ASN A 1 807 ? 7.633 -43.129 -7.342 1.00 80.25 807 ASN A N 1
ATOM 6546 C CA . ASN A 1 807 ? 8.760 -44.050 -7.172 1.00 80.25 807 ASN A CA 1
ATOM 6547 C C . ASN A 1 807 ? 9.017 -44.922 -8.416 1.00 80.25 807 ASN A C 1
ATOM 6549 O O . ASN A 1 807 ? 10.156 -45.314 -8.662 1.00 80.25 807 ASN A O 1
ATOM 6553 N N . GLU A 1 808 ? 7.995 -45.178 -9.238 1.00 78.62 808 GLU A N 1
ATOM 6554 C CA . GLU A 1 808 ? 8.119 -45.887 -10.523 1.00 78.62 808 GLU A CA 1
ATOM 6555 C C . GLU A 1 808 ? 8.801 -45.048 -11.634 1.00 78.62 808 GLU A C 1
ATOM 6557 O O . GLU A 1 808 ? 9.160 -45.582 -12.689 1.00 78.62 808 GLU A O 1
ATOM 6562 N N . LYS A 1 809 ? 8.994 -43.735 -11.438 1.00 71.06 809 LYS A N 1
ATOM 6563 C CA . LYS A 1 809 ? 9.466 -42.809 -12.482 1.00 71.06 809 LYS A CA 1
ATOM 6564 C C . LYS A 1 809 ? 10.984 -42.880 -12.707 1.00 71.06 809 LYS A C 1
ATOM 6566 O O . LYS A 1 809 ? 11.770 -43.164 -11.807 1.00 71.06 809 LYS A O 1
ATOM 6571 N N . LYS A 1 810 ? 11.423 -42.550 -13.927 1.00 63.88 810 LYS A N 1
ATOM 6572 C CA . LYS A 1 810 ? 12.853 -42.462 -14.296 1.00 63.88 810 LYS A CA 1
ATOM 6573 C C . LYS A 1 810 ? 13.453 -41.061 -14.120 1.00 63.88 810 LYS A C 1
ATOM 6575 O O . LYS A 1 810 ? 14.674 -40.925 -14.074 1.00 63.88 810 LYS A O 1
ATOM 6580 N N . SER A 1 811 ? 12.613 -40.028 -14.043 1.00 62.53 811 SER A N 1
ATOM 6581 C CA . SER A 1 811 ? 12.999 -38.611 -14.017 1.00 62.53 811 SER A CA 1
ATOM 6582 C C . SER A 1 811 ? 12.703 -37.953 -12.661 1.00 62.53 811 SER A C 1
ATOM 6584 O O . SER A 1 811 ? 11.739 -38.315 -11.984 1.00 62.53 811 SER A O 1
ATOM 6586 N N . LYS A 1 812 ? 13.513 -36.957 -12.257 1.00 63.50 812 LYS A N 1
ATOM 6587 C CA . LYS A 1 812 ? 13.252 -36.172 -11.038 1.00 63.50 812 LYS A CA 1
ATOM 6588 C C . LYS A 1 812 ? 11.903 -35.463 -11.182 1.00 63.50 812 LYS A C 1
ATOM 6590 O O . LYS A 1 812 ? 11.704 -34.654 -12.078 1.00 63.50 812 LYS A O 1
ATOM 6595 N N . CYS A 1 813 ? 10.970 -35.779 -10.294 1.00 65.19 813 CYS A N 1
ATOM 6596 C CA . CYS A 1 813 ? 9.634 -35.198 -10.268 1.00 65.19 813 CYS A CA 1
ATOM 6597 C C . CYS A 1 813 ? 9.306 -34.816 -8.825 1.00 65.19 813 CYS A C 1
ATOM 6599 O O . CYS A 1 813 ? 9.580 -35.583 -7.902 1.00 65.19 813 CYS A O 1
ATOM 6601 N N . THR A 1 814 ? 8.777 -33.612 -8.619 1.00 64.44 814 THR A N 1
ATOM 6602 C CA . THR A 1 814 ? 8.367 -33.124 -7.294 1.00 64.44 814 THR A CA 1
ATOM 6603 C C . THR A 1 814 ? 6.908 -32.731 -7.368 1.00 64.44 814 THR A C 1
ATOM 6605 O O . THR A 1 814 ? 6.597 -31.612 -7.740 1.00 64.44 814 THR A O 1
ATOM 6608 N N . VAL A 1 815 ? 6.000 -33.630 -7.015 1.00 64.06 815 VAL A N 1
ATOM 6609 C CA . VAL A 1 815 ? 4.581 -33.276 -6.956 1.00 64.06 815 VAL A CA 1
ATOM 6610 C C . VAL A 1 815 ? 4.376 -32.418 -5.718 1.00 64.06 815 VAL A C 1
ATOM 6612 O O . VAL A 1 815 ? 4.511 -32.873 -4.583 1.00 64.06 815 VAL A O 1
ATOM 6615 N N . LYS A 1 816 ? 4.088 -31.144 -5.953 1.00 57.34 816 LYS A N 1
ATOM 6616 C CA . LYS A 1 816 ? 3.793 -30.191 -4.892 1.00 57.34 816 LYS A CA 1
ATOM 6617 C C . LYS A 1 816 ? 2.318 -30.243 -4.536 1.00 57.34 816 LYS A C 1
ATOM 6619 O O . LYS A 1 816 ? 1.563 -29.435 -5.051 1.00 57.34 816 LYS A O 1
ATOM 6624 N N . LEU A 1 817 ? 1.904 -31.151 -3.660 1.00 55.50 817 LEU A N 1
ATOM 6625 C CA . LEU A 1 817 ? 0.523 -31.145 -3.179 1.00 55.50 817 LEU A CA 1
ATOM 6626 C C . LEU A 1 817 ? 0.284 -29.816 -2.462 1.00 55.50 817 LEU A C 1
ATOM 6628 O O . LEU A 1 817 ? 0.793 -29.633 -1.355 1.00 55.50 817 LEU A O 1
ATOM 6632 N N . MET A 1 818 ? -0.401 -28.873 -3.113 1.00 44.19 818 MET A N 1
ATOM 6633 C CA . MET A 1 818 ? -0.688 -27.588 -2.481 1.00 44.19 818 MET A CA 1
ATOM 6634 C C . MET A 1 818 ? -1.512 -27.880 -1.230 1.00 44.19 818 MET A C 1
ATOM 6636 O O . MET A 1 818 ? -2.441 -28.684 -1.242 1.00 44.19 818 MET A O 1
ATOM 6640 N N . GLY A 1 819 ? -1.090 -27.299 -0.114 1.00 39.34 819 GLY A N 1
ATOM 6641 C CA . GLY A 1 819 ? -1.810 -27.462 1.137 1.00 39.34 819 GLY A CA 1
ATOM 6642 C C . GLY A 1 819 ? -3.184 -26.812 1.041 1.00 39.34 819 GLY A C 1
ATOM 6643 O O . GLY A 1 819 ? -3.330 -25.747 0.446 1.00 39.34 819 GLY A O 1
ATOM 6644 N N . SER A 1 820 ? -4.178 -27.418 1.680 1.00 36.94 820 SER A N 1
ATOM 6645 C CA . SER A 1 820 ? -5.464 -26.764 1.918 1.00 36.94 820 SER A CA 1
ATOM 6646 C C . SER A 1 820 ? -5.478 -26.133 3.310 1.00 36.94 820 SER A C 1
ATOM 6648 O O . SER A 1 820 ? -4.563 -26.319 4.122 1.00 36.94 820 SER A O 1
ATOM 6650 N N . VAL A 1 821 ? -6.559 -25.421 3.627 1.00 33.44 821 VAL A N 1
ATOM 6651 C CA . VAL A 1 821 ? -6.892 -24.962 4.986 1.00 33.44 821 VAL A CA 1
ATOM 6652 C C . VAL A 1 821 ? -6.821 -26.113 6.008 1.00 33.44 821 VAL A C 1
ATOM 6654 O O . VAL A 1 821 ? -6.347 -25.939 7.130 1.00 33.44 821 VAL A O 1
ATOM 6657 N N . LYS A 1 822 ? -7.178 -27.316 5.564 1.00 33.62 822 LYS A N 1
ATOM 6658 C CA . LYS A 1 822 ? -7.376 -28.513 6.372 1.00 33.62 822 LYS A CA 1
ATOM 6659 C C . LYS A 1 822 ? -6.108 -29.390 6.488 1.00 33.62 822 LYS A C 1
ATOM 6661 O O . LYS A 1 822 ? -5.957 -30.112 7.463 1.00 33.62 822 LYS A O 1
ATOM 6666 N N . TYR A 1 823 ? -5.150 -29.293 5.548 1.00 42.91 823 TYR A N 1
ATOM 6667 C CA . TYR A 1 823 ? -3.948 -30.150 5.530 1.00 42.91 823 TYR A CA 1
ATOM 6668 C C . TYR A 1 823 ? -2.713 -29.407 4.998 1.00 42.91 823 TYR A C 1
ATOM 6670 O O . TYR A 1 823 ? -2.787 -28.818 3.917 1.00 42.91 823 TYR A O 1
ATOM 6678 N N . PRO A 1 824 ? -1.576 -29.416 5.730 1.00 40.34 824 PRO A N 1
ATOM 6679 C CA . PRO A 1 824 ? -0.327 -28.807 5.271 1.00 40.34 824 PRO A CA 1
ATOM 6680 C C . PRO A 1 824 ? 0.088 -29.350 3.909 1.00 40.34 824 PRO A C 1
ATOM 6682 O O . PRO A 1 824 ? -0.073 -30.542 3.644 1.00 40.34 824 PRO A O 1
ATOM 6685 N N . ARG A 1 825 ? 0.709 -28.491 3.094 1.00 47.06 825 ARG A N 1
ATOM 6686 C CA . ARG A 1 825 ? 1.382 -28.916 1.866 1.00 47.06 825 ARG A CA 1
ATOM 6687 C C . ARG A 1 825 ? 2.298 -30.088 2.185 1.00 47.06 825 ARG A C 1
ATOM 6689 O O . ARG A 1 825 ? 3.054 -30.030 3.152 1.00 47.06 825 ARG A O 1
ATOM 6696 N N . ARG A 1 826 ? 2.305 -31.111 1.341 1.00 54.78 826 ARG A N 1
ATOM 6697 C CA . ARG A 1 826 ? 3.330 -32.156 1.354 1.00 54.78 826 ARG A CA 1
ATOM 6698 C C . ARG A 1 826 ? 3.950 -32.244 -0.031 1.00 54.78 826 ARG A C 1
ATOM 6700 O O . ARG A 1 826 ? 3.264 -32.473 -1.017 1.00 54.78 826 ARG A O 1
ATOM 6707 N N . ASP A 1 827 ? 5.261 -32.030 -0.109 1.00 61.19 827 ASP A N 1
ATOM 6708 C CA . ASP A 1 827 ? 5.996 -32.336 -1.334 1.00 61.19 827 ASP A CA 1
ATOM 6709 C C . ASP A 1 827 ? 6.186 -33.848 -1.405 1.00 61.19 827 ASP A C 1
ATOM 6711 O O . ASP A 1 827 ? 6.933 -34.406 -0.599 1.00 61.19 827 ASP A O 1
ATOM 6715 N N . LEU A 1 828 ? 5.558 -34.492 -2.383 1.00 66.19 828 LEU A N 1
ATOM 6716 C CA . LEU A 1 828 ? 5.901 -35.857 -2.748 1.00 66.19 828 LEU A CA 1
ATOM 6717 C C . LEU A 1 828 ? 7.042 -35.791 -3.759 1.00 66.19 828 LEU A C 1
ATOM 6719 O O . LEU A 1 828 ? 6.935 -35.184 -4.831 1.00 66.19 828 LEU A O 1
ATOM 6723 N N . LYS A 1 829 ? 8.180 -36.367 -3.388 1.00 69.69 829 LYS A N 1
ATOM 6724 C CA . LYS A 1 829 ? 9.381 -36.383 -4.220 1.00 69.69 829 LYS A CA 1
ATOM 6725 C C . LYS A 1 829 ? 9.643 -37.794 -4.695 1.00 69.69 829 LYS A C 1
ATOM 6727 O O . LYS A 1 829 ? 9.352 -38.766 -4.005 1.00 69.69 829 LYS A O 1
ATOM 6732 N N . TYR A 1 830 ? 10.247 -37.880 -5.870 1.00 63.31 830 TYR A N 1
ATOM 6733 C CA . TYR A 1 830 ? 10.945 -39.086 -6.273 1.00 63.31 830 TYR A CA 1
ATOM 6734 C C . TYR A 1 830 ? 12.032 -39.421 -5.239 1.00 63.31 830 TYR A C 1
ATOM 6736 O O . TYR A 1 830 ? 13.038 -38.712 -5.157 1.00 63.31 830 TYR A O 1
ATOM 6744 N N . ASN A 1 831 ? 11.824 -40.481 -4.459 1.00 58.31 831 ASN A N 1
ATOM 6745 C CA . ASN A 1 831 ? 12.846 -41.056 -3.594 1.00 58.31 831 ASN A CA 1
ATOM 6746 C C . ASN A 1 831 ? 13.515 -42.178 -4.381 1.00 58.31 831 ASN A C 1
ATOM 6748 O O . ASN A 1 831 ? 13.003 -43.293 -4.446 1.00 58.31 831 ASN A O 1
ATOM 6752 N N . LYS A 1 832 ? 14.651 -41.885 -5.015 1.00 49.41 832 LYS A N 1
ATOM 6753 C CA . LYS A 1 832 ? 15.570 -42.964 -5.358 1.00 49.41 832 LYS A CA 1
ATOM 6754 C C . LYS A 1 832 ? 16.325 -43.265 -4.079 1.00 49.41 832 LYS A C 1
ATOM 6756 O O . LYS A 1 832 ? 17.146 -42.445 -3.676 1.00 49.41 832 LYS A O 1
ATOM 6761 N N . ASP A 1 833 ? 16.010 -44.381 -3.435 1.00 41.84 833 ASP A N 1
ATOM 6762 C CA . ASP A 1 833 ? 16.935 -44.944 -2.463 1.00 41.84 833 ASP A CA 1
ATOM 6763 C C . ASP A 1 833 ? 18.297 -45.055 -3.157 1.00 41.84 833 ASP A C 1
ATOM 6765 O O . ASP A 1 833 ? 18.420 -45.659 -4.230 1.00 41.84 833 ASP A O 1
ATOM 6769 N N . GLU A 1 834 ? 19.301 -44.409 -2.569 1.00 37.84 834 GLU A N 1
ATOM 6770 C CA . GLU A 1 834 ? 20.686 -44.823 -2.723 1.00 37.84 834 GLU A CA 1
ATOM 6771 C C . GLU A 1 834 ? 20.748 -46.278 -2.238 1.00 37.84 834 GLU A C 1
ATOM 6773 O O . GLU A 1 834 ? 20.783 -46.552 -1.040 1.00 37.84 834 GLU A O 1
ATOM 6778 N N . LYS A 1 835 ? 20.653 -47.217 -3.179 1.00 32.56 835 LYS A N 1
ATOM 6779 C CA . LYS A 1 835 ? 21.110 -48.592 -3.001 1.00 32.56 835 LYS A CA 1
ATOM 6780 C C . LYS A 1 835 ? 22.339 -48.810 -3.854 1.00 32.56 835 LYS A C 1
ATOM 6782 O O . LYS A 1 835 ? 22.283 -48.431 -5.049 1.00 32.56 835 LYS A O 1
#

Secondary structure (DSSP, 8-state):
-TTHHHHHHHHHHHHHHHHHHHHHHHHHH-HHHHHHHHTTPPP-S---PPBEE-----SS----TTHHHHTT--B-TTGGGSGGG-TT-SS--SEEEEEE-TTSSHHHHHHHHHHHHHT-TTTS-HHHHHHHTTS----TT--SHHHHHTT-SEEEEEEGGGS---TT----HHHHHHHT-HHHHHHH-HHHHHHHHHHS-EEEEEE-GGGS-GGG--TTTTGGGTTSEEEEEEETTHHHH-TT-TT-----SSEEEEEE-TTS----S---HHHHHHGGGSPP---THHHHHHHHHHHHHTT--HHHHHHHHHHHHHHHHHHHTSHHHHHHHHHHHHTT-----SSHHHHHHHHHHHHHHHHHTT--S-HHHHHHHHHHHHHHHHHHHHHHHHTT-SSEE-HHHHHHH-TTHHHHHHHHTTTEEEEE-TTS-EEEEEESSHHHHHHHHHHHHHHHHHH-TTHHHHHS-GGGHHHHHHHHHHHHHHS-GGG--HHHHHHHHHHHHHHHHTTTHHHHT-HHHHHHHHHHHHHT--S-BTTB--HHHHHHHHT---SEEEEES----HHHHHHHHHHHHHT--SS-PPEEEEEEE-S-TTT-TTHHHHHHHHTTS-EEEEEEEGGGGSSS-PPP-HHHHHGGGSSSS-EEEEEEEE-S-GGGGTSSTTTTT-SEEEEE--SHHHHHHHHHHHHH-SS--EEEEEES-STTS-GGG--PPPTT--EEEEEEES--TTTHHHHHHHHHHHHTTPPPSSEEEEEEE-BTTB-B-HHHHHHHHHTT---SEEE--BSS---HHHHHHHHHHHHT-SS--EEEE---SSS--EEEE------

pLDDT: mean 73.82, std 15.44, range [28.5, 94.25]

InterPro domains:
  IPR027417 P-loop containing nucleoside triphosphate hydrolase [G3DSA:3.40.50.300] (7-244)

Organism: Homarus americanus (NCBI:txid6706)

Foldseek 3Di:
DVVVVVLVVLLLLLCVLVLVVLVLLLCQQPVVVVLCVVLVHADFPDLAFFKFFDDDDDPPDPDDVLNLQSRVDRHDLLCLLACNLAPPDPDHQQEEEEAEAFLLCLSVSVSSLSSLVSRLPVSPDPVVCVVSVPDDDPPPRPDRNSVSVVQFSEEAEEEPLQDPQDLPAADAPLVLSVLSSVVSCVVPNSVRSLVSVLVTAYEYEYEAPLPRDQSNYDLCNCVSPLVYHYYYYYYNCSVVPVVNRSPDDGDDSNYTYIYSYQLADPPSPDDPPLAVQLCSHQHHFDFDPSQLVLLVSSCVSVVHDSVVLLVLLLQCLLQFLRVCRRSLNVVLQSVCVVVVNHQRDQALLSSVVSSLVVLLVVLVVVDPDPNVVSVVLSVLQLLLVLVQLLVCVVVVNQWRAFPVVSVVSGVCCVVCVSSCSSFWRFRHGSVRGGGIIHGSGVSSSLLSPLVNVLVVCQVDVVCLCVSLPLVCLVSCLSNVLSNLLVQDLVRCDPSNLVSLLVSLLVCLVVPCCSNNVASSVQSQQSSCVSSVQLDDDPNDGDPSLLSSLVSNPDLEAEDEDHSGDLSSLLSSQVSNVVVDPDDDQFREYEYAYSHACSSNVNLLSNCLSNLAGQYEYAYHHNVQVPQDDHDACLSSLVSNQDDHNAAHAHDAGEHPDCCSLVPHPRNLNYQEYAYEDAAQVNQVSVQVSLVPRLRHAYYHYEYADLVRHDLVPAAERDQSHQHYEYEYELAELVCLVSVLSNLCRHNPPDDHDPFFEYEYHYDPPRFYDLVSLLVVLVVQDAGLEYEHEDAADDDPVSVVSNLVSLCVHPHWYWYFHSAYSHGGIDTRTHDDPPD

Sequence (835 aa):
MADEGSHEDLKESINGELRDYYQQLVKLYRPDLQDEVEAGILPFDPIFHDLSPHHFPEKDLILKPQEKEKDHRKIRVVDFLTTQLESESSELPKRILLLGRPESGKTALFALILHYWLHDKTKASPILCLHILNTWKPYIQYSILVKGLDNFDILVAIQCLSLDLQPSIIVDFKKDLLARLPKSTDKYGEDKILQFMKEMKVLILIDSLDYIPTATLSQDTLKPWEDKRIVIFSRLKFMEEAPNHPLKYQQSKDNMVLQLWGGVLDNPYSLSKFLSAANSDLFGGLSGKLFEDYCKRLCEVKKRSFDEFMNHMKELLKNLATEMRKPFNIYMAFQAWEKDTAINAKTVSEMYTKCFELWTQNYKTKVHLPTSDLRNLIVTGSNQLSTFVYHAFDKKQEHLLSEDCLAKECNYFDEIKPFIVHLLVPHYNASGKIQA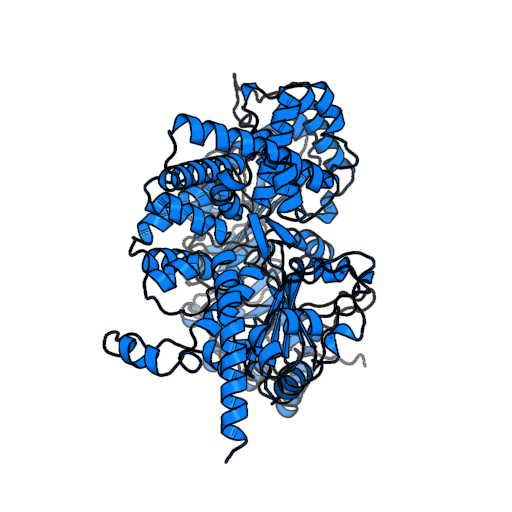LTFRIKAHQTFFVAKYMVTQISHNLDEIKNLMILENFHQLCSVLPMTIGLMRKDSLSSEFKSHVIKLGKFISENEVIDYFNDPIINSTVQVLAESGLYNKVDDKYDKFVKDLLQNIKNSNWHILDGNLLPQALQALCECGHEANEKNKTPQKLNLSLSGLSTEMPGIPDILKAVRGCDIRIGLLMNSSFMGTDEKPLDEVIKVLHGRGHASLGKFTGYLKDVRILDSHPSTRRLYSISLRIKEYEEYENLYKISKNSHKLSCVVIRIPDVSSIKVKKLKELPPSITHLKVCIEGVTDETIGPAIAIWRAIRGNTQRKNQDYLRFWDVEERKLSPSGVIQLINVDLPADRIDIPLDQPLNDYDEKRIQEKLNEKKSKCTVKLMGSVKYPRRDLKYNKDEK